Protein 3Q8U (pdb70)

Organism: Staphylococcus aureus (strain COL) (NCBI:txid93062)

CATH classification: 3.30.70.141

Solvent-accessible surface area: 31643 Å² total; per-residue (Å²): 139,52,78,0,0,0,0,0,12,0,0,0,3,7,25,42,24,4,0,61,0,3,32,16,5,13,68,0,2,1,28,9,0,0,3,40,7,32,80,3,78,120,139,28,1,70,64,7,14,26,126,36,120,83,87,134,98,22,117,86,23,14,73,7,1,33,60,2,0,0,1,0,0,0,0,16,2,92,59,0,3,83,1,0,110,44,12,4,14,49,83,52,0,34,127,0,32,8,7,0,2,26,0,10,0,0,4,14,84,42,27,3,0,0,23,14,0,73,43,115,143,14,2,113,98,7,17,100,65,9,7,98,151,134,58,26,15,89,30,84,12,22,12,31,73,32,3,38,126,136,52,59,0,0,0,0,0,16,0,1,0,3,7,25,39,25,3,0,61,0,2,32,13,4,10,66,0,1,1,25,8,0,0,3,36,6,36,77,4,81,121,132,26,0,72,70,6,14,24,111,39,126,77,93,141,102,18,119,80,25,14,74,10,1,36,60,2,0,0,0,0,1,0,0,31,0,87,51,0,5,83,1,1,125,43,10,3,14,57,78,50,0,36,131,0,33,8,6,0,1,28,0,8,1,0,6,22,87,42,26,2,0,0,23,14,1,88,50,109,136,6,0,75,111,7,1,96,70,9,6,103,100,131,62,28,17,106,28,90,10,26,11,32,73,36,3,45,110,145,52,50,0,0,0,0,0,15,0,1,0,4,6,25,38,25,5,0,61,0,3,30,12,4,8,70,0,2,1,29,7,0,0,2,35,7,34,75,4,79,123,144,25,1,74,66,3,14,22,120,34,135,79,97,136,103,25,111,85,27,12,73,10,2,39,58,2,0,0,1,0,1,0,0,28,0,91,55,0,6,81,1,0,114,40,10,4,14,51,83,49,0,36,124,0,33,8,6,0,1,25,0,10,0,0,6,16,88,40,29,4,0,0,22,14,0,79,45,113,106,16,0,86,103,6,1,92,72,9,4,99,98,132,60,16,14,106,33,86,11,28,12,34,71,37,3,40,104,136,49,68,0,0,0,0,0,14,0,0,0,2,6,26,40,23,3,0,65,0,2,32,15,3,9,70,0,1,1,26,7,0,0,2,40,7,34,84,4,81,98,137,25,0,76,66,3,16,30,115,37,124,78,93,136,106,22,115,49,21,16,69,4,1,23,58,4,0,0,1,0,0,0,0,19,0,86,55,0,4,84,1,1,116,38,11,4,14,54,80,46,0,32,128,0,32,11,6,0,1,26,0,10,0,0,5,16,83,32,23,3,0,0,24,14,1,69,46,110,143,13,0,102,103,5,8,108,58,9,7,102,80,134,56,27,16,95,32,85,12,25,14,32,77,38,5,34,129,136,52,65,0,0,0,0,0,15,0,1,0,3,6,26,40,26,4,0,60,0,0,34,18,2,8,65,1,4,1,21,6,1,0,3,35,7,35,75,4,75,104,140,21,1,70,74,4,15,18,116,37,126,85,91,137,94,16,110,73,24,10,68,8,1,27,59,2,0,0,0,0,0,0,0,23,2,91,58,0,4,85,3,1,121,49,10,4,16,50,85,48,0,32,122,0,31,11,7,0,1,26,0,9,1,0,5,14,82,22,26,4,0,0,21,15,1,69,43,115,141,6,0,91,106,6,5,107,70,10,8,100,110,127,57,29,17,89,37,84,11,30,11,39,74,38,0,36,109,141,50,64,0,0,0,0,0,11,0,1,0,5,6,26,38,26,3,0,60,0,1,35,13,4,8,71,0,1,1,27,7,0,0,3,37,7,33,71,5,75,112,134,24,1,76,52,6,15,18,129,39,138,76,92,130,99,21,110,74,24,12,70,6,1,30,61,2,0,0,0,0,0,0,0,16,2,83,54,0,4,83,2,0,119,43,11,3,12,53,82,46,0,33,127,0,31,11,5,0,0,28,0,8,0,0,6,19,80,45,16,4,0,0,22,15,0,70,42,113,153,16,0,106,115,10,8,113,66,10,4,107,96,136,56,21,16,84,33,81,9,31,13,34,75,40,4,38,108

Radius of gyration: 26.59 Å; Cα contacts (8 Å, |Δi|>4): 2038; chains: 6; bounding box: 65×67×81 Å

Structure (mmCIF, N/CA/C/O backbone):
data_3Q8U
#
_entry.id   3Q8U
#
_cell.length_a   68.270
_cell.length_b   103.065
_cell.length_c   127.000
_cell.angle_alpha   90.00
_cell.angle_beta   90.00
_cell.angle_gamma   90.00
#
_symmetry.space_group_name_H-M   'P 21 21 21'
#
loop_
_entity.id
_entity.type
_entity.pdbx_description
1 polymer 'Nucleoside diphosphate kinase'
2 non-polymer "ADENOSINE-5'-DIPHOSPHATE"
3 non-polymer 'MAGNESIUM ION'
4 water water
#
loop_
_atom_site.group_PDB
_atom_site.id
_atom_site.type_symbol
_atom_site.label_atom_id
_atom_site.label_alt_id
_atom_site.label_comp_id
_atom_site.label_asym_id
_atom_site.label_entity_id
_atom_site.label_seq_id
_atom_site.pdbx_PDB_ins_code
_atom_site.Cartn_x
_atom_site.Cartn_y
_atom_site.Cartn_z
_atom_site.occupancy
_atom_site.B_iso_or_equiv
_atom_site.auth_seq_id
_atom_site.auth_comp_id
_atom_site.auth_asym_id
_atom_site.auth_atom_id
_atom_site.pdbx_PDB_model_num
ATOM 1 N N . MET A 1 1 ? 6.716 20.466 -31.384 1.00 21.12 1 MET A N 1
ATOM 2 C CA . MET A 1 1 ? 6.536 20.797 -29.955 1.00 20.99 1 MET A CA 1
ATOM 3 C C . MET A 1 1 ? 5.048 20.677 -29.560 1.00 19.74 1 MET A C 1
ATOM 4 O O . MET A 1 1 ? 4.150 20.887 -30.389 1.00 17.66 1 MET A O 1
ATOM 9 N N . GLU A 1 2 ? 4.788 20.289 -28.309 1.00 18.15 2 GLU A N 1
ATOM 10 C CA . GLU A 1 2 ? 3.414 20.127 -27.822 1.00 16.92 2 GLU A CA 1
ATOM 11 C C . GLU A 1 2 ? 2.556 21.385 -28.005 1.00 16.59 2 GLU A C 1
ATOM 12 O O . GLU A 1 2 ? 3.036 22.510 -27.828 1.00 15.81 2 GLU A O 1
ATOM 18 N N . ARG A 1 3 ? 1.289 21.190 -28.366 1.00 15.67 3 ARG A N 1
ATOM 19 C CA . ARG A 1 3 ? 0.373 22.318 -28.542 1.00 16.56 3 ARG A CA 1
ATOM 20 C C . ARG A 1 3 ? -0.938 22.216 -27.759 1.00 15.30 3 ARG A C 1
ATOM 21 O O . ARG A 1 3 ? -1.428 21.100 -27.488 1.00 15.56 3 ARG A O 1
ATOM 29 N N . THR A 1 4 ? -1.516 23.356 -27.386 1.00 13.31 4 THR A N 1
ATOM 30 C CA . THR A 1 4 ? -2.818 23.342 -26.733 1.00 11.69 4 THR A CA 1
ATOM 31 C C . THR A 1 4 ? -3.742 24.368 -27.396 1.00 11.71 4 THR A C 1
ATOM 32 O O . THR A 1 4 ? -3.277 25.217 -28.133 1.00 11.56 4 THR A O 1
ATOM 36 N N . PHE A 1 5 ? -5.042 24.293 -27.137 1.00 11.48 5 PHE A N 1
ATOM 37 C CA . PHE A 1 5 ? -5.961 25.294 -27.643 1.00 10.30 5 PHE A CA 1
ATOM 38 C C . PHE A 1 5 ? -6.301 26.295 -26.530 1.00 10.01 5 PHE A C 1
ATOM 39 O O . PHE A 1 5 ? -6.775 25.918 -25.475 1.00 10.52 5 PHE A O 1
ATOM 47 N N . LEU A 1 6 ? -6.087 27.564 -26.778 1.00 9.46 6 LEU A N 1
ATOM 48 C CA . LEU A 1 6 ? -6.484 28.616 -25.814 1.00 10.15 6 LEU A CA 1
ATOM 49 C C . LEU A 1 6 ? -7.462 29.526 -26.555 1.00 10.66 6 LEU A C 1
ATOM 50 O O . LEU A 1 6 ? -7.435 29.608 -27.803 1.00 11.81 6 LEU A O 1
ATOM 55 N N . MET A 1 7 ? -8.348 30.155 -25.798 1.00 11.25 7 MET A N 1
ATOM 56 C CA . MET A 1 7 ? -9.375 31.007 -26.354 1.00 12.35 7 MET A CA 1
ATOM 57 C C . MET A 1 7 ? -9.720 32.111 -25.355 1.00 11.43 7 MET A C 1
ATOM 58 O O . MET A 1 7 ? -10.201 31.841 -24.274 1.00 10.82 7 MET A O 1
ATOM 63 N N . ILE A 1 8 ? -9.471 33.340 -25.753 1.00 10.18 8 ILE A N 1
ATOM 64 C CA . ILE A 1 8 ? -9.910 34.484 -25.030 1.00 10.54 8 ILE A CA 1
ATOM 65 C C . ILE A 1 8 ? -11.427 34.670 -25.239 1.00 10.30 8 ILE A C 1
ATOM 66 O O . ILE A 1 8 ? -11.856 34.908 -26.336 1.00 11.39 8 ILE A O 1
ATOM 71 N N . LYS A 1 9 ? -12.211 34.565 -24.170 1.00 9.79 9 LYS A N 1
ATOM 72 C CA . LYS A 1 9 ? -13.656 34.585 -24.240 1.00 9.77 9 LYS A CA 1
ATOM 73 C C . LYS A 1 9 ? -14.280 35.988 -24.421 1.00 9.44 9 LYS A C 1
ATOM 74 O O . LYS A 1 9 ? -13.614 36.999 -24.339 1.00 9.21 9 LYS A O 1
ATOM 80 N N . PRO A 1 10 ? -15.594 36.053 -24.653 1.00 9.52 10 PRO A N 1
ATOM 81 C CA . PRO A 1 10 ? -16.164 37.341 -25.000 1.00 9.53 10 PRO A CA 1
ATOM 82 C C . PRO A 1 10 ? -16.172 38.342 -23.841 1.00 9.98 10 PRO A C 1
ATOM 83 O O . PRO A 1 10 ? -16.177 39.552 -24.086 1.00 8.91 10 PRO A O 1
ATOM 87 N N . ASP A 1 11 ? -16.154 37.865 -22.594 1.00 9.47 11 ASP A N 1
ATOM 88 C CA . ASP A 1 11 ? -16.012 38.806 -21.494 1.00 9.94 11 ASP A CA 1
ATOM 89 C C . ASP A 1 11 ? -14.680 39.532 -21.577 1.00 9.45 11 ASP A C 1
ATOM 90 O O . ASP A 1 11 ? -14.639 40.765 -21.494 1.00 9.34 11 ASP A O 1
ATOM 95 N N . ALA A 1 12 ? -13.601 38.815 -21.831 1.00 8.27 12 ALA A N 1
ATOM 96 C CA . ALA A 1 12 ? -12.302 39.537 -21.904 1.00 8.90 12 ALA A CA 1
ATOM 97 C C . ALA A 1 12 ? -12.248 40.436 -23.149 1.00 8.98 12 ALA A C 1
ATOM 98 O O . ALA A 1 12 ? -11.807 41.609 -23.122 1.00 9.38 12 ALA A O 1
ATOM 100 N N . VAL A 1 13 ? -12.771 39.913 -24.248 1.00 10.38 13 VAL A N 1
ATOM 101 C CA . VAL A 1 13 ? -12.916 40.739 -25.484 1.00 9.97 13 VAL A CA 1
ATOM 102 C C . VAL A 1 13 ? -13.687 42.043 -25.215 1.00 9.66 13 VAL A C 1
ATOM 103 O O . VAL A 1 13 ? -13.216 43.144 -25.553 1.00 10.58 13 VAL A O 1
ATOM 107 N N . GLN A 1 14 ? -14.843 41.931 -24.582 1.00 9.82 14 GLN A N 1
ATOM 108 C CA . GLN A 1 14 ? -15.709 43.087 -24.325 1.00 10.22 14 GLN A CA 1
ATOM 109 C C . GLN A 1 14 ? -15.205 43.962 -23.177 1.00 10.72 14 GLN A C 1
ATOM 110 O O . GLN A 1 14 ? -15.725 45.083 -22.897 1.00 12.57 14 GLN A O 1
ATOM 116 N N . ARG A 1 15 ? -14.195 43.457 -22.492 1.00 10.32 15 ARG A N 1
ATOM 117 C CA . ARG A 1 15 ? -13.536 44.227 -21.451 1.00 10.17 15 ARG A CA 1
ATOM 118 C C . ARG A 1 15 ? -12.217 44.870 -21.903 1.00 9.51 15 ARG A C 1
ATOM 119 O O . ARG A 1 15 ? -11.525 45.483 -21.100 1.00 10.72 15 ARG A O 1
ATOM 127 N N . ASN A 1 16 ? -11.894 44.737 -23.180 1.00 8.66 16 ASN A N 1
ATOM 128 C CA . ASN A 1 16 ? -10.666 45.236 -23.768 1.00 9.89 16 ASN A CA 1
ATOM 129 C C . ASN A 1 16 ? -9.376 44.761 -23.031 1.00 10.56 16 ASN A C 1
ATOM 130 O O . ASN A 1 16 ? -8.507 45.542 -22.667 1.00 11.13 16 ASN A O 1
ATOM 135 N N . LEU A 1 17 ? -9.322 43.451 -22.806 1.00 11.66 17 LEU A N 1
ATOM 136 C CA . LEU A 1 17 ? -8.250 42.770 -22.104 1.00 11.85 17 LEU A CA 1
ATOM 137 C C . LEU A 1 17 ? -7.496 41.816 -23.005 1.00 10.54 17 LEU A C 1
ATOM 138 O O . LEU A 1 17 ? -6.804 40.957 -22.482 1.00 10.55 17 LEU A O 1
ATOM 143 N N . ILE A 1 18 ? -7.616 41.946 -24.321 1.00 8.94 18 ILE A N 1
ATOM 144 C CA . ILE A 1 18 ? -7.027 40.947 -25.217 1.00 8.95 18 ILE A CA 1
ATOM 145 C C . ILE A 1 18 ? -5.544 40.997 -25.131 1.00 8.35 18 ILE A C 1
ATOM 146 O O . ILE A 1 18 ? -4.906 39.975 -24.918 1.00 8.59 18 ILE A O 1
ATOM 151 N N . GLY A 1 19 ? -4.983 42.201 -25.242 1.00 8.81 19 GLY A N 1
ATOM 152 C CA . GLY A 1 19 ? -3.514 42.389 -25.174 1.00 9.05 19 GLY A CA 1
ATOM 153 C C . GLY A 1 19 ? -2.921 41.917 -23.838 1.00 9.86 19 GLY A C 1
ATOM 154 O O . GLY A 1 19 ? -1.863 41.298 -23.824 1.00 10.84 19 GLY A O 1
ATOM 155 N N . GLU A 1 20 ? -3.640 42.164 -22.744 1.00 10.44 20 GLU A N 1
ATOM 156 C CA . GLU A 1 20 ? -3.211 41.810 -21.424 1.00 11.56 20 GLU A CA 1
ATOM 157 C C . GLU A 1 20 ? -3.199 40.293 -21.262 1.00 11.02 20 GLU A C 1
ATOM 158 O O . GLU A 1 20 ? -2.274 39.754 -20.706 1.00 11.69 20 GLU A O 1
ATOM 164 N N . VAL A 1 21 ? -4.198 39.594 -21.795 1.00 10.43 21 VAL A N 1
ATOM 165 C CA . VAL A 1 21 ? -4.209 38.128 -21.664 1.00 9.75 21 VAL A CA 1
ATOM 166 C C . VAL A 1 21 ? -3.048 37.504 -22.506 1.00 10.35 21 VAL A C 1
ATOM 167 O O . VAL A 1 21 ? -2.241 36.716 -21.996 1.00 10.82 21 VAL A O 1
ATOM 171 N N . ILE A 1 22 ? -2.926 37.943 -23.761 1.00 9.67 22 ILE A N 1
ATOM 172 C CA . ILE A 1 22 ? -1.832 37.563 -24.621 1.00 9.35 22 ILE A CA 1
ATOM 173 C C . ILE A 1 22 ? -0.431 37.754 -23.983 1.00 9.55 22 ILE A C 1
ATOM 174 O O . ILE A 1 22 ? 0.416 36.838 -24.022 1.00 9.80 22 ILE A O 1
ATOM 179 N N . SER A 1 23 ? -0.219 38.910 -23.357 1.00 10.08 23 SER A N 1
ATOM 180 C CA . SER A 1 23 ? 1.037 39.226 -22.668 1.00 10.49 23 SER A CA 1
ATOM 181 C C . SER A 1 23 ? 1.373 38.217 -21.602 1.00 10.41 23 SER A C 1
ATOM 182 O O . SER A 1 23 ? 2.522 37.747 -21.503 1.00 8.96 23 SER A O 1
ATOM 185 N N . ARG A 1 24 ? 0.367 37.884 -20.791 1.00 10.10 24 ARG A N 1
ATOM 186 C CA . ARG A 1 24 ? 0.556 36.829 -19.809 1.00 10.44 24 ARG A CA 1
ATOM 187 C C . ARG A 1 24 ? 0.941 35.494 -20.450 1.00 10.47 24 ARG A C 1
ATOM 188 O O . ARG A 1 24 ? 1.801 34.795 -19.951 1.00 10.54 24 ARG A O 1
ATOM 196 N N . ILE A 1 25 ? 0.308 35.114 -21.550 1.00 10.82 25 ILE A N 1
ATOM 197 C CA . ILE A 1 25 ? 0.715 33.868 -22.205 1.00 9.97 25 ILE A CA 1
ATOM 198 C C . ILE A 1 25 ? 2.162 33.978 -22.741 1.00 9.83 25 ILE A C 1
ATOM 199 O O . ILE A 1 25 ? 3.010 33.077 -22.530 1.00 8.82 25 ILE A O 1
ATOM 204 N N . GLU A 1 26 ? 2.461 35.095 -23.412 1.00 9.98 26 GLU A N 1
ATOM 205 C CA . GLU A 1 26 ? 3.781 35.278 -24.046 1.00 9.84 26 GLU A CA 1
ATOM 206 C C . GLU A 1 26 ? 4.912 35.283 -23.026 1.00 9.96 26 GLU A C 1
ATOM 207 O O . GLU A 1 26 ? 5.945 34.578 -23.205 1.00 8.35 26 GLU A O 1
ATOM 213 N N . ARG A 1 27 ? 4.710 36.039 -21.948 1.00 10.07 27 ARG A N 1
ATOM 214 C CA . ARG A 1 27 ? 5.782 36.224 -20.958 1.00 12.11 27 ARG A CA 1
ATOM 215 C C . ARG A 1 27 ? 6.059 34.925 -20.228 1.00 10.91 27 ARG A C 1
ATOM 216 O O . ARG A 1 27 ? 7.110 34.733 -19.690 1.00 11.39 27 ARG A O 1
ATOM 224 N N . LYS A 1 28 ? 5.103 34.018 -20.224 1.00 11.04 28 LYS A N 1
ATOM 225 C CA . LYS A 1 28 ? 5.349 32.656 -19.704 1.00 10.89 28 LYS A CA 1
ATOM 226 C C . LYS A 1 28 ? 6.310 31.822 -20.585 1.00 10.11 28 LYS A C 1
ATOM 227 O O . LYS A 1 28 ? 6.772 30.791 -20.151 1.00 10.70 28 LYS A O 1
ATOM 233 N N . GLY A 1 29 ? 6.571 32.248 -21.816 1.00 9.87 29 GLY A N 1
ATOM 234 C CA . GLY A 1 29 ? 7.400 31.466 -22.717 1.00 10.19 29 GLY A CA 1
ATOM 235 C C . GLY A 1 29 ? 6.634 30.680 -23.776 1.00 10.85 29 GLY A C 1
ATOM 236 O O . GLY A 1 29 ? 7.247 30.108 -24.660 1.00 10.71 29 GLY A O 1
ATOM 237 N N . LEU A 1 30 ? 5.307 30.609 -23.659 1.00 10.76 30 LEU A N 1
ATOM 238 C CA . LEU A 1 30 ? 4.454 29.956 -24.649 1.00 10.29 30 LEU A CA 1
ATOM 239 C C . LEU A 1 30 ? 4.490 30.732 -25.993 1.00 9.74 30 LEU A C 1
ATOM 240 O O . LEU A 1 30 ? 4.538 31.950 -25.991 1.00 9.21 30 LEU A O 1
ATOM 245 N N . LYS A 1 31 ? 4.483 30.002 -27.110 1.00 9.08 31 LYS A N 1
ATOM 246 C CA . LYS A 1 31 ? 4.571 30.538 -28.461 1.00 9.29 31 LYS A CA 1
ATOM 247 C C . LYS A 1 31 ? 3.224 30.485 -29.195 1.00 9.53 31 LYS A C 1
ATOM 248 O O . LYS A 1 31 ? 2.618 29.422 -29.375 1.00 10.40 31 LYS A O 1
ATOM 254 N N . LEU A 1 32 ? 2.739 31.640 -29.613 1.00 10.49 32 LEU A N 1
ATOM 255 C CA . LEU A 1 32 ? 1.499 31.697 -30.374 1.00 11.81 32 LEU A CA 1
ATOM 256 C C . LEU A 1 32 ? 1.783 31.227 -31.784 1.00 11.61 32 LEU A C 1
ATOM 257 O O . LEU A 1 32 ? 2.614 31.750 -32.450 1.00 12.43 32 LEU A O 1
ATOM 262 N N . VAL A 1 33 ? 1.050 30.243 -32.242 1.00 12.48 33 VAL A N 1
ATOM 263 C CA . VAL A 1 33 ? 1.389 29.606 -33.499 1.00 12.50 33 VAL A CA 1
ATOM 264 C C . VAL A 1 33 ? 0.135 29.666 -34.403 1.00 12.60 33 VAL A C 1
ATOM 265 O O . VAL A 1 33 ? 0.245 29.734 -35.632 1.00 12.67 33 VAL A O 1
ATOM 269 N N . GLY A 1 34 ? -1.037 29.817 -33.774 1.00 11.64 34 GLY A N 1
ATOM 270 C CA . GLY A 1 34 ? -2.288 30.038 -34.483 1.00 10.06 34 GLY A CA 1
ATOM 271 C C . GLY A 1 34 ? -2.975 31.072 -33.689 1.00 11.18 34 GLY A C 1
ATOM 272 O O . GLY A 1 34 ? -2.830 31.078 -32.469 1.00 11.38 34 GLY A O 1
ATOM 273 N N . GLY A 1 35 ? -3.693 31.984 -34.360 1.00 11.87 35 GLY A N 1
ATOM 274 C CA . GLY A 1 35 ? -4.401 33.078 -33.696 1.00 10.90 35 GLY A CA 1
ATOM 275 C C . GLY A 1 35 ? -5.435 33.789 -34.563 1.00 11.37 35 GLY A C 1
ATOM 276 O O . GLY A 1 35 ? -5.091 34.342 -35.584 1.00 11.62 35 GLY A O 1
ATOM 277 N N . LYS A 1 36 ? -6.703 33.784 -34.171 1.00 11.59 36 LYS A N 1
ATOM 278 C CA . LYS A 1 36 ? -7.741 34.504 -34.954 1.00 12.71 36 LYS A CA 1
ATOM 279 C C . LYS A 1 36 ? -8.889 35.005 -34.123 1.00 11.54 36 LYS A C 1
ATOM 280 O O . LYS A 1 36 ? -9.337 34.322 -33.237 1.00 12.31 36 LYS A O 1
ATOM 286 N N . LEU A 1 37 ? -9.303 36.241 -34.386 1.00 11.56 37 LEU A N 1
ATOM 287 C CA . LEU A 1 37 ? -10.502 36.810 -33.782 1.00 12.04 37 LEU A CA 1
ATOM 288 C C . LEU A 1 37 ? -11.659 36.305 -34.663 1.00 12.63 37 LEU A C 1
ATOM 289 O O . LEU A 1 37 ? -11.588 36.387 -35.890 1.00 10.09 37 LEU A O 1
ATOM 294 N N . MET A 1 38 ? -12.682 35.752 -34.016 1.00 12.94 38 MET A N 1
ATOM 295 C CA . MET A 1 38 ? -13.805 35.159 -34.723 1.00 14.76 38 MET A CA 1
ATOM 296 C C . MET A 1 38 ? -15.051 35.114 -33.850 1.00 16.49 38 MET A C 1
ATOM 297 O O . MET A 1 38 ? -15.021 35.046 -32.599 1.00 16.45 38 MET A O 1
ATOM 302 N N . GLN A 1 39 ? -16.164 35.131 -34.542 1.00 17.62 39 GLN A N 1
ATOM 303 C CA . GLN A 1 39 ? -17.424 34.921 -33.931 1.00 19.44 39 GLN A CA 1
ATOM 304 C C . GLN A 1 39 ? -17.631 33.411 -33.884 1.00 19.73 39 GLN A C 1
ATOM 305 O O . GLN A 1 39 ? -17.321 32.711 -34.838 1.00 20.57 39 GLN A O 1
ATOM 311 N N . VAL A 1 40 ? -18.138 32.896 -32.777 1.00 20.57 40 VAL A N 1
ATOM 312 C CA . VAL A 1 40 ? -18.354 31.452 -32.663 1.00 21.41 40 VAL A CA 1
ATOM 313 C C . VAL A 1 40 ? -19.773 31.068 -33.068 1.00 22.96 40 VAL A C 1
ATOM 314 O O . VAL A 1 40 ? -20.718 31.462 -32.393 1.00 22.36 40 VAL A O 1
ATOM 318 N N . PRO A 1 41 ? -19.916 30.319 -34.179 1.00 24.16 41 PRO A N 1
ATOM 319 C CA . PRO A 1 41 ? -21.234 29.807 -34.569 1.00 25.53 41 PRO A CA 1
ATOM 320 C C . PRO A 1 41 ? -21.788 28.836 -33.527 1.00 26.05 41 PRO A C 1
ATOM 321 O O . PRO A 1 41 ? -21.034 28.190 -32.788 1.00 26.34 41 PRO A O 1
ATOM 325 N N . MET A 1 42 ? -23.098 28.715 -33.512 1.00 26.83 42 MET A N 1
ATOM 326 C CA . MET A 1 42 ? -23.772 27.859 -32.589 1.00 28.46 42 MET A CA 1
ATOM 327 C C . MET A 1 42 ? -23.236 26.430 -32.658 1.00 27.91 42 MET A C 1
ATOM 328 O O . MET A 1 42 ? -22.888 25.847 -31.643 1.00 28.30 42 MET A O 1
ATOM 333 N N . GLU A 1 43 ? -23.143 25.860 -33.844 1.00 27.89 43 GLU A N 1
ATOM 334 C CA . GLU A 1 43 ? -22.676 24.467 -33.963 1.00 27.75 43 GLU A CA 1
ATOM 335 C C . GLU A 1 43 ? -21.294 24.254 -33.316 1.00 26.54 43 GLU A C 1
ATOM 336 O O . GLU A 1 43 ? -21.081 23.266 -32.602 1.00 26.22 43 GLU A O 1
ATOM 342 N N . LEU A 1 44 ? -20.377 25.199 -33.527 1.00 25.72 44 LEU A N 1
ATOM 343 C CA . LEU A 1 44 ? -19.023 25.089 -32.985 1.00 24.26 44 LEU A CA 1
ATOM 344 C C . LEU A 1 44 ? -19.049 25.205 -31.458 1.00 23.42 44 LEU A C 1
ATOM 345 O O . LEU A 1 44 ? -18.384 24.452 -30.755 1.00 22.20 44 LEU A O 1
ATOM 350 N N . ALA A 1 45 ? -19.872 26.116 -30.953 1.00 22.71 45 ALA A N 1
ATOM 351 C CA . ALA A 1 45 ? -20.001 26.290 -29.521 1.00 21.93 45 ALA A CA 1
ATOM 352 C C . ALA A 1 45 ? -20.393 24.954 -28.872 1.00 22.48 45 ALA A C 1
ATOM 353 O O . ALA A 1 45 ? -19.708 24.454 -27.947 1.00 21.41 45 ALA A O 1
ATOM 355 N N . GLU A 1 46 ? -21.463 24.367 -29.396 1.00 22.18 46 GLU A N 1
ATOM 356 C CA . GLU A 1 46 ? -22.007 23.121 -28.871 1.00 24.05 46 GLU A CA 1
ATOM 357 C C . GLU A 1 46 ? -21.088 21.879 -28.945 1.00 24.03 46 GLU A C 1
ATOM 358 O O . GLU A 1 46 ? -21.027 21.063 -27.984 1.00 23.56 46 GLU A O 1
ATOM 364 N N . THR A 1 47 ? -20.363 21.727 -30.051 1.00 23.24 47 THR A N 1
ATOM 365 C CA . THR A 1 47 ? -19.454 20.604 -30.106 1.00 23.63 47 THR A CA 1
ATOM 366 C C . THR A 1 47 ? -18.238 20.856 -29.207 1.00 22.39 47 THR A C 1
ATOM 367 O O . THR A 1 47 ? -17.760 19.924 -28.535 1.00 21.97 47 THR A O 1
ATOM 371 N N . HIS A 1 48 ? -17.791 22.110 -29.147 1.00 20.64 48 HIS A N 1
ATOM 372 C CA . HIS A 1 48 ? -16.723 22.479 -28.214 1.00 20.28 48 HIS A CA 1
ATOM 373 C C . HIS A 1 48 ? -17.100 22.127 -26.764 1.00 20.02 48 HIS A C 1
ATOM 374 O O . HIS A 1 48 ? -16.289 21.575 -26.004 1.00 19.77 48 HIS A O 1
ATOM 381 N N . TYR A 1 49 ? -18.321 22.461 -26.380 1.00 19.97 49 TYR A N 1
ATOM 382 C CA . TYR A 1 49 ? -18.746 22.337 -24.985 1.00 21.32 49 TYR A CA 1
ATOM 383 C C . TYR A 1 49 ? -19.684 21.128 -24.726 1.00 22.66 49 TYR A C 1
ATOM 384 O O . TYR A 1 49 ? -20.392 21.054 -23.685 1.00 23.28 49 TYR A O 1
ATOM 393 N N . GLY A 1 50 ? -19.635 20.174 -25.661 1.00 23.75 50 GLY A N 1
ATOM 394 C CA . GLY A 1 50 ? -20.425 18.921 -25.632 1.00 25.67 50 GLY A CA 1
ATOM 395 C C . GLY A 1 50 ? -20.463 18.177 -24.309 1.00 26.57 50 GLY A C 1
ATOM 396 O O . GLY A 1 50 ? -21.541 17.735 -23.867 1.00 26.69 50 GLY A O 1
ATOM 397 N N . GLU A 1 51 ? -19.306 18.078 -23.649 1.00 26.65 51 GLU A N 1
ATOM 398 C CA . GLU A 1 51 ? -19.211 17.296 -22.420 1.00 27.50 51 GLU A CA 1
ATOM 399 C C . GLU A 1 51 ? -20.103 17.870 -21.315 1.00 27.36 51 GLU A C 1
ATOM 400 O O . GLU A 1 51 ? -20.413 17.164 -20.354 1.00 26.74 51 GLU A O 1
ATOM 406 N N . HIS A 1 52 ? -20.501 19.143 -21.461 1.00 27.14 52 HIS A N 1
ATOM 407 C CA . HIS A 1 52 ? -21.311 19.809 -20.431 1.00 27.85 52 HIS A CA 1
ATOM 408 C C . HIS A 1 52 ? -22.818 19.833 -20.691 1.00 28.82 52 HIS A C 1
ATOM 409 O O . HIS A 1 52 ? -23.544 20.393 -19.889 1.00 29.48 52 HIS A O 1
ATOM 416 N N . GLN A 1 53 ? -23.284 19.237 -21.794 1.00 30.26 53 GLN A N 1
ATOM 417 C CA . GLN A 1 53 ? -24.730 19.190 -22.118 1.00 32.07 53 GLN A CA 1
ATOM 418 C C . GLN A 1 53 ? -25.688 18.787 -20.982 1.00 32.23 53 GLN A C 1
ATOM 419 O O . GLN A 1 53 ? -26.801 19.331 -20.853 1.00 33.02 53 GLN A O 1
ATOM 425 N N . GLY A 1 54 ? -25.286 17.853 -20.135 1.00 32.91 54 GLY A N 1
ATOM 426 C CA . GLY A 1 54 ? -26.133 17.597 -18.938 1.00 33.19 54 GLY A CA 1
ATOM 427 C C . GLY A 1 54 ? -26.503 18.825 -18.068 1.00 32.92 54 GLY A C 1
ATOM 428 O O . GLY A 1 54 ? -27.650 18.979 -17.608 1.00 33.56 54 GLY A O 1
ATOM 429 N N . LYS A 1 55 ? -25.536 19.722 -17.865 1.00 32.16 55 LYS A N 1
ATOM 430 C CA . LYS A 1 55 ? -25.482 20.544 -16.656 1.00 30.60 55 LYS A CA 1
ATOM 431 C C . LYS A 1 55 ? -26.364 21.833 -16.644 1.00 30.06 55 LYS A C 1
ATOM 432 O O . LYS A 1 55 ? -26.732 22.371 -17.699 1.00 29.45 55 LYS A O 1
ATOM 438 N N . PRO A 1 56 ? -26.660 22.368 -15.435 1.00 29.34 56 PRO A N 1
ATOM 439 C CA . PRO A 1 56 ? -27.523 23.579 -15.329 1.00 28.44 56 PRO A CA 1
ATOM 440 C C . PRO A 1 56 ? -26.943 24.836 -15.982 1.00 28.33 56 PRO A C 1
ATOM 441 O O . PRO A 1 56 ? -27.727 25.730 -16.328 1.00 28.35 56 PRO A O 1
ATOM 445 N N . PHE A 1 57 ? -25.606 24.941 -16.109 1.00 26.77 57 PHE A N 1
ATOM 446 C CA . PHE A 1 57 ? -24.995 26.146 -16.720 1.00 25.72 57 PHE A CA 1
ATOM 447 C C . PHE A 1 57 ? -24.960 26.072 -18.242 1.00 24.87 57 PHE A C 1
ATOM 448 O O . PHE A 1 57 ? -24.756 27.093 -18.892 1.00 24.87 57 PHE A O 1
ATOM 456 N N . TYR A 1 58 ? -25.206 24.881 -18.799 1.00 24.47 58 TYR A N 1
ATOM 457 C CA . TYR A 1 58 ? -25.026 24.655 -20.237 1.00 24.20 58 TYR A CA 1
ATOM 458 C C . TYR A 1 58 ? -25.658 25.728 -21.103 1.00 24.64 58 TYR A C 1
ATOM 459 O O . TYR A 1 58 ? -24.966 26.286 -21.972 1.00 24.85 58 TYR A O 1
ATOM 468 N N . ASN A 1 59 ? -26.932 26.036 -20.894 1.00 24.80 59 ASN A N 1
ATOM 469 C CA . ASN A 1 59 ? -27.573 27.025 -21.774 1.00 26.14 59 ASN A CA 1
ATOM 470 C C . ASN A 1 59 ? -26.937 28.394 -21.721 1.00 25.65 59 ASN A C 1
ATOM 471 O O . ASN A 1 59 ? -26.746 29.016 -22.753 1.00 25.60 59 ASN A O 1
ATOM 476 N N . ASP A 1 60 ? -26.580 28.817 -20.510 1.00 25.65 60 ASP A N 1
ATOM 477 C CA . ASP A 1 60 ? -25.942 30.091 -20.271 1.00 26.05 60 ASP A CA 1
ATOM 478 C C . ASP A 1 60 ? -24.515 30.106 -20.890 1.00 24.89 60 ASP A C 1
ATOM 479 O O . ASP A 1 60 ? -24.113 31.109 -21.474 1.00 24.56 60 ASP A O 1
ATOM 484 N N . LEU A 1 61 ? -23.771 28.995 -20.804 1.00 24.48 61 LEU A N 1
ATOM 485 C CA . LEU A 1 61 ? -22.456 28.877 -21.464 1.00 23.15 61 LEU A CA 1
ATOM 486 C C . LEU A 1 61 ? -22.567 29.058 -22.970 1.00 23.43 61 LEU A C 1
ATOM 487 O O . LEU A 1 61 ? -21.855 29.909 -23.573 1.00 22.81 61 LEU A O 1
ATOM 492 N N . ILE A 1 62 ? -23.447 28.276 -23.599 1.00 22.89 62 ILE A N 1
ATOM 493 C CA . ILE A 1 62 ? -23.562 28.365 -25.061 1.00 22.77 62 ILE A CA 1
ATOM 494 C C . ILE A 1 62 ? -23.929 29.801 -25.507 1.00 22.57 62 ILE A C 1
ATOM 495 O O . ILE A 1 62 ? -23.323 30.335 -26.470 1.00 22.20 62 ILE A O 1
ATOM 500 N N . SER A 1 63 ? -24.896 30.427 -24.805 1.00 22.00 63 SER A N 1
ATOM 501 C CA . SER A 1 63 ? -25.281 31.817 -25.088 1.00 21.56 63 SER A CA 1
ATOM 502 C C . SER A 1 63 ? -24.097 32.716 -25.002 1.00 20.02 63 SER A C 1
ATOM 503 O O . SER A 1 63 ? -23.859 33.486 -25.917 1.00 20.09 63 SER A O 1
ATOM 506 N N . PHE A 1 64 ? -23.370 32.622 -23.881 1.00 19.26 64 PHE A N 1
ATOM 507 C CA . PHE A 1 64 ? -22.234 33.495 -23.592 1.00 17.13 64 PHE A CA 1
ATOM 508 C C . PHE A 1 64 ? -21.170 33.389 -24.665 1.00 16.83 64 PHE A C 1
ATOM 509 O O . PHE A 1 64 ? -20.740 34.406 -25.229 1.00 15.37 64 PHE A O 1
ATOM 517 N N . ILE A 1 65 ? -20.783 32.168 -24.993 1.00 16.21 65 ILE A N 1
ATOM 518 C CA . ILE A 1 65 ? -19.611 31.973 -25.847 1.00 17.78 65 ILE A CA 1
ATOM 519 C C . ILE A 1 65 ? -19.889 32.410 -27.298 1.00 18.33 65 ILE A C 1
ATOM 520 O O . ILE A 1 65 ? -18.953 32.723 -28.063 1.00 18.42 65 ILE A O 1
ATOM 525 N N . THR A 1 66 ? -21.175 32.462 -27.640 1.00 18.02 66 THR A N 1
ATOM 526 C CA . THR A 1 66 ? -21.648 32.857 -28.972 1.00 18.80 66 THR A CA 1
ATOM 527 C C . THR A 1 66 ? -22.156 34.337 -29.030 1.00 19.28 66 THR A C 1
ATOM 528 O O . THR A 1 66 ? -22.698 34.747 -30.059 1.00 19.77 66 THR A O 1
ATOM 532 N N . SER A 1 67 ? -21.961 35.120 -27.955 1.00 17.44 67 SER A N 1
ATOM 533 C CA . SER A 1 67 ? -22.483 36.486 -27.866 1.00 17.08 67 SER A CA 1
ATOM 534 C C . SER A 1 67 ? -21.553 37.606 -28.361 1.00 17.24 67 SER A C 1
ATOM 535 O O . SER A 1 67 ? -21.964 38.763 -28.422 1.00 17.76 67 SER A O 1
ATOM 538 N N . ALA A 1 68 ? -20.301 37.285 -28.692 1.00 15.99 68 ALA A N 1
ATOM 539 C CA . ALA A 1 68 ? -19.378 38.301 -29.202 1.00 14.76 68 ALA A CA 1
ATOM 540 C C . ALA A 1 68 ? -18.091 37.557 -29.574 1.00 13.75 68 ALA A C 1
ATOM 541 O O . ALA A 1 68 ? -17.955 36.382 -29.263 1.00 12.45 68 ALA A O 1
ATOM 543 N N . PRO A 1 69 ? -17.177 38.216 -30.302 1.00 12.38 69 PRO A N 1
ATOM 544 C CA . PRO A 1 69 ? -16.058 37.417 -30.759 1.00 12.36 69 PRO A CA 1
ATOM 545 C C . PRO A 1 69 ? -15.152 36.934 -29.616 1.00 12.15 69 PRO A C 1
ATOM 546 O O . PRO A 1 69 ? -15.095 37.554 -28.561 1.00 12.34 69 PRO A O 1
ATOM 550 N N . VAL A 1 70 ? -14.501 35.813 -29.865 1.00 10.64 70 VAL A N 1
ATOM 551 C CA . VAL A 1 70 ? -13.465 35.267 -29.025 1.00 10.02 70 VAL A CA 1
ATOM 552 C C . VAL A 1 70 ? -12.155 35.384 -29.820 1.00 10.28 70 VAL A C 1
ATOM 553 O O . VAL A 1 70 ? -12.168 35.601 -31.066 1.00 10.30 70 VAL A O 1
ATOM 557 N N . PHE A 1 71 ? -11.032 35.285 -29.124 1.00 8.74 71 PHE A N 1
ATOM 558 C CA . PHE A 1 71 ? -9.781 35.187 -29.848 1.00 9.84 71 PHE A CA 1
ATOM 559 C C . PHE A 1 71 ? -9.244 33.750 -29.668 1.00 10.13 71 PHE A C 1
ATOM 560 O O . PHE A 1 71 ? -8.860 33.367 -28.557 1.00 9.55 71 PHE A O 1
ATOM 568 N N . ALA A 1 72 ? -9.268 32.945 -30.745 1.00 10.03 72 ALA A N 1
ATOM 569 C CA . ALA A 1 72 ? -8.866 31.534 -30.634 1.00 9.63 72 ALA A CA 1
ATOM 570 C C . ALA A 1 72 ? -7.381 31.411 -30.971 1.00 9.87 72 ALA A C 1
ATOM 571 O O . ALA A 1 72 ? -6.889 32.087 -31.888 1.00 8.23 72 ALA A O 1
ATOM 573 N N . MET A 1 73 ? -6.693 30.542 -30.232 1.00 9.60 73 MET A N 1
ATOM 574 C CA . MET A 1 73 ? -5.235 30.419 -30.344 1.00 10.44 73 MET A CA 1
ATOM 575 C C . MET A 1 73 ? -4.798 28.990 -30.366 1.00 9.20 73 MET A C 1
ATOM 576 O O . MET A 1 73 ? -5.407 28.128 -29.772 1.00 8.18 73 MET A O 1
ATOM 581 N N . VAL A 1 74 ? -3.720 28.730 -31.051 1.00 10.83 74 VAL A N 1
ATOM 582 C CA . VAL A 1 74 ? -3.009 27.479 -30.770 1.00 11.25 74 VAL A CA 1
ATOM 583 C C . VAL A 1 74 ? -1.680 27.948 -30.211 1.00 10.77 74 VAL A C 1
ATOM 584 O O . VAL A 1 74 ? -1.059 28.853 -30.769 1.00 11.50 74 VAL A O 1
ATOM 588 N N . VAL A 1 75 ? -1.210 27.298 -29.163 1.00 10.78 75 VAL A N 1
ATOM 589 C CA . VAL A 1 75 ? -0.094 27.808 -28.409 1.00 11.99 75 VAL A CA 1
ATOM 590 C C . VAL A 1 75 ? 0.872 26.646 -28.197 1.00 12.52 75 VAL A C 1
ATOM 591 O O . VAL A 1 75 ? 0.477 25.569 -27.874 1.00 12.14 75 VAL A O 1
ATOM 595 N N . GLU A 1 76 ? 2.148 26.898 -28.378 1.00 14.30 76 GLU A N 1
ATOM 596 C CA . GLU A 1 76 ? 3.150 25.846 -28.415 1.00 15.58 76 GLU A CA 1
ATOM 597 C C . GLU A 1 76 ? 4.165 26.050 -27.296 1.00 14.97 76 GLU A C 1
ATOM 598 O O . GLU A 1 76 ? 4.463 27.186 -26.941 1.00 15.03 76 GLU A O 1
ATOM 604 N N . GLY A 1 77 ? 4.680 24.959 -26.763 1.00 13.36 77 GLY A N 1
ATOM 605 C CA . GLY A 1 77 ? 5.749 24.977 -25.800 1.00 14.11 77 GLY A CA 1
ATOM 606 C C . GLY A 1 77 ? 5.887 23.630 -25.095 1.00 14.47 77 GLY A C 1
ATOM 607 O O . GLY A 1 77 ? 4.951 22.839 -25.063 1.00 13.34 77 GLY A O 1
ATOM 608 N N . GLU A 1 78 ? 7.048 23.353 -24.525 1.00 15.09 78 GLU A N 1
ATOM 609 C CA . GLU A 1 78 ? 7.165 22.160 -23.709 1.00 16.49 78 GLU A CA 1
ATOM 610 C C . GLU A 1 78 ? 6.029 22.065 -22.637 1.00 15.19 78 GLU A C 1
ATOM 611 O O . GLU A 1 78 ? 5.782 23.016 -21.897 1.00 14.52 78 GLU A O 1
ATOM 617 N N . ASP A 1 79 ? 5.354 20.919 -22.564 1.00 14.36 79 ASP A N 1
ATOM 618 C CA . ASP A 1 79 ? 4.262 20.714 -21.566 1.00 13.99 79 ASP A CA 1
ATOM 619 C C . ASP A 1 79 ? 3.191 21.823 -21.671 1.00 13.68 79 ASP A C 1
ATOM 620 O O . ASP A 1 79 ? 2.538 22.176 -20.655 1.00 12.40 79 ASP A O 1
ATOM 625 N N . ALA A 1 80 ? 3.013 22.365 -22.887 1.00 11.75 80 ALA A N 1
ATOM 626 C CA . ALA A 1 80 ? 2.113 23.503 -23.089 1.00 12.38 80 ALA A CA 1
ATOM 627 C C . ALA A 1 80 ? 0.716 23.334 -22.473 1.00 12.26 80 ALA A C 1
ATOM 628 O O . ALA A 1 80 ? 0.183 24.310 -21.948 1.00 11.73 80 ALA A O 1
ATOM 630 N N . VAL A 1 81 ? 0.138 22.123 -22.500 1.00 11.91 81 VAL A N 1
ATOM 631 C CA . VAL A 1 81 ? -1.263 21.979 -22.007 1.00 12.13 81 VAL A CA 1
ATOM 632 C C . VAL A 1 81 ? -1.359 22.263 -20.507 1.00 12.64 81 VAL A C 1
ATOM 633 O O . VAL A 1 81 ? -2.124 23.113 -20.095 1.00 13.74 81 VAL A O 1
ATOM 637 N N . ASN A 1 82 ? -0.579 21.561 -19.706 1.00 12.33 82 ASN A N 1
ATOM 638 C CA . ASN A 1 82 ? -0.530 21.782 -18.245 1.00 13.32 82 ASN A CA 1
ATOM 639 C C . ASN A 1 82 ? 0.063 23.138 -17.832 1.00 11.01 82 ASN A C 1
ATOM 640 O O . ASN A 1 82 ? -0.411 23.763 -16.912 1.00 11.85 82 ASN A O 1
ATOM 645 N N . VAL A 1 83 ? 1.106 23.585 -18.501 1.00 10.55 83 VAL A N 1
ATOM 646 C CA . VAL A 1 83 ? 1.600 24.927 -18.301 1.00 10.73 83 VAL A CA 1
ATOM 647 C C . VAL A 1 83 ? 0.470 26.002 -18.435 1.00 11.68 83 VAL A C 1
ATOM 648 O O . VAL A 1 83 ? 0.318 26.888 -17.569 1.00 11.53 83 VAL A O 1
ATOM 652 N N . SER A 1 84 ? -0.292 25.935 -19.522 1.00 11.46 84 SER A N 1
ATOM 653 C CA . SER A 1 84 ? -1.310 26.944 -19.759 1.00 12.12 84 SER A CA 1
ATOM 654 C C . SER A 1 84 ? -2.364 26.824 -18.659 1.00 12.41 84 SER A C 1
ATOM 655 O O . SER A 1 84 ? -2.850 27.847 -18.139 1.00 11.79 84 SER A O 1
ATOM 658 N N . ARG A 1 85 ? -2.760 25.588 -18.321 1.00 11.40 85 ARG A N 1
ATOM 659 C CA . ARG A 1 85 ? -3.787 25.460 -17.287 1.00 12.23 85 ARG A CA 1
ATOM 660 C C . ARG A 1 85 ? -3.310 26.102 -16.000 1.00 12.11 85 ARG A C 1
ATOM 661 O O . ARG A 1 85 ? -4.103 26.672 -15.252 1.00 11.96 85 ARG A O 1
ATOM 669 N N . HIS A 1 86 ? -1.995 26.003 -15.749 1.00 11.53 86 HIS A N 1
ATOM 670 C CA . HIS A 1 86 ? -1.398 26.486 -14.523 1.00 11.45 86 HIS A CA 1
ATOM 671 C C . HIS A 1 86 ? -1.512 28.020 -14.476 1.00 11.39 86 HIS A C 1
ATOM 672 O O . HIS A 1 86 ? -1.878 28.579 -13.441 1.00 11.24 86 HIS A O 1
ATOM 679 N N . ILE A 1 87 ? -1.281 28.700 -15.595 1.00 10.33 87 ILE A N 1
ATOM 680 C CA . ILE A 1 87 ? -1.265 30.173 -15.538 1.00 9.67 87 ILE A CA 1
ATOM 681 C C . ILE A 1 87 ? -2.664 30.713 -15.650 1.00 9.24 87 ILE A C 1
ATOM 682 O O . ILE A 1 87 ? -2.960 31.832 -15.202 1.00 8.59 87 ILE A O 1
ATOM 687 N N . ILE A 1 88 ? -3.541 29.913 -16.236 1.00 8.75 88 ILE A N 1
ATOM 688 C CA . ILE A 1 88 ? -4.946 30.304 -16.363 1.00 7.77 88 ILE A CA 1
ATOM 689 C C . ILE A 1 88 ? -5.608 30.254 -14.991 1.00 8.16 88 ILE A C 1
ATOM 690 O O . ILE A 1 88 ? -6.269 31.214 -14.589 1.00 7.07 88 ILE A O 1
ATOM 695 N N . GLY A 1 89 ? -5.440 29.125 -14.283 1.00 8.49 89 GLY A N 1
ATOM 696 C CA . GLY A 1 89 ? -5.968 28.963 -12.919 1.00 9.58 89 GLY A CA 1
ATOM 697 C C . GLY A 1 89 ? -7.340 28.302 -12.892 1.00 10.98 89 GLY A C 1
ATOM 698 O O . GLY A 1 89 ? -7.965 28.112 -13.931 1.00 10.71 89 GLY A O 1
ATOM 699 N N . SER A 1 90 ? -7.823 27.997 -11.685 1.00 12.17 90 SER A N 1
ATOM 700 C CA . SER A 1 90 ? -9.096 27.274 -11.471 1.00 12.41 90 SER A CA 1
ATOM 701 C C . SER A 1 90 ? -10.294 27.847 -12.218 1.00 13.13 90 SER A C 1
ATOM 702 O O . SER A 1 90 ? -10.426 29.062 -12.409 1.00 12.54 90 SER A O 1
ATOM 705 N N . THR A 1 91 ? -11.190 26.958 -12.610 1.00 13.16 91 THR A N 1
ATOM 706 C CA . THR A 1 91 ? -12.412 27.359 -13.273 1.00 13.13 91 THR A CA 1
ATOM 707 C C . THR A 1 91 ? -13.106 28.493 -12.555 1.00 13.39 91 THR A C 1
ATOM 708 O O . THR A 1 91 ? -13.552 29.424 -13.194 1.00 13.21 91 THR A O 1
ATOM 712 N N . ASN A 1 92 ? -13.210 28.388 -11.234 1.00 13.38 92 ASN A N 1
ATOM 713 C CA . ASN A 1 92 ? -13.819 29.422 -10.422 1.00 14.28 92 ASN A CA 1
ATOM 714 C C . ASN A 1 92 ? -12.722 30.465 -10.122 1.00 13.39 92 ASN A C 1
ATOM 715 O O . ASN A 1 92 ? -11.725 30.136 -9.472 1.00 12.83 92 ASN A O 1
ATOM 720 N N . PRO A 1 93 ? -12.888 31.708 -10.604 1.00 12.67 93 PRO A N 1
ATOM 721 C CA . PRO A 1 93 ? -11.907 32.778 -10.287 1.00 13.24 93 PRO A CA 1
ATOM 722 C C . PRO A 1 93 ? -11.692 33.081 -8.769 1.00 13.70 93 PRO A C 1
ATOM 723 O O . PRO A 1 93 ? -10.682 33.714 -8.418 1.00 13.44 93 PRO A O 1
ATOM 727 N N . SER A 1 94 ? -12.621 32.675 -7.899 1.00 14.14 94 SER A N 1
ATOM 728 C CA . SER A 1 94 ? -12.429 32.906 -6.469 1.00 17.12 94 SER A CA 1
ATOM 729 C C . SER A 1 94 ? -11.621 31.788 -5.852 1.00 16.05 94 SER A C 1
ATOM 730 O O . SER A 1 94 ? -11.127 31.940 -4.757 1.00 17.04 94 SER A O 1
ATOM 733 N N . GLU A 1 95 ? -11.506 30.665 -6.540 1.00 15.21 95 GLU A N 1
ATOM 734 C CA . GLU A 1 95 ? -10.530 29.667 -6.155 1.00 15.85 95 GLU A CA 1
ATOM 735 C C . GLU A 1 95 ? -9.175 29.807 -6.838 1.00 14.26 95 GLU A C 1
ATOM 736 O O . GLU A 1 95 ? -8.179 29.325 -6.310 1.00 14.93 95 GLU A O 1
ATOM 742 N N . ALA A 1 96 ? -9.143 30.370 -8.043 1.00 12.97 96 ALA A N 1
ATOM 743 C CA . ALA A 1 96 ? -7.875 30.502 -8.804 1.00 11.74 96 ALA A CA 1
ATOM 744 C C . ALA A 1 96 ? -6.830 31.326 -8.047 1.00 11.10 96 ALA A C 1
ATOM 745 O O . ALA A 1 96 ? -7.166 32.349 -7.424 1.00 9.09 96 ALA A O 1
ATOM 747 N N . SER A 1 97 ? -5.565 30.895 -8.103 1.00 10.63 97 SER A N 1
ATOM 748 C CA . SER A 1 97 ? -4.506 31.610 -7.434 1.00 9.64 97 SER A CA 1
ATOM 749 C C . SER A 1 97 ? -4.447 33.105 -7.897 1.00 9.17 97 SER A C 1
ATOM 750 O O . SER A 1 97 ? -4.517 33.413 -9.065 1.00 8.70 97 SER A O 1
ATOM 753 N N . PRO A 1 98 ? -4.344 34.038 -6.950 1.00 9.25 98 PRO A N 1
ATOM 754 C CA . PRO A 1 98 ? -3.901 35.379 -7.351 1.00 8.87 98 PRO A CA 1
ATOM 755 C C . PRO A 1 98 ? -2.681 35.236 -8.250 1.00 8.90 98 PRO A C 1
ATOM 756 O O . PRO A 1 98 ? -1.891 34.326 -8.060 1.00 9.15 98 PRO A O 1
ATOM 760 N N . GLY A 1 99 ? -2.542 36.108 -9.234 1.00 8.68 99 GLY A N 1
ATOM 761 C CA . GLY A 1 99 ? -1.435 35.996 -10.150 1.00 8.96 99 GLY A CA 1
ATOM 762 C C . GLY A 1 99 ? -1.823 35.231 -11.409 1.00 9.57 99 GLY A C 1
ATOM 763 O O . GLY A 1 99 ? -1.152 35.415 -12.476 1.00 9.58 99 GLY A O 1
ATOM 764 N N . SER A 1 100 ? -2.838 34.353 -11.296 1.00 7.15 100 SER A N 1
ATOM 765 C CA . SER A 1 100 ? -3.294 33.644 -12.478 1.00 7.76 100 SER A CA 1
ATOM 766 C C . SER A 1 100 ? -4.243 34.522 -13.262 1.00 7.69 100 SER A C 1
ATOM 767 O O . SER A 1 100 ? -4.776 35.522 -12.752 1.00 6.57 100 SER A O 1
ATOM 770 N N . ILE A 1 101 ? -4.386 34.182 -14.534 1.00 7.77 101 ILE A N 1
ATOM 771 C CA . ILE A 1 101 ? -5.248 34.928 -15.417 1.00 7.95 101 ILE A CA 1
ATOM 772 C C . ILE A 1 101 ? -6.658 35.081 -14.847 1.00 7.85 101 ILE A C 1
ATOM 773 O O . ILE A 1 101 ? -7.177 36.204 -14.759 1.00 6.30 101 ILE A O 1
ATOM 778 N N . ARG A 1 102 ? -7.290 33.955 -14.527 1.00 9.26 102 ARG A N 1
ATOM 779 C CA . ARG A 1 102 ? -8.656 33.975 -13.934 1.00 9.90 102 ARG A CA 1
ATOM 780 C C . ARG A 1 102 ? -8.646 34.610 -12.563 1.00 9.90 102 ARG A C 1
ATOM 781 O O . ARG A 1 102 ? -9.526 35.416 -12.236 1.00 8.48 102 ARG A O 1
ATOM 789 N N . GLY A 1 103 ? -7.620 34.282 -11.782 1.00 10.56 103 GLY A N 1
ATOM 790 C CA . GLY A 1 103 ? -7.494 34.800 -10.421 1.00 10.54 103 GLY A CA 1
ATOM 791 C C . GLY A 1 103 ? -7.430 36.300 -10.383 1.00 9.89 103 GLY A C 1
ATOM 792 O O . GLY A 1 103 ? -8.038 36.950 -9.497 1.00 9.71 103 GLY A O 1
ATOM 793 N N . ASP A 1 104 ? -6.682 36.878 -11.327 1.00 10.85 104 ASP A N 1
ATOM 794 C CA . ASP A 1 104 ? -6.541 38.335 -11.365 1.00 10.46 104 ASP A CA 1
ATOM 795 C C . ASP A 1 104 ? -7.678 39.080 -12.093 1.00 9.85 104 ASP A C 1
ATOM 796 O O . ASP A 1 104 ? -7.958 40.250 -11.792 1.00 8.84 104 ASP A O 1
ATOM 801 N N . LEU A 1 105 ? -8.299 38.454 -13.073 1.00 8.91 105 LEU A N 1
ATOM 802 C CA . LEU A 1 105 ? -9.160 39.218 -13.938 1.00 10.03 105 LEU A CA 1
ATOM 803 C C . LEU A 1 105 ? -10.625 38.719 -13.973 1.00 10.59 105 LEU A C 1
ATOM 804 O O . LEU A 1 105 ? -11.507 39.417 -14.427 1.00 11.25 105 LEU A O 1
ATOM 809 N N . GLY A 1 106 ? -10.866 37.497 -13.573 1.00 10.83 106 GLY A N 1
ATOM 810 C CA . GLY A 1 106 ? -12.222 36.957 -13.644 1.00 11.99 106 GLY A CA 1
ATOM 811 C C . GLY A 1 106 ? -12.927 37.239 -12.333 1.00 11.83 106 GLY A C 1
ATOM 812 O O . GLY A 1 106 ? -12.281 37.205 -11.276 1.00 10.63 106 GLY A O 1
ATOM 813 N N . LEU A 1 107 ? -14.222 37.560 -12.398 1.00 12.67 107 LEU A N 1
ATOM 814 C CA . LEU A 1 107 ? -15.021 37.697 -11.169 1.00 13.94 107 LEU A CA 1
ATOM 815 C C . LEU A 1 107 ? -15.848 36.466 -10.844 1.00 14.22 107 LEU A C 1
ATOM 816 O O . LEU A 1 107 ? -15.954 36.102 -9.680 1.00 16.08 107 LEU A O 1
ATOM 821 N N . THR A 1 108 ? -16.479 35.847 -11.839 1.00 13.98 108 THR A N 1
ATOM 822 C CA . THR A 1 108 ? -17.380 34.740 -11.539 1.00 14.65 108 THR A CA 1
ATOM 823 C C . THR A 1 108 ? -17.054 33.498 -12.340 1.00 15.34 108 THR A C 1
ATOM 824 O O . THR A 1 108 ? -16.368 33.613 -13.372 1.00 15.49 108 THR A O 1
ATOM 828 N N . VAL A 1 109 ? -17.554 32.326 -11.903 1.00 14.27 109 VAL A N 1
ATOM 829 C CA . VAL A 1 109 ? -17.222 31.078 -12.564 1.00 14.61 109 VAL A CA 1
ATOM 830 C C . VAL A 1 109 ? -17.711 31.050 -14.013 1.00 15.64 109 VAL A C 1
ATOM 831 O O . VAL A 1 109 ? -17.016 30.537 -14.914 1.00 16.87 109 VAL A O 1
ATOM 835 N N . GLY A 1 110 ? -18.865 31.661 -14.276 1.00 15.00 110 GLY A N 1
ATOM 836 C CA . GLY A 1 110 ? -19.412 31.628 -15.629 1.00 14.54 110 GLY A CA 1
ATOM 837 C C . GLY A 1 110 ? -18.754 32.608 -16.579 1.00 14.57 110 GLY A C 1
ATOM 838 O O . GLY A 1 110 ? -18.971 32.487 -17.782 1.00 14.74 110 GLY A O 1
ATOM 839 N N . ARG A 1 111 ? -18.040 33.628 -16.053 1.00 12.94 111 ARG A N 1
ATOM 840 C CA . ARG A 1 111 ? -17.390 34.631 -16.904 1.00 12.14 111 ARG A CA 1
ATOM 841 C C . ARG A 1 111 ? -15.928 34.715 -16.515 1.00 11.21 111 ARG A C 1
ATOM 842 O O . ARG A 1 111 ? -15.517 35.619 -15.761 1.00 10.13 111 ARG A O 1
ATOM 850 N N . ASN A 1 112 ? -15.142 33.784 -17.024 1.00 10.09 112 ASN A N 1
ATOM 851 C CA . ASN A 1 112 ? -13.845 33.559 -16.454 1.00 10.78 112 ASN A CA 1
ATOM 852 C C . ASN A 1 112 ? -12.696 33.684 -17.503 1.00 10.38 112 ASN A C 1
ATOM 853 O O . ASN A 1 112 ? -11.689 32.909 -17.465 1.00 9.80 112 ASN A O 1
ATOM 858 N N . ILE A 1 113 ? -12.875 34.642 -18.410 1.00 7.99 113 ILE A N 1
ATOM 859 C CA . ILE A 1 113 ? -11.783 35.207 -19.227 1.00 8.63 113 ILE A CA 1
ATOM 860 C C . ILE A 1 113 ? -11.273 34.371 -20.360 1.00 8.76 113 ILE A C 1
ATOM 861 O O . ILE A 1 113 ? -11.182 34.854 -21.506 1.00 10.49 113 ILE A O 1
ATOM 866 N N . ILE A 1 114 ? -10.915 33.132 -20.080 1.00 9.22 114 ILE A N 1
ATOM 867 C CA . ILE A 1 114 ? -10.141 32.360 -21.048 1.00 9.54 114 ILE A CA 1
ATOM 868 C C . ILE A 1 114 ? -10.451 30.854 -20.939 1.00 10.41 114 ILE A C 1
ATOM 869 O O . ILE A 1 114 ? -10.872 30.335 -19.876 1.00 11.18 114 ILE A O 1
ATOM 874 N N . HIS A 1 115 ? -10.328 30.151 -22.038 1.00 9.46 115 HIS A N 1
ATOM 875 C CA . HIS A 1 115 ? -10.405 28.711 -21.982 1.00 10.35 115 HIS A CA 1
ATOM 876 C C . HIS A 1 115 ? -9.061 28.142 -22.372 1.00 10.35 115 HIS A C 1
ATOM 877 O O . HIS A 1 115 ? -8.356 28.710 -23.210 1.00 10.90 115 HIS A O 1
ATOM 884 N N . GLY A 1 116 ? -8.706 27.025 -21.758 1.00 10.92 116 GLY A N 1
ATOM 885 C CA . GLY A 1 116 ? -7.592 26.208 -22.160 1.00 11.76 116 GLY A CA 1
ATOM 886 C C . GLY A 1 116 ? -7.953 24.735 -22.127 1.00 13.37 116 GLY A C 1
ATOM 887 O O . GLY A 1 116 ? -8.592 24.286 -21.173 1.00 12.99 116 GLY A O 1
ATOM 888 N N . SER A 1 117 ? -7.557 23.988 -23.175 1.00 13.95 117 SER A N 1
ATOM 889 C CA . SER A 1 117 ? -7.690 22.516 -23.246 1.00 14.91 117 SER A CA 1
ATOM 890 C C . SER A 1 117 ? -7.337 21.811 -21.931 1.00 15.28 117 SER A C 1
ATOM 891 O O . SER A 1 117 ? -6.345 22.178 -21.296 1.00 14.70 117 SER A O 1
ATOM 894 N N . ASP A 1 118 ? -8.096 20.795 -21.522 1.00 15.57 118 ASP A N 1
ATOM 895 C CA . ASP A 1 118 ? -7.836 20.244 -20.175 1.00 17.89 118 ASP A CA 1
ATOM 896 C C . ASP A 1 118 ? -6.877 19.077 -20.207 1.00 17.78 118 ASP A C 1
ATOM 897 O O . ASP A 1 118 ? -6.373 18.685 -19.165 1.00 18.91 118 ASP A O 1
ATOM 902 N N . SER A 1 119 ? -6.559 18.569 -21.395 1.00 17.29 119 SER A N 1
ATOM 903 C CA . SER A 1 119 ? -5.611 17.461 -21.514 1.00 17.01 119 SER A CA 1
ATOM 904 C C . SER A 1 119 ? -5.002 17.368 -22.933 1.00 17.95 119 SER A C 1
ATOM 905 O O . SER A 1 119 ? -5.411 18.092 -23.849 1.00 18.13 119 SER A O 1
ATOM 908 N N . LEU A 1 120 ? -4.006 16.515 -23.121 1.00 18.85 120 LEU A N 1
ATOM 909 C CA . LEU A 1 120 ? -3.455 16.341 -24.463 1.00 20.78 120 LEU A CA 1
ATOM 910 C C . LEU A 1 120 ? -4.577 15.947 -25.413 1.00 20.93 120 LEU A C 1
ATOM 911 O O . LEU A 1 120 ? -4.727 16.539 -26.481 1.00 20.32 120 LEU A O 1
ATOM 916 N N . GLU A 1 121 ? -5.411 15.010 -24.957 1.00 22.26 121 GLU A N 1
ATOM 917 C CA . GLU A 1 121 ? -6.476 14.448 -25.771 1.00 23.54 121 GLU A CA 1
ATOM 918 C C . GLU A 1 121 ? -7.446 15.558 -26.176 1.00 21.84 121 GLU A C 1
ATOM 919 O O . GLU A 1 121 ? -7.812 15.701 -27.375 1.00 19.63 121 GLU A O 1
ATOM 925 N N . SER A 1 122 ? -7.837 16.373 -25.200 1.00 19.14 122 SER A N 1
ATOM 926 C CA . SER A 1 122 ? -8.766 17.417 -25.581 1.00 19.23 122 SER A CA 1
ATOM 927 C C . SER A 1 122 ? -8.080 18.604 -26.319 1.00 17.72 122 SER A C 1
ATOM 928 O O . SER A 1 122 ? -8.744 19.320 -27.057 1.00 17.61 122 SER A O 1
ATOM 931 N N . ALA A 1 123 ? -6.762 18.755 -26.183 1.00 16.31 123 ALA A N 1
ATOM 932 C CA . ALA A 1 123 ? -5.968 19.700 -27.013 1.00 16.94 123 ALA A CA 1
ATOM 933 C C . ALA A 1 123 ? -6.018 19.335 -28.484 1.00 16.96 123 ALA A C 1
ATOM 934 O O . ALA A 1 123 ? -6.241 20.176 -29.325 1.00 16.54 123 ALA A O 1
ATOM 936 N N . GLU A 1 124 ? -5.793 18.071 -28.796 1.00 17.78 124 GLU A N 1
ATOM 937 C CA . GLU A 1 124 ? -5.753 17.703 -30.185 1.00 19.39 124 GLU A CA 1
ATOM 938 C C . GLU A 1 124 ? -7.157 17.753 -30.824 1.00 17.91 124 GLU A C 1
ATOM 939 O O . GLU A 1 124 ? -7.311 18.200 -31.967 1.00 16.61 124 GLU A O 1
ATOM 945 N N . ARG A 1 125 ? -8.169 17.355 -30.060 1.00 17.20 125 ARG A N 1
ATOM 946 C CA . ARG A 1 125 ? -9.546 17.511 -30.509 1.00 17.91 125 ARG A CA 1
ATOM 947 C C . ARG A 1 125 ? -9.933 18.986 -30.761 1.00 17.16 125 ARG A C 1
ATOM 948 O O . ARG A 1 125 ? -10.320 19.341 -31.874 1.00 17.99 125 ARG A O 1
ATOM 956 N N . GLU A 1 126 ? -9.774 19.842 -29.758 1.00 15.97 126 GLU A N 1
ATOM 957 C CA . GLU A 1 126 ? -10.086 21.273 -29.904 1.00 15.58 126 GLU A CA 1
ATOM 958 C C . GLU A 1 126 ? -9.247 21.981 -30.976 1.00 16.23 126 GLU A C 1
ATOM 959 O O . GLU A 1 126 ? -9.786 22.778 -31.747 1.00 14.73 126 GLU A O 1
ATOM 965 N N . ILE A 1 127 ? -7.935 21.682 -31.053 1.00 16.03 127 ILE A N 1
ATOM 966 C CA . ILE A 1 127 ? -7.139 22.350 -32.092 1.00 16.84 127 ILE A CA 1
ATOM 967 C C . ILE A 1 127 ? -7.725 22.023 -33.489 1.00 17.10 127 ILE A C 1
ATOM 968 O O . ILE A 1 127 ? -7.809 22.914 -34.352 1.00 17.11 127 ILE A O 1
ATOM 973 N N . ASN A 1 128 ? -8.124 20.766 -33.691 1.00 17.81 128 ASN A N 1
ATOM 974 C CA . ASN A 1 128 ? -8.671 20.321 -34.993 1.00 19.43 128 ASN A CA 1
ATOM 975 C C . ASN A 1 128 ? -10.076 20.880 -35.254 1.00 19.39 128 ASN A C 1
ATOM 976 O O . ASN A 1 128 ? -10.458 21.175 -36.397 1.00 19.62 128 ASN A O 1
ATOM 981 N N . LEU A 1 129 ? -10.846 21.011 -34.186 1.00 18.33 129 LEU A N 1
ATOM 982 C CA . LEU A 1 129 ? -12.147 21.596 -34.297 1.00 18.59 129 LEU A CA 1
ATOM 983 C C . LEU A 1 129 ? -12.092 23.116 -34.709 1.00 18.13 129 LEU A C 1
ATOM 984 O O . LEU A 1 129 ? -12.884 23.565 -35.571 1.00 18.06 129 LEU A O 1
ATOM 989 N N . TRP A 1 130 ? -11.187 23.891 -34.109 1.00 16.84 130 TRP A N 1
ATOM 990 C CA . TRP A 1 130 ? -11.152 25.353 -34.318 1.00 16.39 130 TRP A CA 1
ATOM 991 C C . TRP A 1 130 ? -10.248 25.805 -35.454 1.00 16.59 130 TRP A C 1
ATOM 992 O O . TRP A 1 130 ? -10.451 26.873 -36.041 1.00 16.40 130 TRP A O 1
ATOM 1003 N N . PHE A 1 131 ? -9.242 25.004 -35.754 1.00 17.59 131 PHE A N 1
ATOM 1004 C CA . PHE A 1 131 ? -8.229 25.392 -36.734 1.00 19.37 131 PHE A CA 1
ATOM 1005 C C . PHE A 1 131 ? -8.082 24.335 -37.820 1.00 20.50 131 PHE A C 1
ATOM 1006 O O . PHE A 1 131 ? -8.160 23.132 -37.573 1.00 21.02 131 PHE A O 1
ATOM 1014 N N . ASN A 1 132 ? -7.810 24.802 -39.026 1.00 22.82 132 ASN A N 1
ATOM 1015 C CA . ASN A 1 132 ? -7.208 23.977 -40.060 1.00 24.03 132 ASN A CA 1
ATOM 1016 C C . ASN A 1 132 ? -5.711 24.169 -40.005 1.00 24.29 132 ASN A C 1
ATOM 1017 O O . ASN A 1 132 ? -5.276 25.222 -39.564 1.00 23.10 132 ASN A O 1
ATOM 1022 N N . GLU A 1 133 ? -4.987 23.148 -40.431 1.00 20.00 133 GLU A N 1
ATOM 1023 C CA . GLU A 1 133 ? -3.558 23.137 -40.355 1.00 20.00 133 GLU A CA 1
ATOM 1024 C C . GLU A 1 133 ? -2.882 24.236 -41.158 1.00 20.00 133 GLU A C 1
ATOM 1025 O O . GLU A 1 133 ? -1.866 24.672 -40.808 1.00 23.22 133 GLU A O 1
ATOM 1031 N N . ASN A 1 134 ? -3.521 24.710 -42.201 1.00 24.96 134 ASN A N 1
ATOM 1032 C CA . ASN A 1 134 ? -3.019 25.855 -42.970 1.00 26.07 134 ASN A CA 1
ATOM 1033 C C . ASN A 1 134 ? -3.115 27.191 -42.199 1.00 25.34 134 ASN A C 1
ATOM 1034 O O . ASN A 1 134 ? -2.479 28.174 -42.582 1.00 24.65 134 ASN A O 1
ATOM 1039 N N . GLU A 1 135 ? -3.908 27.202 -41.116 1.00 24.41 135 GLU A N 1
ATOM 1040 C CA . GLU A 1 135 ? -4.029 28.377 -40.235 1.00 24.06 135 GLU A CA 1
ATOM 1041 C C . GLU A 1 135 ? -2.972 28.340 -39.120 1.00 23.22 135 GLU A C 1
ATOM 1042 O O . GLU A 1 135 ? -2.885 29.248 -38.296 1.00 22.95 135 GLU A O 1
ATOM 1048 N N . ILE A 1 136 ? -2.168 27.285 -39.089 1.00 22.64 136 ILE A N 1
ATOM 1049 C CA . ILE A 1 136 ? -1.202 27.129 -38.005 1.00 22.51 136 ILE A CA 1
ATOM 1050 C C . ILE A 1 136 ? 0.222 27.214 -38.537 1.00 22.55 136 ILE A C 1
ATOM 1051 O O . ILE A 1 136 ? 0.644 26.413 -39.390 1.00 21.96 136 ILE A O 1
ATOM 1056 N N . THR A 1 137 ? 0.963 28.168 -37.996 1.00 22.04 137 THR A N 1
ATOM 1057 C CA . THR A 1 137 ? 2.297 28.443 -38.509 1.00 23.43 137 THR A CA 1
ATOM 1058 C C . THR A 1 137 ? 3.258 27.631 -37.661 1.00 23.71 137 THR A C 1
ATOM 1059 O O . THR A 1 137 ? 2.891 27.105 -36.629 1.00 25.52 137 THR A O 1
ATOM 1063 N N . SER A 1 138 ? 4.475 27.500 -38.109 1.00 23.49 138 SER A N 1
ATOM 1064 C CA . SER A 1 138 ? 5.496 26.870 -37.345 1.00 22.89 138 SER A CA 1
ATOM 1065 C C . SER A 1 138 ? 6.694 27.781 -37.611 1.00 21.22 138 SER A C 1
ATOM 1066 O O . SER A 1 138 ? 6.885 28.219 -38.760 1.00 20.82 138 SER A O 1
ATOM 1069 N N . TYR A 1 139 ? 7.449 28.116 -36.562 1.00 18.18 139 TYR A N 1
ATOM 1070 C CA . TYR A 1 139 ? 8.556 29.058 -36.706 1.00 17.03 139 TYR A CA 1
ATOM 1071 C C . TYR A 1 139 ? 9.418 28.992 -35.471 1.00 16.34 139 TYR A C 1
ATOM 1072 O O . TYR A 1 139 ? 8.902 28.860 -34.360 1.00 15.96 139 TYR A O 1
ATOM 1081 N N . ALA A 1 140 ? 10.722 29.040 -35.692 1.00 15.78 140 ALA A N 1
ATOM 1082 C CA . ALA A 1 140 ? 11.704 29.158 -34.631 1.00 17.54 140 ALA A CA 1
ATOM 1083 C C . ALA A 1 140 ? 11.770 30.626 -34.138 1.00 17.18 140 ALA A C 1
ATOM 1084 O O . ALA A 1 140 ? 11.578 31.544 -34.921 1.00 17.61 140 ALA A O 1
ATOM 1086 N N . SER A 1 141 ? 11.973 30.818 -32.847 1.00 16.82 141 SER A N 1
ATOM 1087 C CA . SER A 1 141 ? 12.111 32.143 -32.254 1.00 17.42 141 SER A CA 1
ATOM 1088 C C . SER A 1 141 ? 13.427 32.277 -31.525 1.00 17.20 141 SER A C 1
ATOM 1089 O O . SER A 1 141 ? 13.972 31.287 -31.034 1.00 17.24 141 SER A O 1
ATOM 1092 N N . PRO A 1 142 ? 13.942 33.502 -31.448 1.00 17.27 142 PRO A N 1
ATOM 1093 C CA . PRO A 1 142 ? 15.171 33.840 -30.719 1.00 17.93 142 PRO A CA 1
ATOM 1094 C C . PRO A 1 142 ? 15.242 33.227 -29.324 1.00 17.49 142 PRO A C 1
ATOM 1095 O O . PRO A 1 142 ? 16.291 32.672 -28.943 1.00 17.31 142 PRO A O 1
ATOM 1099 N N . ARG A 1 143 ? 14.171 33.352 -28.559 1.00 15.87 143 ARG A N 1
ATOM 1100 C CA . ARG A 1 143 ? 14.242 32.954 -27.161 1.00 16.99 143 ARG A CA 1
ATOM 1101 C C . ARG A 1 143 ? 14.168 31.434 -26.983 1.00 17.20 143 ARG A C 1
ATOM 1102 O O . ARG A 1 143 ? 14.311 30.941 -25.868 1.00 15.46 143 ARG A O 1
ATOM 1110 N N . ASP A 1 144 ? 13.909 30.708 -28.072 1.00 17.73 144 ASP A N 1
ATOM 1111 C CA . ASP A 1 144 ? 13.741 29.261 -27.962 1.00 19.74 144 ASP A CA 1
ATOM 1112 C C . ASP A 1 144 ? 14.962 28.587 -27.311 1.00 20.37 144 ASP A C 1
ATOM 1113 O O . ASP A 1 144 ? 14.785 27.732 -26.410 1.00 19.02 144 ASP A O 1
ATOM 1118 N N . ALA A 1 145 ? 16.171 29.010 -27.748 1.00 19.48 145 ALA A N 1
ATOM 1119 C CA . ALA A 1 145 ? 17.427 28.498 -27.197 1.00 21.16 145 ALA A CA 1
ATOM 1120 C C . ALA A 1 145 ? 17.582 28.765 -25.683 1.00 21.23 145 ALA A C 1
ATOM 1121 O O . ALA A 1 145 ? 18.342 28.089 -25.026 1.00 21.20 145 ALA A O 1
ATOM 1123 N N . TRP A 1 146 ? 16.831 29.731 -25.155 1.00 21.24 146 TRP A N 1
ATOM 1124 C CA . TRP A 1 146 ? 16.894 30.133 -23.742 1.00 21.35 146 TRP A CA 1
ATOM 1125 C C . TRP A 1 146 ? 15.821 29.554 -22.823 1.00 22.54 146 TRP A C 1
ATOM 1126 O O . TRP A 1 146 ? 16.013 29.518 -21.613 1.00 22.89 146 TRP A O 1
ATOM 1137 N N . LEU A 1 147 ? 14.704 29.109 -23.396 1.00 22.94 147 LEU A N 1
ATOM 1138 C CA . LEU A 1 147 ? 13.618 28.479 -22.662 1.00 24.03 147 LEU A CA 1
ATOM 1139 C C . LEU A 1 147 ? 13.856 26.976 -22.359 1.00 25.41 147 LEU A C 1
ATOM 1140 O O . LEU A 1 147 ? 13.309 26.465 -21.397 1.00 24.55 147 LEU A O 1
ATOM 1145 N N . TYR A 1 148 ? 14.671 26.302 -23.194 1.00 27.22 148 TYR A N 1
ATOM 1146 C CA . TYR A 1 148 ? 14.838 24.833 -23.225 1.00 29.22 148 TYR A CA 1
ATOM 1147 C C . TYR A 1 148 ? 16.277 24.374 -23.166 1.00 29.93 148 TYR A C 1
ATOM 1148 O O . TYR A 1 148 ? 17.137 24.954 -23.823 1.00 31.13 148 TYR A O 1
ATOM 1157 N N . GLU A 1 149 ? 16.550 23.318 -22.428 1.00 20.00 149 GLU A N 1
ATOM 1158 C CA . GLU A 1 149 ? 17.793 22.572 -22.584 1.00 20.00 149 GLU A CA 1
ATOM 1159 C C . GLU A 1 149 ? 18.004 22.058 -23.973 1.00 20.00 149 GLU A C 1
ATOM 1160 O O . GLU A 1 149 ? 17.067 21.785 -24.670 1.00 30.15 149 GLU A O 1
ATOM 1166 N N . MET B 1 1 ? -26.614 44.795 -4.320 1.00 26.07 1 MET B N 1
ATOM 1167 C CA . MET B 1 1 ? -25.491 43.916 -4.753 1.00 25.79 1 MET B CA 1
ATOM 1168 C C . MET B 1 1 ? -24.454 43.964 -3.652 1.00 24.59 1 MET B C 1
ATOM 1169 O O . MET B 1 1 ? -24.210 45.063 -3.090 1.00 25.14 1 MET B O 1
ATOM 1174 N N . GLU B 1 2 ? -23.840 42.820 -3.316 1.00 22.28 2 GLU B N 1
ATOM 1175 C CA . GLU B 1 2 ? -22.929 42.770 -2.136 1.00 19.78 2 GLU B CA 1
ATOM 1176 C C . GLU B 1 2 ? -21.824 43.840 -2.196 1.00 18.98 2 GLU B C 1
ATOM 1177 O O . GLU B 1 2 ? -21.275 44.105 -3.267 1.00 18.54 2 GLU B O 1
ATOM 1183 N N . ARG B 1 3 ? -21.501 44.448 -1.057 1.00 17.64 3 ARG B N 1
ATOM 1184 C CA . ARG B 1 3 ? -20.424 45.421 -1.032 1.00 18.09 3 ARG B CA 1
ATOM 1185 C C . ARG B 1 3 ? -19.523 45.237 0.180 1.00 16.50 3 ARG B C 1
ATOM 1186 O O . ARG B 1 3 ? -19.901 44.593 1.169 1.00 17.18 3 ARG B O 1
ATOM 1194 N N . THR B 1 4 ? -18.325 45.775 0.088 1.00 14.75 4 THR B N 1
ATOM 1195 C CA . THR B 1 4 ? -17.354 45.669 1.175 1.00 13.60 4 THR B CA 1
ATOM 1196 C C . THR B 1 4 ? -16.526 46.931 1.342 1.00 12.69 4 THR B C 1
ATOM 1197 O O . THR B 1 4 ? -16.503 47.796 0.449 1.00 11.79 4 THR B O 1
ATOM 1201 N N . PHE B 1 5 ? -15.849 47.030 2.488 1.00 11.92 5 PHE B N 1
ATOM 1202 C CA . PHE B 1 5 ? -15.030 48.220 2.807 1.00 11.26 5 PHE B CA 1
ATOM 1203 C C . PHE B 1 5 ? -13.541 47.847 2.680 1.00 11.56 5 PHE B C 1
ATOM 1204 O O . PHE B 1 5 ? -13.067 46.898 3.303 1.00 11.02 5 PHE B O 1
ATOM 1212 N N . LEU B 1 6 ? -12.845 48.546 1.792 1.00 11.42 6 LEU B N 1
ATOM 1213 C CA . LEU B 1 6 ? -11.432 48.337 1.551 1.00 10.96 6 LEU B CA 1
ATOM 1214 C C . LEU B 1 6 ? -10.796 49.657 1.835 1.00 11.89 6 LEU B C 1
ATOM 1215 O O . LEU B 1 6 ? -11.384 50.691 1.538 1.00 13.07 6 LEU B O 1
ATOM 1220 N N . MET B 1 7 ? -9.564 49.613 2.334 1.00 12.69 7 MET B N 1
ATOM 1221 C CA . MET B 1 7 ? -8.874 50.776 2.803 1.00 12.15 7 MET B CA 1
ATOM 1222 C C . MET B 1 7 ? -7.409 50.610 2.492 1.00 11.38 7 MET B C 1
ATOM 1223 O O . MET B 1 7 ? -6.765 49.690 3.003 1.00 10.00 7 MET B O 1
ATOM 1228 N N . ILE B 1 8 ? -6.871 51.477 1.639 1.00 11.08 8 ILE B N 1
ATOM 1229 C CA . ILE B 1 8 ? -5.459 51.446 1.324 1.00 10.60 8 ILE B CA 1
ATOM 1230 C C . ILE B 1 8 ? -4.770 52.148 2.469 1.00 10.40 8 ILE B C 1
ATOM 1231 O O . ILE B 1 8 ? -5.122 53.283 2.783 1.00 9.71 8 ILE B O 1
ATOM 1236 N N . LYS B 1 9 ? -3.779 51.478 3.062 1.00 10.83 9 LYS B N 1
ATOM 1237 C CA . LYS B 1 9 ? -3.192 51.851 4.350 1.00 11.40 9 LYS B CA 1
ATOM 1238 C C . LYS B 1 9 ? -2.053 52.899 4.245 1.00 11.26 9 LYS B C 1
ATOM 1239 O O . LYS B 1 9 ? -1.522 53.118 3.165 1.00 11.41 9 LYS B O 1
ATOM 1245 N N . PRO B 1 10 ? -1.662 53.540 5.376 1.00 11.05 10 PRO B N 1
ATOM 1246 C CA . PRO B 1 10 ? -0.650 54.615 5.146 1.00 11.15 10 PRO B CA 1
ATOM 1247 C C . PRO B 1 10 ? 0.670 54.100 4.536 1.00 11.49 10 PRO B C 1
ATOM 1248 O O . PRO B 1 10 ? 1.441 54.896 3.948 1.00 11.36 10 PRO B O 1
ATOM 1252 N N . ASP B 1 11 ? 0.957 52.813 4.670 1.00 9.35 11 ASP B N 1
ATOM 1253 C CA . ASP B 1 11 ? 2.217 52.352 4.086 1.00 10.25 11 ASP B CA 1
ATOM 1254 C C . ASP B 1 11 ? 2.144 52.424 2.552 1.00 9.45 11 ASP B C 1
ATOM 1255 O O . ASP B 1 11 ? 3.067 52.854 1.983 1.00 11.17 11 ASP B O 1
ATOM 1260 N N . ALA B 1 12 ? 1.066 52.001 1.900 1.00 9.81 12 ALA B N 1
ATOM 1261 C CA . ALA B 1 12 ? 0.940 52.116 0.421 1.00 10.69 12 ALA B CA 1
ATOM 1262 C C . ALA B 1 12 ? 0.847 53.575 -0.058 1.00 11.25 12 ALA B C 1
ATOM 1263 O O . ALA B 1 12 ? 1.460 53.937 -1.064 1.00 11.69 12 ALA B O 1
ATOM 1265 N N . VAL B 1 13 ? 0.120 54.413 0.685 1.00 11.71 13 VAL B N 1
ATOM 1266 C CA . VAL B 1 13 ? 0.137 55.878 0.492 1.00 11.24 13 VAL B CA 1
ATOM 1267 C C . VAL B 1 13 ? 1.576 56.450 0.524 1.00 11.81 13 VAL B C 1
ATOM 1268 O O . VAL B 1 13 ? 1.964 57.191 -0.360 1.00 12.19 13 VAL B O 1
ATOM 1272 N N . GLN B 1 14 ? 2.354 56.120 1.553 1.00 12.09 14 GLN B N 1
ATOM 1273 C CA . GLN B 1 14 ? 3.701 56.619 1.710 1.00 11.91 14 GLN B CA 1
ATOM 1274 C C . GLN B 1 14 ? 4.784 55.965 0.812 1.00 13.13 14 GLN B C 1
ATOM 1275 O O . GLN B 1 14 ? 5.968 56.395 0.802 1.00 12.96 14 GLN B O 1
ATOM 1281 N N . ARG B 1 15 ? 4.409 54.891 0.118 1.00 12.24 15 ARG B N 1
ATOM 1282 C CA . ARG B 1 15 ? 5.278 54.286 -0.919 1.00 12.06 15 ARG B CA 1
ATOM 1283 C C . ARG B 1 15 ? 4.734 54.515 -2.315 1.00 11.56 15 ARG B C 1
ATOM 1284 O O . ARG B 1 15 ? 5.287 54.004 -3.288 1.00 12.13 15 ARG B O 1
ATOM 1292 N N . ASN B 1 16 ? 3.639 55.258 -2.396 1.00 11.36 16 ASN B N 1
ATOM 1293 C CA . ASN B 1 16 ? 3.138 55.792 -3.648 1.00 11.68 16 ASN B CA 1
ATOM 1294 C C . ASN B 1 16 ? 2.621 54.640 -4.527 1.00 11.83 16 ASN B C 1
ATOM 1295 O O . ASN B 1 16 ? 2.965 54.525 -5.711 1.00 12.99 16 ASN B O 1
ATOM 1300 N N . LEU B 1 17 ? 1.776 53.798 -3.926 1.00 12.25 17 LEU B N 1
ATOM 1301 C CA . LEU B 1 17 ? 1.344 52.553 -4.508 1.00 11.90 17 LEU B CA 1
ATOM 1302 C C . LEU B 1 17 ? -0.144 52.623 -4.634 1.00 12.25 17 LEU B C 1
ATOM 1303 O O . LEU B 1 17 ? -0.824 51.601 -4.869 1.00 12.76 17 LEU B O 1
ATOM 1308 N N . ILE B 1 18 ? -0.684 53.840 -4.539 1.00 12.02 18 ILE B N 1
ATOM 1309 C CA . ILE B 1 18 ? -2.151 53.975 -4.525 1.00 10.56 18 ILE B CA 1
ATOM 1310 C C . ILE B 1 18 ? -2.821 53.500 -5.812 1.00 11.06 18 ILE B C 1
ATOM 1311 O O . ILE B 1 18 ? -3.777 52.688 -5.766 1.00 11.75 18 ILE B O 1
ATOM 1316 N N . GLY B 1 19 ? -2.378 54.043 -6.936 1.00 9.66 19 GLY B N 1
ATOM 1317 C CA . GLY B 1 19 ? -2.919 53.665 -8.229 1.00 9.95 19 GLY B CA 1
ATOM 1318 C C . GLY B 1 19 ? -2.733 52.180 -8.507 1.00 10.17 19 GLY B C 1
ATOM 1319 O O . GLY B 1 19 ? -3.655 51.542 -8.989 1.00 10.64 19 GLY B O 1
ATOM 1320 N N . GLU B 1 20 ? -1.548 51.641 -8.209 1.00 10.45 20 GLU B N 1
ATOM 1321 C CA . GLU B 1 20 ? -1.255 50.233 -8.387 1.00 10.72 20 GLU B CA 1
ATOM 1322 C C . GLU B 1 20 ? -2.221 49.389 -7.543 1.00 10.02 20 GLU B C 1
ATOM 1323 O O . GLU B 1 20 ? -2.787 48.436 -8.043 1.00 9.41 20 GLU B O 1
ATOM 1329 N N . VAL B 1 21 ? -2.421 49.720 -6.267 1.00 9.46 21 VAL B N 1
ATOM 1330 C CA . VAL B 1 21 ? -3.449 48.961 -5.507 1.00 9.35 21 VAL B CA 1
ATOM 1331 C C . VAL B 1 21 ? -4.885 49.093 -6.110 1.00 9.99 21 VAL B C 1
ATOM 1332 O O . VAL B 1 21 ? -5.584 48.078 -6.299 1.00 8.92 21 VAL B O 1
ATOM 1336 N N . ILE B 1 22 ? -5.309 50.320 -6.417 1.00 9.12 22 ILE B N 1
ATOM 1337 C CA . ILE B 1 22 ? -6.627 50.539 -7.043 1.00 9.61 22 ILE B CA 1
ATOM 1338 C C . ILE B 1 22 ? -6.797 49.757 -8.343 1.00 10.10 22 ILE B C 1
ATOM 1339 O O . ILE B 1 22 ? -7.886 49.181 -8.597 1.00 10.40 22 ILE B O 1
ATOM 1344 N N . SER B 1 23 ? -5.723 49.679 -9.135 1.00 8.92 23 SER B N 1
ATOM 1345 C CA . SER B 1 23 ? -5.764 48.888 -10.402 1.00 9.64 23 SER B CA 1
ATOM 1346 C C . SER B 1 23 ? -6.013 47.402 -10.236 1.00 8.64 23 SER B C 1
ATOM 1347 O O . SER B 1 23 ? -6.647 46.808 -11.069 1.00 9.43 23 SER B O 1
ATOM 1350 N N . ARG B 1 24 ? -5.466 46.793 -9.203 1.00 8.06 24 ARG B N 1
ATOM 1351 C CA . ARG B 1 24 ? -5.729 45.371 -8.930 1.00 9.46 24 ARG B CA 1
ATOM 1352 C C . ARG B 1 24 ? -7.156 45.136 -8.480 1.00 9.70 24 ARG B C 1
ATOM 1353 O O . ARG B 1 24 ? -7.768 44.120 -8.812 1.00 9.05 24 ARG B O 1
ATOM 1361 N N . ILE B 1 25 ? -7.691 46.077 -7.710 1.00 10.11 25 ILE B N 1
ATOM 1362 C CA . ILE B 1 25 ? -9.104 46.031 -7.384 1.00 10.39 25 ILE B CA 1
ATOM 1363 C C . ILE B 1 25 ? -9.963 46.167 -8.656 1.00 10.74 25 ILE B C 1
ATOM 1364 O O . ILE B 1 25 ? -10.791 45.293 -8.931 1.00 11.39 25 ILE B O 1
ATOM 1369 N N . GLU B 1 26 ? -9.773 47.226 -9.435 1.00 11.05 26 GLU B N 1
ATOM 1370 C CA . GLU B 1 26 ? -10.600 47.422 -10.611 1.00 11.97 26 GLU B CA 1
ATOM 1371 C C . GLU B 1 26 ? -10.555 46.242 -11.590 1.00 12.65 26 GLU B C 1
ATOM 1372 O O . GLU B 1 26 ? -11.578 45.846 -12.161 1.00 12.48 26 GLU B O 1
ATOM 1378 N N . ARG B 1 27 ? -9.366 45.687 -11.820 1.00 12.82 27 ARG B N 1
ATOM 1379 C CA . ARG B 1 27 ? -9.222 44.723 -12.932 1.00 12.60 27 ARG B CA 1
ATOM 1380 C C . ARG B 1 27 ? -9.806 43.330 -12.561 1.00 12.21 27 ARG B C 1
ATOM 1381 O O . ARG B 1 27 ? -10.055 42.475 -13.414 1.00 11.45 27 ARG B O 1
ATOM 1389 N N . LYS B 1 28 ? -10.023 43.106 -11.267 1.00 11.10 28 LYS B N 1
ATOM 1390 C CA . LYS B 1 28 ? -10.707 41.911 -10.801 1.00 10.74 28 LYS B CA 1
ATOM 1391 C C . LYS B 1 28 ? -12.205 41.928 -11.229 1.00 10.42 28 LYS B C 1
ATOM 1392 O O . LYS B 1 28 ? -12.872 40.896 -11.203 1.00 10.88 28 LYS B O 1
ATOM 1398 N N . GLY B 1 29 ? -12.709 43.082 -11.634 1.00 9.70 29 GLY B N 1
ATOM 1399 C CA . GLY B 1 29 ? -14.159 43.222 -11.817 1.00 11.31 29 GLY B CA 1
ATOM 1400 C C . GLY B 1 29 ? -14.912 44.019 -10.732 1.00 10.67 29 GLY B C 1
ATOM 1401 O O . GLY B 1 29 ? -16.092 44.390 -10.939 1.00 9.86 29 GLY B O 1
ATOM 1402 N N . LEU B 1 30 ? -14.248 44.290 -9.603 1.00 10.22 30 LEU B N 1
ATOM 1403 C CA . LEU B 1 30 ? -14.898 45.007 -8.487 1.00 11.25 30 LEU B CA 1
ATOM 1404 C C . LEU B 1 30 ? -15.158 46.464 -8.894 1.00 10.66 30 LEU B C 1
ATOM 1405 O O . LEU B 1 30 ? -14.370 47.072 -9.553 1.00 9.19 30 LEU B O 1
ATOM 1410 N N . LYS B 1 31 ? -16.305 46.995 -8.499 1.00 12.65 31 LYS B N 1
ATOM 1411 C CA . LYS B 1 31 ? -16.735 48.366 -8.849 1.00 13.36 31 LYS B CA 1
ATOM 1412 C C . LYS B 1 31 ? -16.598 49.285 -7.630 1.00 13.61 31 LYS B C 1
ATOM 1413 O O . LYS B 1 31 ? -17.231 49.057 -6.586 1.00 14.05 31 LYS B O 1
ATOM 1419 N N . LEU B 1 32 ? -15.771 50.298 -7.760 1.00 13.42 32 LEU B N 1
ATOM 1420 C CA . LEU B 1 32 ? -15.616 51.329 -6.746 1.00 14.53 32 LEU B CA 1
ATOM 1421 C C . LEU B 1 32 ? -16.820 52.233 -6.798 1.00 15.15 32 LEU B C 1
ATOM 1422 O O . LEU B 1 32 ? -17.124 52.837 -7.845 1.00 15.13 32 LEU B O 1
ATOM 1427 N N . VAL B 1 33 ? -17.502 52.312 -5.664 1.00 14.70 33 VAL B N 1
ATOM 1428 C CA . VAL B 1 33 ? -18.776 52.966 -5.553 1.00 14.94 33 VAL B CA 1
ATOM 1429 C C . VAL B 1 33 ? -18.700 54.054 -4.467 1.00 15.57 33 VAL B C 1
ATOM 1430 O O . VAL B 1 33 ? -19.544 54.957 -4.392 1.00 16.17 33 VAL B O 1
ATOM 1434 N N . GLY B 1 34 ? -17.624 54.005 -3.665 1.00 14.90 34 GLY B N 1
ATOM 1435 C CA . GLY B 1 34 ? -17.320 55.054 -2.686 1.00 14.01 34 GLY B CA 1
ATOM 1436 C C . GLY B 1 34 ? -15.814 55.096 -2.544 1.00 13.45 34 GLY B C 1
ATOM 1437 O O . GLY B 1 34 ? -15.174 54.067 -2.663 1.00 13.25 34 GLY B O 1
ATOM 1438 N N . GLY B 1 35 ? -15.243 56.260 -2.271 1.00 13.18 35 GLY B N 1
ATOM 1439 C CA . GLY B 1 35 ? -13.782 56.356 -2.110 1.00 13.47 35 GLY B CA 1
ATOM 1440 C C . GLY B 1 35 ? -13.289 57.719 -1.683 1.00 14.02 35 GLY B C 1
ATOM 1441 O O . GLY B 1 35 ? -13.734 58.735 -2.209 1.00 14.95 35 GLY B O 1
ATOM 1442 N N . LYS B 1 36 ? -12.377 57.776 -0.723 1.00 13.82 36 LYS B N 1
ATOM 1443 C CA . LYS B 1 36 ? -11.961 59.075 -0.233 1.00 14.18 36 LYS B CA 1
ATOM 1444 C C . LYS B 1 36 ? -10.619 59.067 0.465 1.00 13.90 36 LYS B C 1
ATOM 1445 O O . LYS B 1 36 ? -10.358 58.200 1.304 1.00 15.15 36 LYS B O 1
ATOM 1451 N N . LEU B 1 37 ? -9.744 60.006 0.128 1.00 13.76 37 LEU B N 1
ATOM 1452 C CA . LEU B 1 37 ? -8.470 60.101 0.857 1.00 13.61 37 LEU B CA 1
ATOM 1453 C C . LEU B 1 37 ? -8.766 60.922 2.097 1.00 14.20 37 LEU B C 1
ATOM 1454 O O . LEU B 1 37 ? -9.483 61.921 2.008 1.00 14.01 37 LEU B O 1
ATOM 1459 N N . MET B 1 38 ? -8.283 60.468 3.254 1.00 15.09 38 MET B N 1
ATOM 1460 C CA . MET B 1 38 ? -8.645 61.067 4.547 1.00 16.44 38 MET B CA 1
ATOM 1461 C C . MET B 1 38 ? -7.654 60.627 5.604 1.00 17.70 38 MET B C 1
ATOM 1462 O O . MET B 1 38 ? -7.166 59.499 5.581 1.00 17.36 38 MET B O 1
ATOM 1467 N N . GLN B 1 39 ? -7.365 61.530 6.530 1.00 18.54 39 GLN B N 1
ATOM 1468 C CA . GLN B 1 39 ? -6.607 61.220 7.710 1.00 19.61 39 GLN B CA 1
ATOM 1469 C C . GLN B 1 39 ? -7.558 60.454 8.659 1.00 20.33 39 GLN B C 1
ATOM 1470 O O . GLN B 1 39 ? -8.776 60.647 8.635 1.00 20.29 39 GLN B O 1
ATOM 1476 N N . VAL B 1 40 ? -7.035 59.545 9.458 1.00 20.20 40 VAL B N 1
ATOM 1477 C CA . VAL B 1 40 ? -7.952 58.772 10.306 1.00 20.61 40 VAL B CA 1
ATOM 1478 C C . VAL B 1 40 ? -7.909 59.369 11.718 1.00 21.47 40 VAL B C 1
ATOM 1479 O O . VAL B 1 40 ? -6.865 59.293 12.376 1.00 20.71 40 VAL B O 1
ATOM 1483 N N . PRO B 1 41 ? -9.018 59.990 12.179 1.00 22.95 41 PRO B N 1
ATOM 1484 C CA . PRO B 1 41 ? -9.012 60.295 13.624 1.00 23.90 41 PRO B CA 1
ATOM 1485 C C . PRO B 1 41 ? -8.794 59.037 14.519 1.00 24.37 41 PRO B C 1
ATOM 1486 O O . PRO B 1 41 ? -9.105 57.881 14.142 1.00 22.29 41 PRO B O 1
ATOM 1490 N N . MET B 1 42 ? -8.206 59.312 15.677 1.00 25.53 42 MET B N 1
ATOM 1491 C CA . MET B 1 42 ? -7.852 58.315 16.646 1.00 26.79 42 MET B CA 1
ATOM 1492 C C . MET B 1 42 ? -9.054 57.475 17.033 1.00 26.19 42 MET B C 1
ATOM 1493 O O . MET B 1 42 ? -8.961 56.238 17.100 1.00 25.05 42 MET B O 1
ATOM 1498 N N . GLU B 1 43 ? -10.171 58.154 17.282 1.00 25.89 43 GLU B N 1
ATOM 1499 C CA . GLU B 1 43 ? -11.409 57.493 17.677 1.00 26.53 43 GLU B CA 1
ATOM 1500 C C . GLU B 1 43 ? -11.947 56.568 16.572 1.00 24.96 43 GLU B C 1
ATOM 1501 O O . GLU B 1 43 ? -12.396 55.450 16.851 1.00 24.31 43 GLU B O 1
ATOM 1507 N N . LEU B 1 44 ? -11.867 57.027 15.318 1.00 23.92 44 LEU B N 1
ATOM 1508 C CA . LEU B 1 44 ? -12.205 56.187 14.142 1.00 22.52 44 LEU B CA 1
ATOM 1509 C C . LEU B 1 44 ? -11.336 54.948 14.059 1.00 20.92 44 LEU B C 1
ATOM 1510 O O . LEU B 1 44 ? -11.846 53.848 13.891 1.00 20.59 44 LEU B O 1
ATOM 1515 N N . ALA B 1 45 ? -10.030 55.136 14.190 1.00 19.48 45 ALA B N 1
ATOM 1516 C CA . ALA B 1 45 ? -9.106 54.007 14.226 1.00 19.54 45 ALA B CA 1
ATOM 1517 C C . ALA B 1 45 ? -9.480 53.017 15.322 1.00 19.93 45 ALA B C 1
ATOM 1518 O O . ALA B 1 45 ? -9.554 51.811 15.060 1.00 19.22 45 ALA B O 1
ATOM 1520 N N . GLU B 1 46 ? -9.711 53.527 16.544 1.00 20.80 46 GLU B N 1
ATOM 1521 C CA . GLU B 1 46 ? -10.030 52.674 17.704 1.00 21.97 46 GLU B CA 1
ATOM 1522 C C . GLU B 1 46 ? -11.322 51.919 17.520 1.00 21.44 46 GLU B C 1
ATOM 1523 O O . GLU B 1 46 ? -11.387 50.780 17.879 1.00 20.76 46 GLU B O 1
ATOM 1529 N N . THR B 1 47 ? -12.345 52.532 16.939 1.00 22.13 47 THR B N 1
ATOM 1530 C CA . THR B 1 47 ? -13.587 51.780 16.787 1.00 22.88 47 THR B CA 1
ATOM 1531 C C . THR B 1 47 ? -13.489 50.807 15.595 1.00 21.79 47 THR B C 1
ATOM 1532 O O . THR B 1 47 ? -13.887 49.678 15.708 1.00 22.32 47 THR B O 1
ATOM 1536 N N . HIS B 1 48 ? -12.878 51.224 14.493 1.00 21.06 48 HIS B N 1
ATOM 1537 C CA . HIS B 1 48 ? -12.590 50.307 13.356 1.00 18.82 48 HIS B CA 1
ATOM 1538 C C . HIS B 1 48 ? -11.807 49.057 13.810 1.00 18.19 48 HIS B C 1
ATOM 1539 O O . HIS B 1 48 ? -12.123 47.924 13.440 1.00 16.12 48 HIS B O 1
ATOM 1546 N N . TYR B 1 49 ? -10.768 49.274 14.601 1.00 17.77 49 TYR B N 1
ATOM 1547 C CA . TYR B 1 49 ? -9.969 48.144 15.079 1.00 19.08 49 TYR B CA 1
ATOM 1548 C C . TYR B 1 49 ? -10.258 47.689 16.527 1.00 19.44 49 TYR B C 1
ATOM 1549 O O . TYR B 1 49 ? -9.416 47.037 17.132 1.00 19.60 49 TYR B O 1
ATOM 1558 N N . GLY B 1 50 ? -11.454 47.965 17.048 1.00 20.94 50 GLY B N 1
ATOM 1559 C CA . GLY B 1 50 ? -11.768 47.661 18.459 1.00 23.27 50 GLY B CA 1
ATOM 1560 C C . GLY B 1 50 ? -11.520 46.216 18.941 1.00 24.60 50 GLY B C 1
ATOM 1561 O O . GLY B 1 50 ? -11.081 46.016 20.075 1.00 24.35 50 GLY B O 1
ATOM 1562 N N . GLU B 1 51 ? -11.810 45.218 18.088 1.00 25.41 51 GLU B N 1
ATOM 1563 C CA . GLU B 1 51 ? -11.608 43.777 18.411 1.00 26.21 51 GLU B CA 1
ATOM 1564 C C . GLU B 1 51 ? -10.228 43.461 18.932 1.00 25.59 51 GLU B C 1
ATOM 1565 O O . GLU B 1 51 ? -10.055 42.451 19.627 1.00 24.69 51 GLU B O 1
ATOM 1571 N N . HIS B 1 52 ? -9.232 44.212 18.453 1.00 25.00 52 HIS B N 1
ATOM 1572 C CA . HIS B 1 52 ? -7.831 43.847 18.676 1.00 25.62 52 HIS B CA 1
ATOM 1573 C C . HIS B 1 52 ? -7.265 44.534 19.916 1.00 26.59 52 HIS B C 1
ATOM 1574 O O . HIS B 1 52 ? -6.108 44.328 20.283 1.00 26.53 52 HIS B O 1
ATOM 1581 N N . GLN B 1 53 ? -8.103 45.355 20.540 1.00 28.14 53 GLN B N 1
ATOM 1582 C CA . GLN B 1 53 ? -7.787 46.094 21.755 1.00 30.47 53 GLN B CA 1
ATOM 1583 C C . GLN B 1 53 ? -6.935 45.433 22.789 1.00 30.84 53 GLN B C 1
ATOM 1584 O O . GLN B 1 53 ? -6.097 46.073 23.407 1.00 32.54 53 GLN B O 1
ATOM 1590 N N . GLY B 1 54 ? -7.126 44.152 23.020 1.00 31.47 54 GLY B N 1
ATOM 1591 C CA . GLY B 1 54 ? -6.212 43.497 23.964 1.00 31.99 54 GLY B CA 1
ATOM 1592 C C . GLY B 1 54 ? -4.767 43.273 23.489 1.00 31.75 54 GLY B C 1
ATOM 1593 O O . GLY B 1 54 ? -3.816 43.285 24.300 1.00 32.09 54 GLY B O 1
ATOM 1594 N N . LYS B 1 55 ? -4.602 43.076 22.181 1.00 30.27 55 LYS B N 1
ATOM 1595 C CA . LYS B 1 55 ? -3.456 42.312 21.656 1.00 29.11 55 LYS B CA 1
ATOM 1596 C C . LYS B 1 55 ? -2.116 43.022 21.782 1.00 27.83 55 LYS B C 1
ATOM 1597 O O . LYS B 1 55 ? -2.096 44.216 21.994 1.00 27.94 55 LYS B O 1
ATOM 1603 N N . PRO B 1 56 ? -0.993 42.290 21.722 1.00 27.31 56 PRO B N 1
ATOM 1604 C CA . PRO B 1 56 ? 0.260 43.041 21.875 1.00 27.05 56 PRO B CA 1
ATOM 1605 C C . PRO B 1 56 ? 0.543 44.048 20.750 1.00 26.42 56 PRO B C 1
ATOM 1606 O O . PRO B 1 56 ? 1.353 44.961 20.943 1.00 25.65 56 PRO B O 1
ATOM 1610 N N . PHE B 1 57 ? -0.097 43.874 19.591 1.00 24.65 57 PHE B N 1
ATOM 1611 C CA . PHE B 1 57 ? 0.235 44.719 18.434 1.00 23.74 57 PHE B CA 1
ATOM 1612 C C . PHE B 1 57 ? -0.733 45.906 18.304 1.00 23.21 57 PHE B C 1
ATOM 1613 O O . PHE B 1 57 ? -0.605 46.732 17.413 1.00 21.37 57 PHE B O 1
ATOM 1621 N N . TYR B 1 58 ? -1.706 45.979 19.214 1.00 23.58 58 TYR B N 1
ATOM 1622 C CA . TYR B 1 58 ? -2.763 46.974 19.076 1.00 23.91 58 TYR B CA 1
ATOM 1623 C C . TYR B 1 58 ? -2.301 48.411 19.075 1.00 24.11 58 TYR B C 1
ATOM 1624 O O . TYR B 1 58 ? -2.810 49.191 18.281 1.00 24.75 58 TYR B O 1
ATOM 1633 N N . ASN B 1 59 ? -1.389 48.778 19.985 1.00 24.77 59 ASN B N 1
ATOM 1634 C CA . ASN B 1 59 ? -0.885 50.163 20.057 1.00 25.18 59 ASN B CA 1
ATOM 1635 C C . ASN B 1 59 ? -0.166 50.538 18.761 1.00 24.59 59 ASN B C 1
ATOM 1636 O O . ASN B 1 59 ? -0.333 51.631 18.277 1.00 23.59 59 ASN B O 1
ATOM 1641 N N . ASP B 1 60 ? 0.637 49.614 18.231 1.00 23.72 60 ASP B N 1
ATOM 1642 C CA . ASP B 1 60 ? 1.323 49.833 16.967 1.00 24.87 60 ASP B CA 1
ATOM 1643 C C . ASP B 1 60 ? 0.313 50.021 15.830 1.00 23.26 60 ASP B C 1
ATOM 1644 O O . ASP B 1 60 ? 0.448 50.928 15.017 1.00 22.71 60 ASP B O 1
ATOM 1649 N N . LEU B 1 61 ? -0.727 49.202 15.829 1.00 22.45 61 LEU B N 1
ATOM 1650 C CA . LEU B 1 61 ? -1.809 49.268 14.847 1.00 21.80 61 LEU B CA 1
ATOM 1651 C C . LEU B 1 61 ? -2.460 50.636 14.795 1.00 21.35 61 LEU B C 1
ATOM 1652 O O . LEU B 1 61 ? -2.618 51.225 13.710 1.00 20.68 61 LEU B O 1
ATOM 1657 N N . ILE B 1 62 ? -2.862 51.123 15.975 1.00 20.53 62 ILE B N 1
ATOM 1658 C CA . ILE B 1 62 ? -3.470 52.439 16.099 1.00 19.90 62 ILE B CA 1
ATOM 1659 C C . ILE B 1 62 ? -2.495 53.521 15.652 1.00 19.78 62 ILE B C 1
ATOM 1660 O O . ILE B 1 62 ? -2.892 54.348 14.852 1.00 19.77 62 ILE B O 1
ATOM 1665 N N . SER B 1 63 ? -1.238 53.518 16.106 1.00 19.48 63 SER B N 1
ATOM 1666 C CA . SER B 1 63 ? -0.276 54.561 15.667 1.00 19.84 63 SER B CA 1
ATOM 1667 C C . SER B 1 63 ? -0.051 54.496 14.164 1.00 19.65 63 SER B C 1
ATOM 1668 O O . SER B 1 63 ? 0.130 55.518 13.511 1.00 20.93 63 SER B O 1
ATOM 1671 N N . PHE B 1 64 ? -0.005 53.297 13.618 1.00 18.70 64 PHE B N 1
ATOM 1672 C CA . PHE B 1 64 ? 0.281 53.156 12.202 1.00 18.43 64 PHE B CA 1
ATOM 1673 C C . PHE B 1 64 ? -0.901 53.694 11.361 1.00 17.53 64 PHE B C 1
ATOM 1674 O O . PHE B 1 64 ? -0.692 54.506 10.469 1.00 18.09 64 PHE B O 1
ATOM 1682 N N . ILE B 1 65 ? -2.106 53.248 11.663 1.00 16.14 65 ILE B N 1
ATOM 1683 C CA . ILE B 1 65 ? -3.274 53.645 10.915 1.00 16.98 65 ILE B CA 1
ATOM 1684 C C . ILE B 1 65 ? -3.599 55.167 10.968 1.00 17.05 65 ILE B C 1
ATOM 1685 O O . ILE B 1 65 ? -4.338 55.675 10.106 1.00 16.49 65 ILE B O 1
ATOM 1690 N N . THR B 1 66 ? -2.992 55.882 11.924 1.00 16.65 66 THR B N 1
ATOM 1691 C CA . THR B 1 66 ? -3.194 57.337 12.081 1.00 16.81 66 THR B CA 1
ATOM 1692 C C . THR B 1 66 ? -1.981 58.178 11.702 1.00 17.02 66 THR B C 1
ATOM 1693 O O . THR B 1 66 ? -1.999 59.380 11.889 1.00 16.91 66 THR B O 1
ATOM 1697 N N . SER B 1 67 ? -0.930 57.555 11.150 1.00 17.21 67 SER B N 1
ATOM 1698 C CA . SER B 1 67 ? 0.339 58.260 10.868 1.00 17.44 67 SER B CA 1
ATOM 1699 C C . SER B 1 67 ? 0.373 59.067 9.538 1.00 16.69 67 SER B C 1
ATOM 1700 O O . SER B 1 67 ? 1.255 59.906 9.327 1.00 15.18 67 SER B O 1
ATOM 1703 N N . ALA B 1 68 ? -0.544 58.739 8.629 1.00 15.55 68 ALA B N 1
ATOM 1704 C CA . ALA B 1 68 ? -0.641 59.430 7.325 1.00 14.54 68 ALA B CA 1
ATOM 1705 C C . ALA B 1 68 ? -1.954 59.018 6.728 1.00 13.49 68 ALA B C 1
ATOM 1706 O O . ALA B 1 68 ? -2.627 58.123 7.234 1.00 13.05 68 ALA B O 1
ATOM 1708 N N . PRO B 1 69 ? -2.349 59.696 5.660 1.00 13.36 69 PRO B N 1
ATOM 1709 C CA . PRO B 1 69 ? -3.699 59.408 5.192 1.00 12.02 69 PRO B CA 1
ATOM 1710 C C . PRO B 1 69 ? -3.851 58.019 4.597 1.00 12.24 69 PRO B C 1
ATOM 1711 O O . PRO B 1 69 ? -2.865 57.352 4.218 1.00 12.62 69 PRO B O 1
ATOM 1715 N N . VAL B 1 70 ? -5.100 57.611 4.488 1.00 11.08 70 VAL B N 1
ATOM 1716 C CA . VAL B 1 70 ? -5.453 56.352 3.962 1.00 11.20 70 VAL B CA 1
ATOM 1717 C C . VAL B 1 70 ? -6.387 56.648 2.847 1.00 10.91 70 VAL B C 1
ATOM 1718 O O . VAL B 1 70 ? -6.922 57.749 2.790 1.00 10.94 70 VAL B O 1
ATOM 1722 N N . PHE B 1 71 ? -6.648 55.637 2.006 1.00 11.35 71 PHE B N 1
ATOM 1723 C CA . PHE B 1 71 ? -7.684 55.757 0.972 1.00 10.91 71 PHE B CA 1
ATOM 1724 C C . PHE B 1 71 ? -8.814 54.804 1.258 1.00 11.27 71 PHE B C 1
ATOM 1725 O O . PHE B 1 71 ? -8.662 53.585 1.101 1.00 10.89 71 PHE B O 1
ATOM 1733 N N . ALA B 1 72 ? -9.959 55.368 1.641 1.00 11.56 72 ALA B N 1
ATOM 1734 C CA . ALA B 1 72 ? -11.130 54.586 2.112 1.00 12.21 72 ALA B CA 1
ATOM 1735 C C . ALA B 1 72 ? -12.074 54.300 0.978 1.00 12.28 72 ALA B C 1
ATOM 1736 O O . ALA B 1 72 ? -12.420 55.193 0.226 1.00 13.65 72 ALA B O 1
ATOM 1738 N N . MET B 1 73 ? -12.553 53.077 0.875 1.00 11.86 73 MET B N 1
ATOM 1739 C CA . MET B 1 73 ? -13.302 52.723 -0.320 1.00 12.16 73 MET B CA 1
ATOM 1740 C C . MET B 1 73 ? -14.487 51.851 0.008 1.00 11.76 73 MET B C 1
ATOM 1741 O O . MET B 1 73 ? -14.442 51.094 0.955 1.00 10.92 73 MET B O 1
ATOM 1746 N N . VAL B 1 74 ? -15.492 51.916 -0.853 1.00 11.97 74 VAL B N 1
ATOM 1747 C CA . VAL B 1 74 ? -16.562 50.972 -0.821 1.00 11.63 74 VAL B CA 1
ATOM 1748 C C . VAL B 1 74 ? -16.599 50.342 -2.217 1.00 12.23 74 VAL B C 1
ATOM 1749 O O . VAL B 1 74 ? -16.653 51.027 -3.248 1.00 10.54 74 VAL B O 1
ATOM 1753 N N . VAL B 1 75 ? -16.559 49.014 -2.230 1.00 12.55 75 VAL B N 1
ATOM 1754 C CA . VAL B 1 75 ? -16.454 48.305 -3.468 1.00 12.48 75 VAL B CA 1
ATOM 1755 C C . VAL B 1 75 ? -17.562 47.287 -3.481 1.00 12.88 75 VAL B C 1
ATOM 1756 O O . VAL B 1 75 ? -17.900 46.655 -2.465 1.00 13.05 75 VAL B O 1
ATOM 1760 N N . GLU B 1 76 ? -18.089 47.111 -4.671 1.00 13.15 76 GLU B N 1
ATOM 1761 C CA . GLU B 1 76 ? -19.291 46.410 -4.919 1.00 15.03 76 GLU B CA 1
ATOM 1762 C C . GLU B 1 76 ? -19.079 45.285 -5.950 1.00 14.89 76 GLU B C 1
ATOM 1763 O O . GLU B 1 76 ? -18.321 45.460 -6.942 1.00 15.41 76 GLU B O 1
ATOM 1769 N N . GLY B 1 77 ? -19.771 44.156 -5.763 1.00 14.63 77 GLY B N 1
ATOM 1770 C CA . GLY B 1 77 ? -19.745 43.076 -6.739 1.00 14.81 77 GLY B CA 1
ATOM 1771 C C . GLY B 1 77 ? -20.122 41.775 -6.078 1.00 15.55 77 GLY B C 1
ATOM 1772 O O . GLY B 1 77 ? -20.050 41.682 -4.856 1.00 16.39 77 GLY B O 1
ATOM 1773 N N . GLU B 1 78 ? -20.502 40.776 -6.876 1.00 15.46 78 GLU B N 1
ATOM 1774 C CA . GLU B 1 78 ? -20.924 39.453 -6.379 1.00 16.61 78 GLU B CA 1
ATOM 1775 C C . GLU B 1 78 ? -19.854 38.875 -5.447 1.00 15.30 78 GLU B C 1
ATOM 1776 O O . GLU B 1 78 ? -18.690 38.822 -5.822 1.00 14.44 78 GLU B O 1
ATOM 1782 N N . ASP B 1 79 ? -20.240 38.489 -4.220 1.00 14.80 79 ASP B N 1
ATOM 1783 C CA . ASP B 1 79 ? -19.297 37.838 -3.280 1.00 14.28 79 ASP B CA 1
ATOM 1784 C C . ASP B 1 79 ? -18.113 38.789 -2.894 1.00 13.20 79 ASP B C 1
ATOM 1785 O O . ASP B 1 79 ? -17.037 38.319 -2.512 1.00 11.87 79 ASP B O 1
ATOM 1790 N N . ALA B 1 80 ? -18.358 40.103 -2.955 1.00 12.29 80 ALA B N 1
ATOM 1791 C CA . ALA B 1 80 ? -17.307 41.116 -2.869 1.00 12.96 80 ALA B CA 1
ATOM 1792 C C . ALA B 1 80 ? -16.394 40.987 -1.629 1.00 13.30 80 ALA B C 1
ATOM 1793 O O . ALA B 1 80 ? -15.167 41.214 -1.736 1.00 12.33 80 ALA B O 1
ATOM 1795 N N . VAL B 1 81 ? -16.975 40.642 -0.474 1.00 12.52 81 VAL B N 1
ATOM 1796 C CA . VAL B 1 81 ? -16.173 40.453 0.744 1.00 13.29 81 VAL B CA 1
ATOM 1797 C C . VAL B 1 81 ? -15.102 39.369 0.569 1.00 13.01 81 VAL B C 1
ATOM 1798 O O . VAL B 1 81 ? -13.936 39.678 0.719 1.00 13.04 81 VAL B O 1
ATOM 1802 N N . ASN B 1 82 ? -15.487 38.138 0.211 1.00 13.36 82 ASN B N 1
ATOM 1803 C CA . ASN B 1 82 ? -14.537 37.039 0.007 1.00 13.91 82 ASN B CA 1
ATOM 1804 C C . ASN B 1 82 ? -13.592 37.245 -1.179 1.00 13.38 82 ASN B C 1
ATOM 1805 O O . ASN B 1 82 ? -12.413 36.855 -1.135 1.00 12.65 82 ASN B O 1
ATOM 1810 N N . VAL B 1 83 ? -14.142 37.800 -2.252 1.00 12.64 83 VAL B N 1
ATOM 1811 C CA . VAL B 1 83 ? -13.394 38.060 -3.492 1.00 12.46 83 VAL B CA 1
ATOM 1812 C C . VAL B 1 83 ? -12.328 39.076 -3.166 1.00 12.90 83 VAL B C 1
ATOM 1813 O O . VAL B 1 83 ? -11.133 38.879 -3.509 1.00 13.88 83 VAL B O 1
ATOM 1817 N N . SER B 1 84 ? -12.709 40.114 -2.435 1.00 11.68 84 SER B N 1
ATOM 1818 C CA . SER B 1 84 ? -11.704 41.068 -1.989 1.00 12.31 84 SER B CA 1
ATOM 1819 C C . SER B 1 84 ? -10.598 40.469 -1.144 1.00 11.82 84 SER B C 1
ATOM 1820 O O . SER B 1 84 ? -9.433 40.770 -1.393 1.00 11.28 84 SER B O 1
ATOM 1823 N N . ARG B 1 85 ? -10.957 39.625 -0.155 1.00 11.36 85 ARG B N 1
ATOM 1824 C CA . ARG B 1 85 ? -9.927 39.000 0.704 1.00 12.23 85 ARG B CA 1
ATOM 1825 C C . ARG B 1 85 ? -9.002 38.089 -0.091 1.00 10.89 85 ARG B C 1
ATOM 1826 O O . ARG B 1 85 ? -7.838 37.884 0.264 1.00 9.30 85 ARG B O 1
ATOM 1834 N N . HIS B 1 86 ? -9.553 37.502 -1.145 1.00 11.59 86 HIS B N 1
ATOM 1835 C CA . HIS B 1 86 ? -8.810 36.542 -1.977 1.00 10.87 86 HIS B CA 1
ATOM 1836 C C . HIS B 1 86 ? -7.683 37.296 -2.694 1.00 10.65 86 HIS B C 1
ATOM 1837 O O . HIS B 1 86 ? -6.551 36.836 -2.719 1.00 10.64 86 HIS B O 1
ATOM 1844 N N . ILE B 1 87 ? -7.953 38.485 -3.215 1.00 10.35 87 ILE B N 1
ATOM 1845 C CA . ILE B 1 87 ? -6.927 39.116 -4.046 1.00 10.68 87 ILE B CA 1
ATOM 1846 C C . ILE B 1 87 ? -5.964 39.846 -3.149 1.00 11.08 87 ILE B C 1
ATOM 1847 O O . ILE B 1 87 ? -4.879 40.252 -3.585 1.00 11.55 87 ILE B O 1
ATOM 1852 N N . ILE B 1 88 ? -6.418 40.077 -1.918 1.00 9.78 88 ILE B N 1
ATOM 1853 C CA . ILE B 1 88 ? -5.682 40.855 -0.970 1.00 8.53 88 ILE B CA 1
ATOM 1854 C C . ILE B 1 88 ? -4.602 39.918 -0.400 1.00 8.60 88 ILE B C 1
ATOM 1855 O O . ILE B 1 88 ? -3.457 40.316 -0.259 1.00 5.24 88 ILE B O 1
ATOM 1860 N N . GLY B 1 89 ? -5.005 38.693 -0.068 1.00 8.66 89 GLY B N 1
ATOM 1861 C CA . GLY B 1 89 ? -4.066 37.739 0.514 1.00 10.86 89 GLY B CA 1
ATOM 1862 C C . GLY B 1 89 ? -4.050 37.774 2.033 1.00 12.01 89 GLY B C 1
ATOM 1863 O O . GLY B 1 89 ? -4.597 38.698 2.664 1.00 13.86 89 GLY B O 1
ATOM 1864 N N . SER B 1 90 ? -3.392 36.778 2.609 1.00 12.71 90 SER B N 1
ATOM 1865 C CA . SER B 1 90 ? -3.254 36.579 4.059 1.00 11.96 90 SER B CA 1
ATOM 1866 C C . SER B 1 90 ? -2.652 37.770 4.695 1.00 12.45 90 SER B C 1
ATOM 1867 O O . SER B 1 90 ? -1.826 38.470 4.071 1.00 12.81 90 SER B O 1
ATOM 1870 N N . THR B 1 91 ? -2.998 37.935 5.967 1.00 12.28 91 THR B N 1
ATOM 1871 C CA . THR B 1 91 ? -2.565 39.051 6.777 1.00 13.07 91 THR B CA 1
ATOM 1872 C C . THR B 1 91 ? -1.053 39.204 6.722 1.00 13.27 91 THR B C 1
ATOM 1873 O O . THR B 1 91 ? -0.536 40.319 6.716 1.00 12.91 91 THR B O 1
ATOM 1877 N N . ASN B 1 92 ? -0.339 38.094 6.719 1.00 12.45 92 ASN B N 1
ATOM 1878 C CA . ASN B 1 92 ? 1.105 38.177 6.701 1.00 13.97 92 ASN B CA 1
ATOM 1879 C C . ASN B 1 92 ? 1.563 38.122 5.231 1.00 13.80 92 ASN B C 1
ATOM 1880 O O . ASN B 1 92 ? 1.417 37.088 4.599 1.00 12.97 92 ASN B O 1
ATOM 1885 N N . PRO B 1 93 ? 2.147 39.230 4.709 1.00 14.50 93 PRO B N 1
ATOM 1886 C CA . PRO B 1 93 ? 2.583 39.204 3.306 1.00 14.58 93 PRO B CA 1
ATOM 1887 C C . PRO B 1 93 ? 3.494 38.009 2.973 1.00 15.92 93 PRO B C 1
ATOM 1888 O O . PRO B 1 93 ? 3.564 37.647 1.793 1.00 15.67 93 PRO B O 1
ATOM 1892 N N . SER B 1 94 ? 4.145 37.389 3.973 1.00 14.99 94 SER B N 1
ATOM 1893 C CA . SER B 1 94 ? 5.039 36.240 3.729 1.00 16.67 94 SER B CA 1
ATOM 1894 C C . SER B 1 94 ? 4.319 34.926 3.551 1.00 16.66 94 SER B C 1
ATOM 1895 O O . SER B 1 94 ? 4.891 33.965 3.052 1.00 17.58 94 SER B O 1
ATOM 1898 N N . GLU B 1 95 ? 3.069 34.864 3.994 1.00 17.02 95 GLU B N 1
ATOM 1899 C CA . GLU B 1 95 ? 2.223 33.707 3.694 1.00 16.70 95 GLU B CA 1
ATOM 1900 C C . GLU B 1 95 ? 1.179 34.015 2.606 1.00 15.47 95 GLU B C 1
ATOM 1901 O O . GLU B 1 95 ? 0.543 33.101 2.103 1.00 15.42 95 GLU B O 1
ATOM 1907 N N . ALA B 1 96 ? 0.977 35.293 2.283 1.00 13.18 96 ALA B N 1
ATOM 1908 C CA . ALA B 1 96 ? 0.045 35.639 1.201 1.00 12.70 96 ALA B CA 1
ATOM 1909 C C . ALA B 1 96 ? 0.598 35.107 -0.146 1.00 11.96 96 ALA B C 1
ATOM 1910 O O . ALA B 1 96 ? 1.837 35.177 -0.404 1.00 11.03 96 ALA B O 1
ATOM 1912 N N . SER B 1 97 ? -0.304 34.563 -0.976 1.00 11.63 97 SER B N 1
ATOM 1913 C CA . SER B 1 97 ? 0.085 33.981 -2.289 1.00 10.74 97 SER B CA 1
ATOM 1914 C C . SER B 1 97 ? 0.819 35.031 -3.117 1.00 10.31 97 SER B C 1
ATOM 1915 O O . SER B 1 97 ? 0.418 36.186 -3.123 1.00 10.23 97 SER B O 1
ATOM 1918 N N . PRO B 1 98 ? 1.924 34.644 -3.792 1.00 10.42 98 PRO B N 1
ATOM 1919 C CA . PRO B 1 98 ? 2.460 35.572 -4.804 1.00 9.66 98 PRO B CA 1
ATOM 1920 C C . PRO B 1 98 ? 1.290 35.910 -5.703 1.00 9.10 98 PRO B C 1
ATOM 1921 O O . PRO B 1 98 ? 0.398 35.054 -5.903 1.00 7.43 98 PRO B O 1
ATOM 1925 N N . GLY B 1 99 ? 1.287 37.131 -6.254 1.00 8.98 99 GLY B N 1
ATOM 1926 C CA . GLY B 1 99 ? 0.190 37.578 -7.102 1.00 6.79 99 GLY B CA 1
ATOM 1927 C C . GLY B 1 99 ? -0.900 38.332 -6.314 1.00 7.61 99 GLY B C 1
ATOM 1928 O O . GLY B 1 99 ? -1.708 39.059 -6.925 1.00 6.39 99 GLY B O 1
ATOM 1929 N N . SER B 1 100 ? -0.973 38.157 -4.983 1.00 6.73 100 SER B N 1
ATOM 1930 C CA . SER B 1 100 ? -1.990 38.907 -4.212 1.00 7.33 100 SER B CA 1
ATOM 1931 C C . SER B 1 100 ? -1.408 40.268 -3.889 1.00 7.76 100 SER B C 1
ATOM 1932 O O . SER B 1 100 ? -0.186 40.483 -4.004 1.00 7.85 100 SER B O 1
ATOM 1935 N N . ILE B 1 101 ? -2.256 41.195 -3.478 1.00 8.32 101 ILE B N 1
ATOM 1936 C CA . ILE B 1 101 ? -1.799 42.540 -3.168 1.00 8.34 101 ILE B CA 1
ATOM 1937 C C . ILE B 1 101 ? -0.744 42.495 -2.064 1.00 9.77 101 ILE B C 1
ATOM 1938 O O . ILE B 1 101 ? 0.313 43.142 -2.168 1.00 7.65 101 ILE B O 1
ATOM 1943 N N . ARG B 1 102 ? -1.012 41.696 -1.018 1.00 10.49 102 ARG B N 1
ATOM 1944 C CA . ARG B 1 102 ? -0.082 41.667 0.129 1.00 11.15 102 ARG B CA 1
ATOM 1945 C C . ARG B 1 102 ? 1.153 40.849 -0.197 1.00 10.79 102 ARG B C 1
ATOM 1946 O O . ARG B 1 102 ? 2.224 41.175 0.233 1.00 11.15 102 ARG B O 1
ATOM 1954 N N . GLY B 1 103 ? 0.998 39.776 -0.966 1.00 11.42 103 GLY B N 1
ATOM 1955 C CA . GLY B 1 103 ? 2.144 38.975 -1.345 1.00 11.88 103 GLY B CA 1
ATOM 1956 C C . GLY B 1 103 ? 3.161 39.679 -2.230 1.00 11.83 103 GLY B C 1
ATOM 1957 O O . GLY B 1 103 ? 4.362 39.415 -2.126 1.00 12.95 103 GLY B O 1
ATOM 1958 N N . ASP B 1 104 ? 2.709 40.585 -3.089 1.00 11.52 104 ASP B N 1
ATOM 1959 C CA . ASP B 1 104 ? 3.608 41.204 -4.065 1.00 11.02 104 ASP B CA 1
ATOM 1960 C C . ASP B 1 104 ? 4.180 42.476 -3.468 1.00 11.77 104 ASP B C 1
ATOM 1961 O O . ASP B 1 104 ? 5.326 42.823 -3.728 1.00 11.86 104 ASP B O 1
ATOM 1966 N N . LEU B 1 105 ? 3.372 43.167 -2.665 1.00 10.70 105 LEU B N 1
ATOM 1967 C CA . LEU B 1 105 ? 3.692 44.513 -2.273 1.00 10.83 105 LEU B CA 1
ATOM 1968 C C . LEU B 1 105 ? 3.963 44.669 -0.767 1.00 11.44 105 LEU B C 1
ATOM 1969 O O . LEU B 1 105 ? 4.551 45.659 -0.376 1.00 10.62 105 LEU B O 1
ATOM 1974 N N . GLY B 1 106 ? 3.527 43.732 0.080 1.00 10.83 106 GLY B N 1
ATOM 1975 C CA . GLY B 1 106 ? 3.728 43.967 1.520 1.00 13.81 106 GLY B CA 1
ATOM 1976 C C . GLY B 1 106 ? 5.037 43.379 2.021 1.00 14.00 106 GLY B C 1
ATOM 1977 O O . GLY B 1 106 ? 5.513 42.400 1.456 1.00 14.89 106 GLY B O 1
ATOM 1978 N N . LEU B 1 107 ? 5.643 43.933 3.062 1.00 16.02 107 LEU B N 1
ATOM 1979 C CA . LEU B 1 107 ? 6.783 43.168 3.700 1.00 17.02 107 LEU B CA 1
ATOM 1980 C C . LEU B 1 107 ? 6.512 42.521 5.040 1.00 17.19 107 LEU B C 1
ATOM 1981 O O . LEU B 1 107 ? 7.073 41.448 5.273 1.00 17.62 107 LEU B O 1
ATOM 1986 N N . THR B 1 108 ? 5.714 43.149 5.925 1.00 15.94 108 THR B N 1
ATOM 1987 C CA . THR B 1 108 ? 5.494 42.572 7.257 1.00 15.68 108 THR B CA 1
ATOM 1988 C C . THR B 1 108 ? 4.017 42.593 7.624 1.00 15.84 108 THR B C 1
ATOM 1989 O O . THR B 1 108 ? 3.220 43.340 6.996 1.00 16.49 108 THR B O 1
ATOM 1993 N N . VAL B 1 109 ? 3.654 41.804 8.631 1.00 13.28 109 VAL B N 1
ATOM 1994 C CA . VAL B 1 109 ? 2.261 41.604 9.003 1.00 14.42 109 VAL B CA 1
ATOM 1995 C C . VAL B 1 109 ? 1.600 42.920 9.427 1.00 14.29 109 VAL B C 1
ATOM 1996 O O . VAL B 1 109 ? 0.405 43.107 9.234 1.00 14.37 109 VAL B O 1
ATOM 2000 N N . GLY B 1 110 ? 2.401 43.840 9.973 1.00 14.22 110 GLY B N 1
ATOM 2001 C CA . GLY B 1 110 ? 1.913 45.139 10.462 1.00 13.87 110 GLY B CA 1
ATOM 2002 C C . GLY B 1 110 ? 1.972 46.248 9.401 1.00 14.39 110 GLY B C 1
ATOM 2003 O O . GLY B 1 110 ? 1.419 47.347 9.609 1.00 15.18 110 GLY B O 1
ATOM 2004 N N . ARG B 1 111 ? 2.653 45.986 8.276 1.00 13.02 111 ARG B N 1
ATOM 2005 C CA . ARG B 1 111 ? 2.740 46.966 7.209 1.00 12.60 111 ARG B CA 1
ATOM 2006 C C . ARG B 1 111 ? 2.334 46.266 5.915 1.00 12.09 111 ARG B C 1
ATOM 2007 O O . ARG B 1 111 ? 3.174 45.949 5.026 1.00 10.65 111 ARG B O 1
ATOM 2015 N N . ASN B 1 112 ? 1.033 45.974 5.834 1.00 11.15 112 ASN B N 1
ATOM 2016 C CA . ASN B 1 112 ? 0.567 45.011 4.855 1.00 10.13 112 ASN B CA 1
ATOM 2017 C C . ASN B 1 112 ? -0.446 45.668 3.893 1.00 9.42 112 ASN B C 1
ATOM 2018 O O . ASN B 1 112 ? -1.332 44.991 3.354 1.00 8.54 112 ASN B O 1
ATOM 2023 N N . ILE B 1 113 ? -0.321 46.978 3.688 1.00 9.03 113 ILE B N 1
ATOM 2024 C CA . ILE B 1 113 ? -0.832 47.628 2.445 1.00 8.47 113 ILE B CA 1
ATOM 2025 C C . ILE B 1 113 ? -2.316 47.987 2.400 1.00 9.06 113 ILE B C 1
ATOM 2026 O O . ILE B 1 113 ? -2.681 49.130 2.090 1.00 9.50 113 ILE B O 1
ATOM 2031 N N . ILE B 1 114 ? -3.178 47.017 2.658 1.00 8.95 114 ILE B N 1
ATOM 2032 C CA . ILE B 1 114 ? -4.604 47.226 2.471 1.00 9.15 114 ILE B CA 1
ATOM 2033 C C . ILE B 1 114 ? -5.384 46.485 3.520 1.00 9.49 114 ILE B C 1
ATOM 2034 O O . ILE B 1 114 ? -4.926 45.451 3.970 1.00 8.13 114 ILE B O 1
ATOM 2039 N N . HIS B 1 115 ? -6.554 47.040 3.896 1.00 10.34 115 HIS B N 1
ATOM 2040 C CA . HIS B 1 115 ? -7.595 46.372 4.706 1.00 10.86 115 HIS B CA 1
ATOM 2041 C C . HIS B 1 115 ? -8.820 46.018 3.847 1.00 11.73 115 HIS B C 1
ATOM 2042 O O . HIS B 1 115 ? -9.242 46.828 2.985 1.00 11.37 115 HIS B O 1
ATOM 2049 N N . GLY B 1 116 ? -9.416 44.841 4.090 1.00 11.55 116 GLY B N 1
ATOM 2050 C CA . GLY B 1 116 ? -10.771 44.534 3.600 1.00 11.67 116 GLY B CA 1
ATOM 2051 C C . GLY B 1 116 ? -11.621 44.020 4.750 1.00 12.13 116 GLY B C 1
ATOM 2052 O O . GLY B 1 116 ? -11.082 43.393 5.664 1.00 12.22 116 GLY B O 1
ATOM 2053 N N . SER B 1 117 ? -12.930 44.264 4.723 1.00 12.40 117 SER B N 1
ATOM 2054 C CA . SER B 1 117 ? -13.806 43.716 5.765 1.00 13.11 117 SER B CA 1
ATOM 2055 C C . SER B 1 117 ? -13.678 42.186 5.715 1.00 13.68 117 SER B C 1
ATOM 2056 O O . SER B 1 117 ? -13.363 41.628 4.654 1.00 12.64 117 SER B O 1
ATOM 2059 N N . ASP B 1 118 ? -13.909 41.524 6.844 1.00 13.24 118 ASP B N 1
ATOM 2060 C CA . ASP B 1 118 ? -13.717 40.089 6.911 1.00 15.78 118 ASP B CA 1
ATOM 2061 C C . ASP B 1 118 ? -15.015 39.234 6.870 1.00 16.10 118 ASP B C 1
ATOM 2062 O O . ASP B 1 118 ? -14.918 38.030 6.828 1.00 18.38 118 ASP B O 1
ATOM 2067 N N . SER B 1 119 ? -16.196 39.848 6.817 1.00 16.45 119 SER B N 1
ATOM 2068 C CA . SER B 1 119 ? -17.506 39.125 6.633 1.00 17.12 119 SER B CA 1
ATOM 2069 C C . SER B 1 119 ? -18.583 40.129 6.188 1.00 16.97 119 SER B C 1
ATOM 2070 O O . SER B 1 119 ? -18.318 41.322 6.134 1.00 17.78 119 SER B O 1
ATOM 2073 N N . LEU B 1 120 ? -19.783 39.666 5.876 1.00 16.75 120 LEU B N 1
ATOM 2074 C CA . LEU B 1 120 ? -20.879 40.574 5.564 1.00 17.69 120 LEU B CA 1
ATOM 2075 C C . LEU B 1 120 ? -21.214 41.458 6.740 1.00 17.19 120 LEU B C 1
ATOM 2076 O O . LEU B 1 120 ? -21.469 42.632 6.542 1.00 17.50 120 LEU B O 1
ATOM 2081 N N . GLU B 1 121 ? -21.176 40.921 7.953 1.00 15.14 121 GLU B N 1
ATOM 2082 C CA . GLU B 1 121 ? -21.437 41.734 9.116 1.00 16.45 121 GLU B CA 1
ATOM 2083 C C . GLU B 1 121 ? -20.469 42.914 9.292 1.00 16.42 121 GLU B C 1
ATOM 2084 O O . GLU B 1 121 ? -20.878 44.076 9.491 1.00 16.48 121 GLU B O 1
ATOM 2090 N N . SER B 1 122 ? -19.189 42.616 9.212 1.00 16.12 122 SER B N 1
ATOM 2091 C CA . SER B 1 122 ? -18.188 43.625 9.426 1.00 16.98 122 SER B CA 1
ATOM 2092 C C . SER B 1 122 ? -18.135 44.567 8.217 1.00 16.43 122 SER B C 1
ATOM 2093 O O . SER B 1 122 ? -17.773 45.732 8.365 1.00 16.15 122 SER B O 1
ATOM 2096 N N . ALA B 1 123 ? -18.506 44.077 7.029 1.00 16.41 123 ALA B N 1
ATOM 2097 C CA . ALA B 1 123 ? -18.608 44.978 5.859 1.00 17.09 123 ALA B CA 1
ATOM 2098 C C . ALA B 1 123 ? -19.616 46.122 6.097 1.00 17.49 123 ALA B C 1
ATOM 2099 O O . ALA B 1 123 ? -19.283 47.303 5.953 1.00 17.43 123 ALA B O 1
ATOM 2101 N N . GLU B 1 124 ? -20.832 45.759 6.478 1.00 18.02 124 GLU B N 1
ATOM 2102 C CA . GLU B 1 124 ? -21.866 46.760 6.771 1.00 19.24 124 GLU B CA 1
ATOM 2103 C C . GLU B 1 124 ? -21.448 47.638 7.911 1.00 17.74 124 GLU B C 1
ATOM 2104 O O . GLU B 1 124 ? -21.623 48.850 7.842 1.00 18.82 124 GLU B O 1
ATOM 2110 N N . ARG B 1 125 ? -20.838 47.058 8.936 1.00 16.86 125 ARG B N 1
ATOM 2111 C CA . ARG B 1 125 ? -20.391 47.866 10.077 1.00 17.06 125 ARG B CA 1
ATOM 2112 C C . ARG B 1 125 ? -19.363 48.930 9.604 1.00 17.11 125 ARG B C 1
ATOM 2113 O O . ARG B 1 125 ? -19.560 50.159 9.845 1.00 16.50 125 ARG B O 1
ATOM 2121 N N . GLU B 1 126 ? -18.330 48.483 8.861 1.00 15.60 126 GLU B N 1
ATOM 2122 C CA . GLU B 1 126 ? -17.241 49.368 8.428 1.00 14.64 126 GLU B CA 1
ATOM 2123 C C . GLU B 1 126 ? -17.676 50.425 7.406 1.00 15.25 126 GLU B C 1
ATOM 2124 O O . GLU B 1 126 ? -17.247 51.594 7.487 1.00 14.65 126 GLU B O 1
ATOM 2130 N N . ILE B 1 127 ? -18.543 50.023 6.473 1.00 15.60 127 ILE B N 1
ATOM 2131 C CA . ILE B 1 127 ? -19.103 50.960 5.493 1.00 16.86 127 ILE B CA 1
ATOM 2132 C C . ILE B 1 127 ? -19.891 52.088 6.220 1.00 17.83 127 ILE B C 1
ATOM 2133 O O . ILE B 1 127 ? -19.671 53.288 5.943 1.00 16.60 127 ILE B O 1
ATOM 2138 N N . ASN B 1 128 ? -20.764 51.691 7.164 1.00 18.14 128 ASN B N 1
ATOM 2139 C CA . ASN B 1 128 ? -21.523 52.662 8.000 1.00 19.25 128 ASN B CA 1
ATOM 2140 C C . ASN B 1 128 ? -20.653 53.571 8.846 1.00 18.61 128 ASN B C 1
ATOM 2141 O O . ASN B 1 128 ? -20.902 54.770 8.963 1.00 18.95 128 ASN B O 1
ATOM 2146 N N . LEU B 1 129 ? -19.581 53.006 9.375 1.00 17.92 129 LEU B N 1
ATOM 2147 C CA . LEU B 1 129 ? -18.678 53.734 10.196 1.00 17.43 129 LEU B CA 1
ATOM 2148 C C . LEU B 1 129 ? -17.895 54.738 9.389 1.00 18.14 129 LEU B C 1
ATOM 2149 O O . LEU B 1 129 ? -17.677 55.872 9.859 1.00 18.09 129 LEU B O 1
ATOM 2154 N N . TRP B 1 130 ? -17.467 54.356 8.174 1.00 16.85 130 TRP B N 1
ATOM 2155 C CA . TRP B 1 130 ? -16.535 55.212 7.451 1.00 16.71 130 TRP B CA 1
ATOM 2156 C C . TRP B 1 130 ? -17.191 56.205 6.497 1.00 17.11 130 TRP B C 1
ATOM 2157 O O . TRP B 1 130 ? -16.560 57.186 6.141 1.00 17.44 130 TRP B O 1
ATOM 2168 N N . PHE B 1 131 ? -18.424 55.931 6.089 1.00 17.12 131 PHE B N 1
ATOM 2169 C CA . PHE B 1 131 ? -19.064 56.634 4.992 1.00 19.06 131 PHE B CA 1
ATOM 2170 C C . PHE B 1 131 ? -20.501 56.974 5.376 1.00 19.93 131 PHE B C 1
ATOM 2171 O O . PHE B 1 131 ? -21.141 56.229 6.079 1.00 19.30 131 PHE B O 1
ATOM 2179 N N . ASN B 1 132 ? -21.017 58.091 4.882 1.00 21.50 132 ASN B N 1
ATOM 2180 C CA . ASN B 1 132 ? -22.482 58.247 4.909 1.00 24.28 132 ASN B CA 1
ATOM 2181 C C . ASN B 1 132 ? -23.036 57.768 3.561 1.00 24.51 132 ASN B C 1
ATOM 2182 O O . ASN B 1 132 ? -22.286 57.741 2.595 1.00 23.02 132 ASN B O 1
ATOM 2187 N N . GLU B 1 133 ? -24.288 57.434 3.540 1.00 20.00 133 GLU B N 1
ATOM 2188 C CA . GLU B 1 133 ? -24.962 56.899 2.403 1.00 20.00 133 GLU B CA 1
ATOM 2189 C C . GLU B 1 133 ? -24.890 57.818 1.165 1.00 20.00 133 GLU B C 1
ATOM 2190 O O . GLU B 1 133 ? -24.903 57.393 0.064 1.00 26.47 133 GLU B O 1
ATOM 2193 N N . ASN B 1 134 ? -24.797 59.091 1.415 1.00 27.00 134 ASN B N 1
ATOM 2194 C CA . ASN B 1 134 ? -24.769 60.086 0.366 1.00 28.17 134 ASN B CA 1
ATOM 2195 C C . ASN B 1 134 ? -23.385 60.236 -0.286 1.00 27.36 134 ASN B C 1
ATOM 2196 O O . ASN B 1 134 ? -23.264 60.926 -1.284 1.00 27.53 134 ASN B O 1
ATOM 2201 N N . GLU B 1 135 ? -22.347 59.619 0.292 1.00 26.33 135 GLU B N 1
ATOM 2202 C CA . GLU B 1 135 ? -21.018 59.605 -0.324 1.00 25.08 135 GLU B CA 1
ATOM 2203 C C . GLU B 1 135 ? -20.846 58.335 -1.141 1.00 24.70 135 GLU B C 1
ATOM 2204 O O . GLU B 1 135 ? -19.796 58.106 -1.710 1.00 23.83 135 GLU B O 1
ATOM 2210 N N . ILE B 1 136 ? -21.865 57.477 -1.161 1.00 24.28 136 ILE B N 1
ATOM 2211 C CA . ILE B 1 136 ? -21.745 56.219 -1.890 1.00 23.99 136 ILE B CA 1
ATOM 2212 C C . ILE B 1 136 ? -22.636 56.274 -3.103 1.00 24.43 136 ILE B C 1
ATOM 2213 O O . ILE B 1 136 ? -23.877 56.363 -2.987 1.00 24.96 136 ILE B O 1
ATOM 2218 N N . THR B 1 137 ? -21.999 56.203 -4.267 1.00 23.82 137 THR B N 1
ATOM 2219 C CA . THR B 1 137 ? -22.689 56.435 -5.526 1.00 25.11 137 THR B CA 1
ATOM 2220 C C . THR B 1 137 ? -23.275 55.119 -5.986 1.00 25.06 137 THR B C 1
ATOM 2221 O O . THR B 1 137 ? -22.871 54.088 -5.530 1.00 26.57 137 THR B O 1
ATOM 2225 N N . SER B 1 138 ? -24.275 55.114 -6.841 1.00 25.66 138 SER B N 1
ATOM 2226 C CA . SER B 1 138 ? -24.777 53.819 -7.312 1.00 25.45 138 SER B CA 1
ATOM 2227 C C . SER B 1 138 ? -24.763 53.968 -8.794 1.00 24.40 138 SER B C 1
ATOM 2228 O O . SER B 1 138 ? -25.155 55.052 -9.273 1.00 25.07 138 SER B O 1
ATOM 2231 N N . TYR B 1 139 ? -24.244 52.975 -9.532 1.00 22.41 139 TYR B N 1
ATOM 2232 C CA . TYR B 1 139 ? -24.165 53.150 -10.979 1.00 20.84 139 TYR B CA 1
ATOM 2233 C C . TYR B 1 139 ? -23.918 51.899 -11.824 1.00 21.02 139 TYR B C 1
ATOM 2234 O O . TYR B 1 139 ? -23.059 51.065 -11.503 1.00 22.03 139 TYR B O 1
ATOM 2243 N N . ALA B 1 140 ? -24.664 51.818 -12.919 1.00 19.78 140 ALA B N 1
ATOM 2244 C CA . ALA B 1 140 ? -24.429 50.852 -13.983 1.00 20.17 140 ALA B CA 1
ATOM 2245 C C . ALA B 1 140 ? -23.105 51.168 -14.718 1.00 19.49 140 ALA B C 1
ATOM 2246 O O . ALA B 1 140 ? -22.848 52.334 -15.075 1.00 18.41 140 ALA B O 1
ATOM 2248 N N . SER B 1 141 ? -22.274 50.131 -14.899 1.00 18.76 141 SER B N 1
ATOM 2249 C CA . SER B 1 141 ? -21.092 50.198 -15.760 1.00 19.64 141 SER B CA 1
ATOM 2250 C C . SER B 1 141 ? -21.243 49.285 -16.980 1.00 19.44 141 SER B C 1
ATOM 2251 O O . SER B 1 141 ? -21.908 48.257 -16.930 1.00 18.78 141 SER B O 1
ATOM 2254 N N . PRO B 1 142 ? -20.602 49.656 -18.083 1.00 19.48 142 PRO B N 1
ATOM 2255 C CA . PRO B 1 142 ? -20.594 48.902 -19.318 1.00 19.39 142 PRO B CA 1
ATOM 2256 C C . PRO B 1 142 ? -20.207 47.431 -19.120 1.00 19.27 142 PRO B C 1
ATOM 2257 O O . PRO B 1 142 ? -20.822 46.536 -19.729 1.00 18.65 142 PRO B O 1
ATOM 2261 N N . ARG B 1 143 ? -19.177 47.187 -18.302 1.00 19.17 143 ARG B N 1
ATOM 2262 C CA . ARG B 1 143 ? -18.639 45.834 -18.176 1.00 19.70 143 ARG B CA 1
ATOM 2263 C C . ARG B 1 143 ? -19.629 44.911 -17.461 1.00 20.34 143 ARG B C 1
ATOM 2264 O O . ARG B 1 143 ? -19.543 43.684 -17.619 1.00 20.04 143 ARG B O 1
ATOM 2272 N N . ASP B 1 144 ? -20.546 45.493 -16.677 1.00 20.21 144 ASP B N 1
ATOM 2273 C CA . ASP B 1 144 ? -21.421 44.692 -15.793 1.00 21.65 144 ASP B CA 1
ATOM 2274 C C . ASP B 1 144 ? -22.112 43.496 -16.462 1.00 21.64 144 ASP B C 1
ATOM 2275 O O . ASP B 1 144 ? -22.141 42.399 -15.912 1.00 20.53 144 ASP B O 1
ATOM 2280 N N . ALA B 1 145 ? -22.677 43.731 -17.645 1.00 21.97 145 ALA B N 1
ATOM 2281 C CA . ALA B 1 145 ? -23.286 42.678 -18.420 1.00 23.16 145 ALA B CA 1
ATOM 2282 C C . ALA B 1 145 ? -22.265 41.584 -18.838 1.00 23.83 145 ALA B C 1
ATOM 2283 O O . ALA B 1 145 ? -22.670 40.576 -19.400 1.00 24.95 145 ALA B O 1
ATOM 2285 N N . TRP B 1 146 ? -20.971 41.781 -18.601 1.00 22.78 146 TRP B N 1
ATOM 2286 C CA . TRP B 1 146 ? -19.966 40.806 -19.068 1.00 23.92 146 TRP B CA 1
ATOM 2287 C C . TRP B 1 146 ? -19.292 40.091 -17.924 1.00 24.16 146 TRP B C 1
ATOM 2288 O O . TRP B 1 146 ? -18.669 39.078 -18.151 1.00 24.48 146 TRP B O 1
ATOM 2299 N N . LEU B 1 147 ? -19.467 40.621 -16.709 1.00 24.77 147 LEU B N 1
ATOM 2300 C CA . LEU B 1 147 ? -18.956 40.030 -15.470 1.00 25.91 147 LEU B CA 1
ATOM 2301 C C . LEU B 1 147 ? -19.920 38.997 -14.892 1.00 27.67 147 LEU B C 1
ATOM 2302 O O . LEU B 1 147 ? -19.478 38.053 -14.234 1.00 28.04 147 LEU B O 1
ATOM 2307 N N . TYR B 1 148 ? -21.223 39.170 -15.138 1.00 29.20 148 TYR B N 1
ATOM 2308 C CA . TYR B 1 148 ? -22.259 38.372 -14.463 1.00 31.18 148 TYR B CA 1
ATOM 2309 C C . TYR B 1 148 ? -23.219 37.761 -15.450 1.00 32.34 148 TYR B C 1
ATOM 2310 O O . TYR B 1 148 ? -23.591 38.414 -16.421 1.00 32.64 148 TYR B O 1
ATOM 2319 N N . GLU B 1 149 ? -23.621 36.519 -15.285 1.00 20.00 149 GLU B N 1
ATOM 2320 C CA . GLU B 1 149 ? -24.921 36.122 -15.813 1.00 20.00 149 GLU B CA 1
ATOM 2321 C C . GLU B 1 149 ? -26.065 36.638 -14.997 1.00 20.00 149 GLU B C 1
ATOM 2322 O O . GLU B 1 149 ? -26.907 37.291 -15.531 1.00 35.08 149 GLU B O 1
ATOM 2324 N N . MET C 1 1 ? -18.455 52.370 -39.631 1.00 28.70 1 MET C N 1
ATOM 2325 C CA . MET C 1 1 ? -17.414 53.233 -38.953 1.00 27.01 1 MET C CA 1
ATOM 2326 C C . MET C 1 1 ? -16.014 53.113 -39.598 1.00 25.71 1 MET C C 1
ATOM 2327 O O . MET C 1 1 ? -15.699 52.081 -40.186 1.00 25.77 1 MET C O 1
ATOM 2332 N N . GLU C 1 2 ? -15.189 54.164 -39.497 1.00 23.92 2 GLU C N 1
ATOM 2333 C CA . GLU C 1 2 ? -13.828 54.158 -40.088 1.00 21.02 2 GLU C CA 1
ATOM 2334 C C . GLU C 1 2 ? -12.965 53.015 -39.543 1.00 19.42 2 GLU C C 1
ATOM 2335 O O . GLU C 1 2 ? -12.977 52.738 -38.353 1.00 19.65 2 GLU C O 1
ATOM 2341 N N . ARG C 1 3 ? -12.168 52.430 -40.419 1.00 18.16 3 ARG C N 1
ATOM 2342 C CA . ARG C 1 3 ? -11.381 51.239 -40.190 1.00 17.65 3 ARG C CA 1
ATOM 2343 C C . ARG C 1 3 ? -9.998 51.470 -40.712 1.00 16.69 3 ARG C C 1
ATOM 2344 O O . ARG C 1 3 ? -9.803 52.212 -41.660 1.00 15.09 3 ARG C O 1
ATOM 2352 N N . THR C 1 4 ? -9.025 50.743 -40.179 1.00 15.64 4 THR C N 1
ATOM 2353 C CA . THR C 1 4 ? -7.691 50.779 -40.768 1.00 13.42 4 THR C CA 1
ATOM 2354 C C . THR C 1 4 ? -7.049 49.378 -40.676 1.00 12.83 4 THR C C 1
ATOM 2355 O O . THR C 1 4 ? -7.528 48.493 -39.912 1.00 11.97 4 THR C O 1
ATOM 2359 N N . PHE C 1 5 ? -5.981 49.192 -41.442 1.00 11.57 5 PHE C N 1
ATOM 2360 C CA . PHE C 1 5 ? -5.198 47.962 -41.399 1.00 11.41 5 PHE C CA 1
ATOM 2361 C C . PHE C 1 5 ? -3.960 48.161 -40.526 1.00 10.96 5 PHE C C 1
ATOM 2362 O O . PHE C 1 5 ? -3.105 49.031 -40.796 1.00 9.47 5 PHE C O 1
ATOM 2370 N N . LEU C 1 6 ? -3.858 47.341 -39.479 1.00 10.98 6 LEU C N 1
ATOM 2371 C CA . LEU C 1 6 ? -2.636 47.334 -38.651 1.00 10.85 6 LEU C CA 1
ATOM 2372 C C . LEU C 1 6 ? -1.991 45.985 -38.745 1.00 12.06 6 LEU C C 1
ATOM 2373 O O . LEU C 1 6 ? -2.670 44.962 -38.946 1.00 12.63 6 LEU C O 1
ATOM 2378 N N . MET C 1 7 ? -0.681 45.971 -38.577 1.00 12.00 7 MET C N 1
ATOM 2379 C CA . MET C 1 7 ? 0.074 44.739 -38.734 1.00 12.61 7 MET C CA 1
ATOM 2380 C C . MET C 1 7 ? 1.255 44.786 -37.779 1.00 10.70 7 MET C C 1
ATOM 2381 O O . MET C 1 7 ? 2.149 45.602 -37.914 1.00 9.90 7 MET C O 1
ATOM 2386 N N . ILE C 1 8 ? 1.236 43.893 -36.818 1.00 10.23 8 ILE C N 1
ATOM 2387 C CA . ILE C 1 8 ? 2.391 43.643 -35.993 1.00 9.94 8 ILE C CA 1
ATOM 2388 C C . ILE C 1 8 ? 3.414 42.834 -36.802 1.00 10.23 8 ILE C C 1
ATOM 2389 O O . ILE C 1 8 ? 3.146 41.711 -37.242 1.00 9.31 8 ILE C O 1
ATOM 2394 N N . LYS C 1 9 ? 4.593 43.432 -36.957 1.00 10.06 9 LYS C N 1
ATOM 2395 C CA . LYS C 1 9 ? 5.605 42.919 -37.852 1.00 11.41 9 LYS C CA 1
ATOM 2396 C C . LYS C 1 9 ? 6.396 41.781 -37.167 1.00 11.42 9 LYS C C 1
ATOM 2397 O O . LYS C 1 9 ? 6.302 41.634 -35.957 1.00 12.38 9 LYS C O 1
ATOM 2403 N N . PRO C 1 10 ? 7.164 40.984 -37.959 1.00 11.86 10 PRO C N 1
ATOM 2404 C CA . PRO C 1 10 ? 7.944 39.806 -37.509 1.00 11.44 10 PRO C CA 1
ATOM 2405 C C . PRO C 1 10 ? 8.966 40.162 -36.420 1.00 11.21 10 PRO C C 1
ATOM 2406 O O . PRO C 1 10 ? 9.227 39.311 -35.612 1.00 11.68 10 PRO C O 1
ATOM 2410 N N . ASP C 1 11 ? 9.530 41.375 -36.416 1.00 9.70 11 ASP C N 1
ATOM 2411 C CA . ASP C 1 11 ? 10.414 41.794 -35.350 1.00 10.77 11 ASP C CA 1
ATOM 2412 C C . ASP C 1 11 ? 9.651 41.815 -33.994 1.00 10.50 11 ASP C C 1
ATOM 2413 O O . ASP C 1 11 ? 10.207 41.371 -33.006 1.00 9.86 11 ASP C O 1
ATOM 2418 N N . ALA C 1 12 ? 8.392 42.297 -33.957 1.00 9.41 12 ALA C N 1
ATOM 2419 C CA . ALA C 1 12 ? 7.677 42.352 -32.674 1.00 8.56 12 ALA C CA 1
ATOM 2420 C C . ALA C 1 12 ? 7.283 40.904 -32.259 1.00 9.54 12 ALA C C 1
ATOM 2421 O O . ALA C 1 12 ? 7.390 40.515 -31.079 1.00 10.06 12 ALA C O 1
ATOM 2423 N N . VAL C 1 13 ? 6.956 40.095 -33.262 1.00 8.98 13 VAL C N 1
ATOM 2424 C CA . VAL C 1 13 ? 6.618 38.719 -33.058 1.00 8.62 13 VAL C CA 1
ATOM 2425 C C . VAL C 1 13 ? 7.760 37.994 -32.381 1.00 8.94 13 VAL C C 1
ATOM 2426 O O . VAL C 1 13 ? 7.546 37.294 -31.391 1.00 9.32 13 VAL C O 1
ATOM 2430 N N . GLN C 1 14 ? 8.967 38.194 -32.897 1.00 9.39 14 GLN C N 1
ATOM 2431 C CA . GLN C 1 14 ? 10.133 37.435 -32.522 1.00 9.80 14 GLN C CA 1
ATOM 2432 C C . GLN C 1 14 ? 10.773 37.970 -31.242 1.00 9.69 14 GLN C C 1
ATOM 2433 O O . GLN C 1 14 ? 11.719 37.390 -30.690 1.00 10.10 14 GLN C O 1
ATOM 2439 N N . ARG C 1 15 ? 10.318 39.140 -30.837 1.00 9.55 15 ARG C N 1
ATOM 2440 C CA . ARG C 1 15 ? 10.753 39.728 -29.598 1.00 8.99 15 ARG C CA 1
ATOM 2441 C C . ARG C 1 15 ? 9.681 39.528 -28.507 1.00 8.64 15 ARG C C 1
ATOM 2442 O O . ARG C 1 15 ? 9.848 40.010 -27.397 1.00 7.98 15 ARG C O 1
ATOM 2450 N N . ASN C 1 16 ? 8.597 38.839 -28.857 1.00 7.63 16 ASN C N 1
ATOM 2451 C CA . ASN C 1 16 ? 7.545 38.501 -27.934 1.00 9.51 16 ASN C CA 1
ATOM 2452 C C . ASN C 1 16 ? 6.846 39.756 -27.409 1.00 10.67 16 ASN C C 1
ATOM 2453 O O . ASN C 1 16 ? 6.637 39.886 -26.225 1.00 10.52 16 ASN C O 1
ATOM 2458 N N . LEU C 1 17 ? 6.432 40.641 -28.330 1.00 10.86 17 LEU C N 1
ATOM 2459 C CA . LEU C 1 17 ? 5.810 41.883 -27.947 1.00 10.38 17 LEU C CA 1
ATOM 2460 C C . LEU C 1 17 ? 4.389 41.930 -28.463 1.00 10.08 17 LEU C C 1
ATOM 2461 O O . LEU C 1 17 ? 3.799 43.011 -28.579 1.00 11.29 17 LEU C O 1
ATOM 2466 N N . ILE C 1 18 ? 3.831 40.795 -28.838 1.00 9.27 18 ILE C N 1
ATOM 2467 C CA . ILE C 1 18 ? 2.541 40.833 -29.466 1.00 8.83 18 ILE C CA 1
ATOM 2468 C C . ILE C 1 18 ? 1.503 41.447 -28.558 1.00 9.11 18 ILE C C 1
ATOM 2469 O O . ILE C 1 18 ? 0.723 42.293 -28.992 1.00 8.60 18 ILE C O 1
ATOM 2474 N N . GLY C 1 19 ? 1.473 41.033 -27.290 1.00 8.56 19 GLY C N 1
ATOM 2475 C CA . GLY C 1 19 ? 0.446 41.543 -26.360 1.00 8.80 19 GLY C CA 1
ATOM 2476 C C . GLY C 1 19 ? 0.606 43.015 -25.992 1.00 8.74 19 GLY C C 1
ATOM 2477 O O . GLY C 1 19 ? -0.383 43.759 -25.945 1.00 8.36 19 GLY C O 1
ATOM 2478 N N . GLU C 1 20 ? 1.842 43.414 -25.729 1.00 9.70 20 GLU C N 1
ATOM 2479 C CA . GLU C 1 20 ? 2.240 44.798 -25.421 1.00 11.97 20 GLU C CA 1
ATOM 2480 C C . GLU C 1 20 ? 1.698 45.739 -26.541 1.00 11.77 20 GLU C C 1
ATOM 2481 O O . GLU C 1 20 ? 1.011 46.748 -26.250 1.00 11.73 20 GLU C O 1
ATOM 2487 N N . VAL C 1 21 ? 1.933 45.353 -27.799 1.00 10.30 21 VAL C N 1
ATOM 2488 C CA . VAL C 1 21 ? 1.478 46.172 -28.931 1.00 11.17 21 VAL C CA 1
ATOM 2489 C C . VAL C 1 21 ? -0.041 46.194 -29.050 1.00 10.75 21 VAL C C 1
ATOM 2490 O O . VAL C 1 21 ? -0.620 47.266 -29.203 1.00 11.03 21 VAL C O 1
ATOM 2494 N N . ILE C 1 22 ? -0.690 45.028 -28.923 1.00 10.26 22 ILE C N 1
ATOM 2495 C CA . ILE C 1 22 ? -2.172 44.975 -28.895 1.00 9.91 22 ILE C CA 1
ATOM 2496 C C . ILE C 1 22 ? -2.812 45.805 -27.769 1.00 10.31 22 ILE C C 1
ATOM 2497 O O . ILE C 1 22 ? -3.817 46.503 -28.001 1.00 11.56 22 ILE C O 1
ATOM 2502 N N . SER C 1 23 ? -2.237 45.722 -26.578 1.00 9.75 23 SER C N 1
ATOM 2503 C CA . SER C 1 23 ? -2.674 46.481 -25.408 1.00 11.47 23 SER C CA 1
ATOM 2504 C C . SER C 1 23 ? -2.633 47.989 -25.642 1.00 11.41 23 SER C C 1
ATOM 2505 O O . SER C 1 23 ? -3.512 48.707 -25.162 1.00 13.26 23 SER C O 1
ATOM 2508 N N . ARG C 1 24 ? -1.603 48.488 -26.328 1.00 11.00 24 ARG C N 1
ATOM 2509 C CA . ARG C 1 24 ? -1.512 49.943 -26.623 1.00 11.36 24 ARG C CA 1
ATOM 2510 C C . ARG C 1 24 ? -2.592 50.335 -27.616 1.00 11.06 24 ARG C C 1
ATOM 2511 O O . ARG C 1 24 ? -3.169 51.406 -27.496 1.00 10.67 24 ARG C O 1
ATOM 2519 N N . ILE C 1 25 ? -2.847 49.477 -28.611 1.00 10.78 25 ILE C N 1
ATOM 2520 C CA . ILE C 1 25 ? -3.951 49.695 -29.548 1.00 9.66 25 ILE C CA 1
ATOM 2521 C C . ILE C 1 25 ? -5.277 49.723 -28.757 1.00 10.80 25 ILE C C 1
ATOM 2522 O O . ILE C 1 25 ? -6.065 50.636 -28.933 1.00 12.18 25 ILE C O 1
ATOM 2527 N N . GLU C 1 26 ? -5.522 48.731 -27.893 1.00 11.20 26 GLU C N 1
ATOM 2528 C CA . GLU C 1 26 ? -6.796 48.622 -27.199 1.00 11.16 26 GLU C CA 1
ATOM 2529 C C . GLU C 1 26 ? -7.026 49.760 -26.239 1.00 10.68 26 GLU C C 1
ATOM 2530 O O . GLU C 1 26 ? -8.117 50.262 -26.145 1.00 9.33 26 GLU C O 1
ATOM 2536 N N . ARG C 1 27 ? -6.016 50.140 -25.492 1.00 10.67 27 ARG C N 1
ATOM 2537 C CA . ARG C 1 27 ? -6.256 51.111 -24.437 1.00 11.76 27 ARG C CA 1
ATOM 2538 C C . ARG C 1 27 ? -6.444 52.513 -25.006 1.00 11.43 27 ARG C C 1
ATOM 2539 O O . ARG C 1 27 ? -6.913 53.403 -24.286 1.00 11.97 27 ARG C O 1
ATOM 2547 N N . LYS C 1 28 ? -6.067 52.726 -26.273 1.00 10.92 28 LYS C N 1
ATOM 2548 C CA . LYS C 1 28 ? -6.411 53.961 -26.996 1.00 11.11 28 LYS C CA 1
ATOM 2549 C C . LYS C 1 28 ? -7.931 54.103 -27.346 1.00 11.46 28 LYS C C 1
ATOM 2550 O O . LYS C 1 28 ? -8.410 55.192 -27.708 1.00 12.35 28 LYS C O 1
ATOM 2556 N N . GLY C 1 29 ? -8.690 53.014 -27.277 1.00 11.30 29 GLY C N 1
ATOM 2557 C CA . GLY C 1 29 ? -10.136 53.082 -27.561 1.00 11.61 29 GLY C CA 1
ATOM 2558 C C . GLY C 1 29 ? -10.474 52.453 -28.917 1.00 11.53 29 GLY C C 1
ATOM 2559 O O . GLY C 1 29 ? -11.652 52.220 -29.246 1.00 11.81 29 GLY C O 1
ATOM 2560 N N . LEU C 1 30 ? -9.445 52.195 -29.712 1.00 11.12 30 LEU C N 1
ATOM 2561 C CA . LEU C 1 30 ? -9.602 51.503 -30.994 1.00 11.75 30 LEU C CA 1
ATOM 2562 C C . LEU C 1 30 ? -10.156 50.058 -30.822 1.00 11.41 30 LEU C C 1
ATOM 2563 O O . LEU C 1 30 ? -9.747 49.339 -29.908 1.00 10.00 30 LEU C O 1
ATOM 2568 N N . LYS C 1 31 ? -11.042 49.643 -31.728 1.00 10.96 31 LYS C N 1
ATOM 2569 C CA . LYS C 1 31 ? -11.711 48.325 -31.624 1.00 12.79 31 LYS C CA 1
ATOM 2570 C C . LYS C 1 31 ? -11.193 47.332 -32.618 1.00 13.38 31 LYS C C 1
ATOM 2571 O O . LYS C 1 31 ? -11.356 47.521 -33.816 1.00 16.20 31 LYS C O 1
ATOM 2577 N N . LEU C 1 32 ? -10.610 46.252 -32.123 1.00 13.78 32 LEU C N 1
ATOM 2578 C CA . LEU C 1 32 ? -10.165 45.139 -32.932 1.00 13.79 32 LEU C CA 1
ATOM 2579 C C . LEU C 1 32 ? -11.340 44.362 -33.578 1.00 13.71 32 LEU C C 1
ATOM 2580 O O . LEU C 1 32 ? -12.132 43.706 -32.918 1.00 13.62 32 LEU C O 1
ATOM 2585 N N . VAL C 1 33 ? -11.400 44.363 -34.890 1.00 13.42 33 VAL C N 1
ATOM 2586 C CA . VAL C 1 33 ? -12.577 43.806 -35.544 1.00 13.68 33 VAL C CA 1
ATOM 2587 C C . VAL C 1 33 ? -12.120 42.625 -36.436 1.00 14.00 33 VAL C C 1
ATOM 2588 O O . VAL C 1 33 ? -12.907 41.716 -36.750 1.00 14.28 33 VAL C O 1
ATOM 2592 N N . GLY C 1 34 ? -10.810 42.579 -36.712 1.00 12.61 34 GLY C N 1
ATOM 2593 C CA . GLY C 1 34 ? -10.223 41.498 -37.492 1.00 12.35 34 GLY C CA 1
ATOM 2594 C C . GLY C 1 34 ? -8.827 41.289 -36.989 1.00 13.11 34 GLY C C 1
ATOM 2595 O O . GLY C 1 34 ? -8.099 42.278 -36.698 1.00 14.26 34 GLY C O 1
ATOM 2596 N N . GLY C 1 35 ? -8.433 40.019 -36.855 1.00 12.33 35 GLY C N 1
ATOM 2597 C CA . GLY C 1 35 ? -7.093 39.709 -36.382 1.00 11.48 35 GLY C CA 1
ATOM 2598 C C . GLY C 1 35 ? -6.692 38.288 -36.683 1.00 12.01 35 GLY C C 1
ATOM 2599 O O . GLY C 1 35 ? -7.449 37.349 -36.456 1.00 12.43 35 GLY C O 1
ATOM 2600 N N . LYS C 1 36 ? -5.484 38.118 -37.174 1.00 11.67 36 LYS C N 1
ATOM 2601 C CA . LYS C 1 36 ? -5.007 36.794 -37.428 1.00 12.98 36 LYS C CA 1
ATOM 2602 C C . LYS C 1 36 ? -3.507 36.745 -37.534 1.00 12.95 36 LYS C C 1
ATOM 2603 O O . LYS C 1 36 ? -2.892 37.613 -38.121 1.00 11.84 36 LYS C O 1
ATOM 2609 N N . LEU C 1 37 ? -2.946 35.686 -36.968 1.00 12.92 37 LEU C N 1
ATOM 2610 C CA . LEU C 1 37 ? -1.545 35.426 -37.067 1.00 13.76 37 LEU C CA 1
ATOM 2611 C C . LEU C 1 37 ? -1.315 34.622 -38.362 1.00 14.58 37 LEU C C 1
ATOM 2612 O O . LEU C 1 37 ? -2.010 33.632 -38.607 1.00 13.77 37 LEU C O 1
ATOM 2617 N N . MET C 1 38 ? -0.322 35.019 -39.153 1.00 13.84 38 MET C N 1
ATOM 2618 C CA . MET C 1 38 ? -0.136 34.397 -40.421 1.00 15.75 38 MET C CA 1
ATOM 2619 C C . MET C 1 38 ? 1.270 34.662 -40.960 1.00 16.99 38 MET C C 1
ATOM 2620 O O . MET C 1 38 ? 1.908 35.693 -40.721 1.00 15.22 38 MET C O 1
ATOM 2625 N N . GLN C 1 39 ? 1.689 33.705 -41.760 1.00 17.74 39 GLN C N 1
ATOM 2626 C CA . GLN C 1 39 ? 2.878 33.788 -42.513 1.00 19.20 39 GLN C CA 1
ATOM 2627 C C . GLN C 1 39 ? 2.506 34.612 -43.735 1.00 19.20 39 GLN C C 1
ATOM 2628 O O . GLN C 1 39 ? 1.439 34.426 -44.291 1.00 18.26 39 GLN C O 1
ATOM 2634 N N . VAL C 1 40 ? 3.383 35.515 -44.148 1.00 19.91 40 VAL C N 1
ATOM 2635 C CA . VAL C 1 40 ? 3.083 36.363 -45.305 1.00 20.56 40 VAL C CA 1
ATOM 2636 C C . VAL C 1 40 ? 3.690 35.842 -46.600 1.00 21.38 40 VAL C C 1
ATOM 2637 O O . VAL C 1 40 ? 4.907 35.883 -46.754 1.00 20.69 40 VAL C O 1
ATOM 2641 N N . PRO C 1 41 ? 2.842 35.378 -47.552 1.00 22.78 41 PRO C N 1
ATOM 2642 C CA . PRO C 1 41 ? 3.473 34.875 -48.803 1.00 23.70 41 PRO C CA 1
ATOM 2643 C C . PRO C 1 41 ? 4.148 36.005 -49.551 1.00 24.96 41 PRO C C 1
ATOM 2644 O O . PRO C 1 41 ? 3.685 37.159 -49.487 1.00 23.71 41 PRO C O 1
ATOM 2648 N N . MET C 1 42 ? 5.254 35.689 -50.220 1.00 26.46 42 MET C N 1
ATOM 2649 C CA . MET C 1 42 ? 5.922 36.687 -51.041 1.00 28.57 42 MET C CA 1
ATOM 2650 C C . MET C 1 42 ? 4.962 37.500 -51.978 1.00 28.09 42 MET C C 1
ATOM 2651 O O . MET C 1 42 ? 5.134 38.698 -52.095 1.00 27.65 42 MET C O 1
ATOM 2656 N N . GLU C 1 43 ? 3.943 36.867 -52.567 1.00 28.15 43 GLU C N 1
ATOM 2657 C CA . GLU C 1 43 ? 2.983 37.536 -53.476 1.00 28.64 43 GLU C CA 1
ATOM 2658 C C . GLU C 1 43 ? 2.220 38.664 -52.723 1.00 27.56 43 GLU C C 1
ATOM 2659 O O . GLU C 1 43 ? 2.106 39.781 -53.226 1.00 27.24 43 GLU C O 1
ATOM 2665 N N . LEU C 1 44 ? 1.724 38.361 -51.518 1.00 25.90 44 LEU C N 1
ATOM 2666 C CA . LEU C 1 44 ? 1.074 39.337 -50.663 1.00 23.55 44 LEU C CA 1
ATOM 2667 C C . LEU C 1 44 ? 1.992 40.510 -50.275 1.00 22.64 44 LEU C C 1
ATOM 2668 O O . LEU C 1 44 ? 1.601 41.669 -50.433 1.00 22.04 44 LEU C O 1
ATOM 2673 N N . ALA C 1 45 ? 3.200 40.222 -49.789 1.00 20.47 45 ALA C N 1
ATOM 2674 C CA . ALA C 1 45 ? 4.113 41.255 -49.368 1.00 20.99 45 ALA C CA 1
ATOM 2675 C C . ALA C 1 45 ? 4.424 42.277 -50.486 1.00 22.20 45 ALA C C 1
ATOM 2676 O O . ALA C 1 45 ? 4.565 43.474 -50.219 1.00 21.70 45 ALA C O 1
ATOM 2678 N N . GLU C 1 46 ? 4.547 41.797 -51.728 1.00 23.02 46 GLU C N 1
ATOM 2679 C CA . GLU C 1 46 ? 4.916 42.674 -52.838 1.00 24.86 46 GLU C CA 1
ATOM 2680 C C . GLU C 1 46 ? 3.728 43.481 -53.285 1.00 24.02 46 GLU C C 1
ATOM 2681 O O . GLU C 1 46 ? 3.900 44.637 -53.654 1.00 24.69 46 GLU C O 1
ATOM 2687 N N . THR C 1 47 ? 2.525 42.912 -53.250 1.00 23.71 47 THR C N 1
ATOM 2688 C CA . THR C 1 47 ? 1.360 43.760 -53.579 1.00 24.74 47 THR C CA 1
ATOM 2689 C C . THR C 1 47 ? 1.137 44.802 -52.430 1.00 23.88 47 THR C C 1
ATOM 2690 O O . THR C 1 47 ? 1.147 46.000 -52.674 1.00 23.85 47 THR C O 1
ATOM 2694 N N . HIS C 1 48 ? 1.071 44.328 -51.178 1.00 23.26 48 HIS C N 1
ATOM 2695 C CA . HIS C 1 48 ? 1.080 45.209 -49.983 1.00 21.38 48 HIS C CA 1
ATOM 2696 C C . HIS C 1 48 ? 2.095 46.350 -50.048 1.00 20.73 48 HIS C C 1
ATOM 2697 O O . HIS C 1 48 ? 1.758 47.488 -49.757 1.00 19.85 48 HIS C O 1
ATOM 2704 N N . TYR C 1 49 ? 3.340 46.031 -50.372 1.00 19.81 49 TYR C N 1
ATOM 2705 C CA . TYR C 1 49 ? 4.370 47.024 -50.343 1.00 20.39 49 TYR C CA 1
ATOM 2706 C C . TYR C 1 49 ? 4.788 47.548 -51.755 1.00 21.42 49 TYR C C 1
ATOM 2707 O O . TYR C 1 49 ? 5.880 48.167 -51.922 1.00 20.37 49 TYR C O 1
ATOM 2716 N N . GLY C 1 50 ? 3.900 47.332 -52.737 1.00 22.78 50 GLY C N 1
ATOM 2717 C CA . GLY C 1 50 ? 4.117 47.724 -54.148 1.00 24.71 50 GLY C CA 1
ATOM 2718 C C . GLY C 1 50 ? 4.673 49.115 -54.376 1.00 25.46 50 GLY C C 1
ATOM 2719 O O . GLY C 1 50 ? 5.632 49.273 -55.143 1.00 25.95 50 GLY C O 1
ATOM 2720 N N . GLU C 1 51 ? 4.092 50.111 -53.695 1.00 25.87 51 GLU C N 1
ATOM 2721 C CA . GLU C 1 51 ? 4.526 51.509 -53.780 1.00 26.50 51 GLU C CA 1
ATOM 2722 C C . GLU C 1 51 ? 6.024 51.731 -53.614 1.00 26.75 51 GLU C C 1
ATOM 2723 O O . GLU C 1 51 ? 6.560 52.738 -54.118 1.00 27.75 51 GLU C O 1
ATOM 2729 N N . HIS C 1 52 ? 6.717 50.799 -52.947 1.00 26.75 52 HIS C N 1
ATOM 2730 C CA . HIS C 1 52 ? 8.165 50.937 -52.688 1.00 26.91 52 HIS C CA 1
ATOM 2731 C C . HIS C 1 52 ? 9.141 50.137 -53.605 1.00 27.45 52 HIS C C 1
ATOM 2732 O O . HIS C 1 52 ? 10.352 50.146 -53.373 1.00 26.19 52 HIS C O 1
ATOM 2739 N N . GLN C 1 53 ? 8.616 49.437 -54.611 1.00 29.60 53 GLN C N 1
ATOM 2740 C CA . GLN C 1 53 ? 9.433 48.786 -55.687 1.00 31.52 53 GLN C CA 1
ATOM 2741 C C . GLN C 1 53 ? 10.831 49.329 -56.053 1.00 31.42 53 GLN C C 1
ATOM 2742 O O . GLN C 1 53 ? 11.798 48.579 -56.134 1.00 31.88 53 GLN C O 1
ATOM 2748 N N . GLY C 1 54 ? 10.943 50.613 -56.337 1.00 31.55 54 GLY C N 1
ATOM 2749 C CA . GLY C 1 54 ? 12.219 51.084 -56.874 1.00 31.35 54 GLY C CA 1
ATOM 2750 C C . GLY C 1 54 ? 13.220 51.461 -55.815 1.00 31.45 54 GLY C C 1
ATOM 2751 O O . GLY C 1 54 ? 14.339 51.864 -56.139 1.00 32.05 54 GLY C O 1
ATOM 2752 N N . LYS C 1 55 ? 12.840 51.339 -54.546 1.00 30.71 55 LYS C N 1
ATOM 2753 C CA . LYS C 1 55 ? 13.648 51.952 -53.491 1.00 30.42 55 LYS C CA 1
ATOM 2754 C C . LYS C 1 55 ? 14.791 51.051 -53.023 1.00 29.64 55 LYS C C 1
ATOM 2755 O O . LYS C 1 55 ? 14.697 49.828 -53.169 1.00 30.27 55 LYS C O 1
ATOM 2761 N N . PRO C 1 56 ? 15.898 51.643 -52.514 1.00 29.45 56 PRO C N 1
ATOM 2762 C CA . PRO C 1 56 ? 17.092 50.814 -52.148 1.00 28.86 56 PRO C CA 1
ATOM 2763 C C . PRO C 1 56 ? 16.887 49.816 -50.998 1.00 28.75 56 PRO C C 1
ATOM 2764 O O . PRO C 1 56 ? 17.588 48.789 -50.978 1.00 28.59 56 PRO C O 1
ATOM 2768 N N . PHE C 1 57 ? 15.953 50.110 -50.058 1.00 27.77 57 PHE C N 1
ATOM 2769 C CA . PHE C 1 57 ? 15.616 49.186 -48.950 1.00 25.88 57 PHE C CA 1
ATOM 2770 C C . PHE C 1 57 ? 14.554 48.156 -49.338 1.00 25.40 57 PHE C C 1
ATOM 2771 O O . PHE C 1 57 ? 14.175 47.305 -48.539 1.00 24.45 57 PHE C O 1
ATOM 2779 N N . TYR C 1 58 ? 14.075 48.224 -50.570 1.00 24.79 58 TYR C N 1
ATOM 2780 C CA . TYR C 1 58 ? 12.947 47.378 -50.949 1.00 24.90 58 TYR C CA 1
ATOM 2781 C C . TYR C 1 58 ? 13.130 45.871 -50.727 1.00 25.40 58 TYR C C 1
ATOM 2782 O O . TYR C 1 58 ? 12.175 45.208 -50.264 1.00 25.03 58 TYR C O 1
ATOM 2791 N N . ASN C 1 59 ? 14.296 45.322 -51.099 1.00 25.46 59 ASN C N 1
ATOM 2792 C CA . ASN C 1 59 ? 14.454 43.854 -51.050 1.00 26.81 59 ASN C CA 1
ATOM 2793 C C . ASN C 1 59 ? 14.505 43.353 -49.610 1.00 25.68 59 ASN C C 1
ATOM 2794 O O . ASN C 1 59 ? 13.931 42.328 -49.279 1.00 25.58 59 ASN C O 1
ATOM 2799 N N . ASP C 1 60 ? 15.182 44.118 -48.770 1.00 26.04 60 ASP C N 1
ATOM 2800 C CA . ASP C 1 60 ? 15.315 43.824 -47.361 1.00 26.41 60 ASP C CA 1
ATOM 2801 C C . ASP C 1 60 ? 13.932 43.844 -46.747 1.00 25.37 60 ASP C C 1
ATOM 2802 O O . ASP C 1 60 ? 13.584 42.923 -45.990 1.00 25.50 60 ASP C O 1
ATOM 2807 N N . LEU C 1 61 ? 13.108 44.804 -47.188 1.00 24.62 61 LEU C N 1
ATOM 2808 C CA . LEU C 1 61 ? 11.715 44.949 -46.733 1.00 23.44 61 LEU C CA 1
ATOM 2809 C C . LEU C 1 61 ? 10.934 43.678 -46.950 1.00 22.80 61 LEU C C 1
ATOM 2810 O O . LEU C 1 61 ? 10.384 43.130 -45.993 1.00 22.55 61 LEU C O 1
ATOM 2815 N N . ILE C 1 62 ? 10.867 43.234 -48.207 1.00 21.42 62 ILE C N 1
ATOM 2816 C CA . ILE C 1 62 ? 10.185 41.964 -48.574 1.00 21.31 62 ILE C CA 1
ATOM 2817 C C . ILE C 1 62 ? 10.760 40.739 -47.797 1.00 21.05 62 ILE C C 1
ATOM 2818 O O . ILE C 1 62 ? 10.017 39.832 -47.364 1.00 20.89 62 ILE C O 1
ATOM 2823 N N . SER C 1 63 ? 12.088 40.712 -47.656 1.00 21.28 63 SER C N 1
ATOM 2824 C CA . SER C 1 63 ? 12.747 39.616 -46.964 1.00 21.96 63 SER C CA 1
ATOM 2825 C C . SER C 1 63 ? 12.304 39.605 -45.498 1.00 20.78 63 SER C C 1
ATOM 2826 O O . SER C 1 63 ? 11.955 38.558 -44.969 1.00 20.77 63 SER C O 1
ATOM 2829 N N . PHE C 1 64 ? 12.316 40.778 -44.865 1.00 19.90 64 PHE C N 1
ATOM 2830 C CA . PHE C 1 64 ? 11.950 40.900 -43.455 1.00 18.71 64 PHE C CA 1
ATOM 2831 C C . PHE C 1 64 ? 10.493 40.499 -43.167 1.00 18.49 64 PHE C C 1
ATOM 2832 O O . PHE C 1 64 ? 10.212 39.696 -42.291 1.00 18.28 64 PHE C O 1
ATOM 2840 N N . ILE C 1 65 ? 9.564 41.025 -43.961 1.00 18.30 65 ILE C N 1
ATOM 2841 C CA . ILE C 1 65 ? 8.156 40.834 -43.697 1.00 18.22 65 ILE C CA 1
ATOM 2842 C C . ILE C 1 65 ? 7.692 39.422 -44.016 1.00 18.55 65 ILE C C 1
ATOM 2843 O O . ILE C 1 65 ? 6.642 38.979 -43.516 1.00 17.44 65 ILE C O 1
ATOM 2848 N N . THR C 1 66 ? 8.515 38.695 -44.786 1.00 17.56 66 THR C N 1
ATOM 2849 C CA . THR C 1 66 ? 8.220 37.300 -45.082 1.00 18.52 66 THR C CA 1
ATOM 2850 C C . THR C 1 66 ? 9.067 36.372 -44.203 1.00 18.44 66 THR C C 1
ATOM 2851 O O . THR C 1 66 ? 9.063 35.173 -44.417 1.00 18.32 66 THR C O 1
ATOM 2855 N N . SER C 1 67 ? 9.790 36.916 -43.225 1.00 18.21 67 SER C N 1
ATOM 2856 C CA . SER C 1 67 ? 10.740 36.085 -42.478 1.00 17.70 67 SER C CA 1
ATOM 2857 C C . SER C 1 67 ? 10.134 35.367 -41.283 1.00 17.37 67 SER C C 1
ATOM 2858 O O . SER C 1 67 ? 10.720 34.401 -40.801 1.00 18.41 67 SER C O 1
ATOM 2861 N N . ALA C 1 68 ? 8.966 35.794 -40.819 1.00 15.69 68 ALA C N 1
ATOM 2862 C CA . ALA C 1 68 ? 8.336 35.120 -39.685 1.00 15.20 68 ALA C CA 1
ATOM 2863 C C . ALA C 1 68 ? 6.876 35.574 -39.607 1.00 14.52 68 ALA C C 1
ATOM 2864 O O . ALA C 1 68 ? 6.492 36.508 -40.291 1.00 13.37 68 ALA C O 1
ATOM 2866 N N . PRO C 1 69 ? 6.037 34.883 -38.836 1.00 14.03 69 PRO C N 1
ATOM 2867 C CA . PRO C 1 69 ? 4.621 35.318 -38.926 1.00 13.26 69 PRO C CA 1
ATOM 2868 C C . PRO C 1 69 ? 4.382 36.775 -38.475 1.00 13.17 69 PRO C C 1
ATOM 2869 O O . PRO C 1 69 ? 5.210 37.371 -37.758 1.00 12.46 69 PRO C O 1
ATOM 2873 N N . VAL C 1 70 ? 3.275 37.346 -38.924 1.00 11.97 70 VAL C N 1
ATOM 2874 C CA . VAL C 1 70 ? 2.876 38.704 -38.540 1.00 11.12 70 VAL C CA 1
ATOM 2875 C C . VAL C 1 70 ? 1.517 38.571 -37.904 1.00 10.82 70 VAL C C 1
ATOM 2876 O O . VAL C 1 70 ? 0.814 37.543 -38.065 1.00 9.78 70 VAL C O 1
ATOM 2880 N N . PHE C 1 71 ? 1.135 39.603 -37.176 1.00 10.07 71 PHE C N 1
ATOM 2881 C CA . PHE C 1 71 ? -0.260 39.645 -36.710 1.00 10.10 71 PHE C CA 1
ATOM 2882 C C . PHE C 1 71 ? -1.017 40.764 -37.415 1.00 10.89 71 PHE C C 1
ATOM 2883 O O . PHE C 1 71 ? -0.764 41.980 -37.184 1.00 10.35 71 PHE C O 1
ATOM 2891 N N . ALA C 1 72 ? -1.922 40.332 -38.286 1.00 9.58 72 ALA C N 1
ATOM 2892 C CA . ALA C 1 72 ? -2.608 41.197 -39.211 1.00 9.88 72 ALA C CA 1
ATOM 2893 C C . ALA C 1 72 ? -3.959 41.554 -38.599 1.00 10.74 72 ALA C C 1
ATOM 2894 O O . ALA C 1 72 ? -4.724 40.660 -38.170 1.00 9.41 72 ALA C O 1
ATOM 2896 N N . MET C 1 73 ? -4.256 42.855 -38.587 1.00 10.53 73 MET C N 1
ATOM 2897 C CA . MET C 1 73 ? -5.444 43.397 -37.885 1.00 11.53 73 MET C CA 1
ATOM 2898 C C . MET C 1 73 ? -6.284 44.373 -38.697 1.00 11.72 73 MET C C 1
ATOM 2899 O O . MET C 1 73 ? -5.754 45.162 -39.499 1.00 11.76 73 MET C O 1
ATOM 2904 N N . VAL C 1 74 ? -7.583 44.342 -38.447 1.00 11.24 74 VAL C N 1
ATOM 2905 C CA . VAL C 1 74 ? -8.457 45.378 -38.932 1.00 11.09 74 VAL C CA 1
ATOM 2906 C C . VAL C 1 74 ? -8.953 46.047 -37.657 1.00 12.56 74 VAL C C 1
ATOM 2907 O O . VAL C 1 74 ? -9.451 45.395 -36.756 1.00 12.23 74 VAL C O 1
ATOM 2911 N N . VAL C 1 75 ? -8.857 47.359 -37.589 1.00 13.32 75 VAL C N 1
ATOM 2912 C CA . VAL C 1 75 ? -9.195 48.044 -36.379 1.00 14.14 75 VAL C CA 1
ATOM 2913 C C . VAL C 1 75 ? -10.162 49.208 -36.691 1.00 14.99 75 VAL C C 1
ATOM 2914 O O . VAL C 1 75 ? -9.974 49.902 -37.690 1.00 14.98 75 VAL C O 1
ATOM 2918 N N . GLU C 1 76 ? -11.141 49.442 -35.816 1.00 15.18 76 GLU C N 1
ATOM 2919 C CA . GLU C 1 76 ? -12.235 50.397 -36.053 1.00 16.57 76 GLU C CA 1
ATOM 2920 C C . GLU C 1 76 ? -12.277 51.565 -35.042 1.00 15.84 76 GLU C C 1
ATOM 2921 O O . GLU C 1 76 ? -11.987 51.387 -33.868 1.00 14.53 76 GLU C O 1
ATOM 2927 N N . GLY C 1 77 ? -12.676 52.743 -35.498 1.00 15.57 77 GLY C N 1
ATOM 2928 C CA . GLY C 1 77 ? -12.879 53.855 -34.593 1.00 15.73 77 GLY C CA 1
ATOM 2929 C C . GLY C 1 77 ? -12.955 55.157 -35.317 1.00 16.06 77 GLY C C 1
ATOM 2930 O O . GLY C 1 77 ? -12.605 55.230 -36.483 1.00 16.19 77 GLY C O 1
ATOM 2931 N N . GLU C 1 78 ? -13.441 56.181 -34.628 1.00 17.28 78 GLU C N 1
ATOM 2932 C CA . GLU C 1 78 ? -13.598 57.512 -35.209 1.00 18.06 78 GLU C CA 1
ATOM 2933 C C . GLU C 1 78 ? -12.200 57.965 -35.583 1.00 16.71 78 GLU C C 1
ATOM 2934 O O . GLU C 1 78 ? -11.286 57.876 -34.757 1.00 17.24 78 GLU C O 1
ATOM 2940 N N . ASP C 1 79 ? -12.009 58.426 -36.818 1.00 16.08 79 ASP C N 1
ATOM 2941 C CA . ASP C 1 79 ? -10.660 58.849 -37.290 1.00 15.11 79 ASP C CA 1
ATOM 2942 C C . ASP C 1 79 ? -9.598 57.727 -37.131 1.00 14.92 79 ASP C C 1
ATOM 2943 O O . ASP C 1 79 ? -8.414 58.018 -36.896 1.00 15.05 79 ASP C O 1
ATOM 2948 N N . ALA C 1 80 ? -9.988 56.450 -37.254 1.00 14.01 80 ALA C N 1
ATOM 2949 C CA . ALA C 1 80 ? -9.060 55.338 -36.931 1.00 14.16 80 ALA C CA 1
ATOM 2950 C C . ALA C 1 80 ? -7.726 55.393 -37.649 1.00 13.73 80 ALA C C 1
ATOM 2951 O O . ALA C 1 80 ? -6.684 54.973 -37.086 1.00 13.75 80 ALA C O 1
ATOM 2953 N N . VAL C 1 81 ? -7.719 55.894 -38.878 1.00 13.68 81 VAL C N 1
ATOM 2954 C CA . VAL C 1 81 ? -6.482 55.901 -39.691 1.00 14.77 81 VAL C CA 1
ATOM 2955 C C . VAL C 1 81 ? -5.478 56.866 -39.070 1.00 15.56 81 VAL C C 1
ATOM 2956 O O . VAL C 1 81 ? -4.341 56.483 -38.781 1.00 16.62 81 VAL C O 1
ATOM 2960 N N . ASN C 1 82 ? -5.873 58.109 -38.839 1.00 15.47 82 ASN C N 1
ATOM 2961 C CA . ASN C 1 82 ? -4.967 59.048 -38.204 1.00 15.65 82 ASN C CA 1
ATOM 2962 C C . ASN C 1 82 ? -4.616 58.721 -36.724 1.00 14.39 82 ASN C C 1
ATOM 2963 O O . ASN C 1 82 ? -3.485 58.897 -36.302 1.00 14.36 82 ASN C O 1
ATOM 2968 N N . VAL C 1 83 ? -5.573 58.249 -35.950 1.00 13.78 83 VAL C N 1
ATOM 2969 C CA . VAL C 1 83 ? -5.352 57.925 -34.519 1.00 12.41 83 VAL C CA 1
ATOM 2970 C C . VAL C 1 83 ? -4.310 56.833 -34.385 1.00 12.70 83 VAL C C 1
ATOM 2971 O O . VAL C 1 83 ? -3.390 56.924 -33.563 1.00 11.62 83 VAL C O 1
ATOM 2975 N N . SER C 1 84 ? -4.444 55.807 -35.229 1.00 12.37 84 SER C N 1
ATOM 2976 C CA . SER C 1 84 ? -3.437 54.738 -35.335 1.00 11.46 84 SER C CA 1
ATOM 2977 C C . SER C 1 84 ? -2.033 55.236 -35.675 1.00 12.24 84 SER C C 1
ATOM 2978 O O . SER C 1 84 ? -1.071 54.871 -35.022 1.00 11.27 84 SER C O 1
ATOM 2981 N N . ARG C 1 85 ? -1.902 56.010 -36.746 1.00 12.21 85 ARG C N 1
ATOM 2982 C CA . ARG C 1 85 ? -0.620 56.573 -37.088 1.00 12.77 85 ARG C CA 1
ATOM 2983 C C . ARG C 1 85 ? -0.055 57.359 -35.909 1.00 12.54 85 ARG C C 1
ATOM 2984 O O . ARG C 1 85 ? 1.160 57.280 -35.613 1.00 11.71 85 ARG C O 1
ATOM 2992 N N . HIS C 1 86 ? -0.940 58.100 -35.241 1.00 11.48 86 HIS C N 1
ATOM 2993 C CA . HIS C 1 86 ? -0.535 58.917 -34.126 1.00 12.54 86 HIS C CA 1
ATOM 2994 C C . HIS C 1 86 ? 0.102 58.054 -33.009 1.00 12.19 86 HIS C C 1
ATOM 2995 O O . HIS C 1 86 ? 1.207 58.352 -32.562 1.00 12.60 86 HIS C O 1
ATOM 3002 N N . ILE C 1 87 ? -0.556 56.980 -32.593 1.00 11.56 87 ILE C N 1
ATOM 3003 C CA . ILE C 1 87 ? 0.024 56.159 -31.522 1.00 11.39 87 ILE C CA 1
ATOM 3004 C C . ILE C 1 87 ? 1.178 55.291 -32.066 1.00 11.56 87 ILE C C 1
ATOM 3005 O O . ILE C 1 87 ? 2.073 54.824 -31.302 1.00 11.95 87 ILE C O 1
ATOM 3010 N N . ILE C 1 88 ? 1.174 55.053 -33.364 1.00 10.17 88 ILE C N 1
ATOM 3011 C CA . ILE C 1 88 ? 2.283 54.284 -33.910 1.00 10.19 88 ILE C CA 1
ATOM 3012 C C . ILE C 1 88 ? 3.595 55.081 -33.878 1.00 10.96 88 ILE C C 1
ATOM 3013 O O . ILE C 1 88 ? 4.639 54.552 -33.450 1.00 9.48 88 ILE C O 1
ATOM 3018 N N . GLY C 1 89 ? 3.538 56.351 -34.325 1.00 11.68 89 GLY C N 1
ATOM 3019 C CA . GLY C 1 89 ? 4.729 57.216 -34.323 1.00 12.58 89 GLY C CA 1
ATOM 3020 C C . GLY C 1 89 ? 5.447 57.183 -35.663 1.00 13.81 89 GLY C C 1
ATOM 3021 O O . GLY C 1 89 ? 5.146 56.315 -36.482 1.00 13.63 89 GLY C O 1
ATOM 3022 N N . SER C 1 90 ? 6.407 58.104 -35.857 1.00 14.25 90 SER C N 1
ATOM 3023 C CA . SER C 1 90 ? 7.218 58.227 -37.068 1.00 15.12 90 SER C CA 1
ATOM 3024 C C . SER C 1 90 ? 7.864 56.976 -37.520 1.00 14.83 90 SER C C 1
ATOM 3025 O O . SER C 1 90 ? 8.278 56.158 -36.698 1.00 14.49 90 SER C O 1
ATOM 3028 N N . THR C 1 91 ? 8.083 56.885 -38.831 1.00 15.11 91 THR C N 1
ATOM 3029 C CA . THR C 1 91 ? 8.701 55.703 -39.413 1.00 15.93 91 THR C CA 1
ATOM 3030 C C . THR C 1 91 ? 10.077 55.346 -38.794 1.00 15.92 91 THR C C 1
ATOM 3031 O O . THR C 1 91 ? 10.403 54.157 -38.611 1.00 17.06 91 THR C O 1
ATOM 3035 N N . ASN C 1 92 ? 10.873 56.338 -38.450 1.00 15.28 92 ASN C N 1
ATOM 3036 C CA . ASN C 1 92 ? 12.199 56.045 -37.861 1.00 16.17 92 ASN C CA 1
ATOM 3037 C C . ASN C 1 92 ? 12.020 56.104 -36.365 1.00 16.60 92 ASN C C 1
ATOM 3038 O O . ASN C 1 92 ? 11.655 57.180 -35.823 1.00 17.41 92 ASN C O 1
ATOM 3043 N N . PRO C 1 93 ? 12.185 54.954 -35.683 1.00 17.45 93 PRO C N 1
ATOM 3044 C CA . PRO C 1 93 ? 11.896 54.941 -34.236 1.00 18.06 93 PRO C CA 1
ATOM 3045 C C . PRO C 1 93 ? 12.678 56.039 -33.504 1.00 18.59 93 PRO C C 1
ATOM 3046 O O . PRO C 1 93 ? 12.283 56.486 -32.397 1.00 17.58 93 PRO C O 1
ATOM 3050 N N . SER C 1 94 ? 13.769 56.508 -34.116 1.00 18.49 94 SER C N 1
ATOM 3051 C CA . SER C 1 94 ? 14.571 57.464 -33.362 1.00 18.76 94 SER C CA 1
ATOM 3052 C C . SER C 1 94 ? 14.028 58.904 -33.497 1.00 17.75 94 SER C C 1
ATOM 3053 O O . SER C 1 94 ? 14.424 59.810 -32.754 1.00 18.58 94 SER C O 1
ATOM 3056 N N . GLU C 1 95 ? 13.043 59.100 -34.358 1.00 17.16 95 GLU C N 1
ATOM 3057 C CA . GLU C 1 95 ? 12.322 60.366 -34.388 1.00 16.73 95 GLU C CA 1
ATOM 3058 C C . GLU C 1 95 ? 10.934 60.263 -33.792 1.00 15.78 95 GLU C C 1
ATOM 3059 O O . GLU C 1 95 ? 10.348 61.295 -33.416 1.00 15.77 95 GLU C O 1
ATOM 3065 N N . ALA C 1 96 ? 10.366 59.054 -33.785 1.00 13.90 96 ALA C N 1
ATOM 3066 C CA . ALA C 1 96 ? 9.015 58.820 -33.184 1.00 12.87 96 ALA C CA 1
ATOM 3067 C C . ALA C 1 96 ? 8.943 59.273 -31.731 1.00 12.11 96 ALA C C 1
ATOM 3068 O O . ALA C 1 96 ? 9.829 59.003 -30.962 1.00 13.36 96 ALA C O 1
ATOM 3070 N N . SER C 1 97 ? 7.885 59.972 -31.347 1.00 13.04 97 SER C N 1
ATOM 3071 C CA . SER C 1 97 ? 7.758 60.485 -29.971 1.00 11.51 97 SER C CA 1
ATOM 3072 C C . SER C 1 97 ? 7.942 59.354 -28.981 1.00 11.51 97 SER C C 1
ATOM 3073 O O . SER C 1 97 ? 7.375 58.245 -29.188 1.00 11.52 97 SER C O 1
ATOM 3076 N N . PRO C 1 98 ? 8.670 59.633 -27.874 1.00 10.24 98 PRO C N 1
ATOM 3077 C CA . PRO C 1 98 ? 8.586 58.703 -26.748 1.00 9.98 98 PRO C CA 1
ATOM 3078 C C . PRO C 1 98 ? 7.111 58.483 -26.425 1.00 10.17 98 PRO C C 1
ATOM 3079 O O . PRO C 1 98 ? 6.295 59.359 -26.703 1.00 10.40 98 PRO C O 1
ATOM 3083 N N . GLY C 1 99 ? 6.751 57.296 -25.949 1.00 10.27 99 GLY C N 1
ATOM 3084 C CA . GLY C 1 99 ? 5.338 57.026 -25.617 1.00 8.91 99 GLY C CA 1
ATOM 3085 C C . GLY C 1 99 ? 4.565 56.374 -26.767 1.00 8.97 99 GLY C C 1
ATOM 3086 O O . GLY C 1 99 ? 3.486 55.783 -26.539 1.00 7.63 99 GLY C O 1
ATOM 3087 N N . SER C 1 100 ? 5.079 56.502 -28.011 1.00 8.85 100 SER C N 1
ATOM 3088 C CA . SER C 1 100 ? 4.451 55.880 -29.193 1.00 7.65 100 SER C CA 1
ATOM 3089 C C . SER C 1 100 ? 5.031 54.462 -29.278 1.00 8.66 100 SER C C 1
ATOM 3090 O O . SER C 1 100 ? 6.106 54.188 -28.688 1.00 8.76 100 SER C O 1
ATOM 3093 N N . ILE C 1 101 ? 4.385 53.575 -30.038 1.00 7.66 101 ILE C N 1
ATOM 3094 C CA . ILE C 1 101 ? 4.857 52.233 -30.244 1.00 7.89 101 ILE C CA 1
ATOM 3095 C C . ILE C 1 101 ? 6.284 52.183 -30.778 1.00 7.69 101 ILE C C 1
ATOM 3096 O O . ILE C 1 101 ? 7.112 51.503 -30.219 1.00 6.25 101 ILE C O 1
ATOM 3101 N N . ARG C 1 102 ? 6.549 52.869 -31.883 1.00 8.84 102 ARG C N 1
ATOM 3102 C CA . ARG C 1 102 ? 7.901 52.865 -32.453 1.00 10.22 102 ARG C CA 1
ATOM 3103 C C . ARG C 1 102 ? 8.860 53.620 -31.555 1.00 10.69 102 ARG C C 1
ATOM 3104 O O . ARG C 1 102 ? 10.011 53.214 -31.411 1.00 10.30 102 ARG C O 1
ATOM 3112 N N . GLY C 1 103 ? 8.412 54.718 -30.940 1.00 11.34 103 GLY C N 1
ATOM 3113 C CA . GLY C 1 103 ? 9.366 55.489 -30.129 1.00 10.40 103 GLY C CA 1
ATOM 3114 C C . GLY C 1 103 ? 9.822 54.644 -28.959 1.00 10.74 103 GLY C C 1
ATOM 3115 O O . GLY C 1 103 ? 11.015 54.653 -28.631 1.00 11.91 103 GLY C O 1
ATOM 3116 N N . ASP C 1 104 ? 8.913 53.870 -28.361 1.00 10.25 104 ASP C N 1
ATOM 3117 C CA . ASP C 1 104 ? 9.247 53.064 -27.146 1.00 11.55 104 ASP C CA 1
ATOM 3118 C C . ASP C 1 104 ? 9.901 51.714 -27.491 1.00 11.57 104 ASP C C 1
ATOM 3119 O O . ASP C 1 104 ? 10.776 51.229 -26.779 1.00 10.59 104 ASP C O 1
ATOM 3124 N N . LEU C 1 105 ? 9.456 51.104 -28.583 1.00 11.84 105 LEU C N 1
ATOM 3125 C CA . LEU C 1 105 ? 9.808 49.685 -28.837 1.00 11.35 105 LEU C CA 1
ATOM 3126 C C . LEU C 1 105 ? 10.724 49.436 -30.035 1.00 11.27 105 LEU C C 1
ATOM 3127 O O . LEU C 1 105 ? 11.373 48.395 -30.066 1.00 11.09 105 LEU C O 1
ATOM 3132 N N . GLY C 1 106 ? 10.822 50.380 -30.978 1.00 11.14 106 GLY C N 1
ATOM 3133 C CA . GLY C 1 106 ? 11.599 50.136 -32.192 1.00 11.75 106 GLY C CA 1
ATOM 3134 C C . GLY C 1 106 ? 13.006 50.703 -32.087 1.00 13.21 106 GLY C C 1
ATOM 3135 O O . GLY C 1 106 ? 13.199 51.748 -31.506 1.00 13.64 106 GLY C O 1
ATOM 3136 N N . LEU C 1 107 ? 14.008 50.043 -32.654 1.00 14.01 107 LEU C N 1
ATOM 3137 C CA . LEU C 1 107 ? 15.367 50.627 -32.670 1.00 15.61 107 LEU C CA 1
ATOM 3138 C C . LEU C 1 107 ? 15.742 51.259 -34.042 1.00 16.60 107 LEU C C 1
ATOM 3139 O O . LEU C 1 107 ? 16.365 52.329 -34.080 1.00 18.93 107 LEU C O 1
ATOM 3144 N N . THR C 1 108 ? 15.381 50.624 -35.158 1.00 16.66 108 THR C N 1
ATOM 3145 C CA . THR C 1 108 ? 15.788 51.127 -36.472 1.00 16.86 108 THR C CA 1
ATOM 3146 C C . THR C 1 108 ? 14.619 51.276 -37.407 1.00 16.70 108 THR C C 1
ATOM 3147 O O . THR C 1 108 ? 13.575 50.655 -37.218 1.00 17.31 108 THR C O 1
ATOM 3151 N N . VAL C 1 109 ? 14.817 52.074 -38.456 1.00 16.87 109 VAL C N 1
ATOM 3152 C CA . VAL C 1 109 ? 13.800 52.290 -39.451 1.00 16.68 109 VAL C CA 1
ATOM 3153 C C . VAL C 1 109 ? 13.313 50.984 -40.128 1.00 16.79 109 VAL C C 1
ATOM 3154 O O . VAL C 1 109 ? 12.108 50.838 -40.384 1.00 16.73 109 VAL C O 1
ATOM 3158 N N . GLY C 1 110 ? 14.206 50.018 -40.382 1.00 16.69 110 GLY C N 1
ATOM 3159 C CA . GLY C 1 110 ? 13.776 48.741 -41.032 1.00 15.47 110 GLY C CA 1
ATOM 3160 C C . GLY C 1 110 ? 13.067 47.757 -40.100 1.00 15.92 110 GLY C C 1
ATOM 3161 O O . GLY C 1 110 ? 12.432 46.794 -40.529 1.00 16.58 110 GLY C O 1
ATOM 3162 N N . ARG C 1 111 ? 13.183 47.961 -38.793 1.00 15.43 111 ARG C N 1
ATOM 3163 C CA . ARG C 1 111 ? 12.583 46.985 -37.866 1.00 13.52 111 ARG C CA 1
ATOM 3164 C C . ARG C 1 111 ? 11.826 47.826 -36.887 1.00 12.53 111 ARG C C 1
ATOM 3165 O O . ARG C 1 111 ? 12.299 48.108 -35.821 1.00 11.60 111 ARG C O 1
ATOM 3173 N N . ASN C 1 112 ? 10.641 48.254 -37.290 1.00 11.82 112 ASN C N 1
ATOM 3174 C CA . ASN C 1 112 ? 9.944 49.300 -36.568 1.00 10.57 112 ASN C CA 1
ATOM 3175 C C . ASN C 1 112 ? 8.585 48.842 -36.081 1.00 10.13 112 ASN C C 1
ATOM 3176 O O . ASN C 1 112 ? 7.675 49.659 -35.949 1.00 8.86 112 ASN C O 1
ATOM 3181 N N . ILE C 1 113 ? 8.466 47.524 -35.815 1.00 9.98 113 ILE C N 1
ATOM 3182 C CA . ILE C 1 113 ? 7.400 46.938 -34.963 1.00 8.45 113 ILE C CA 1
ATOM 3183 C C . ILE C 1 113 ? 6.030 46.755 -35.592 1.00 9.78 113 ILE C C 1
ATOM 3184 O O . ILE C 1 113 ? 5.431 45.692 -35.461 1.00 10.39 113 ILE C O 1
ATOM 3189 N N . ILE C 1 114 ? 5.490 47.792 -36.211 1.00 8.55 114 ILE C N 1
ATOM 3190 C CA . ILE C 1 114 ? 4.112 47.764 -36.578 1.00 8.64 114 ILE C CA 1
ATOM 3191 C C . ILE C 1 114 ? 3.909 48.569 -37.886 1.00 9.85 114 ILE C C 1
ATOM 3192 O O . ILE C 1 114 ? 4.622 49.564 -38.132 1.00 10.03 114 ILE C O 1
ATOM 3197 N N . HIS C 1 115 ? 2.973 48.121 -38.714 1.00 9.41 115 HIS C N 1
ATOM 3198 C CA . HIS C 1 115 ? 2.526 48.863 -39.881 1.00 10.96 115 HIS C CA 1
ATOM 3199 C C . HIS C 1 115 ? 1.117 49.388 -39.642 1.00 12.31 115 HIS C C 1
ATOM 3200 O O . HIS C 1 115 ? 0.247 48.690 -39.050 1.00 11.49 115 HIS C O 1
ATOM 3207 N N . GLY C 1 116 ? 0.886 50.628 -40.089 1.00 12.42 116 GLY C N 1
ATOM 3208 C CA . GLY C 1 116 ? -0.473 51.169 -40.146 1.00 12.75 116 GLY C CA 1
ATOM 3209 C C . GLY C 1 116 ? -0.725 51.808 -41.505 1.00 12.60 116 GLY C C 1
ATOM 3210 O O . GLY C 1 116 ? 0.182 52.446 -42.044 1.00 12.00 116 GLY C O 1
ATOM 3211 N N . SER C 1 117 ? -1.950 51.670 -42.018 1.00 12.28 117 SER C N 1
ATOM 3212 C CA . SER C 1 117 ? -2.345 52.298 -43.260 1.00 13.43 117 SER C CA 1
ATOM 3213 C C . SER C 1 117 ? -2.122 53.798 -43.196 1.00 14.34 117 SER C C 1
ATOM 3214 O O . SER C 1 117 ? -2.467 54.411 -42.205 1.00 13.86 117 SER C O 1
ATOM 3217 N N . ASP C 1 118 ? -1.594 54.387 -44.272 1.00 14.78 118 ASP C N 1
ATOM 3218 C CA . ASP C 1 118 ? -1.288 55.804 -44.258 1.00 15.99 118 ASP C CA 1
ATOM 3219 C C . ASP C 1 118 ? -2.420 56.723 -44.750 1.00 15.52 118 ASP C C 1
ATOM 3220 O O . ASP C 1 118 ? -2.301 57.921 -44.667 1.00 15.42 118 ASP C O 1
ATOM 3225 N N . SER C 1 119 ? -3.547 56.177 -45.200 1.00 16.36 119 SER C N 1
ATOM 3226 C CA . SER C 1 119 ? -4.661 57.043 -45.632 1.00 15.49 119 SER C CA 1
ATOM 3227 C C . SER C 1 119 ? -5.919 56.201 -45.719 1.00 15.85 119 SER C C 1
ATOM 3228 O O . SER C 1 119 ? -5.852 55.001 -45.543 1.00 15.52 119 SER C O 1
ATOM 3231 N N . LEU C 1 120 ? -7.074 56.822 -45.970 1.00 16.53 120 LEU C N 1
ATOM 3232 C CA . LEU C 1 120 ? -8.320 56.063 -46.037 1.00 18.16 120 LEU C CA 1
ATOM 3233 C C . LEU C 1 120 ? -8.246 55.094 -47.198 1.00 18.20 120 LEU C C 1
ATOM 3234 O O . LEU C 1 120 ? -8.770 53.963 -47.144 1.00 18.00 120 LEU C O 1
ATOM 3239 N N . GLU C 1 121 ? -7.648 55.584 -48.263 1.00 20.00 121 GLU C N 1
ATOM 3240 C CA . GLU C 1 121 ? -7.547 54.923 -49.522 1.00 20.00 121 GLU C CA 1
ATOM 3241 C C . GLU C 1 121 ? -6.715 53.690 -49.341 1.00 20.00 121 GLU C C 1
ATOM 3242 O O . GLU C 1 121 ? -7.113 52.642 -49.679 1.00 17.23 121 GLU C O 1
ATOM 3245 N N . SER C 1 122 ? -5.556 53.847 -48.763 1.00 17.49 122 SER C N 1
ATOM 3246 C CA . SER C 1 122 ? -4.678 52.712 -48.576 1.00 17.21 122 SER C CA 1
ATOM 3247 C C . SER C 1 122 ? -5.202 51.761 -47.451 1.00 16.84 122 SER C C 1
ATOM 3248 O O . SER C 1 122 ? -4.982 50.544 -47.505 1.00 16.30 122 SER C O 1
ATOM 3251 N N . ALA C 1 123 ? -5.988 52.290 -46.513 1.00 16.65 123 ALA C N 1
ATOM 3252 C CA . ALA C 1 123 ? -6.713 51.442 -45.543 1.00 17.11 123 ALA C CA 1
ATOM 3253 C C . ALA C 1 123 ? -7.641 50.443 -46.230 1.00 17.98 123 ALA C C 1
ATOM 3254 O O . ALA C 1 123 ? -7.485 49.218 -46.060 1.00 16.81 123 ALA C O 1
ATOM 3256 N N . GLU C 1 124 ? -8.591 50.959 -47.022 1.00 18.69 124 GLU C N 1
ATOM 3257 C CA . GLU C 1 124 ? -9.484 50.101 -47.808 1.00 19.72 124 GLU C CA 1
ATOM 3258 C C . GLU C 1 124 ? -8.735 49.151 -48.761 1.00 18.94 124 GLU C C 1
ATOM 3259 O O . GLU C 1 124 ? -9.097 47.992 -48.875 1.00 18.36 124 GLU C O 1
ATOM 3265 N N . ARG C 1 125 ? -7.654 49.613 -49.380 1.00 18.30 125 ARG C N 1
ATOM 3266 C CA . ARG C 1 125 ? -6.888 48.718 -50.235 1.00 18.32 125 ARG C CA 1
ATOM 3267 C C . ARG C 1 125 ? -6.296 47.565 -49.396 1.00 18.89 125 ARG C C 1
ATOM 3268 O O . ARG C 1 125 ? -6.547 46.401 -49.684 1.00 17.74 125 ARG C O 1
ATOM 3276 N N . GLU C 1 126 ? -5.599 47.900 -48.306 1.00 17.95 126 GLU C N 1
ATOM 3277 C CA . GLU C 1 126 ? -4.904 46.883 -47.504 1.00 17.55 126 GLU C CA 1
ATOM 3278 C C . GLU C 1 126 ? -5.863 45.874 -46.829 1.00 17.64 126 GLU C C 1
ATOM 3279 O O . GLU C 1 126 ? -5.612 44.632 -46.839 1.00 17.72 126 GLU C O 1
ATOM 3285 N N . ILE C 1 127 ? -6.944 46.382 -46.246 1.00 16.78 127 ILE C N 1
ATOM 3286 C CA . ILE C 1 127 ? -7.875 45.518 -45.567 1.00 17.52 127 ILE C CA 1
ATOM 3287 C C . ILE C 1 127 ? -8.351 44.431 -46.552 1.00 19.33 127 ILE C C 1
ATOM 3288 O O . ILE C 1 127 ? -8.321 43.223 -46.210 1.00 19.79 127 ILE C O 1
ATOM 3293 N N . ASN C 1 128 ? -8.729 44.856 -47.767 1.00 20.28 128 ASN C N 1
ATOM 3294 C CA . ASN C 1 128 ? -9.229 43.972 -48.827 1.00 21.40 128 ASN C CA 1
ATOM 3295 C C . ASN C 1 128 ? -8.228 42.979 -49.344 1.00 21.21 128 ASN C C 1
ATOM 3296 O O . ASN C 1 128 ? -8.583 41.869 -49.658 1.00 22.70 128 ASN C O 1
ATOM 3301 N N . LEU C 1 129 ? -6.986 43.404 -49.465 1.00 20.86 129 LEU C N 1
ATOM 3302 C CA . LEU C 1 129 ? -5.875 42.545 -49.766 1.00 20.98 129 LEU C CA 1
ATOM 3303 C C . LEU C 1 129 ? -5.665 41.397 -48.726 1.00 21.14 129 LEU C C 1
ATOM 3304 O O . LEU C 1 129 ? -5.523 40.227 -49.118 1.00 22.31 129 LEU C O 1
ATOM 3309 N N . TRP C 1 130 ? -5.647 41.740 -47.429 1.00 19.84 130 TRP C N 1
ATOM 3310 C CA . TRP C 1 130 ? -5.288 40.834 -46.327 1.00 18.39 130 TRP C CA 1
ATOM 3311 C C . TRP C 1 130 ? -6.411 40.016 -45.765 1.00 19.00 130 TRP C C 1
ATOM 3312 O O . TRP C 1 130 ? -6.162 38.909 -45.294 1.00 18.82 130 TRP C O 1
ATOM 3323 N N . PHE C 1 131 ? -7.631 40.570 -45.785 1.00 19.41 131 PHE C N 1
ATOM 3324 C CA . PHE C 1 131 ? -8.807 39.949 -45.171 1.00 20.34 131 PHE C CA 1
ATOM 3325 C C . PHE C 1 131 ? -9.962 39.836 -46.174 1.00 22.42 131 PHE C C 1
ATOM 3326 O O . PHE C 1 131 ? -10.067 40.667 -47.064 1.00 23.17 131 PHE C O 1
ATOM 3334 N N . ASN C 1 132 ? -10.830 38.835 -45.997 1.00 24.14 132 ASN C N 1
ATOM 3335 C CA . ASN C 1 132 ? -12.147 38.780 -46.654 1.00 26.30 132 ASN C CA 1
ATOM 3336 C C . ASN C 1 132 ? -13.083 39.220 -45.586 1.00 26.53 132 ASN C C 1
ATOM 3337 O O . ASN C 1 132 ? -12.713 39.128 -44.440 1.00 25.91 132 ASN C O 1
ATOM 3342 N N . GLU C 1 133 ? -14.274 39.624 -45.957 1.00 20.00 133 GLU C N 1
ATOM 3343 C CA . GLU C 1 133 ? -15.214 40.207 -45.042 1.00 20.00 133 GLU C CA 1
ATOM 3344 C C . GLU C 1 133 ? -15.818 39.207 -44.072 1.00 20.00 133 GLU C C 1
ATOM 3345 O O . GLU C 1 133 ? -16.298 39.575 -43.063 1.00 26.71 133 GLU C O 1
ATOM 3351 N N . ASN C 1 134 ? -15.803 37.930 -44.409 1.00 27.19 134 ASN C N 1
ATOM 3352 C CA . ASN C 1 134 ? -16.230 36.930 -43.462 1.00 27.88 134 ASN C CA 1
ATOM 3353 C C . ASN C 1 134 ? -15.252 36.790 -42.292 1.00 27.40 134 ASN C C 1
ATOM 3354 O O . ASN C 1 134 ? -15.662 36.316 -41.219 1.00 28.18 134 ASN C O 1
ATOM 3359 N N . GLU C 1 135 ? -13.992 37.199 -42.488 1.00 25.34 135 GLU C N 1
ATOM 3360 C CA . GLU C 1 135 ? -12.998 37.260 -41.380 1.00 25.38 135 GLU C CA 1
ATOM 3361 C C . GLU C 1 135 ? -13.125 38.542 -40.504 1.00 24.16 135 GLU C C 1
ATOM 3362 O O . GLU C 1 135 ? -12.397 38.723 -39.519 1.00 24.20 135 GLU C O 1
ATOM 3368 N N . ILE C 1 136 ? -14.016 39.443 -40.888 1.00 23.12 136 ILE C N 1
ATOM 3369 C CA . ILE C 1 136 ? -14.123 40.713 -40.206 1.00 22.79 136 ILE C CA 1
ATOM 3370 C C . ILE C 1 136 ? -15.411 40.740 -39.447 1.00 24.11 136 ILE C C 1
ATOM 3371 O O . ILE C 1 136 ? -16.510 40.647 -40.034 1.00 24.94 136 ILE C O 1
ATOM 3376 N N . THR C 1 137 ? -15.267 40.783 -38.123 1.00 23.47 137 THR C N 1
ATOM 3377 C CA . THR C 1 137 ? -16.408 40.718 -37.260 1.00 24.17 137 THR C CA 1
ATOM 3378 C C . THR C 1 137 ? -17.069 42.100 -37.177 1.00 24.65 137 THR C C 1
ATOM 3379 O O . THR C 1 137 ? -16.484 43.134 -37.546 1.00 25.72 137 THR C O 1
ATOM 3383 N N . SER C 1 138 ? -18.292 42.116 -36.684 1.00 24.12 138 SER C N 1
ATOM 3384 C CA . SER C 1 138 ? -18.963 43.355 -36.407 1.00 24.52 138 SER C CA 1
ATOM 3385 C C . SER C 1 138 ? -19.617 43.206 -35.032 1.00 23.43 138 SER C C 1
ATOM 3386 O O . SER C 1 138 ? -20.344 42.255 -34.794 1.00 23.65 138 SER C O 1
ATOM 3389 N N . TYR C 1 139 ? -19.305 44.091 -34.095 1.00 21.76 139 TYR C N 1
ATOM 3390 C CA . TYR C 1 139 ? -19.920 43.971 -32.786 1.00 20.48 139 TYR C CA 1
ATOM 3391 C C . TYR C 1 139 ? -19.905 45.318 -32.095 1.00 20.36 139 TYR C C 1
ATOM 3392 O O . TYR C 1 139 ? -18.959 46.127 -32.289 1.00 21.08 139 TYR C O 1
ATOM 3401 N N . ALA C 1 140 ? -20.956 45.560 -31.312 1.00 20.54 140 ALA C N 1
ATOM 3402 C CA . ALA C 1 140 ? -21.015 46.690 -30.380 1.00 20.35 140 ALA C CA 1
ATOM 3403 C C . ALA C 1 140 ? -20.271 46.290 -29.116 1.00 20.68 140 ALA C C 1
ATOM 3404 O O . ALA C 1 140 ? -20.324 45.109 -28.678 1.00 19.32 140 ALA C O 1
ATOM 3406 N N . SER C 1 141 ? -19.589 47.290 -28.542 1.00 20.64 141 SER C N 1
ATOM 3407 C CA . SER C 1 141 ? -18.851 47.150 -27.275 1.00 20.78 141 SER C CA 1
ATOM 3408 C C . SER C 1 141 ? -19.365 48.095 -26.208 1.00 20.39 141 SER C C 1
ATOM 3409 O O . SER C 1 141 ? -19.838 49.189 -26.513 1.00 20.59 141 SER C O 1
ATOM 3412 N N . PRO C 1 142 ? -19.292 47.648 -24.952 1.00 20.45 142 PRO C N 1
ATOM 3413 C CA . PRO C 1 142 ? -19.770 48.384 -23.811 1.00 20.31 142 PRO C CA 1
ATOM 3414 C C . PRO C 1 142 ? -19.181 49.796 -23.720 1.00 19.90 142 PRO C C 1
ATOM 3415 O O . PRO C 1 142 ? -19.896 50.751 -23.358 1.00 19.25 142 PRO C O 1
ATOM 3419 N N . ARG C 1 143 ? -17.890 49.933 -24.007 1.00 20.43 143 ARG C N 1
ATOM 3420 C CA . ARG C 1 143 ? -17.209 51.242 -23.846 1.00 20.81 143 ARG C CA 1
ATOM 3421 C C . ARG C 1 143 ? -17.488 52.222 -24.988 1.00 21.35 143 ARG C C 1
ATOM 3422 O O . ARG C 1 143 ? -17.143 53.417 -24.881 1.00 21.47 143 ARG C O 1
ATOM 3430 N N . ASP C 1 144 ? -18.069 51.724 -26.086 1.00 21.69 144 ASP C N 1
ATOM 3431 C CA . ASP C 1 144 ? -18.457 52.584 -27.238 1.00 23.30 144 ASP C CA 1
ATOM 3432 C C . ASP C 1 144 ? -19.228 53.867 -26.818 1.00 23.39 144 ASP C C 1
ATOM 3433 O O . ASP C 1 144 ? -18.895 54.950 -27.284 1.00 23.70 144 ASP C O 1
ATOM 3438 N N . ALA C 1 145 ? -20.203 53.745 -25.914 1.00 23.18 145 ALA C N 1
ATOM 3439 C CA . ALA C 1 145 ? -21.010 54.896 -25.475 1.00 24.57 145 ALA C CA 1
ATOM 3440 C C . ALA C 1 145 ? -20.167 55.913 -24.699 1.00 24.64 145 ALA C C 1
ATOM 3441 O O . ALA C 1 145 ? -20.548 57.078 -24.570 1.00 25.53 145 ALA C O 1
ATOM 3443 N N . TRP C 1 146 ? -19.010 55.461 -24.217 1.00 24.30 146 TRP C N 1
ATOM 3444 C CA . TRP C 1 146 ? -18.110 56.300 -23.432 1.00 24.10 146 TRP C CA 1
ATOM 3445 C C . TRP C 1 146 ? -16.922 56.804 -24.224 1.00 24.67 146 TRP C C 1
ATOM 3446 O O . TRP C 1 146 ? -16.238 57.721 -23.752 1.00 25.48 146 TRP C O 1
ATOM 3457 N N . LEU C 1 147 ? -16.683 56.243 -25.415 1.00 24.46 147 LEU C N 1
ATOM 3458 C CA . LEU C 1 147 ? -15.644 56.795 -26.310 1.00 25.32 147 LEU C CA 1
ATOM 3459 C C . LEU C 1 147 ? -16.087 57.996 -27.167 1.00 25.81 147 LEU C C 1
ATOM 3460 O O . LEU C 1 147 ? -15.275 58.859 -27.491 1.00 25.65 147 LEU C O 1
ATOM 3465 N N . TYR C 1 148 ? -17.370 58.033 -27.506 1.00 27.85 148 TYR C N 1
ATOM 3466 C CA . TYR C 1 148 ? -17.953 58.992 -28.448 1.00 30.97 148 TYR C CA 1
ATOM 3467 C C . TYR C 1 148 ? -19.169 59.731 -27.901 1.00 32.32 148 TYR C C 1
ATOM 3468 O O . TYR C 1 148 ? -20.016 59.113 -27.253 1.00 34.14 148 TYR C O 1
ATOM 3477 N N . GLU C 1 149 ? -19.203 61.032 -28.104 1.00 20.00 149 GLU C N 1
ATOM 3478 C CA . GLU C 1 149 ? -20.398 61.872 -27.995 1.00 20.00 149 GLU C CA 1
ATOM 3479 C C . GLU C 1 149 ? -21.816 61.299 -28.232 1.00 20.00 149 GLU C C 1
ATOM 3480 O O . GLU C 1 149 ? -22.021 60.269 -28.857 1.00 35.20 149 GLU C O 1
ATOM 3482 N N . MET D 1 1 ? 3.065 74.434 -0.605 1.00 27.94 1 MET D N 1
ATOM 3483 C CA . MET D 1 1 ? 3.419 74.053 -1.986 1.00 26.21 1 MET D CA 1
ATOM 3484 C C . MET D 1 1 ? 2.228 74.132 -2.949 1.00 25.03 1 MET D C 1
ATOM 3485 O O . MET D 1 1 ? 1.082 73.976 -2.548 1.00 23.50 1 MET D O 1
ATOM 3490 N N . GLU D 1 2 ? 2.526 74.398 -4.228 1.00 23.04 2 GLU D N 1
ATOM 3491 C CA . GLU D 1 2 ? 1.505 74.560 -5.237 1.00 20.58 2 GLU D CA 1
ATOM 3492 C C . GLU D 1 2 ? 0.579 73.355 -5.346 1.00 19.95 2 GLU D C 1
ATOM 3493 O O . GLU D 1 2 ? 1.036 72.188 -5.300 1.00 20.18 2 GLU D O 1
ATOM 3499 N N . ARG D 1 3 ? -0.706 73.676 -5.508 1.00 18.57 3 ARG D N 1
ATOM 3500 C CA . ARG D 1 3 ? -1.796 72.733 -5.607 1.00 19.37 3 ARG D CA 1
ATOM 3501 C C . ARG D 1 3 ? -2.598 72.925 -6.903 1.00 17.69 3 ARG D C 1
ATOM 3502 O O . ARG D 1 3 ? -2.664 74.026 -7.432 1.00 17.25 3 ARG D O 1
ATOM 3510 N N . THR D 1 4 ? -3.158 71.837 -7.427 1.00 16.10 4 THR D N 1
ATOM 3511 C CA . THR D 1 4 ? -4.007 71.911 -8.614 1.00 13.90 4 THR D CA 1
ATOM 3512 C C . THR D 1 4 ? -5.142 70.930 -8.469 1.00 13.25 4 THR D C 1
ATOM 3513 O O . THR D 1 4 ? -5.009 69.961 -7.725 1.00 13.82 4 THR D O 1
ATOM 3517 N N . PHE D 1 5 ? -6.257 71.214 -9.138 1.00 12.34 5 PHE D N 1
ATOM 3518 C CA . PHE D 1 5 ? -7.415 70.350 -9.206 1.00 11.08 5 PHE D CA 1
ATOM 3519 C C . PHE D 1 5 ? -7.333 69.456 -10.445 1.00 12.37 5 PHE D C 1
ATOM 3520 O O . PHE D 1 5 ? -7.096 69.952 -11.550 1.00 12.23 5 PHE D O 1
ATOM 3528 N N . LEU D 1 6 ? -7.585 68.153 -10.257 1.00 11.90 6 LEU D N 1
ATOM 3529 C CA . LEU D 1 6 ? -7.621 67.165 -11.340 1.00 11.98 6 LEU D CA 1
ATOM 3530 C C . LEU D 1 6 ? -8.848 66.312 -11.108 1.00 12.41 6 LEU D C 1
ATOM 3531 O O . LEU D 1 6 ? -9.261 66.089 -9.959 1.00 13.10 6 LEU D O 1
ATOM 3536 N N . MET D 1 7 ? -9.434 65.843 -12.193 1.00 13.50 7 MET D N 1
ATOM 3537 C CA . MET D 1 7 ? -10.673 65.107 -12.129 1.00 13.68 7 MET D CA 1
ATOM 3538 C C . MET D 1 7 ? -10.585 64.029 -13.187 1.00 13.21 7 MET D C 1
ATOM 3539 O O . MET D 1 7 ? -10.505 64.335 -14.357 1.00 13.69 7 MET D O 1
ATOM 3544 N N . ILE D 1 8 ? -10.616 62.767 -12.780 1.00 13.82 8 ILE D N 1
ATOM 3545 C CA . ILE D 1 8 ? -10.817 61.659 -13.716 1.00 12.68 8 ILE D CA 1
ATOM 3546 C C . ILE D 1 8 ? -12.298 61.691 -14.160 1.00 12.87 8 ILE D C 1
ATOM 3547 O O . ILE D 1 8 ? -13.179 61.631 -13.326 1.00 12.92 8 ILE D O 1
ATOM 3552 N N . LYS D 1 9 ? -12.552 61.792 -15.463 1.00 12.45 9 LYS D N 1
ATOM 3553 C CA . LYS D 1 9 ? -13.891 62.119 -16.006 1.00 11.65 9 LYS D CA 1
ATOM 3554 C C . LYS D 1 9 ? -14.660 60.832 -16.093 1.00 11.96 9 LYS D C 1
ATOM 3555 O O . LYS D 1 9 ? -14.066 59.771 -15.885 1.00 12.14 9 LYS D O 1
ATOM 3561 N N . PRO D 1 10 ? -15.984 60.905 -16.363 1.00 11.93 10 PRO D N 1
ATOM 3562 C CA . PRO D 1 10 ? -16.744 59.652 -16.283 1.00 11.74 10 PRO D CA 1
ATOM 3563 C C . PRO D 1 10 ? -16.399 58.578 -17.330 1.00 12.47 10 PRO D C 1
ATOM 3564 O O . PRO D 1 10 ? -16.782 57.415 -17.122 1.00 13.58 10 PRO D O 1
ATOM 3568 N N . ASP D 1 11 ? -15.719 58.934 -18.425 1.00 11.03 11 ASP D N 1
ATOM 3569 C CA . ASP D 1 11 ? -15.352 57.939 -19.404 1.00 10.25 11 ASP D CA 1
ATOM 3570 C C . ASP D 1 11 ? -14.290 57.038 -18.815 1.00 9.74 11 ASP D C 1
ATOM 3571 O O . ASP D 1 11 ? -14.302 55.836 -19.071 1.00 9.45 11 ASP D O 1
ATOM 3576 N N . ALA D 1 12 ? -13.359 57.625 -18.080 1.00 8.83 12 ALA D N 1
ATOM 3577 C CA . ALA D 1 12 ? -12.285 56.849 -17.508 1.00 9.77 12 ALA D CA 1
ATOM 3578 C C . ALA D 1 12 ? -12.868 55.980 -16.385 1.00 10.41 12 ALA D C 1
ATOM 3579 O O . ALA D 1 12 ? -12.520 54.821 -16.275 1.00 12.43 12 ALA D O 1
ATOM 3581 N N . VAL D 1 13 ? -13.812 56.496 -15.616 1.00 10.37 13 VAL D N 1
ATOM 3582 C CA . VAL D 1 13 ? -14.485 55.660 -14.622 1.00 10.16 13 VAL D CA 1
ATOM 3583 C C . VAL D 1 13 ? -15.152 54.449 -15.232 1.00 10.55 13 VAL D C 1
ATOM 3584 O O . VAL D 1 13 ? -15.042 53.340 -14.708 1.00 11.14 13 VAL D O 1
ATOM 3588 N N . GLN D 1 14 ? -15.818 54.628 -16.363 1.00 11.51 14 GLN D N 1
ATOM 3589 C CA . GLN D 1 14 ? -16.644 53.561 -16.909 1.00 12.94 14 GLN D CA 1
ATOM 3590 C C . GLN D 1 14 ? -15.866 52.601 -17.794 1.00 12.98 14 GLN D C 1
ATOM 3591 O O . GLN D 1 14 ? -16.413 51.572 -18.299 1.00 14.03 14 GLN D O 1
ATOM 3597 N N . ARG D 1 15 ? -14.617 52.982 -18.047 1.00 12.61 15 ARG D N 1
ATOM 3598 C CA . ARG D 1 15 ? -13.681 52.145 -18.759 1.00 12.01 15 ARG D CA 1
ATOM 3599 C C . ARG D 1 15 ? -12.699 51.504 -17.756 1.00 12.11 15 ARG D C 1
ATOM 3600 O O . ARG D 1 15 ? -11.779 50.816 -18.161 1.00 10.59 15 ARG D O 1
ATOM 3608 N N . ASN D 1 16 ? -12.900 51.785 -16.456 1.00 12.39 16 ASN D N 1
ATOM 3609 C CA . ASN D 1 16 ? -12.139 51.149 -15.367 1.00 12.80 16 ASN D CA 1
ATOM 3610 C C . ASN D 1 16 ? -10.655 51.432 -15.524 1.00 13.07 16 ASN D C 1
ATOM 3611 O O . ASN D 1 16 ? -9.832 50.487 -15.446 1.00 13.77 16 ASN D O 1
ATOM 3616 N N . LEU D 1 17 ? -10.346 52.728 -15.737 1.00 12.82 17 LEU D N 1
ATOM 3617 C CA . LEU D 1 17 ? -8.997 53.285 -15.860 1.00 12.53 17 LEU D CA 1
ATOM 3618 C C . LEU D 1 17 ? -8.582 54.129 -14.656 1.00 12.38 17 LEU D C 1
ATOM 3619 O O . LEU D 1 17 ? -7.551 54.854 -14.688 1.00 12.11 17 LEU D O 1
ATOM 3624 N N . ILE D 1 18 ? -9.356 54.049 -13.587 1.00 11.18 18 ILE D N 1
ATOM 3625 C CA . ILE D 1 18 ? -9.102 54.937 -12.460 1.00 10.82 18 ILE D CA 1
ATOM 3626 C C . ILE D 1 18 ? -7.710 54.689 -11.913 1.00 10.76 18 ILE D C 1
ATOM 3627 O O . ILE D 1 18 ? -6.959 55.633 -11.774 1.00 12.22 18 ILE D O 1
ATOM 3632 N N . GLY D 1 19 ? -7.357 53.428 -11.637 1.00 10.89 19 GLY D N 1
ATOM 3633 C CA . GLY D 1 19 ? -6.032 53.076 -11.079 1.00 11.82 19 GLY D CA 1
ATOM 3634 C C . GLY D 1 19 ? -4.854 53.445 -11.998 1.00 11.24 19 GLY D C 1
ATOM 3635 O O . GLY D 1 19 ? -3.890 54.064 -11.576 1.00 12.60 19 GLY D O 1
ATOM 3636 N N . GLU D 1 20 ? -4.979 53.081 -13.256 1.00 11.61 20 GLU D N 1
ATOM 3637 C CA . GLU D 1 20 ? -4.095 53.508 -14.356 1.00 13.37 20 GLU D CA 1
ATOM 3638 C C . GLU D 1 20 ? -3.849 55.031 -14.397 1.00 11.73 20 GLU D C 1
ATOM 3639 O O . GLU D 1 20 ? -2.728 55.469 -14.358 1.00 12.80 20 GLU D O 1
ATOM 3645 N N . VAL D 1 21 ? -4.893 55.844 -14.369 1.00 11.88 21 VAL D N 1
ATOM 3646 C CA . VAL D 1 21 ? -4.704 57.307 -14.377 1.00 10.77 21 VAL D CA 1
ATOM 3647 C C . VAL D 1 21 ? -4.038 57.781 -13.120 1.00 10.64 21 VAL D C 1
ATOM 3648 O O . VAL D 1 21 ? -3.026 58.441 -13.191 1.00 9.50 21 VAL D O 1
ATOM 3652 N N . ILE D 1 22 ? -4.537 57.344 -11.958 1.00 11.19 22 ILE D N 1
ATOM 3653 C CA . ILE D 1 22 ? -3.850 57.636 -10.682 1.00 10.38 22 ILE D CA 1
ATOM 3654 C C . ILE D 1 22 ? -2.380 57.229 -10.652 1.00 11.11 22 ILE D C 1
ATOM 3655 O O . ILE D 1 22 ? -1.534 58.006 -10.177 1.00 12.65 22 ILE D O 1
ATOM 3660 N N . SER D 1 23 ? -2.031 56.061 -11.176 1.00 11.28 23 SER D N 1
ATOM 3661 C CA . SER D 1 23 ? -0.624 55.644 -11.170 1.00 11.65 23 SER D CA 1
ATOM 3662 C C . SER D 1 23 ? 0.257 56.604 -11.979 1.00 11.32 23 SER D C 1
ATOM 3663 O O . SER D 1 23 ? 1.439 56.813 -11.681 1.00 10.19 23 SER D O 1
ATOM 3666 N N . ARG D 1 24 ? -0.316 57.177 -13.040 1.00 11.39 24 ARG D N 1
ATOM 3667 C CA . ARG D 1 24 ? 0.471 58.091 -13.896 1.00 11.03 24 ARG D CA 1
ATOM 3668 C C . ARG D 1 24 ? 0.756 59.401 -13.172 1.00 10.49 24 ARG D C 1
ATOM 3669 O O . ARG D 1 24 ? 1.893 59.924 -13.186 1.00 10.79 24 ARG D O 1
ATOM 3677 N N . ILE D 1 25 ? -0.251 59.893 -12.461 1.00 11.12 25 ILE D N 1
ATOM 3678 C CA . ILE D 1 25 ? -0.122 61.090 -11.603 1.00 10.84 25 ILE D CA 1
ATOM 3679 C C . ILE D 1 25 ? 0.894 60.862 -10.508 1.00 11.68 25 ILE D C 1
ATOM 3680 O O . ILE D 1 25 ? 1.864 61.638 -10.337 1.00 11.87 25 ILE D O 1
ATOM 3685 N N . GLU D 1 26 ? 0.728 59.753 -9.799 1.00 13.24 26 GLU D N 1
ATOM 3686 C CA . GLU D 1 26 ? 1.675 59.338 -8.735 1.00 13.63 26 GLU D CA 1
ATOM 3687 C C . GLU D 1 26 ? 3.131 59.186 -9.127 1.00 13.48 26 GLU D C 1
ATOM 3688 O O . GLU D 1 26 ? 4.001 59.678 -8.404 1.00 14.20 26 GLU D O 1
ATOM 3694 N N . ARG D 1 27 ? 3.413 58.484 -10.233 1.00 12.60 27 ARG D N 1
ATOM 3695 C CA . ARG D 1 27 ? 4.794 58.147 -10.594 1.00 12.66 27 ARG D CA 1
ATOM 3696 C C . ARG D 1 27 ? 5.525 59.384 -11.086 1.00 12.71 27 ARG D C 1
ATOM 3697 O O . ARG D 1 27 ? 6.756 59.449 -11.103 1.00 12.73 27 ARG D O 1
ATOM 3705 N N . LYS D 1 28 ? 4.762 60.386 -11.473 1.00 12.75 28 LYS D N 1
ATOM 3706 C CA . LYS D 1 28 ? 5.330 61.657 -11.913 1.00 12.26 28 LYS D CA 1
ATOM 3707 C C . LYS D 1 28 ? 5.924 62.417 -10.720 1.00 12.83 28 LYS D C 1
ATOM 3708 O O . LYS D 1 28 ? 6.727 63.357 -10.904 1.00 13.82 28 LYS D O 1
ATOM 3714 N N . GLY D 1 29 ? 5.514 62.045 -9.509 1.00 12.67 29 GLY D N 1
ATOM 3715 C CA . GLY D 1 29 ? 6.052 62.705 -8.306 1.00 13.22 29 GLY D CA 1
ATOM 3716 C C . GLY D 1 29 ? 5.073 63.662 -7.652 1.00 13.28 29 GLY D C 1
ATOM 3717 O O . GLY D 1 29 ? 5.399 64.374 -6.707 1.00 14.23 29 GLY D O 1
ATOM 3718 N N . LEU D 1 30 ? 3.872 63.699 -8.180 1.00 12.89 30 LEU D N 1
ATOM 3719 C CA . LEU D 1 30 ? 2.835 64.524 -7.643 1.00 13.37 30 LEU D CA 1
ATOM 3720 C C . LEU D 1 30 ? 2.137 63.834 -6.434 1.00 14.05 30 LEU D C 1
ATOM 3721 O O . LEU D 1 30 ? 1.877 62.593 -6.418 1.00 13.66 30 LEU D O 1
ATOM 3726 N N . LYS D 1 31 ? 1.825 64.637 -5.431 1.00 14.31 31 LYS D N 1
ATOM 3727 C CA . LYS D 1 31 ? 1.248 64.127 -4.189 1.00 13.78 31 LYS D CA 1
ATOM 3728 C C . LYS D 1 31 ? -0.257 64.325 -4.159 1.00 13.74 31 LYS D C 1
ATOM 3729 O O . LYS D 1 31 ? -0.776 65.468 -4.186 1.00 14.52 31 LYS D O 1
ATOM 3735 N N . LEU D 1 32 ? -0.947 63.199 -4.083 1.00 13.70 32 LEU D N 1
ATOM 3736 C CA . LEU D 1 32 ? -2.382 63.174 -3.867 1.00 14.91 32 LEU D CA 1
ATOM 3737 C C . LEU D 1 32 ? -2.701 63.653 -2.441 1.00 14.52 32 LEU D C 1
ATOM 3738 O O . LEU D 1 32 ? -2.348 63.022 -1.461 1.00 14.29 32 LEU D O 1
ATOM 3743 N N . VAL D 1 33 ? -3.397 64.757 -2.351 1.00 14.28 33 VAL D N 1
ATOM 3744 C CA . VAL D 1 33 ? -3.626 65.429 -1.092 1.00 14.29 33 VAL D CA 1
ATOM 3745 C C . VAL D 1 33 ? -5.157 65.534 -0.842 1.00 14.63 33 VAL D C 1
ATOM 3746 O O . VAL D 1 33 ? -5.616 65.610 0.297 1.00 15.73 33 VAL D O 1
ATOM 3750 N N . GLY D 1 34 ? -5.961 65.432 -1.891 1.00 13.80 34 GLY D N 1
ATOM 3751 C CA . GLY D 1 34 ? -7.406 65.359 -1.718 1.00 13.40 3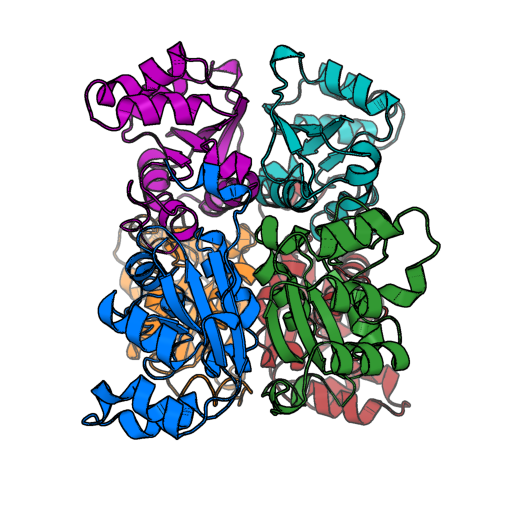4 GLY D CA 1
ATOM 3752 C C . GLY D 1 34 ? -7.942 64.395 -2.745 1.00 13.75 34 GLY D C 1
ATOM 3753 O O . GLY D 1 34 ? -7.395 64.308 -3.833 1.00 13.73 34 GLY D O 1
ATOM 3754 N N . GLY D 1 35 ? -9.015 63.668 -2.437 1.00 13.34 35 GLY D N 1
ATOM 3755 C CA . GLY D 1 35 ? -9.511 62.683 -3.390 1.00 13.82 35 GLY D CA 1
ATOM 3756 C C . GLY D 1 35 ? -10.870 62.137 -2.981 1.00 15.00 35 GLY D C 1
ATOM 3757 O O . GLY D 1 35 ? -11.050 61.641 -1.847 1.00 15.27 35 GLY D O 1
ATOM 3758 N N . LYS D 1 36 ? -11.834 62.217 -3.891 1.00 14.02 36 LYS D N 1
ATOM 3759 C CA . LYS D 1 36 ? -13.113 61.614 -3.643 1.00 14.83 36 LYS D CA 1
ATOM 3760 C C . LYS D 1 36 ? -13.799 61.231 -4.937 1.00 14.73 36 LYS D C 1
ATOM 3761 O O . LYS D 1 36 ? -13.654 61.921 -5.945 1.00 15.11 36 LYS D O 1
ATOM 3767 N N . LEU D 1 37 ? -14.534 60.123 -4.882 1.00 14.71 37 LEU D N 1
ATOM 3768 C CA . LEU D 1 37 ? -15.376 59.674 -5.970 1.00 14.63 37 LEU D CA 1
ATOM 3769 C C . LEU D 1 37 ? -16.768 60.251 -5.701 1.00 15.78 37 LEU D C 1
ATOM 3770 O O . LEU D 1 37 ? -17.291 60.148 -4.571 1.00 14.41 37 LEU D O 1
ATOM 3775 N N . MET D 1 38 ? -17.379 60.856 -6.725 1.00 16.20 38 MET D N 1
ATOM 3776 C CA . MET D 1 38 ? -18.589 61.602 -6.499 1.00 16.82 38 MET D CA 1
ATOM 3777 C C . MET D 1 38 ? -19.372 61.770 -7.789 1.00 18.35 38 MET D C 1
ATOM 3778 O O . MET D 1 38 ? -18.781 61.967 -8.879 1.00 19.19 38 MET D O 1
ATOM 3783 N N . GLN D 1 39 ? -20.695 61.620 -7.686 1.00 18.91 39 GLN D N 1
ATOM 3784 C CA . GLN D 1 39 ? -21.647 62.085 -8.711 1.00 20.54 39 GLN D CA 1
ATOM 3785 C C . GLN D 1 39 ? -21.545 63.612 -8.707 1.00 20.63 39 GLN D C 1
ATOM 3786 O O . GLN D 1 39 ? -21.341 64.194 -7.641 1.00 21.52 39 GLN D O 1
ATOM 3792 N N . VAL D 1 40 ? -21.530 64.251 -9.869 1.00 20.86 40 VAL D N 1
ATOM 3793 C CA . VAL D 1 40 ? -21.389 65.734 -9.933 1.00 22.88 40 VAL D CA 1
ATOM 3794 C C . VAL D 1 40 ? -22.786 66.370 -10.091 1.00 24.79 40 VAL D C 1
ATOM 3795 O O . VAL D 1 40 ? -23.483 66.093 -11.099 1.00 25.14 40 VAL D O 1
ATOM 3799 N N . PRO D 1 41 ? -23.220 67.191 -9.098 1.00 26.24 41 PRO D N 1
ATOM 3800 C CA . PRO D 1 41 ? -24.499 67.907 -9.286 1.00 27.15 41 PRO D CA 1
ATOM 3801 C C . PRO D 1 41 ? -24.458 68.865 -10.492 1.00 28.21 41 PRO D C 1
ATOM 3802 O O . PRO D 1 41 ? -23.388 69.364 -10.891 1.00 28.50 41 PRO D O 1
ATOM 3806 N N . MET D 1 42 ? -25.630 69.069 -11.072 1.00 29.22 42 MET D N 1
ATOM 3807 C CA . MET D 1 42 ? -25.874 69.960 -12.212 1.00 30.47 42 MET D CA 1
ATOM 3808 C C . MET D 1 42 ? -25.287 71.350 -11.973 1.00 29.53 42 MET D C 1
ATOM 3809 O O . MET D 1 42 ? -24.482 71.866 -12.758 1.00 28.27 42 MET D O 1
ATOM 3814 N N . GLU D 1 43 ? -25.663 71.921 -10.841 1.00 29.47 43 GLU D N 1
ATOM 3815 C CA . GLU D 1 43 ? -25.178 73.231 -10.453 1.00 29.74 43 GLU D CA 1
ATOM 3816 C C . GLU D 1 43 ? -23.638 73.289 -10.493 1.00 28.19 43 GLU D C 1
ATOM 3817 O O . GLU D 1 43 ? -23.059 74.236 -11.054 1.00 28.34 43 GLU D O 1
ATOM 3823 N N . LEU D 1 44 ? -22.985 72.254 -9.935 1.00 27.08 44 LEU D N 1
ATOM 3824 C CA . LEU D 1 44 ? -21.510 72.169 -9.905 1.00 25.63 44 LEU D CA 1
ATOM 3825 C C . LEU D 1 44 ? -20.878 72.072 -11.311 1.00 24.47 44 LEU D C 1
ATOM 3826 O O . LEU D 1 44 ? -19.881 72.726 -11.631 1.00 23.95 44 LEU D O 1
ATOM 3831 N N . ALA D 1 45 ? -21.443 71.220 -12.140 1.00 24.26 45 ALA D N 1
ATOM 3832 C CA . ALA D 1 45 ? -20.971 71.117 -13.515 1.00 24.88 45 ALA D CA 1
ATOM 3833 C C . ALA D 1 45 ? -21.006 72.496 -14.242 1.00 24.93 45 ALA D C 1
ATOM 3834 O O . ALA D 1 45 ? -20.080 72.900 -14.945 1.00 25.23 45 ALA D O 1
ATOM 3836 N N . GLU D 1 46 ? -22.066 73.248 -14.042 1.00 26.45 46 GLU D N 1
ATOM 3837 C CA . GLU D 1 46 ? -22.201 74.523 -14.778 1.00 27.17 46 GLU D CA 1
ATOM 3838 C C . GLU D 1 46 ? -21.181 75.531 -14.255 1.00 27.13 46 GLU D C 1
ATOM 3839 O O . GLU D 1 46 ? -20.529 76.241 -15.042 1.00 27.60 46 GLU D O 1
ATOM 3845 N N . THR D 1 47 ? -20.975 75.576 -12.939 1.00 26.79 47 THR D N 1
ATOM 3846 C CA . THR D 1 47 ? -20.034 76.595 -12.492 1.00 26.42 47 THR D CA 1
ATOM 3847 C C . THR D 1 47 ? -18.599 76.198 -12.770 1.00 26.18 47 THR D C 1
ATOM 3848 O O . THR D 1 47 ? -17.711 77.090 -12.943 1.00 26.33 47 THR D O 1
ATOM 3852 N N . HIS D 1 48 ? -18.365 74.875 -12.823 1.00 24.79 48 HIS D N 1
ATOM 3853 C CA . HIS D 1 48 ? -17.033 74.351 -13.167 1.00 23.05 48 HIS D CA 1
ATOM 3854 C C . HIS D 1 48 ? -16.730 74.708 -14.615 1.00 23.11 48 HIS D C 1
ATOM 3855 O O . HIS D 1 48 ? -15.664 75.227 -14.942 1.00 23.11 48 HIS D O 1
ATOM 3862 N N . TYR D 1 49 ? -17.665 74.410 -15.493 1.00 22.88 49 TYR D N 1
ATOM 3863 C CA . TYR D 1 49 ? -17.378 74.626 -16.910 1.00 24.45 49 TYR D CA 1
ATOM 3864 C C . TYR D 1 49 ? -17.974 75.976 -17.445 1.00 24.95 49 TYR D C 1
ATOM 3865 O O . TYR D 1 49 ? -18.209 76.121 -18.656 1.00 25.13 49 TYR D O 1
ATOM 3874 N N . GLY D 1 50 ? -18.150 76.955 -16.549 1.00 26.01 50 GLY D N 1
ATOM 3875 C CA . GLY D 1 50 ? -18.842 78.239 -16.873 1.00 27.53 50 GLY D CA 1
ATOM 3876 C C . GLY D 1 50 ? -18.320 78.984 -18.111 1.00 27.99 50 GLY D C 1
ATOM 3877 O O . GLY D 1 50 ? -19.110 79.512 -18.916 1.00 28.67 50 GLY D O 1
ATOM 3878 N N . GLU D 1 51 ? -16.992 78.998 -18.259 1.00 27.75 51 GLU D N 1
ATOM 3879 C CA . GLU D 1 51 ? -16.296 79.640 -19.351 1.00 28.10 51 GLU D CA 1
ATOM 3880 C C . GLU D 1 51 ? -16.692 79.119 -20.752 1.00 28.30 51 GLU D C 1
ATOM 3881 O O . GLU D 1 51 ? -16.428 79.797 -21.774 1.00 28.75 51 GLU D O 1
ATOM 3887 N N . HIS D 1 52 ? -17.308 77.941 -20.800 1.00 27.87 52 HIS D N 1
ATOM 3888 C CA . HIS D 1 52 ? -17.755 77.312 -22.067 1.00 28.56 52 HIS D CA 1
ATOM 3889 C C . HIS D 1 52 ? -19.250 77.428 -22.387 1.00 29.16 52 HIS D C 1
ATOM 3890 O O . HIS D 1 52 ? -19.730 76.818 -23.335 1.00 29.05 52 HIS D O 1
ATOM 3897 N N . GLN D 1 53 ? -19.978 78.195 -21.584 1.00 30.82 53 GLN D N 1
ATOM 3898 C CA . GLN D 1 53 ? -21.419 78.305 -21.734 1.00 32.99 53 GLN D CA 1
ATOM 3899 C C . GLN D 1 53 ? -21.850 78.862 -23.107 1.00 33.48 53 GLN D C 1
ATOM 3900 O O . GLN D 1 53 ? -23.016 78.684 -23.524 1.00 35.25 53 GLN D O 1
ATOM 3906 N N . GLY D 1 54 ? -20.954 79.539 -23.819 1.00 32.93 54 GLY D N 1
ATOM 3907 C CA . GLY D 1 54 ? -21.321 79.947 -25.176 1.00 33.38 54 GLY D CA 1
ATOM 3908 C C . GLY D 1 54 ? -21.582 78.686 -25.997 1.00 33.30 54 GLY D C 1
ATOM 3909 O O . GLY D 1 54 ? -22.718 78.387 -26.414 1.00 33.45 54 GLY D O 1
ATOM 3910 N N . LYS D 1 55 ? -20.506 77.903 -26.066 1.00 32.41 55 LYS D N 1
ATOM 3911 C CA . LYS D 1 55 ? -20.127 77.014 -27.143 1.00 31.13 55 LYS D CA 1
ATOM 3912 C C . LYS D 1 55 ? -21.105 75.915 -27.575 1.00 30.37 55 LYS D C 1
ATOM 3913 O O . LYS D 1 55 ? -22.021 75.573 -26.824 1.00 30.36 55 LYS D O 1
ATOM 3919 N N . PRO D 1 56 ? -20.905 75.388 -28.807 1.00 29.46 56 PRO D N 1
ATOM 3920 C CA . PRO D 1 56 ? -21.711 74.319 -29.422 1.00 29.02 56 PRO D CA 1
ATOM 3921 C C . PRO D 1 56 ? -21.595 72.955 -28.717 1.00 28.45 56 PRO D C 1
ATOM 3922 O O . PRO D 1 56 ? -22.545 72.158 -28.750 1.00 28.36 56 PRO D O 1
ATOM 3926 N N . PHE D 1 57 ? -20.432 72.672 -28.117 1.00 27.32 57 PHE D N 1
ATOM 3927 C CA . PHE D 1 57 ? -20.265 71.432 -27.326 1.00 26.25 57 PHE D CA 1
ATOM 3928 C C . PHE D 1 57 ? -20.753 71.553 -25.859 1.00 26.09 57 PHE D C 1
ATOM 3929 O O . PHE D 1 57 ? -20.824 70.539 -25.145 1.00 25.97 57 PHE D O 1
ATOM 3937 N N . TYR D 1 58 ? -21.108 72.766 -25.410 1.00 25.43 58 TYR D N 1
ATOM 3938 C CA . TYR D 1 58 ? -21.441 72.971 -23.980 1.00 25.60 58 TYR D CA 1
ATOM 3939 C C . TYR D 1 58 ? -22.462 71.980 -23.443 1.00 26.53 58 TYR D C 1
ATOM 3940 O O . TYR D 1 58 ? -22.235 71.377 -22.396 1.00 26.67 58 TYR D O 1
ATOM 3949 N N . ASN D 1 59 ? -23.576 71.790 -24.150 1.00 27.63 59 ASN D N 1
ATOM 3950 C CA . ASN D 1 59 ? -24.631 70.886 -23.669 1.00 28.27 59 ASN D CA 1
ATOM 3951 C C . ASN D 1 59 ? -24.242 69.399 -23.531 1.00 28.20 59 ASN D C 1
ATOM 3952 O O . ASN D 1 59 ? -24.744 68.730 -22.609 1.00 27.96 59 ASN D O 1
ATOM 3957 N N . ASP D 1 60 ? -23.430 68.891 -24.479 1.00 27.25 60 ASP D N 1
ATOM 3958 C CA . ASP D 1 60 ? -22.851 67.532 -24.424 1.00 27.85 60 ASP D CA 1
ATOM 3959 C C . ASP D 1 60 ? -21.871 67.360 -23.222 1.00 26.61 60 ASP D C 1
ATOM 3960 O O . ASP D 1 60 ? -21.916 66.369 -22.507 1.00 27.00 60 ASP D O 1
ATOM 3965 N N . LEU D 1 61 ? -20.965 68.306 -23.092 1.00 25.29 61 LEU D N 1
ATOM 3966 C CA . LEU D 1 61 ? -20.062 68.442 -21.964 1.00 25.65 61 LEU D CA 1
ATOM 3967 C C . LEU D 1 61 ? -20.748 68.332 -20.605 1.00 25.40 61 LEU D C 1
ATOM 3968 O O . LEU D 1 61 ? -20.311 67.519 -19.758 1.00 26.30 61 LEU D O 1
ATOM 3973 N N . ILE D 1 62 ? -21.774 69.151 -20.390 1.00 24.81 62 ILE D N 1
ATOM 3974 C CA . ILE D 1 62 ? -22.549 69.141 -19.131 1.00 23.89 62 ILE D CA 1
ATOM 3975 C C . ILE D 1 62 ? -23.253 67.815 -18.935 1.00 23.91 62 ILE D C 1
ATOM 3976 O O . ILE D 1 62 ? -23.287 67.328 -17.792 1.00 24.89 62 ILE D O 1
ATOM 3981 N N . SER D 1 63 ? -23.847 67.236 -19.996 1.00 23.09 63 SER D N 1
ATOM 3982 C CA . SER D 1 63 ? -24.516 65.918 -19.867 1.00 22.99 63 SER D CA 1
ATOM 3983 C C . SER D 1 63 ? -23.500 64.848 -19.476 1.00 22.81 63 SER D C 1
ATOM 3984 O O . SER D 1 63 ? -23.775 63.965 -18.620 1.00 22.69 63 SER D O 1
ATOM 3987 N N . PHE D 1 64 ? -22.352 64.910 -20.171 1.00 21.00 64 PHE D N 1
ATOM 3988 C CA . PHE D 1 64 ? -21.290 63.952 -20.004 1.00 20.16 64 PHE D CA 1
ATOM 3989 C C . PHE D 1 64 ? -20.706 63.986 -18.617 1.00 19.98 64 PHE D C 1
ATOM 3990 O O . PHE D 1 64 ? -20.459 62.933 -18.047 1.00 19.96 64 PHE D O 1
ATOM 3998 N N . ILE D 1 65 ? -20.422 65.185 -18.092 1.00 20.05 65 ILE D N 1
ATOM 3999 C CA . ILE D 1 65 ? -19.712 65.254 -16.806 1.00 19.76 65 ILE D CA 1
ATOM 4000 C C . ILE D 1 65 ? -20.666 64.870 -15.687 1.00 19.61 65 ILE D C 1
ATOM 4001 O O . ILE D 1 65 ? -20.222 64.455 -14.619 1.00 19.70 65 ILE D O 1
ATOM 4006 N N . THR D 1 66 ? -21.970 64.884 -15.974 1.00 19.63 66 THR D N 1
ATOM 4007 C CA . THR D 1 66 ? -22.961 64.544 -14.964 1.00 19.77 66 THR D CA 1
ATOM 4008 C C . THR D 1 66 ? -23.549 63.163 -15.150 1.00 20.06 66 THR D C 1
ATOM 4009 O O . THR D 1 66 ? -24.553 62.816 -14.488 1.00 20.34 66 THR D O 1
ATOM 4013 N N . SER D 1 67 ? -22.943 62.340 -16.018 1.00 19.31 67 SER D N 1
ATOM 4014 C CA . SER D 1 67 ? -23.619 61.081 -16.419 1.00 18.31 67 SER D CA 1
ATOM 4015 C C . SER D 1 67 ? -23.122 59.844 -15.628 1.00 17.81 67 SER D C 1
ATOM 4016 O O . SER D 1 67 ? -23.719 58.783 -15.679 1.00 17.98 67 SER D O 1
ATOM 4019 N N . ALA D 1 68 ? -22.013 59.984 -14.914 1.00 17.59 68 ALA D N 1
ATOM 4020 C CA . ALA D 1 68 ? -21.569 58.934 -13.972 1.00 15.79 68 ALA D CA 1
ATOM 4021 C C . ALA D 1 68 ? -20.462 59.508 -13.115 1.00 15.12 68 ALA D C 1
ATOM 4022 O O . ALA D 1 68 ? -19.934 60.574 -13.392 1.00 14.38 68 ALA D O 1
ATOM 4024 N N . PRO D 1 69 ? -20.096 58.805 -12.038 1.00 15.01 69 PRO D N 1
ATOM 4025 C CA . PRO D 1 69 ? -19.167 59.437 -11.119 1.00 14.06 69 PRO D CA 1
ATOM 4026 C C . PRO D 1 69 ? -17.853 59.883 -11.739 1.00 13.61 69 PRO D C 1
ATOM 4027 O O . PRO D 1 69 ? -17.425 59.360 -12.762 1.00 13.57 69 PRO D O 1
ATOM 4031 N N . VAL D 1 70 ? -17.207 60.817 -11.063 1.00 12.31 70 VAL D N 1
ATOM 4032 C CA . VAL D 1 70 ? -15.886 61.255 -11.386 1.00 12.13 70 VAL D CA 1
ATOM 4033 C C . VAL D 1 70 ? -15.055 60.997 -10.186 1.00 12.91 70 VAL D C 1
ATOM 4034 O O . VAL D 1 70 ? -15.609 60.751 -9.077 1.00 14.02 70 VAL D O 1
ATOM 4038 N N . PHE D 1 71 ? -13.745 61.075 -10.368 1.00 11.21 71 PHE D N 1
ATOM 4039 C CA . PHE D 1 71 ? -12.891 61.054 -9.214 1.00 11.31 71 PHE D CA 1
ATOM 4040 C C . PHE D 1 71 ? -12.203 62.380 -9.156 1.00 11.32 71 PHE D C 1
ATOM 4041 O O . PHE D 1 71 ? -11.320 62.665 -9.971 1.00 11.44 71 PHE D O 1
ATOM 4049 N N . ALA D 1 72 ? -12.628 63.208 -8.192 1.00 11.98 72 ALA D N 1
ATOM 4050 C CA . ALA D 1 72 ? -12.093 64.566 -7.987 1.00 11.87 72 ALA D CA 1
ATOM 4051 C C . ALA D 1 72 ? -10.852 64.561 -7.117 1.00 12.70 72 ALA D C 1
ATOM 4052 O O . ALA D 1 72 ? -10.791 63.834 -6.088 1.00 14.80 72 ALA D O 1
ATOM 4054 N N . MET D 1 73 ? -9.840 65.353 -7.465 1.00 12.59 73 MET D N 1
ATOM 4055 C CA . MET D 1 73 ? -8.587 65.284 -6.708 1.00 12.14 73 MET D CA 1
ATOM 4056 C C . MET D 1 73 ? -7.963 66.629 -6.523 1.00 12.72 73 MET D C 1
ATOM 4057 O O . MET D 1 73 ? -8.141 67.544 -7.324 1.00 11.98 73 MET D O 1
ATOM 4062 N N . VAL D 1 74 ? -7.165 66.710 -5.468 1.00 13.10 74 VAL D N 1
ATOM 4063 C CA . VAL D 1 74 ? -6.275 67.815 -5.275 1.00 12.80 74 VAL D CA 1
ATOM 4064 C C . VAL D 1 74 ? -4.943 67.162 -5.211 1.00 13.12 74 VAL D C 1
ATOM 4065 O O . VAL D 1 74 ? -4.780 66.160 -4.543 1.00 13.24 74 VAL D O 1
ATOM 4069 N N . VAL D 1 75 ? -3.989 67.758 -5.887 1.00 13.29 75 VAL D N 1
ATOM 4070 C CA . VAL D 1 75 ? -2.703 67.183 -6.044 1.00 13.72 75 VAL D CA 1
ATOM 4071 C C . VAL D 1 75 ? -1.638 68.308 -5.814 1.00 14.28 75 VAL D C 1
ATOM 4072 O O . VAL D 1 75 ? -1.846 69.476 -6.112 1.00 14.87 75 VAL D O 1
ATOM 4076 N N . GLU D 1 76 ? -0.501 67.937 -5.284 1.00 14.12 76 GLU D N 1
ATOM 4077 C CA . GLU D 1 76 ? 0.429 68.883 -4.764 1.00 14.92 76 GLU D CA 1
ATOM 4078 C C . GLU D 1 76 ? 1.787 68.608 -5.345 1.00 14.33 76 GLU D C 1
ATOM 4079 O O . GLU D 1 76 ? 2.196 67.441 -5.513 1.00 13.50 76 GLU D O 1
ATOM 4085 N N . GLY D 1 77 ? 2.517 69.681 -5.629 1.00 15.30 77 GLY D N 1
ATOM 4086 C CA . GLY D 1 77 ? 3.905 69.542 -6.123 1.00 14.88 77 GLY D CA 1
ATOM 4087 C C . GLY D 1 77 ? 4.407 70.879 -6.630 1.00 16.09 77 GLY D C 1
ATOM 4088 O O . GLY D 1 77 ? 3.597 71.824 -6.840 1.00 17.05 77 GLY D O 1
ATOM 4089 N N . GLU D 1 78 ? 5.721 70.975 -6.797 1.00 15.95 78 GLU D N 1
ATOM 4090 C CA . GLU D 1 78 ? 6.347 72.144 -7.357 1.00 17.61 78 GLU D CA 1
ATOM 4091 C C . GLU D 1 78 ? 5.848 72.296 -8.791 1.00 17.62 78 GLU D C 1
ATOM 4092 O O . GLU D 1 78 ? 5.955 71.342 -9.589 1.00 17.60 78 GLU D O 1
ATOM 4098 N N . ASP D 1 79 ? 5.311 73.472 -9.114 1.00 16.58 79 ASP D N 1
ATOM 4099 C CA . ASP D 1 79 ? 4.869 73.748 -10.489 1.00 17.46 79 ASP D CA 1
ATOM 4100 C C . ASP D 1 79 ? 3.856 72.694 -10.857 1.00 16.81 79 ASP D C 1
ATOM 4101 O O . ASP D 1 79 ? 3.748 72.308 -12.006 1.00 16.57 79 ASP D O 1
ATOM 4106 N N . ALA D 1 80 ? 3.098 72.253 -9.854 1.00 16.39 80 ALA D N 1
ATOM 4107 C CA . ALA D 1 80 ? 1.917 71.336 -10.016 1.00 15.83 80 ALA D CA 1
ATOM 4108 C C . ALA D 1 80 ? 0.912 71.583 -11.152 1.00 15.13 80 ALA D C 1
ATOM 4109 O O . ALA D 1 80 ? 0.485 70.625 -11.800 1.00 15.36 80 ALA D O 1
ATOM 4111 N N . VAL D 1 81 ? 0.486 72.826 -11.357 1.00 13.99 81 VAL D N 1
ATOM 4112 C CA . VAL D 1 81 ? -0.451 73.152 -12.427 1.00 14.14 81 VAL D CA 1
ATOM 4113 C C . VAL D 1 81 ? 0.075 72.858 -13.878 1.00 15.05 81 VAL D C 1
ATOM 4114 O O . VAL D 1 81 ? -0.620 72.229 -14.676 1.00 15.05 81 VAL D O 1
ATOM 4118 N N . ASN D 1 82 ? 1.277 73.341 -14.207 1.00 15.02 82 ASN D N 1
ATOM 4119 C CA . ASN D 1 82 ? 1.876 73.061 -15.508 1.00 15.92 82 ASN D CA 1
ATOM 4120 C C . ASN D 1 82 ? 2.372 71.619 -15.566 1.00 14.89 82 ASN D C 1
ATOM 4121 O O . ASN D 1 82 ? 2.347 71.041 -16.623 1.00 15.50 82 ASN D O 1
ATOM 4126 N N . VAL D 1 83 ? 2.878 71.058 -14.463 1.00 13.72 83 VAL D N 1
ATOM 4127 C CA . VAL D 1 83 ? 3.369 69.675 -14.485 1.00 12.20 83 VAL D CA 1
ATOM 4128 C C . VAL D 1 83 ? 2.222 68.732 -14.912 1.00 12.59 83 VAL D C 1
ATOM 4129 O O . VAL D 1 83 ? 2.393 67.841 -15.803 1.00 12.49 83 VAL D O 1
ATOM 4133 N N . SER D 1 84 ? 1.061 68.937 -14.298 1.00 11.70 84 SER D N 1
ATOM 4134 C CA . SER D 1 84 ? -0.089 68.100 -14.572 1.00 12.83 84 SER D CA 1
ATOM 4135 C C . SER D 1 84 ? -0.592 68.248 -15.999 1.00 13.69 84 SER D C 1
ATOM 4136 O O . SER D 1 84 ? -0.907 67.242 -16.630 1.00 13.58 84 SER D O 1
ATOM 4139 N N . ARG D 1 85 ? -0.734 69.500 -16.461 1.00 14.10 85 ARG D N 1
ATOM 4140 C CA . ARG D 1 85 ? -1.087 69.793 -17.853 1.00 14.88 85 ARG D CA 1
ATOM 4141 C C . ARG D 1 85 ? -0.161 69.030 -18.791 1.00 13.69 85 ARG D C 1
ATOM 4142 O O . ARG D 1 85 ? -0.598 68.422 -19.770 1.00 13.23 85 ARG D O 1
ATOM 4150 N N . HIS D 1 86 ? 1.104 69.013 -18.439 1.00 12.81 86 HIS D N 1
ATOM 4151 C CA . HIS D 1 86 ? 2.096 68.360 -19.258 1.00 12.91 86 HIS D CA 1
ATOM 4152 C C . HIS D 1 86 ? 1.805 66.848 -19.385 1.00 12.54 86 HIS D C 1
ATOM 4153 O O . HIS D 1 86 ? 1.738 66.332 -20.497 1.00 13.18 86 HIS D O 1
ATOM 4160 N N . ILE D 1 87 ? 1.555 66.144 -18.271 1.00 11.80 87 ILE D N 1
ATOM 4161 C CA . ILE D 1 87 ? 1.386 64.668 -18.345 1.00 10.41 87 ILE D CA 1
ATOM 4162 C C . ILE D 1 87 ? 0.026 64.334 -18.896 1.00 11.08 87 ILE D C 1
ATOM 4163 O O . ILE D 1 87 ? -0.216 63.206 -19.375 1.00 11.63 87 ILE D O 1
ATOM 4168 N N . ILE D 1 88 ? -0.878 65.306 -18.803 1.00 9.58 88 ILE D N 1
ATOM 4169 C CA . ILE D 1 88 ? -2.238 65.106 -19.279 1.00 10.04 88 ILE D CA 1
ATOM 4170 C C . ILE D 1 88 ? -2.273 65.225 -20.810 1.00 10.39 88 ILE D C 1
ATOM 4171 O O . ILE D 1 88 ? -2.876 64.411 -21.459 1.00 10.89 88 ILE D O 1
ATOM 4176 N N . GLY D 1 89 ? -1.638 66.262 -21.366 1.00 11.05 89 GLY D N 1
ATOM 4177 C CA . GLY D 1 89 ? -1.627 66.483 -22.805 1.00 12.58 89 GLY D CA 1
ATOM 4178 C C . GLY D 1 89 ? -2.794 67.261 -23.381 1.00 13.96 89 GLY D C 1
ATOM 4179 O O . GLY D 1 89 ? -3.835 67.495 -22.727 1.00 14.81 89 GLY D O 1
ATOM 4180 N N . SER D 1 90 ? -2.627 67.598 -24.643 1.00 14.40 90 SER D N 1
ATOM 4181 C CA . SER D 1 90 ? -3.534 68.464 -25.395 1.00 14.73 90 SER D CA 1
ATOM 4182 C C . SER D 1 90 ? -4.925 67.967 -25.295 1.00 15.59 90 SER D C 1
ATOM 4183 O O . SER D 1 90 ? -5.142 66.751 -25.274 1.00 16.84 90 SER D O 1
ATOM 4186 N N . THR D 1 91 ? -5.866 68.913 -25.231 1.00 15.28 91 THR D N 1
ATOM 4187 C CA . THR D 1 91 ? -7.294 68.635 -25.174 1.00 14.90 91 THR D CA 1
ATOM 4188 C C . THR D 1 91 ? -7.748 67.608 -26.183 1.00 14.68 91 THR D C 1
ATOM 4189 O O . THR D 1 91 ? -8.522 66.735 -25.865 1.00 13.89 91 THR D O 1
ATOM 4193 N N . ASN D 1 92 ? -7.308 67.751 -27.433 1.00 15.83 92 ASN D N 1
ATOM 4194 C CA . ASN D 1 92 ? -7.629 66.746 -28.440 1.00 15.64 92 ASN D CA 1
ATOM 4195 C C . ASN D 1 92 ? -6.634 65.573 -28.317 1.00 15.30 92 ASN D C 1
ATOM 4196 O O . ASN D 1 92 ? -5.419 65.737 -28.547 1.00 15.26 92 ASN D O 1
ATOM 4201 N N . PRO D 1 93 ? -7.143 64.387 -27.925 1.00 14.78 93 PRO D N 1
ATOM 4202 C CA . PRO D 1 93 ? -6.246 63.247 -27.805 1.00 15.57 93 PRO D CA 1
ATOM 4203 C C . PRO D 1 93 ? -5.542 62.795 -29.098 1.00 16.59 93 PRO D C 1
ATOM 4204 O O . PRO D 1 93 ? -4.598 62.056 -28.974 1.00 15.85 93 PRO D O 1
ATOM 4208 N N . SER D 1 94 ? -5.958 63.213 -30.310 1.00 16.64 94 SER D N 1
ATOM 4209 C CA . SER D 1 94 ? -5.078 62.949 -31.460 1.00 16.93 94 SER D CA 1
ATOM 4210 C C . SER D 1 94 ? -3.985 63.954 -31.698 1.00 16.87 94 SER D C 1
ATOM 4211 O O . SER D 1 94 ? -3.102 63.716 -32.543 1.00 16.97 94 SER D O 1
ATOM 4214 N N . GLU D 1 95 ? -3.974 65.021 -30.903 1.00 15.71 95 GLU D N 1
ATOM 4215 C CA . GLU D 1 95 ? -2.839 65.953 -30.884 1.00 15.72 95 GLU D CA 1
ATOM 4216 C C . GLU D 1 95 ? -2.000 65.796 -29.595 1.00 15.18 95 GLU D C 1
ATOM 4217 O O . GLU D 1 95 ? -0.901 66.328 -29.492 1.00 14.98 95 GLU D O 1
ATOM 4223 N N . ALA D 1 96 ? -2.546 65.112 -28.596 1.00 13.92 96 ALA D N 1
ATOM 4224 C CA . ALA D 1 96 ? -1.885 64.977 -27.317 1.00 13.80 96 ALA D CA 1
ATOM 4225 C C . ALA D 1 96 ? -0.649 64.141 -27.544 1.00 13.44 96 ALA D C 1
ATOM 4226 O O . ALA D 1 96 ? -0.698 63.112 -28.232 1.00 14.42 96 ALA D O 1
ATOM 4228 N N . SER D 1 97 ? 0.486 64.560 -27.029 1.00 12.32 97 SER D N 1
ATOM 4229 C CA . SER D 1 97 ? 1.670 63.703 -27.213 1.00 11.58 97 SER D CA 1
ATOM 4230 C C . SER D 1 97 ? 1.425 62.231 -26.824 1.00 11.40 97 SER D C 1
ATOM 4231 O O . SER D 1 97 ? 0.777 61.949 -25.795 1.00 11.55 97 SER D O 1
ATOM 4234 N N . PRO D 1 98 ? 1.936 61.271 -27.625 1.00 9.66 98 PRO D N 1
ATOM 4235 C CA . PRO D 1 98 ? 1.955 59.933 -27.120 1.00 8.45 98 PRO D CA 1
ATOM 4236 C C . PRO D 1 98 ? 2.747 59.877 -25.810 1.00 8.62 98 PRO D C 1
ATOM 4237 O O . PRO D 1 98 ? 3.696 60.690 -25.591 1.00 8.94 98 PRO D O 1
ATOM 4241 N N . GLY D 1 99 ? 2.368 58.954 -24.946 1.00 6.79 99 GLY D N 1
ATOM 4242 C CA . GLY D 1 99 ? 2.886 58.978 -23.595 1.00 7.95 99 GLY D CA 1
ATOM 4243 C C . GLY D 1 99 ? 2.114 59.807 -22.569 1.00 8.72 99 GLY D C 1
ATOM 4244 O O . GLY D 1 99 ? 2.291 59.599 -21.367 1.00 9.92 99 GLY D O 1
ATOM 4245 N N . SER D 1 100 ? 1.285 60.755 -23.021 1.00 8.38 100 SER D N 1
ATOM 4246 C CA . SER D 1 100 ? 0.456 61.582 -22.103 1.00 8.72 100 SER D CA 1
ATOM 4247 C C . SER D 1 100 ? -0.800 60.797 -21.732 1.00 8.66 100 SER D C 1
ATOM 4248 O O . SER D 1 100 ? -1.164 59.836 -22.412 1.00 8.32 100 SER D O 1
ATOM 4251 N N . ILE D 1 101 ? -1.504 61.240 -20.704 1.00 8.89 101 ILE D N 1
ATOM 4252 C CA . ILE D 1 101 ? -2.718 60.530 -20.309 1.00 9.66 101 ILE D CA 1
ATOM 4253 C C . ILE D 1 101 ? -3.691 60.513 -21.483 1.00 10.59 101 ILE D C 1
ATOM 4254 O O . ILE D 1 101 ? -4.125 59.457 -21.904 1.00 9.95 101 ILE D O 1
ATOM 4259 N N . ARG D 1 102 ? -4.038 61.676 -22.021 1.00 10.56 102 ARG D N 1
ATOM 4260 C CA . ARG D 1 102 ? -5.002 61.682 -23.144 1.00 11.01 102 ARG D CA 1
ATOM 4261 C C . ARG D 1 102 ? -4.482 61.024 -24.457 1.00 10.23 102 ARG D C 1
ATOM 4262 O O . ARG D 1 102 ? -5.250 60.435 -25.206 1.00 9.18 102 ARG D O 1
ATOM 4270 N N . GLY D 1 103 ? -3.195 61.221 -24.754 1.00 10.34 103 GLY D N 1
ATOM 4271 C CA . GLY D 1 103 ? -2.554 60.644 -25.941 1.00 11.62 103 GLY D CA 1
ATOM 4272 C C . GLY D 1 103 ? -2.573 59.125 -25.965 1.00 10.41 103 GLY D C 1
ATOM 4273 O O . GLY D 1 103 ? -2.692 58.523 -27.037 1.00 11.94 103 GLY D O 1
ATOM 4274 N N . ASP D 1 104 ? -2.485 58.511 -24.798 1.00 10.26 104 ASP D N 1
ATOM 4275 C CA . ASP D 1 104 ? -2.459 57.043 -24.740 1.00 11.59 104 ASP D CA 1
ATOM 4276 C C . ASP D 1 104 ? -3.868 56.497 -24.542 1.00 11.07 104 ASP D C 1
ATOM 4277 O O . ASP D 1 104 ? -4.191 55.417 -25.043 1.00 12.00 104 ASP D O 1
ATOM 4282 N N . LEU D 1 105 ? -4.710 57.234 -23.837 1.00 10.55 105 LEU D N 1
ATOM 4283 C CA . LEU D 1 105 ? -5.989 56.657 -23.411 1.00 10.89 105 LEU D CA 1
ATOM 4284 C C . LEU D 1 105 ? -7.245 57.305 -23.987 1.00 10.54 105 LEU D C 1
ATOM 4285 O O . LEU D 1 105 ? -8.308 56.681 -23.965 1.00 10.25 105 LEU D O 1
ATOM 4290 N N . GLY D 1 106 ? -7.152 58.538 -24.463 1.00 10.20 106 GLY D N 1
ATOM 4291 C CA . GLY D 1 106 ? -8.344 59.230 -24.978 1.00 12.14 106 GLY D CA 1
ATOM 4292 C C . GLY D 1 106 ? -8.513 58.967 -26.448 1.00 13.36 106 GLY D C 1
ATOM 4293 O O . GLY D 1 106 ? -7.506 58.901 -27.177 1.00 15.03 106 GLY D O 1
ATOM 4294 N N . LEU D 1 107 ? -9.756 58.784 -26.905 1.00 14.83 107 LEU D N 1
ATOM 4295 C CA . LEU D 1 107 ? -10.049 58.646 -28.385 1.00 16.03 107 LEU D CA 1
ATOM 4296 C C . LEU D 1 107 ? -10.483 59.962 -29.039 1.00 16.20 107 LEU D C 1
ATOM 4297 O O . LEU D 1 107 ? -9.882 60.394 -30.047 1.00 16.93 107 LEU D O 1
ATOM 4302 N N . THR D 1 108 ? -11.490 60.618 -28.448 1.00 15.96 108 THR D N 1
ATOM 4303 C CA . THR D 1 108 ? -12.014 61.898 -29.003 1.00 16.43 108 THR D CA 1
ATOM 4304 C C . THR D 1 108 ? -11.886 63.055 -28.034 1.00 16.70 108 THR D C 1
ATOM 4305 O O . THR D 1 108 ? -11.751 62.862 -26.821 1.00 18.39 108 THR D O 1
ATOM 4309 N N . VAL D 1 109 ? -11.918 64.258 -28.577 1.00 16.24 109 VAL D N 1
ATOM 4310 C CA . VAL D 1 109 ? -11.834 65.488 -27.814 1.00 15.60 109 VAL D CA 1
ATOM 4311 C C . VAL D 1 109 ? -12.860 65.646 -26.693 1.00 15.73 109 VAL D C 1
ATOM 4312 O O . VAL D 1 109 ? -12.510 66.107 -25.622 1.00 17.41 109 VAL D O 1
ATOM 4316 N N . GLY D 1 110 ? -14.105 65.261 -26.923 1.00 15.82 110 GLY D N 1
ATOM 4317 C CA . GLY D 1 110 ? -15.126 65.301 -25.878 1.00 15.87 110 GLY D CA 1
ATOM 4318 C C . GLY D 1 110 ? -15.107 64.187 -24.805 1.00 15.46 110 GLY D C 1
ATOM 4319 O O . GLY D 1 110 ? -15.831 64.300 -23.790 1.00 15.43 110 GLY D O 1
ATOM 4320 N N . ARG D 1 111 ? -14.348 63.111 -25.041 1.00 14.10 111 ARG D N 1
ATOM 4321 C CA . ARG D 1 111 ? -14.244 61.970 -24.083 1.00 13.75 111 ARG D CA 1
ATOM 4322 C C . ARG D 1 111 ? -12.737 61.745 -23.833 1.00 13.42 111 ARG D C 1
ATOM 4323 O O . ARG D 1 111 ? -12.108 60.865 -24.422 1.00 12.05 111 ARG D O 1
ATOM 4331 N N . ASN D 1 112 ? -12.158 62.604 -23.013 1.00 13.17 112 ASN D N 1
ATOM 4332 C CA . ASN D 1 112 ? -10.706 62.746 -22.986 1.00 13.08 112 ASN D CA 1
ATOM 4333 C C . ASN D 1 112 ? -10.131 62.517 -21.610 1.00 12.50 112 ASN D C 1
ATOM 4334 O O . ASN D 1 112 ? -9.087 63.059 -21.277 1.00 13.28 112 ASN D O 1
ATOM 4339 N N . ILE D 1 113 ? -10.815 61.699 -20.812 1.00 12.37 113 ILE D N 1
ATOM 4340 C CA . ILE D 1 113 ? -10.194 61.025 -19.662 1.00 11.98 113 ILE D CA 1
ATOM 4341 C C . ILE D 1 113 ? -10.056 61.827 -18.361 1.00 12.64 113 ILE D C 1
ATOM 4342 O O . ILE D 1 113 ? -10.595 61.432 -17.333 1.00 13.77 113 ILE D O 1
ATOM 4347 N N . ILE D 1 114 ? -9.352 62.947 -18.393 1.00 12.90 114 ILE D N 1
ATOM 4348 C CA . ILE D 1 114 ? -9.049 63.713 -17.172 1.00 12.65 114 ILE D CA 1
ATOM 4349 C C . ILE D 1 114 ? -9.122 65.265 -17.444 1.00 14.02 114 ILE D C 1
ATOM 4350 O O . ILE D 1 114 ? -8.841 65.726 -18.550 1.00 13.84 114 ILE D O 1
ATOM 4355 N N . HIS D 1 115 ? -9.548 66.042 -16.442 1.00 13.91 115 HIS D N 1
ATOM 4356 C CA . HIS D 1 115 ? -9.459 67.506 -16.451 1.00 12.89 115 HIS D CA 1
ATOM 4357 C C . HIS D 1 115 ? -8.301 67.879 -15.540 1.00 13.56 115 HIS D C 1
ATOM 4358 O O . HIS D 1 115 ? -8.089 67.224 -14.479 1.00 14.20 115 HIS D O 1
ATOM 4365 N N . GLY D 1 116 ? -7.539 68.913 -15.907 1.00 13.04 116 GLY D N 1
ATOM 4366 C CA . GLY D 1 116 ? -6.588 69.522 -14.992 1.00 12.40 116 GLY D CA 1
ATOM 4367 C C . GLY D 1 116 ? -6.807 71.028 -15.033 1.00 14.91 116 GLY D C 1
ATOM 4368 O O . GLY D 1 116 ? -7.039 71.575 -16.118 1.00 13.37 116 GLY D O 1
ATOM 4369 N N . SER D 1 117 ? -6.726 71.718 -13.865 1.00 15.23 117 SER D N 1
ATOM 4370 C CA . SER D 1 117 ? -6.871 73.179 -13.837 1.00 15.58 117 SER D CA 1
ATOM 4371 C C . SER D 1 117 ? -5.897 73.842 -14.824 1.00 15.27 117 SER D C 1
ATOM 4372 O O . SER D 1 117 ? -4.748 73.410 -14.934 1.00 12.90 117 SER D O 1
ATOM 4375 N N . ASP D 1 118 ? -6.353 74.891 -15.517 1.00 16.12 118 ASP D N 1
ATOM 4376 C CA . ASP D 1 118 ? -5.523 75.502 -16.599 1.00 18.44 118 ASP D CA 1
ATOM 4377 C C . ASP D 1 118 ? -4.492 76.596 -16.172 1.00 18.42 118 ASP D C 1
ATOM 4378 O O . ASP D 1 118 ? -3.615 76.969 -16.973 1.00 18.16 118 ASP D O 1
ATOM 4383 N N . SER D 1 119 ? -4.564 77.055 -14.917 1.00 17.82 119 SER D N 1
ATOM 4384 C CA . SER D 1 119 ? -3.600 78.065 -14.394 1.00 18.36 119 SER D CA 1
ATOM 4385 C C . SER D 1 119 ? -3.697 78.140 -12.866 1.00 18.71 119 SER D C 1
ATOM 4386 O O . SER D 1 119 ? -4.633 77.586 -12.302 1.00 18.34 119 SER D O 1
ATOM 4389 N N . LEU D 1 120 ? -2.757 78.825 -12.204 1.00 19.58 120 LEU D N 1
ATOM 4390 C CA . LEU D 1 120 ? -2.865 79.022 -10.746 1.00 20.98 120 LEU D CA 1
ATOM 4391 C C . LEU D 1 120 ? -4.278 79.467 -10.322 1.00 21.27 120 LEU D C 1
ATOM 4392 O O . LEU D 1 120 ? -4.979 78.851 -9.460 1.00 22.12 120 LEU D O 1
ATOM 4397 N N . GLU D 1 121 ? -4.753 80.490 -10.984 1.00 20.87 121 GLU D N 1
ATOM 4398 C CA . GLU D 1 121 ? -5.969 81.099 -10.527 1.00 21.48 121 GLU D CA 1
ATOM 4399 C C . GLU D 1 121 ? -7.201 80.190 -10.688 1.00 21.12 121 GLU D C 1
ATOM 4400 O O . GLU D 1 121 ? -8.080 80.165 -9.816 1.00 20.66 121 GLU D O 1
ATOM 4406 N N . SER D 1 122 ? -7.276 79.437 -11.788 1.00 20.10 122 SER D N 1
ATOM 4407 C CA . SER D 1 122 ? -8.376 78.502 -11.908 1.00 20.26 122 SER D CA 1
ATOM 4408 C C . SER D 1 122 ? -8.179 77.301 -10.998 1.00 18.71 122 SER D C 1
ATOM 4409 O O . SER D 1 122 ? -9.142 76.752 -10.549 1.00 18.86 122 SER D O 1
ATOM 4412 N N . ALA D 1 123 ? -6.940 76.911 -10.714 1.00 18.63 123 ALA D N 1
ATOM 4413 C CA . ALA D 1 123 ? -6.683 75.891 -9.673 1.00 19.19 123 ALA D CA 1
ATOM 4414 C C . ALA D 1 123 ? -7.356 76.315 -8.353 1.00 19.28 123 ALA D C 1
ATOM 4415 O O . ALA D 1 123 ? -8.096 75.537 -7.744 1.00 18.64 123 ALA D O 1
ATOM 4417 N N . GLU D 1 124 ? -7.108 77.549 -7.920 1.00 20.20 124 GLU D N 1
ATOM 4418 C CA . GLU D 1 124 ? -7.595 77.975 -6.597 1.00 21.05 124 GLU D CA 1
ATOM 4419 C C . GLU D 1 124 ? -9.095 78.056 -6.612 1.00 20.64 124 GLU D C 1
ATOM 4420 O O . GLU D 1 124 ? -9.774 77.561 -5.705 1.00 20.42 124 GLU D O 1
ATOM 4426 N N . ARG D 1 125 ? -9.619 78.566 -7.712 1.00 20.22 125 ARG D N 1
ATOM 4427 C CA . ARG D 1 125 ? -11.036 78.595 -7.918 1.00 20.34 125 ARG D CA 1
ATOM 4428 C C . ARG D 1 125 ? -11.651 77.203 -7.932 1.00 20.79 125 ARG D C 1
ATOM 4429 O O . ARG D 1 125 ? -12.686 76.960 -7.271 1.00 21.76 125 ARG D O 1
ATOM 4437 N N . GLU D 1 126 ? -11.042 76.275 -8.692 1.00 19.87 126 GLU D N 1
ATOM 4438 C CA . GLU D 1 126 ? -11.573 74.889 -8.769 1.00 19.32 126 GLU D CA 1
ATOM 4439 C C . GLU D 1 126 ? -11.400 74.065 -7.474 1.00 18.29 126 GLU D C 1
ATOM 4440 O O . GLU D 1 126 ? -12.298 73.366 -7.039 1.00 18.90 126 GLU D O 1
ATOM 4446 N N . ILE D 1 127 ? -10.257 74.166 -6.842 1.00 17.76 127 ILE D N 1
ATOM 4447 C CA . ILE D 1 127 ? -10.102 73.481 -5.574 1.00 18.18 127 ILE D CA 1
ATOM 4448 C C . ILE D 1 127 ? -11.151 73.926 -4.534 1.00 19.23 127 ILE D C 1
ATOM 4449 O O . ILE D 1 127 ? -11.771 73.085 -3.916 1.00 19.14 127 ILE D O 1
ATOM 4454 N N . ASN D 1 128 ? -11.366 75.231 -4.368 1.00 20.19 128 ASN D N 1
ATOM 4455 C CA . ASN D 1 128 ? -12.409 75.722 -3.430 1.00 21.31 128 ASN D CA 1
ATOM 4456 C C . ASN D 1 128 ? -13.827 75.417 -3.882 1.00 19.96 128 ASN D C 1
ATOM 4457 O O . ASN D 1 128 ? -14.713 75.225 -3.068 1.00 20.68 128 ASN D O 1
ATOM 4462 N N . LEU D 1 129 ? -14.037 75.311 -5.177 1.00 19.55 129 LEU D N 1
ATOM 4463 C CA . LEU D 1 129 ? -15.348 74.885 -5.689 1.00 19.49 129 LEU D CA 1
ATOM 4464 C C . LEU D 1 129 ? -15.683 73.444 -5.308 1.00 19.81 129 LEU D C 1
ATOM 4465 O O . LEU D 1 129 ? -16.845 73.125 -4.967 1.00 19.75 129 LEU D O 1
ATOM 4470 N N . TRP D 1 130 ? -14.666 72.571 -5.385 1.00 19.16 130 TRP D N 1
ATOM 4471 C CA . TRP D 1 130 ? -14.890 71.141 -5.303 1.00 18.54 130 TRP D CA 1
ATOM 4472 C C . TRP D 1 130 ? -14.646 70.533 -3.931 1.00 18.37 130 TRP D C 1
ATOM 4473 O O . TRP D 1 130 ? -15.228 69.530 -3.605 1.00 17.98 130 TRP D O 1
ATOM 4484 N N . PHE D 1 131 ? -13.795 71.158 -3.134 1.00 18.45 131 PHE D N 1
ATOM 4485 C CA . PHE D 1 131 ? -13.445 70.606 -1.846 1.00 19.94 131 PHE D CA 1
ATOM 4486 C C . PHE D 1 131 ? -13.575 71.619 -0.679 1.00 21.43 131 PHE D C 1
ATOM 4487 O O . PHE D 1 131 ? -13.207 72.782 -0.801 1.00 20.78 131 PHE D O 1
ATOM 4495 N N . ASN D 1 132 ? -13.999 71.148 0.481 1.00 23.20 132 ASN D N 1
ATOM 4496 C CA . ASN D 1 132 ? -13.758 71.950 1.696 1.00 25.59 132 ASN D CA 1
ATOM 4497 C C . ASN D 1 132 ? -12.333 71.694 2.172 1.00 26.61 132 ASN D C 1
ATOM 4498 O O . ASN D 1 132 ? -11.742 70.633 1.888 1.00 25.68 132 ASN D O 1
ATOM 4503 N N . GLU D 1 133 ? -11.754 72.648 2.887 1.00 20.00 133 GLU D N 1
ATOM 4504 C CA . GLU D 1 133 ? -10.360 72.458 3.266 1.00 20.00 133 GLU D CA 1
ATOM 4505 C C . GLU D 1 133 ? -10.198 71.256 4.190 1.00 20.00 133 GLU D C 1
ATOM 4506 O O . GLU D 1 133 ? -9.057 70.712 4.196 1.00 27.51 133 GLU D O 1
ATOM 4508 N N . ASN D 1 134 ? -11.203 70.881 4.953 1.00 28.01 134 ASN D N 1
ATOM 4509 C CA . ASN D 1 134 ? -11.066 69.736 5.875 1.00 28.40 134 ASN D CA 1
ATOM 4510 C C . ASN D 1 134 ? -10.960 68.412 5.121 1.00 27.70 134 ASN D C 1
ATOM 4511 O O . ASN D 1 134 ? -10.658 67.357 5.716 1.00 28.54 134 ASN D O 1
ATOM 4516 N N . GLU D 1 135 ? -11.224 68.457 3.816 1.00 26.27 135 GLU D N 1
ATOM 4517 C CA . GLU D 1 135 ? -11.208 67.259 3.002 1.00 25.76 135 GLU D CA 1
ATOM 4518 C C . GLU D 1 135 ? -9.834 67.133 2.359 1.00 25.08 135 GLU D C 1
ATOM 4519 O O . GLU D 1 135 ? -9.568 66.157 1.656 1.00 25.09 135 GLU D O 1
ATOM 4525 N N . ILE D 1 136 ? -8.982 68.135 2.585 1.00 24.00 136 ILE D N 1
ATOM 4526 C CA . ILE D 1 136 ? -7.651 68.200 1.982 1.00 23.74 136 ILE D CA 1
ATOM 4527 C C . ILE D 1 136 ? -6.608 67.965 3.073 1.00 23.68 136 ILE D C 1
ATOM 4528 O O . ILE D 1 136 ? -6.493 68.758 3.993 1.00 23.93 136 ILE D O 1
ATOM 4533 N N . THR D 1 137 ? -5.861 66.875 2.948 1.00 23.82 137 THR D N 1
ATOM 4534 C CA . THR D 1 137 ? -4.886 66.415 3.954 1.00 24.34 137 THR D CA 1
ATOM 4535 C C . THR D 1 137 ? -3.587 67.118 3.665 1.00 24.46 137 THR D C 1
ATOM 4536 O O . THR D 1 137 ? -3.316 67.404 2.534 1.00 26.07 137 THR D O 1
ATOM 4540 N N . SER D 1 138 ? -2.743 67.329 4.655 1.00 24.74 138 SER D N 1
ATOM 4541 C CA . SER D 1 138 ? -1.408 67.896 4.422 1.00 25.17 138 SER D CA 1
ATOM 4542 C C . SER D 1 138 ? -0.469 66.897 5.051 1.00 23.98 138 SER D C 1
ATOM 4543 O O . SER D 1 138 ? -0.709 66.517 6.188 1.00 25.62 138 SER D O 1
ATOM 4546 N N . TYR D 1 139 ? 0.582 66.444 4.368 1.00 21.88 139 TYR D N 1
ATOM 4547 C CA . TYR D 1 139 ? 1.451 65.440 4.980 1.00 20.16 139 TYR D CA 1
ATOM 4548 C C . TYR D 1 139 ? 2.768 65.379 4.282 1.00 19.69 139 TYR D C 1
ATOM 4549 O O . TYR D 1 139 ? 2.808 65.550 3.069 1.00 20.70 139 TYR D O 1
ATOM 4558 N N . ALA D 1 140 ? 3.822 65.108 5.029 1.00 17.87 140 ALA D N 1
ATOM 4559 C CA . ALA D 1 140 ? 5.108 64.807 4.428 1.00 18.83 140 ALA D CA 1
ATOM 4560 C C . ALA D 1 140 ? 5.142 63.329 3.938 1.00 17.89 140 ALA D C 1
ATOM 4561 O O . ALA D 1 140 ? 4.542 62.433 4.550 1.00 16.22 140 ALA D O 1
ATOM 4563 N N . SER D 1 141 ? 5.849 63.099 2.843 1.00 17.30 141 SER D N 1
ATOM 4564 C CA . SER D 1 141 ? 6.124 61.758 2.372 1.00 18.26 141 SER D CA 1
ATOM 4565 C C . SER D 1 141 ? 7.617 61.408 2.315 1.00 18.57 141 SER D C 1
ATOM 4566 O O . SER D 1 141 ? 8.482 62.277 2.169 1.00 17.67 141 SER D O 1
ATOM 4569 N N . PRO D 1 142 ? 7.938 60.127 2.476 1.00 18.71 142 PRO D N 1
ATOM 4570 C CA . PRO D 1 142 ? 9.359 59.740 2.410 1.00 18.95 142 PRO D CA 1
ATOM 4571 C C . PRO D 1 142 ? 10.061 60.213 1.127 1.00 18.88 142 PRO D C 1
ATOM 4572 O O . PRO D 1 142 ? 11.259 60.511 1.165 1.00 17.37 142 PRO D O 1
ATOM 4576 N N . ARG D 1 143 ? 9.333 60.268 0.003 1.00 18.47 143 ARG D N 1
ATOM 4577 C CA . ARG D 1 143 ? 9.997 60.644 -1.259 1.00 19.59 143 ARG D CA 1
ATOM 4578 C C . ARG D 1 143 ? 10.249 62.163 -1.433 1.00 20.29 143 ARG D C 1
ATOM 4579 O O . ARG D 1 143 ? 10.939 62.570 -2.352 1.00 19.91 143 ARG D O 1
ATOM 4587 N N . ASP D 1 144 ? 9.690 63.009 -0.569 1.00 21.39 144 ASP D N 1
ATOM 4588 C CA . ASP D 1 144 ? 9.726 64.428 -0.884 1.00 22.38 144 ASP D CA 1
ATOM 4589 C C . ASP D 1 144 ? 11.171 64.880 -1.008 1.00 23.27 144 ASP D C 1
ATOM 4590 O O . ASP D 1 144 ? 11.501 65.628 -1.934 1.00 23.99 144 ASP D O 1
ATOM 4595 N N . ALA D 1 145 ? 12.034 64.401 -0.115 1.00 23.09 145 ALA D N 1
ATOM 4596 C CA . ALA D 1 145 ? 13.423 64.858 -0.029 1.00 23.62 145 ALA D CA 1
ATOM 4597 C C . ALA D 1 145 ? 14.277 64.394 -1.228 1.00 24.01 145 ALA D C 1
ATOM 4598 O O . ALA D 1 145 ? 15.422 64.844 -1.416 1.00 24.95 145 ALA D O 1
ATOM 4600 N N . TRP D 1 146 ? 13.695 63.515 -2.039 1.00 23.43 146 TRP D N 1
ATOM 4601 C CA . TRP D 1 146 ? 14.312 63.027 -3.254 1.00 23.36 146 TRP D CA 1
ATOM 4602 C C . TRP D 1 146 ? 13.678 63.599 -4.520 1.00 23.53 146 TRP D C 1
ATOM 4603 O O . TRP D 1 146 ? 14.334 63.612 -5.548 1.00 23.28 146 TRP D O 1
ATOM 4614 N N . LEU D 1 147 ? 12.436 64.073 -4.433 1.00 24.05 147 LEU D N 1
ATOM 4615 C CA . LEU D 1 147 ? 11.765 64.740 -5.555 1.00 25.46 147 LEU D CA 1
ATOM 4616 C C . LEU D 1 147 ? 12.278 66.188 -5.784 1.00 26.99 147 LEU D C 1
ATOM 4617 O O . LEU D 1 147 ? 12.209 66.717 -6.913 1.00 26.15 147 LEU D O 1
ATOM 4622 N N . TYR D 1 148 ? 12.776 66.810 -4.702 1.00 28.67 148 TYR D N 1
ATOM 4623 C CA . TYR D 1 148 ? 13.086 68.240 -4.654 1.00 30.92 148 TYR D CA 1
ATOM 4624 C C . TYR D 1 148 ? 14.438 68.525 -4.025 1.00 32.26 148 TYR D C 1
ATOM 4625 O O . TYR D 1 148 ? 14.961 67.675 -3.290 1.00 33.06 148 TYR D O 1
ATOM 4634 N N . GLU D 1 149 ? 15.026 69.669 -4.292 1.00 20.00 149 GLU D N 1
ATOM 4635 C CA . GLU D 1 149 ? 16.162 70.117 -3.503 1.00 20.00 149 GLU D CA 1
ATOM 4636 C C . GLU D 1 149 ? 15.640 70.973 -2.414 1.00 20.00 149 GLU D C 1
ATOM 4637 O O . GLU D 1 149 ? 15.848 70.688 -1.284 1.00 35.20 149 GLU D O 1
ATOM 4643 N N . MET E 1 1 ? 21.333 44.301 9.051 1.00 27.32 1 MET E N 1
ATOM 4644 C CA . MET E 1 1 ? 20.071 43.538 8.705 1.00 26.83 1 MET E CA 1
ATOM 4645 C C . MET E 1 1 ? 20.284 42.371 7.712 1.00 25.77 1 MET E C 1
ATOM 4646 O O . MET E 1 1 ? 21.331 42.325 7.002 1.00 26.17 1 MET E O 1
ATOM 4651 N N . GLU E 1 2 ? 19.308 41.442 7.707 1.00 23.21 2 GLU E N 1
ATOM 4652 C CA . GLU E 1 2 ? 19.389 40.195 6.939 1.00 21.17 2 GLU E CA 1
ATOM 4653 C C . GLU E 1 2 ? 19.541 40.442 5.425 1.00 20.29 2 GLU E C 1
ATOM 4654 O O . GLU E 1 2 ? 18.876 41.297 4.824 1.00 18.92 2 GLU E O 1
ATOM 4660 N N . ARG E 1 3 ? 20.455 39.683 4.837 1.00 19.28 3 ARG E N 1
ATOM 4661 C CA . ARG E 1 3 ? 20.767 39.807 3.426 1.00 18.47 3 ARG E CA 1
ATOM 4662 C C . ARG E 1 3 ? 20.684 38.474 2.732 1.00 17.17 3 ARG E C 1
ATOM 4663 O O . ARG E 1 3 ? 20.877 37.434 3.365 1.00 16.60 3 ARG E O 1
ATOM 4671 N N . THR E 1 4 ? 20.363 38.499 1.440 1.00 15.19 4 THR E N 1
ATOM 4672 C CA . THR E 1 4 ? 20.417 37.271 0.655 1.00 13.51 4 THR E CA 1
ATOM 4673 C C . THR E 1 4 ? 21.119 37.465 -0.691 1.00 12.55 4 THR E C 1
ATOM 4674 O O . THR E 1 4 ? 21.382 38.593 -1.094 1.00 12.61 4 THR E O 1
ATOM 4678 N N . PHE E 1 5 ? 21.473 36.393 -1.381 1.00 11.78 5 PHE E N 1
ATOM 4679 C CA . PHE E 1 5 ? 22.057 36.594 -2.704 1.00 10.33 5 PHE E CA 1
ATOM 4680 C C . PHE E 1 5 ? 21.016 36.174 -3.731 1.00 9.94 5 PHE E C 1
ATOM 4681 O O . PHE E 1 5 ? 20.440 35.096 -3.611 1.00 9.08 5 PHE E O 1
ATOM 4689 N N . LEU E 1 6 ? 20.793 37.024 -4.723 1.00 9.75 6 LEU E N 1
ATOM 4690 C CA . LEU E 1 6 ? 19.867 36.745 -5.829 1.00 11.44 6 LEU E CA 1
ATOM 4691 C C . LEU E 1 6 ? 20.637 36.932 -7.100 1.00 12.07 6 LEU E C 1
ATOM 4692 O O . LEU E 1 6 ? 21.576 37.750 -7.144 1.00 12.84 6 LEU E O 1
ATOM 4697 N N . MET E 1 7 ? 20.286 36.152 -8.120 1.00 12.20 7 MET E N 1
ATOM 4698 C CA . MET E 1 7 ? 20.964 36.252 -9.382 1.00 13.16 7 MET E CA 1
ATOM 4699 C C . MET E 1 7 ? 19.989 36.075 -10.535 1.00 12.06 7 MET E C 1
ATOM 4700 O O . MET E 1 7 ? 19.359 35.065 -10.642 1.00 11.31 7 MET E O 1
ATOM 4705 N N . ILE E 1 8 ? 19.871 37.092 -11.375 1.00 11.23 8 ILE E N 1
ATOM 4706 C CA . ILE E 1 8 ? 19.047 36.998 -12.568 1.00 11.01 8 ILE E CA 1
ATOM 4707 C C . ILE E 1 8 ? 19.848 36.178 -13.550 1.00 11.19 8 ILE E C 1
ATOM 4708 O O . ILE E 1 8 ? 20.971 36.567 -13.915 1.00 11.59 8 ILE E O 1
ATOM 4713 N N . LYS E 1 9 ? 19.297 35.014 -13.917 1.00 10.47 9 LYS E N 1
ATOM 4714 C CA . LYS E 1 9 ? 20.015 34.014 -14.699 1.00 10.03 9 LYS E CA 1
ATOM 4715 C C . LYS E 1 9 ? 20.073 34.410 -16.211 1.00 9.49 9 LYS E C 1
ATOM 4716 O O . LYS E 1 9 ? 19.439 35.346 -16.602 1.00 8.41 9 LYS E O 1
ATOM 4722 N N . PRO E 1 10 ? 20.871 33.723 -17.039 1.00 9.93 10 PRO E N 1
ATOM 4723 C CA . PRO E 1 10 ? 21.077 34.117 -18.467 1.00 9.56 10 PRO E CA 1
ATOM 4724 C C . PRO E 1 10 ? 19.822 34.071 -19.337 1.00 9.83 10 PRO E C 1
ATOM 4725 O O . PRO E 1 10 ? 19.714 34.841 -20.275 1.00 11.39 10 PRO E O 1
ATOM 4729 N N . ASP E 1 11 ? 18.915 33.152 -19.060 1.00 8.61 11 ASP E N 1
ATOM 4730 C CA . ASP E 1 11 ? 17.648 33.084 -19.753 1.00 9.97 11 ASP E CA 1
ATOM 4731 C C . ASP E 1 11 ? 16.880 34.417 -19.653 1.00 10.09 11 ASP E C 1
ATOM 4732 O O . ASP E 1 11 ? 16.516 34.955 -20.689 1.00 10.41 11 ASP E O 1
ATOM 4737 N N . ALA E 1 12 ? 16.726 34.972 -18.448 1.00 8.99 12 ALA E N 1
ATOM 4738 C CA . ALA E 1 12 ? 16.091 36.273 -18.262 1.00 9.49 12 ALA E CA 1
ATOM 4739 C C . ALA E 1 12 ? 16.904 37.409 -18.861 1.00 9.96 12 ALA E C 1
ATOM 4740 O O . ALA E 1 12 ? 16.352 38.323 -19.397 1.00 8.35 12 ALA E O 1
ATOM 4742 N N . VAL E 1 13 ? 18.236 37.334 -18.771 1.00 10.41 13 VAL E N 1
ATOM 4743 C CA . VAL E 1 13 ? 19.071 38.320 -19.468 1.00 9.69 13 VAL E CA 1
ATOM 4744 C C . VAL E 1 13 ? 18.847 38.348 -21.031 1.00 10.37 13 VAL E C 1
ATOM 4745 O O . VAL E 1 13 ? 18.636 39.421 -21.635 1.00 10.61 13 VAL E O 1
ATOM 4749 N N . GLN E 1 14 ? 18.861 37.180 -21.651 1.00 9.45 14 GLN E N 1
ATOM 4750 C CA . GLN E 1 14 ? 18.724 37.045 -23.101 1.00 11.21 14 GLN E CA 1
ATOM 4751 C C . GLN E 1 14 ? 17.263 37.151 -23.597 1.00 12.18 14 GLN E C 1
ATOM 4752 O O . GLN E 1 14 ? 17.007 37.142 -24.801 1.00 11.98 14 GLN E O 1
ATOM 4758 N N . ARG E 1 15 ? 16.326 37.226 -22.657 1.00 10.90 15 ARG E N 1
ATOM 4759 C CA . ARG E 1 15 ? 14.942 37.433 -22.968 1.00 10.83 15 ARG E CA 1
ATOM 4760 C C . ARG E 1 15 ? 14.605 38.873 -22.630 1.00 10.63 15 ARG E C 1
ATOM 4761 O O . ARG E 1 15 ? 13.446 39.270 -22.750 1.00 11.03 15 ARG E O 1
ATOM 4769 N N . ASN E 1 16 ? 15.600 39.628 -22.167 1.00 10.28 16 ASN E N 1
ATOM 4770 C CA . ASN E 1 16 ? 15.433 41.071 -21.868 1.00 10.95 16 ASN E CA 1
ATOM 4771 C C . ASN E 1 16 ? 14.382 41.393 -20.785 1.00 11.78 16 ASN E C 1
ATOM 4772 O O . ASN E 1 16 ? 13.541 42.304 -20.960 1.00 11.62 16 ASN E O 1
ATOM 4777 N N . LEU E 1 17 ? 14.462 40.647 -19.678 1.00 10.12 17 LEU E N 1
ATOM 4778 C CA . LEU E 1 17 ? 13.547 40.765 -18.551 1.00 10.17 17 LEU E CA 1
ATOM 4779 C C . LEU E 1 17 ? 14.251 41.273 -17.287 1.00 9.62 17 LEU E C 1
ATOM 4780 O O . LEU E 1 17 ? 13.762 41.033 -16.195 1.00 8.94 17 LEU E O 1
ATOM 4785 N N . ILE E 1 18 ? 15.423 41.897 -17.424 1.00 9.34 18 ILE E N 1
ATOM 4786 C CA . ILE E 1 18 ? 16.221 42.249 -16.265 1.00 10.12 18 ILE E CA 1
ATOM 4787 C C . ILE E 1 18 ? 15.420 43.234 -15.438 1.00 10.25 18 ILE E C 1
ATOM 4788 O O . ILE E 1 18 ? 15.253 43.031 -14.248 1.00 10.80 18 ILE E O 1
ATOM 4793 N N . GLY E 1 19 ? 14.923 44.297 -16.087 1.00 10.09 19 GLY E N 1
ATOM 4794 C CA . GLY E 1 19 ? 14.175 45.355 -15.441 1.00 9.75 19 GLY E CA 1
ATOM 4795 C C . GLY E 1 19 ? 12.939 44.818 -14.764 1.00 10.60 19 GLY E C 1
ATOM 4796 O O . GLY E 1 19 ? 12.660 45.176 -13.635 1.00 10.16 19 GLY E O 1
ATOM 4797 N N . GLU E 1 20 ? 12.224 43.934 -15.464 1.00 11.23 20 GLU E N 1
ATOM 4798 C CA . GLU E 1 20 ? 11.001 43.308 -14.953 1.00 11.91 20 GLU E CA 1
ATOM 4799 C C . GLU E 1 20 ? 11.225 42.503 -13.661 1.00 10.94 20 GLU E C 1
ATOM 4800 O O . GLU E 1 20 ? 10.418 42.542 -12.754 1.00 10.59 20 GLU E O 1
ATOM 4806 N N . VAL E 1 21 ? 12.325 41.777 -13.586 1.00 10.00 21 VAL E N 1
ATOM 4807 C CA . VAL E 1 21 ? 12.605 40.991 -12.413 1.00 10.30 21 VAL E CA 1
ATOM 4808 C C . VAL E 1 21 ? 13.020 41.922 -11.248 1.00 10.51 21 VAL E C 1
ATOM 4809 O O . VAL E 1 21 ? 12.530 41.779 -10.094 1.00 10.75 21 VAL E O 1
ATOM 4813 N N . ILE E 1 22 ? 13.852 42.909 -11.551 1.00 10.67 22 ILE E N 1
ATOM 4814 C CA . ILE E 1 22 ? 14.261 43.895 -10.529 1.00 9.82 22 ILE E CA 1
ATOM 4815 C C . ILE E 1 22 ? 13.061 44.593 -9.920 1.00 10.68 22 ILE E C 1
ATOM 4816 O O . ILE E 1 22 ? 12.987 44.724 -8.684 1.00 9.92 22 ILE E O 1
ATOM 4821 N N . SER E 1 23 ? 12.098 44.953 -10.772 1.00 9.73 23 SER E N 1
ATOM 4822 C CA . SER E 1 23 ? 10.876 45.617 -10.350 1.00 11.24 23 SER E CA 1
ATOM 4823 C C . SER E 1 23 ? 10.047 44.762 -9.402 1.00 10.80 23 SER E C 1
ATOM 4824 O O . SER E 1 23 ? 9.497 45.283 -8.442 1.00 11.19 23 SER E O 1
ATOM 4827 N N . ARG E 1 24 ? 9.901 43.482 -9.725 1.00 10.56 24 ARG E N 1
ATOM 4828 C CA . ARG E 1 24 ? 9.276 42.542 -8.791 1.00 11.57 24 ARG E CA 1
ATOM 4829 C C . ARG E 1 24 ? 9.954 42.555 -7.411 1.00 11.52 24 ARG E C 1
ATOM 4830 O O . ARG E 1 24 ? 9.280 42.704 -6.391 1.00 11.96 24 ARG E O 1
ATOM 4838 N N . ILE E 1 25 ? 11.266 42.473 -7.385 1.00 10.92 25 ILE E N 1
ATOM 4839 C CA . ILE E 1 25 ? 12.002 42.591 -6.137 1.00 10.92 25 ILE E CA 1
ATOM 4840 C C . ILE E 1 25 ? 11.782 43.937 -5.449 1.00 12.07 25 ILE E C 1
ATOM 4841 O O . ILE E 1 25 ? 11.438 43.968 -4.238 1.00 13.07 25 ILE E O 1
ATOM 4846 N N . GLU E 1 26 ? 11.898 45.039 -6.195 1.00 11.61 26 GLU E N 1
ATOM 4847 C CA . GLU E 1 26 ? 11.786 46.365 -5.592 1.00 11.43 26 GLU E CA 1
ATOM 4848 C C . GLU E 1 26 ? 10.407 46.646 -4.977 1.00 11.90 26 GLU E C 1
ATOM 4849 O O . GLU E 1 26 ? 10.336 47.214 -3.904 1.00 11.87 26 GLU E O 1
ATOM 4855 N N . ARG E 1 27 ? 9.314 46.263 -5.646 1.00 10.60 27 ARG E N 1
ATOM 4856 C CA . ARG E 1 27 ? 8.011 46.562 -5.098 1.00 11.35 27 ARG E CA 1
ATOM 4857 C C . ARG E 1 27 ? 7.668 45.655 -3.888 1.00 11.27 27 ARG E C 1
ATOM 4858 O O . ARG E 1 27 ? 6.761 45.956 -3.134 1.00 11.00 27 ARG E O 1
ATOM 4866 N N . LYS E 1 28 ? 8.379 44.554 -3.720 1.00 11.02 28 LYS E N 1
ATOM 4867 C CA . LYS E 1 28 ? 8.192 43.739 -2.544 1.00 12.29 28 LYS E CA 1
ATOM 4868 C C . LYS E 1 28 ? 8.802 44.449 -1.355 1.00 12.70 28 LYS E C 1
ATOM 4869 O O . LYS E 1 28 ? 8.554 44.129 -0.226 1.00 14.33 28 LYS E O 1
ATOM 4875 N N . GLY E 1 29 ? 9.561 45.478 -1.599 1.00 12.28 29 GLY E N 1
ATOM 4876 C CA . GLY E 1 29 ? 10.067 46.168 -0.491 1.00 12.03 29 GLY E CA 1
ATOM 4877 C C . GLY E 1 29 ? 11.481 45.779 -0.143 1.00 12.44 29 GLY E C 1
ATOM 4878 O O . GLY E 1 29 ? 12.026 46.361 0.791 1.00 12.86 29 GLY E O 1
ATOM 4879 N N . LEU E 1 30 ? 12.087 44.856 -0.900 1.00 11.38 30 LEU E N 1
ATOM 4880 C CA . LEU E 1 30 ? 13.494 44.470 -0.711 1.00 12.71 30 LEU E CA 1
ATOM 4881 C C . LEU E 1 30 ? 14.430 45.585 -1.177 1.00 13.10 30 LEU E C 1
ATOM 4882 O O . LEU E 1 30 ? 14.108 46.287 -2.131 1.00 13.05 30 LEU E O 1
ATOM 4887 N N . LYS E 1 31 ? 15.586 45.739 -0.516 1.00 13.07 31 LYS E N 1
ATOM 4888 C CA . LYS E 1 31 ? 16.522 46.803 -0.847 1.00 12.38 31 LYS E CA 1
ATOM 4889 C C . LYS E 1 31 ? 17.710 46.178 -1.524 1.00 13.47 31 LYS E C 1
ATOM 4890 O O . LYS E 1 31 ? 18.389 45.334 -0.926 1.00 13.66 31 LYS E O 1
ATOM 4896 N N . LEU E 1 32 ? 17.949 46.614 -2.753 1.00 13.15 32 LEU E N 1
ATOM 4897 C CA . LEU E 1 32 ? 19.136 46.307 -3.516 1.00 14.83 32 LEU E CA 1
ATOM 4898 C C . LEU E 1 32 ? 20.377 47.020 -2.925 1.00 14.15 32 LEU E C 1
ATOM 4899 O O . LEU E 1 32 ? 20.439 48.235 -2.866 1.00 13.61 32 LEU E O 1
ATOM 4904 N N . VAL E 1 33 ? 21.381 46.237 -2.537 1.00 14.69 33 VAL E N 1
ATOM 4905 C CA . VAL E 1 33 ? 22.498 46.750 -1.783 1.00 14.04 33 VAL E CA 1
ATOM 4906 C C . VAL E 1 33 ? 23.812 46.452 -2.540 1.00 15.26 33 VAL E C 1
ATOM 4907 O O . VAL E 1 33 ? 24.821 47.184 -2.419 1.00 14.93 33 VAL E O 1
ATOM 4911 N N . GLY E 1 34 ? 23.766 45.430 -3.395 1.00 14.55 34 GLY E N 1
ATOM 4912 C CA . GLY E 1 34 ? 24.858 45.168 -4.329 1.00 14.90 34 GLY E CA 1
ATOM 4913 C C . GLY E 1 34 ? 24.263 44.672 -5.635 1.00 15.53 34 GLY E C 1
ATOM 4914 O O . GLY E 1 34 ? 23.207 44.035 -5.608 1.00 16.51 34 GLY E O 1
ATOM 4915 N N . GLY E 1 35 ? 24.884 44.992 -6.779 1.00 14.57 35 GLY E N 1
ATOM 4916 C CA . GLY E 1 35 ? 24.390 44.478 -8.036 1.00 13.47 35 GLY E CA 1
ATOM 4917 C C . GLY E 1 35 ? 25.423 44.675 -9.136 1.00 13.50 35 GLY E C 1
ATOM 4918 O O . GLY E 1 35 ? 25.966 45.733 -9.265 1.00 12.64 35 GLY E O 1
ATOM 4919 N N . LYS E 1 36 ? 25.707 43.640 -9.902 1.00 12.92 36 LYS E N 1
ATOM 4920 C CA . LYS E 1 36 ? 26.575 43.812 -11.033 1.00 14.35 36 LYS E CA 1
ATOM 4921 C C . LYS E 1 36 ? 26.231 42.825 -12.124 1.00 13.50 36 LYS E C 1
ATOM 4922 O O . LYS E 1 36 ? 25.952 41.664 -11.845 1.00 14.50 36 LYS E O 1
ATOM 4928 N N . LEU E 1 37 ? 26.236 43.302 -13.356 1.00 13.19 37 LEU E N 1
ATOM 4929 C CA . LEU E 1 37 ? 26.193 42.476 -14.530 1.00 14.07 37 LEU E CA 1
ATOM 4930 C C . LEU E 1 37 ? 27.577 41.861 -14.773 1.00 15.33 37 LEU E C 1
ATOM 4931 O O . LEU E 1 37 ? 28.547 42.576 -14.793 1.00 15.11 37 LEU E O 1
ATOM 4936 N N . MET E 1 38 ? 27.641 40.543 -14.971 1.00 15.56 38 MET E N 1
ATOM 4937 C CA . MET E 1 38 ? 28.895 39.824 -15.064 1.00 16.55 38 MET E CA 1
ATOM 4938 C C . MET E 1 38 ? 28.676 38.476 -15.732 1.00 17.61 38 MET E C 1
ATOM 4939 O O . MET E 1 38 ? 27.593 37.864 -15.623 1.00 18.25 38 MET E O 1
ATOM 4944 N N . GLN E 1 39 ? 29.722 38.044 -16.410 1.00 16.74 39 GLN E N 1
ATOM 4945 C CA . GLN E 1 39 ? 29.885 36.724 -16.913 1.00 18.61 39 GLN E CA 1
ATOM 4946 C C . GLN E 1 39 ? 30.353 35.814 -15.758 1.00 18.12 39 GLN E C 1
ATOM 4947 O O . GLN E 1 39 ? 31.143 36.224 -14.955 1.00 19.01 39 GLN E O 1
ATOM 4953 N N . VAL E 1 40 ? 29.833 34.598 -15.649 1.00 18.89 40 VAL E N 1
ATOM 4954 C CA . VAL E 1 40 ? 30.221 33.676 -14.582 1.00 18.95 40 VAL E CA 1
ATOM 4955 C C . VAL E 1 40 ? 31.388 32.771 -15.034 1.00 20.73 40 VAL E C 1
ATOM 4956 O O . VAL E 1 40 ? 31.251 32.009 -15.997 1.00 20.92 40 VAL E O 1
ATOM 4960 N N . PRO E 1 41 ? 32.538 32.872 -14.363 1.00 21.96 41 PRO E N 1
ATOM 4961 C CA . PRO E 1 41 ? 33.665 31.936 -14.560 1.00 23.39 41 PRO E CA 1
ATOM 4962 C C . PRO E 1 41 ? 33.248 30.494 -14.234 1.00 24.40 41 PRO E C 1
ATOM 4963 O O . PRO E 1 41 ? 32.455 30.266 -13.311 1.00 23.99 41 PRO E O 1
ATOM 4967 N N . MET E 1 42 ? 33.775 29.534 -14.995 1.00 25.78 42 MET E N 1
ATOM 4968 C CA . MET E 1 42 ? 33.604 28.100 -14.730 1.00 26.83 42 MET E CA 1
ATOM 4969 C C . MET E 1 42 ? 33.773 27.752 -13.253 1.00 26.30 42 MET E C 1
ATOM 4970 O O . MET E 1 42 ? 32.914 27.088 -12.676 1.00 25.48 42 MET E O 1
ATOM 4975 N N . GLU E 1 43 ? 34.861 28.232 -12.640 1.00 26.39 43 GLU E N 1
ATOM 4976 C CA . GLU E 1 43 ? 35.183 27.937 -11.224 1.00 26.91 43 GLU E CA 1
ATOM 4977 C C . GLU E 1 43 ? 34.102 28.507 -10.301 1.00 25.74 43 GLU E C 1
ATOM 4978 O O . GLU E 1 43 ? 33.673 27.852 -9.366 1.00 25.03 43 GLU E O 1
ATOM 4984 N N . LEU E 1 44 ? 33.624 29.715 -10.566 1.00 23.23 44 LEU E N 1
ATOM 4985 C CA . LEU E 1 44 ? 32.601 30.229 -9.676 1.00 22.00 44 LEU E CA 1
ATOM 4986 C C . LEU E 1 44 ? 31.256 29.450 -9.777 1.00 20.43 44 LEU E C 1
ATOM 4987 O O . LEU E 1 44 ? 30.633 29.131 -8.771 1.00 17.92 44 LEU E O 1
ATOM 4992 N N . ALA E 1 45 ? 30.874 29.105 -10.992 1.00 19.38 45 ALA E N 1
ATOM 4993 C CA . ALA E 1 45 ? 29.667 28.360 -11.248 1.00 19.79 45 ALA E CA 1
ATOM 4994 C C . ALA E 1 45 ? 29.652 27.027 -10.473 1.00 20.35 45 ALA E C 1
ATOM 4995 O O . ALA E 1 45 ? 28.624 26.630 -9.887 1.00 19.29 45 ALA E O 1
ATOM 4997 N N . GLU E 1 46 ? 30.792 26.338 -10.524 1.00 20.98 46 GLU E N 1
ATOM 4998 C CA . GLU E 1 46 ? 30.977 25.008 -9.954 1.00 22.19 46 GLU E CA 1
ATOM 4999 C C . GLU E 1 46 ? 30.961 25.062 -8.458 1.00 21.84 46 GLU E C 1
ATOM 5000 O O . GLU E 1 46 ? 30.328 24.213 -7.829 1.00 21.76 46 GLU E O 1
ATOM 5006 N N . THR E 1 47 ? 31.601 26.071 -7.876 1.00 21.32 47 THR E N 1
ATOM 5007 C CA . THR E 1 47 ? 31.576 26.161 -6.417 1.00 22.32 47 THR E CA 1
ATOM 5008 C C . THR E 1 47 ? 30.161 26.602 -5.949 1.00 21.37 47 THR E C 1
ATOM 5009 O O . THR E 1 47 ? 29.590 25.999 -5.051 1.00 22.51 47 THR E O 1
ATOM 5013 N N . HIS E 1 48 ? 29.573 27.582 -6.622 1.00 20.10 48 HIS E N 1
ATOM 5014 C CA . HIS E 1 48 ? 28.185 28.008 -6.368 1.00 19.13 48 HIS E CA 1
ATOM 5015 C C . HIS E 1 48 ? 27.172 26.865 -6.428 1.00 18.67 48 HIS E C 1
ATOM 5016 O O . HIS E 1 48 ? 26.303 26.730 -5.551 1.00 17.78 48 HIS E O 1
ATOM 5023 N N . TYR E 1 49 ? 27.261 26.052 -7.465 1.00 17.68 49 TYR E N 1
ATOM 5024 C CA . TYR E 1 49 ? 26.301 24.961 -7.595 1.00 18.85 49 TYR E CA 1
ATOM 5025 C C . TYR E 1 49 ? 26.865 23.546 -7.220 1.00 19.57 49 TYR E C 1
ATOM 5026 O O . TYR E 1 49 ? 26.242 22.513 -7.534 1.00 18.40 49 TYR E O 1
ATOM 5035 N N . GLY E 1 50 ? 28.014 23.513 -6.538 1.00 19.55 50 GLY E N 1
ATOM 5036 C CA . GLY E 1 50 ? 28.649 22.240 -6.183 1.00 22.03 50 GLY E CA 1
ATOM 5037 C C . GLY E 1 50 ? 27.816 21.148 -5.527 1.00 22.56 50 GLY E C 1
ATOM 5038 O O . GLY E 1 50 ? 28.071 19.962 -5.736 1.00 22.04 50 GLY E O 1
ATOM 5039 N N . GLU E 1 51 ? 26.828 21.540 -4.721 1.00 23.31 51 GLU E N 1
ATOM 5040 C CA . GLU E 1 51 ? 25.931 20.567 -4.056 1.00 24.70 51 GLU E CA 1
ATOM 5041 C C . GLU E 1 51 ? 25.174 19.670 -5.067 1.00 23.71 51 GLU E C 1
ATOM 5042 O O . GLU E 1 51 ? 24.728 18.583 -4.714 1.00 23.45 51 GLU E O 1
ATOM 5048 N N . HIS E 1 52 ? 25.016 20.127 -6.308 1.00 23.77 52 HIS E N 1
ATOM 5049 C CA . HIS E 1 52 ? 24.324 19.326 -7.344 1.00 24.37 52 HIS E CA 1
ATOM 5050 C C . HIS E 1 52 ? 25.229 18.429 -8.217 1.00 24.88 52 HIS E C 1
ATOM 5051 O O . HIS E 1 52 ? 24.746 17.774 -9.125 1.00 23.34 52 HIS E O 1
ATOM 5058 N N . GLN E 1 53 ? 26.523 18.371 -7.888 1.00 26.81 53 GLN E N 1
ATOM 5059 C CA . GLN E 1 53 ? 27.578 17.724 -8.721 1.00 29.46 53 GLN E CA 1
ATOM 5060 C C . GLN E 1 53 ? 27.234 16.467 -9.587 1.00 29.49 53 GLN E C 1
ATOM 5061 O O . GLN E 1 53 ? 27.388 16.520 -10.810 1.00 32.88 53 GLN E O 1
ATOM 5067 N N . GLY E 1 54 ? 26.763 15.368 -9.024 1.00 28.27 54 GLY E N 1
ATOM 5068 C CA . GLY E 1 54 ? 26.339 14.198 -9.831 1.00 27.02 54 GLY E CA 1
ATOM 5069 C C . GLY E 1 54 ? 24.832 13.976 -10.052 1.00 26.40 54 GLY E C 1
ATOM 5070 O O . GLY E 1 54 ? 24.357 12.849 -10.155 1.00 24.98 54 GLY E O 1
ATOM 5071 N N . LYS E 1 55 ? 24.062 15.052 -10.123 1.00 26.22 55 LYS E N 1
ATOM 5072 C CA . LYS E 1 55 ? 22.660 14.958 -10.561 1.00 25.82 55 LYS E CA 1
ATOM 5073 C C . LYS E 1 55 ? 22.693 14.999 -12.076 1.00 24.69 55 LYS E C 1
ATOM 5074 O O . LYS E 1 55 ? 23.596 15.602 -12.624 1.00 24.09 55 LYS E O 1
ATOM 5080 N N . PRO E 1 56 ? 21.727 14.349 -12.741 1.00 23.77 56 PRO E N 1
ATOM 5081 C CA . PRO E 1 56 ? 21.721 14.277 -14.210 1.00 23.49 56 PRO E CA 1
ATOM 5082 C C . PRO E 1 56 ? 21.810 15.642 -14.925 1.00 23.02 56 PRO E C 1
ATOM 5083 O O . PRO E 1 56 ? 22.459 15.709 -15.954 1.00 22.37 56 PRO E O 1
ATOM 5087 N N . PHE E 1 57 ? 21.197 16.695 -14.355 1.00 21.62 57 PHE E N 1
ATOM 5088 C CA . PHE E 1 57 ? 21.109 18.043 -14.943 1.00 21.07 57 PHE E CA 1
ATOM 5089 C C . PHE E 1 57 ? 22.338 18.940 -14.697 1.00 20.62 57 PHE E C 1
ATOM 5090 O O . PHE E 1 57 ? 22.461 20.039 -15.270 1.00 18.40 57 PHE E O 1
ATOM 5098 N N . TYR E 1 58 ? 23.257 18.462 -13.868 1.00 20.82 58 TYR E N 1
ATOM 5099 C CA . TYR E 1 58 ? 24.396 19.293 -13.447 1.00 21.24 58 TYR E CA 1
ATOM 5100 C C . TYR E 1 58 ? 25.258 19.856 -14.599 1.00 21.06 58 TYR E C 1
ATOM 5101 O O . TYR E 1 58 ? 25.579 21.027 -14.609 1.00 19.65 58 TYR E O 1
ATOM 5110 N N . ASN E 1 59 ? 25.618 19.032 -15.571 1.00 21.74 59 ASN E N 1
ATOM 5111 C CA . ASN E 1 59 ? 26.413 19.563 -16.689 1.00 23.12 59 ASN E CA 1
ATOM 5112 C C . ASN E 1 59 ? 25.699 20.672 -17.452 1.00 22.19 59 ASN E C 1
ATOM 5113 O O . ASN E 1 59 ? 26.306 21.690 -17.777 1.00 21.22 59 ASN E O 1
ATOM 5118 N N . ASP E 1 60 ? 24.420 20.461 -17.691 1.00 21.37 60 ASP E N 1
ATOM 5119 C CA . ASP E 1 60 ? 23.564 21.455 -18.290 1.00 22.76 60 ASP E CA 1
ATOM 5120 C C . ASP E 1 60 ? 23.475 22.733 -17.413 1.00 21.12 60 ASP E C 1
ATOM 5121 O O . ASP E 1 60 ? 23.603 23.853 -17.914 1.00 18.91 60 ASP E O 1
ATOM 5126 N N . LEU E 1 61 ? 23.372 22.530 -16.097 1.00 20.76 61 LEU E N 1
ATOM 5127 C CA . LEU E 1 61 ? 23.287 23.611 -15.147 1.00 19.98 61 LEU E CA 1
ATOM 5128 C C . LEU E 1 61 ? 24.490 24.503 -15.290 1.00 19.46 61 LEU E C 1
ATOM 5129 O O . LEU E 1 61 ? 24.361 25.754 -15.432 1.00 17.66 61 LEU E O 1
ATOM 5134 N N . ILE E 1 62 ? 25.657 23.861 -15.261 1.00 18.73 62 ILE E N 1
ATOM 5135 C CA . ILE E 1 62 ? 26.937 24.586 -15.298 1.00 19.69 62 ILE E CA 1
ATOM 5136 C C . ILE E 1 62 ? 27.148 25.293 -16.667 1.00 19.78 62 ILE E C 1
ATOM 5137 O O . ILE E 1 62 ? 27.560 26.447 -16.689 1.00 19.97 62 ILE E O 1
ATOM 5142 N N . SER E 1 63 ? 26.862 24.611 -17.785 1.00 18.99 63 SER E N 1
ATOM 5143 C CA . SER E 1 63 ? 26.972 25.252 -19.132 1.00 19.39 63 SER E CA 1
ATOM 5144 C C . SER E 1 63 ? 26.019 26.455 -19.294 1.00 18.14 63 SER E C 1
ATOM 5145 O O . SER E 1 63 ? 26.408 27.504 -19.825 1.00 17.46 63 SER E O 1
ATOM 5148 N N . PHE E 1 64 ? 24.780 26.283 -18.829 1.00 17.04 64 PHE E N 1
ATOM 5149 C CA . PHE E 1 64 ? 23.754 27.354 -18.898 1.00 16.18 64 PHE E CA 1
ATOM 5150 C C . PHE E 1 64 ? 24.210 28.574 -18.146 1.00 14.75 64 PHE E C 1
ATOM 5151 O O . PHE E 1 64 ? 24.286 29.659 -18.707 1.00 14.11 64 PHE E O 1
ATOM 5159 N N . ILE E 1 65 ? 24.539 28.391 -16.876 1.00 15.41 65 ILE E N 1
ATOM 5160 C CA . ILE E 1 65 ? 24.818 29.533 -16.008 1.00 15.70 65 ILE E CA 1
ATOM 5161 C C . ILE E 1 65 ? 26.074 30.247 -16.490 1.00 15.58 65 ILE E C 1
ATOM 5162 O O . ILE E 1 65 ? 26.264 31.418 -16.173 1.00 14.84 65 ILE E O 1
ATOM 5167 N N . THR E 1 66 ? 26.909 29.564 -17.265 1.00 14.75 66 THR E N 1
ATOM 5168 C CA . THR E 1 66 ? 28.138 30.211 -17.797 1.00 16.65 66 THR E CA 1
ATOM 5169 C C . THR E 1 66 ? 27.978 30.722 -19.243 1.00 17.05 66 THR E C 1
ATOM 5170 O O . THR E 1 66 ? 28.929 31.246 -19.819 1.00 17.24 66 THR E O 1
ATOM 5174 N N . SER E 1 67 ? 26.782 30.560 -19.819 1.00 15.63 67 SER E N 1
ATOM 5175 C CA . SER E 1 67 ? 26.610 30.737 -21.247 1.00 15.54 67 SER E CA 1
ATOM 5176 C C . SER E 1 67 ? 26.418 32.193 -21.688 1.00 15.27 67 SER E C 1
ATOM 5177 O O . SER E 1 67 ? 26.480 32.495 -22.879 1.00 15.68 67 SER E O 1
ATOM 5180 N N . ALA E 1 68 ? 26.099 33.072 -20.752 1.00 14.45 68 ALA E N 1
ATOM 5181 C CA . ALA E 1 68 ? 25.882 34.462 -21.061 1.00 14.16 68 ALA E CA 1
ATOM 5182 C C . ALA E 1 68 ? 25.876 35.125 -19.712 1.00 13.94 68 ALA E C 1
ATOM 5183 O O . ALA E 1 68 ? 25.881 34.421 -18.710 1.00 14.85 68 ALA E O 1
ATOM 5185 N N . PRO E 1 69 ? 25.888 36.468 -19.660 1.00 13.49 69 PRO E N 1
ATOM 5186 C CA . PRO E 1 69 ? 25.932 37.140 -18.370 1.00 13.34 69 PRO E CA 1
ATOM 5187 C C . PRO E 1 69 ? 24.682 36.993 -17.486 1.00 13.36 69 PRO E C 1
ATOM 5188 O O . PRO E 1 69 ? 23.549 36.770 -18.008 1.00 13.35 69 PRO E O 1
ATOM 5192 N N . VAL E 1 70 ? 24.912 37.116 -16.170 1.00 12.18 70 VAL E N 1
ATOM 5193 C CA . VAL E 1 70 ? 23.889 37.086 -15.137 1.00 10.53 70 VAL E CA 1
ATOM 5194 C C . VAL E 1 70 ? 23.875 38.442 -14.441 1.00 11.03 70 VAL E C 1
ATOM 5195 O O . VAL E 1 70 ? 24.858 39.157 -14.503 1.00 11.13 70 VAL E O 1
ATOM 5199 N N . PHE E 1 71 ? 22.754 38.795 -13.803 1.00 11.42 71 PHE E N 1
ATOM 5200 C CA . PHE E 1 71 ? 22.735 39.958 -12.921 1.00 12.23 71 PHE E CA 1
ATOM 5201 C C . PHE E 1 71 ? 22.799 39.567 -11.430 1.00 11.74 71 PHE E C 1
ATOM 5202 O O . PHE E 1 71 ? 21.804 39.149 -10.851 1.00 13.42 71 PHE E O 1
ATOM 5210 N N . ALA E 1 72 ? 23.993 39.676 -10.825 1.00 11.72 72 ALA E N 1
ATOM 5211 C CA . ALA E 1 72 ? 24.208 39.226 -9.458 1.00 10.53 72 ALA E CA 1
ATOM 5212 C C . ALA E 1 72 ? 23.870 40.364 -8.500 1.00 10.43 72 ALA E C 1
ATOM 5213 O O . ALA E 1 72 ? 24.138 41.536 -8.783 1.00 11.21 72 ALA E O 1
ATOM 5215 N N . MET E 1 73 ? 23.264 40.007 -7.375 1.00 11.07 73 MET E N 1
ATOM 5216 C CA . MET E 1 73 ? 22.625 40.976 -6.465 1.00 11.66 73 MET E CA 1
ATOM 5217 C C . MET E 1 73 ? 22.731 40.568 -4.990 1.00 11.98 73 MET E C 1
ATOM 5218 O O . MET E 1 73 ? 22.603 39.391 -4.634 1.00 10.68 73 MET E O 1
ATOM 5223 N N . VAL E 1 74 ? 22.909 41.570 -4.137 1.00 12.63 74 VAL E N 1
ATOM 5224 C CA . VAL E 1 74 ? 22.709 41.379 -2.715 1.00 12.56 74 VAL E CA 1
ATOM 5225 C C . VAL E 1 74 ? 21.525 42.235 -2.365 1.00 12.40 74 VAL E C 1
ATOM 5226 O O . VAL E 1 74 ? 21.445 43.426 -2.721 1.00 13.37 74 VAL E O 1
ATOM 5230 N N . VAL E 1 75 ? 20.607 41.612 -1.667 1.00 12.40 75 VAL E N 1
ATOM 5231 C CA . VAL E 1 75 ? 19.338 42.229 -1.340 1.00 13.40 75 VAL E CA 1
ATOM 5232 C C . VAL E 1 75 ? 19.132 42.170 0.192 1.00 13.49 75 VAL E C 1
ATOM 5233 O O . VAL E 1 75 ? 19.346 41.158 0.818 1.00 14.98 75 VAL E O 1
ATOM 5237 N N . GLU E 1 76 ? 18.706 43.263 0.778 1.00 14.45 76 GLU E N 1
ATOM 5238 C CA . GLU E 1 76 ? 18.500 43.365 2.202 1.00 15.42 76 GLU E CA 1
ATOM 5239 C C . GLU E 1 76 ? 17.013 43.606 2.603 1.00 15.19 76 GLU E C 1
ATOM 5240 O O . GLU E 1 76 ? 16.226 44.237 1.867 1.00 14.02 76 GLU E O 1
ATOM 5246 N N . GLY E 1 77 ? 16.655 43.095 3.781 1.00 15.78 77 GLY E N 1
ATOM 5247 C CA . GLY E 1 77 ? 15.331 43.278 4.378 1.00 15.62 77 GLY E CA 1
ATOM 5248 C C . GLY E 1 77 ? 15.097 42.238 5.462 1.00 16.42 77 GLY E C 1
ATOM 5249 O O . GLY E 1 77 ? 15.818 41.227 5.537 1.00 16.22 77 GLY E O 1
ATOM 5250 N N . GLU E 1 78 ? 14.100 42.497 6.295 1.00 16.77 78 GLU E N 1
ATOM 5251 C CA . GLU E 1 78 ? 13.690 41.594 7.348 1.00 18.51 78 GLU E CA 1
ATOM 5252 C C . GLU E 1 78 ? 13.316 40.288 6.693 1.00 17.98 78 GLU E C 1
ATOM 5253 O O . GLU E 1 78 ? 12.504 40.246 5.765 1.00 18.67 78 GLU E O 1
A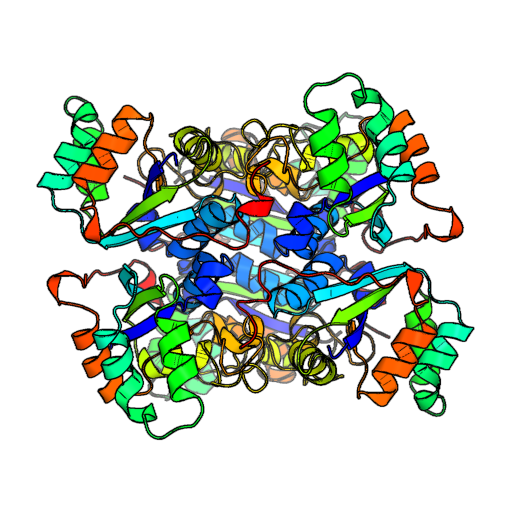TOM 5259 N N . ASP E 1 79 ? 13.926 39.218 7.157 1.00 16.74 79 ASP E N 1
ATOM 5260 C CA . ASP E 1 79 ? 13.586 37.908 6.634 1.00 16.35 79 ASP E CA 1
ATOM 5261 C C . ASP E 1 79 ? 13.875 37.803 5.126 1.00 15.17 79 ASP E C 1
ATOM 5262 O O . ASP E 1 79 ? 13.273 36.978 4.474 1.00 14.82 79 ASP E O 1
ATOM 5267 N N . ALA E 1 80 ? 14.861 38.567 4.618 1.00 14.38 80 ALA E N 1
ATOM 5268 C CA . ALA E 1 80 ? 15.127 38.635 3.173 1.00 14.42 80 ALA E CA 1
ATOM 5269 C C . ALA E 1 80 ? 15.240 37.301 2.463 1.00 14.27 80 ALA E C 1
ATOM 5270 O O . ALA E 1 80 ? 14.789 37.177 1.313 1.00 13.18 80 ALA E O 1
ATOM 5272 N N . VAL E 1 81 ? 15.833 36.308 3.138 1.00 14.16 81 VAL E N 1
ATOM 5273 C CA . VAL E 1 81 ? 16.126 35.032 2.485 1.00 14.09 81 VAL E CA 1
ATOM 5274 C C . VAL E 1 81 ? 14.816 34.351 2.132 1.00 14.27 81 VAL E C 1
ATOM 5275 O O . VAL E 1 81 ? 14.641 33.992 0.983 1.00 14.35 81 VAL E O 1
ATOM 5279 N N . ASN E 1 82 ? 13.911 34.174 3.115 1.00 14.81 82 ASN E N 1
ATOM 5280 C CA . ASN E 1 82 ? 12.593 33.540 2.882 1.00 14.16 82 ASN E CA 1
ATOM 5281 C C . ASN E 1 82 ? 11.641 34.380 2.049 1.00 12.54 82 ASN E C 1
ATOM 5282 O O . ASN E 1 82 ? 10.938 33.850 1.174 1.00 12.18 82 ASN E O 1
ATOM 5287 N N . VAL E 1 83 ? 11.625 35.683 2.316 1.00 11.93 83 VAL E N 1
ATOM 5288 C CA . VAL E 1 83 ? 10.775 36.623 1.569 1.00 11.20 83 VAL E CA 1
ATOM 5289 C C . VAL E 1 83 ? 11.123 36.500 0.085 1.00 11.56 83 VAL E C 1
ATOM 5290 O O . VAL E 1 83 ? 10.220 36.362 -0.735 1.00 11.62 83 VAL E O 1
ATOM 5294 N N . SER E 1 84 ? 12.421 36.532 -0.247 1.00 10.50 84 SER E N 1
ATOM 5295 C CA . SER E 1 84 ? 12.896 36.323 -1.613 1.00 10.95 84 SER E CA 1
ATOM 5296 C C . SER E 1 84 ? 12.494 34.962 -2.160 1.00 11.08 84 SER E C 1
ATOM 5297 O O . SER E 1 84 ? 12.002 34.869 -3.274 1.00 11.05 84 SER E O 1
ATOM 5300 N N . ARG E 1 85 ? 12.730 33.887 -1.403 1.00 10.99 85 ARG E N 1
ATOM 5301 C CA . ARG E 1 85 ? 12.344 32.587 -1.927 1.00 12.11 85 ARG E CA 1
ATOM 5302 C C . ARG E 1 85 ? 10.863 32.581 -2.265 1.00 10.99 85 ARG E C 1
ATOM 5303 O O . ARG E 1 85 ? 10.424 31.892 -3.182 1.00 10.02 85 ARG E O 1
ATOM 5311 N N . HIS E 1 86 ? 10.102 33.338 -1.490 1.00 10.30 86 HIS E N 1
ATOM 5312 C CA . HIS E 1 86 ? 8.661 33.212 -1.535 1.00 10.18 86 HIS E CA 1
ATOM 5313 C C . HIS E 1 86 ? 8.163 33.859 -2.830 1.00 9.85 86 HIS E C 1
ATOM 5314 O O . HIS E 1 86 ? 7.268 33.304 -3.419 1.00 9.59 86 HIS E O 1
ATOM 5321 N N . ILE E 1 87 ? 8.747 34.992 -3.253 1.00 9.03 87 ILE E N 1
ATOM 5322 C CA . ILE E 1 87 ? 8.321 35.724 -4.497 1.00 8.88 87 ILE E CA 1
ATOM 5323 C C . ILE E 1 87 ? 9.008 35.156 -5.728 1.00 8.52 87 ILE E C 1
ATOM 5324 O O . ILE E 1 87 ? 8.506 35.289 -6.830 1.00 8.21 87 ILE E O 1
ATOM 5329 N N . ILE E 1 88 ? 10.133 34.489 -5.533 1.00 8.01 88 ILE E N 1
ATOM 5330 C CA . ILE E 1 88 ? 10.685 33.706 -6.616 1.00 8.44 88 ILE E CA 1
ATOM 5331 C C . ILE E 1 88 ? 9.802 32.490 -6.949 1.00 9.05 88 ILE E C 1
ATOM 5332 O O . ILE E 1 88 ? 9.589 32.188 -8.139 1.00 9.24 88 ILE E O 1
ATOM 5337 N N . GLY E 1 89 ? 9.285 31.804 -5.925 1.00 8.55 89 GLY E N 1
ATOM 5338 C CA . GLY E 1 89 ? 8.535 30.535 -6.100 1.00 8.97 89 GLY E CA 1
ATOM 5339 C C . GLY E 1 89 ? 9.338 29.245 -6.342 1.00 9.65 89 GLY E C 1
ATOM 5340 O O . GLY E 1 89 ? 10.542 29.288 -6.453 1.00 9.08 89 GLY E O 1
ATOM 5341 N N . SER E 1 90 ? 8.644 28.113 -6.476 1.00 9.69 90 SER E N 1
ATOM 5342 C CA . SER E 1 90 ? 9.255 26.788 -6.591 1.00 11.91 90 SER E CA 1
ATOM 5343 C C . SER E 1 90 ? 10.230 26.657 -7.772 1.00 12.75 90 SER E C 1
ATOM 5344 O O . SER E 1 90 ? 10.093 27.296 -8.814 1.00 12.46 90 SER E O 1
ATOM 5347 N N . THR E 1 91 ? 11.199 25.777 -7.575 1.00 13.68 91 THR E N 1
ATOM 5348 C CA . THR E 1 91 ? 12.228 25.498 -8.540 1.00 13.85 91 THR E CA 1
ATOM 5349 C C . THR E 1 91 ? 11.639 25.276 -9.925 1.00 14.33 91 THR E C 1
ATOM 5350 O O . THR E 1 91 ? 12.119 25.872 -10.896 1.00 13.84 91 THR E O 1
ATOM 5354 N N . ASN E 1 92 ? 10.593 24.443 -9.989 1.00 13.58 92 ASN E N 1
ATOM 5355 C CA . ASN E 1 92 ? 9.874 24.115 -11.193 1.00 14.69 92 ASN E CA 1
ATOM 5356 C C . ASN E 1 92 ? 8.771 25.156 -11.484 1.00 14.18 92 ASN E C 1
ATOM 5357 O O . ASN E 1 92 ? 7.758 25.235 -10.784 1.00 13.68 92 ASN E O 1
ATOM 5362 N N . PRO E 1 93 ? 8.951 25.939 -12.542 1.00 14.42 93 PRO E N 1
ATOM 5363 C CA . PRO E 1 93 ? 7.998 27.025 -12.856 1.00 14.02 93 PRO E CA 1
ATOM 5364 C C . PRO E 1 93 ? 6.546 26.572 -13.003 1.00 14.95 93 PRO E C 1
ATOM 5365 O O . PRO E 1 93 ? 5.640 27.384 -12.869 1.00 14.14 93 PRO E O 1
ATOM 5369 N N . SER E 1 94 ? 6.294 25.297 -13.251 1.00 14.63 94 SER E N 1
ATOM 5370 C CA . SER E 1 94 ? 4.922 24.925 -13.338 1.00 15.77 94 SER E CA 1
ATOM 5371 C C . SER E 1 94 ? 4.331 24.386 -12.017 1.00 15.22 94 SER E C 1
ATOM 5372 O O . SER E 1 94 ? 3.115 24.132 -11.913 1.00 14.62 94 SER E O 1
ATOM 5375 N N . GLU E 1 95 ? 5.185 24.323 -10.995 1.00 14.56 95 GLU E N 1
ATOM 5376 C CA . GLU E 1 95 ? 4.748 24.248 -9.597 1.00 14.83 95 GLU E CA 1
ATOM 5377 C C . GLU E 1 95 ? 4.684 25.625 -8.935 1.00 12.65 95 GLU E C 1
ATOM 5378 O O . GLU E 1 95 ? 3.865 25.844 -8.039 1.00 13.14 95 GLU E O 1
ATOM 5384 N N . ALA E 1 96 ? 5.604 26.506 -9.314 1.00 10.16 96 ALA E N 1
ATOM 5385 C CA . ALA E 1 96 ? 5.702 27.838 -8.743 1.00 10.04 96 ALA E CA 1
ATOM 5386 C C . ALA E 1 96 ? 4.353 28.580 -8.891 1.00 10.02 96 ALA E C 1
ATOM 5387 O O . ALA E 1 96 ? 3.714 28.496 -9.950 1.00 9.14 96 ALA E O 1
ATOM 5389 N N . SER E 1 97 ? 3.915 29.237 -7.808 1.00 9.65 97 SER E N 1
ATOM 5390 C CA . SER E 1 97 ? 2.619 29.909 -7.760 1.00 9.13 97 SER E CA 1
ATOM 5391 C C . SER E 1 97 ? 2.515 30.925 -8.874 1.00 8.80 97 SER E C 1
ATOM 5392 O O . SER E 1 97 ? 3.475 31.653 -9.135 1.00 9.42 97 SER E O 1
ATOM 5395 N N . PRO E 1 98 ? 1.357 30.985 -9.534 1.00 7.99 98 PRO E N 1
ATOM 5396 C CA . PRO E 1 98 ? 1.136 32.133 -10.432 1.00 7.63 98 PRO E CA 1
ATOM 5397 C C . PRO E 1 98 ? 1.376 33.399 -9.639 1.00 8.08 98 PRO E C 1
ATOM 5398 O O . PRO E 1 98 ? 1.040 33.423 -8.456 1.00 9.61 98 PRO E O 1
ATOM 5402 N N . GLY E 1 99 ? 1.978 34.422 -10.243 1.00 7.99 99 GLY E N 1
ATOM 5403 C CA . GLY E 1 99 ? 2.292 35.685 -9.540 1.00 5.51 99 GLY E CA 1
ATOM 5404 C C . GLY E 1 99 ? 3.719 35.714 -9.015 1.00 6.19 99 GLY E C 1
ATOM 5405 O O . GLY E 1 99 ? 4.240 36.791 -8.735 1.00 4.20 99 GLY E O 1
ATOM 5406 N N . SER E 1 100 ? 4.344 34.535 -8.892 1.00 5.63 100 SER E N 1
ATOM 5407 C CA . SER E 1 100 ? 5.755 34.460 -8.538 1.00 7.35 100 SER E CA 1
ATOM 5408 C C . SER E 1 100 ? 6.616 34.677 -9.782 1.00 7.53 100 SER E C 1
ATOM 5409 O O . SER E 1 100 ? 6.126 34.623 -10.937 1.00 6.63 100 SER E O 1
ATOM 5412 N N . ILE E 1 101 ? 7.885 34.983 -9.579 1.00 8.76 101 ILE E N 1
ATOM 5413 C CA . ILE E 1 101 ? 8.735 35.321 -10.733 1.00 7.94 101 ILE E CA 1
ATOM 5414 C C . ILE E 1 101 ? 8.781 34.104 -11.653 1.00 8.38 101 ILE E C 1
ATOM 5415 O O . ILE E 1 101 ? 8.590 34.217 -12.863 1.00 7.94 101 ILE E O 1
ATOM 5420 N N . ARG E 1 102 ? 8.998 32.925 -11.071 1.00 8.70 102 ARG E N 1
ATOM 5421 C CA . ARG E 1 102 ? 9.169 31.702 -11.861 1.00 9.40 102 ARG E CA 1
ATOM 5422 C C . ARG E 1 102 ? 7.848 31.231 -12.408 1.00 9.73 102 ARG E C 1
ATOM 5423 O O . ARG E 1 102 ? 7.844 30.694 -13.505 1.00 10.17 102 ARG E O 1
ATOM 5431 N N . GLY E 1 103 ? 6.768 31.357 -11.617 1.00 8.80 103 GLY E N 1
ATOM 5432 C CA . GLY E 1 103 ? 5.419 31.005 -12.057 1.00 10.14 103 GLY E CA 1
ATOM 5433 C C . GLY E 1 103 ? 4.941 31.803 -13.268 1.00 9.45 103 GLY E C 1
ATOM 5434 O O . GLY E 1 103 ? 4.297 31.270 -14.141 1.00 9.27 103 GLY E O 1
ATOM 5435 N N . ASP E 1 104 ? 5.272 33.087 -13.316 1.00 9.47 104 ASP E N 1
ATOM 5436 C CA . ASP E 1 104 ? 4.843 33.943 -14.418 1.00 9.04 104 ASP E CA 1
ATOM 5437 C C . ASP E 1 104 ? 5.800 33.891 -15.641 1.00 8.88 104 ASP E C 1
ATOM 5438 O O . ASP E 1 104 ? 5.362 33.976 -16.754 1.00 8.69 104 ASP E O 1
ATOM 5443 N N . LEU E 1 105 ? 7.101 33.851 -15.403 1.00 8.63 105 LEU E N 1
ATOM 5444 C CA . LEU E 1 105 ? 8.107 34.089 -16.453 1.00 9.98 105 LEU E CA 1
ATOM 5445 C C . LEU E 1 105 ? 8.909 32.878 -16.901 1.00 10.39 105 LEU E C 1
ATOM 5446 O O . LEU E 1 105 ? 9.406 32.883 -18.008 1.00 9.41 105 LEU E O 1
ATOM 5451 N N . GLY E 1 106 ? 9.042 31.852 -16.055 1.00 10.39 106 GLY E N 1
ATOM 5452 C CA . GLY E 1 106 ? 9.786 30.634 -16.450 1.00 10.96 106 GLY E CA 1
ATOM 5453 C C . GLY E 1 106 ? 8.923 29.573 -17.100 1.00 12.25 106 GLY E C 1
ATOM 5454 O O . GLY E 1 106 ? 7.781 29.385 -16.710 1.00 11.82 106 GLY E O 1
ATOM 5455 N N . LEU E 1 107 ? 9.464 28.842 -18.078 1.00 12.87 107 LEU E N 1
ATOM 5456 C CA . LEU E 1 107 ? 8.739 27.750 -18.713 1.00 12.09 107 LEU E CA 1
ATOM 5457 C C . LEU E 1 107 ? 9.140 26.349 -18.191 1.00 12.43 107 LEU E C 1
ATOM 5458 O O . LEU E 1 107 ? 8.292 25.474 -18.032 1.00 12.76 107 LEU E O 1
ATOM 5463 N N . THR E 1 108 ? 10.436 26.122 -17.994 1.00 12.23 108 THR E N 1
ATOM 5464 C CA . THR E 1 108 ? 10.990 24.818 -17.586 1.00 12.54 108 THR E CA 1
ATOM 5465 C C . THR E 1 108 ? 11.891 24.956 -16.339 1.00 13.15 108 THR E C 1
ATOM 5466 O O . THR E 1 108 ? 12.362 26.040 -16.011 1.00 12.53 108 THR E O 1
ATOM 5470 N N . VAL E 1 109 ? 12.096 23.851 -15.622 1.00 13.85 109 VAL E N 1
ATOM 5471 C CA . VAL E 1 109 ? 12.902 23.859 -14.434 1.00 13.12 109 VAL E CA 1
ATOM 5472 C C . VAL E 1 109 ? 14.370 24.240 -14.741 1.00 14.04 109 VAL E C 1
ATOM 5473 O O . VAL E 1 109 ? 15.000 24.935 -13.966 1.00 13.77 109 VAL E O 1
ATOM 5477 N N . GLY E 1 110 ? 14.898 23.811 -15.892 1.00 14.95 110 GLY E N 1
ATOM 5478 C CA . GLY E 1 110 ? 16.256 24.146 -16.291 1.00 14.66 110 GLY E CA 1
ATOM 5479 C C . GLY E 1 110 ? 16.471 25.620 -16.625 1.00 15.03 110 GLY E C 1
ATOM 5480 O O . GLY E 1 110 ? 17.603 26.116 -16.610 1.00 14.97 110 GLY E O 1
ATOM 5481 N N . ARG E 1 111 ? 15.391 26.316 -16.965 1.00 14.10 111 ARG E N 1
ATOM 5482 C CA . ARG E 1 111 ? 15.489 27.719 -17.377 1.00 13.60 111 ARG E CA 1
ATOM 5483 C C . ARG E 1 111 ? 14.505 28.533 -16.563 1.00 12.80 111 ARG E C 1
ATOM 5484 O O . ARG E 1 111 ? 13.415 28.853 -17.062 1.00 11.26 111 ARG E O 1
ATOM 5492 N N . ASN E 1 112 ? 14.868 28.844 -15.305 1.00 11.47 112 ASN E N 1
ATOM 5493 C CA . ASN E 1 112 ? 13.875 29.321 -14.342 1.00 10.61 112 ASN E CA 1
ATOM 5494 C C . ASN E 1 112 ? 14.176 30.699 -13.807 1.00 10.74 112 ASN E C 1
ATOM 5495 O O . ASN E 1 112 ? 13.842 31.022 -12.676 1.00 9.73 112 ASN E O 1
ATOM 5500 N N . ILE E 1 113 ? 14.856 31.491 -14.629 1.00 10.43 113 ILE E N 1
ATOM 5501 C CA . ILE E 1 113 ? 14.855 32.931 -14.496 1.00 9.55 113 ILE E CA 1
ATOM 5502 C C . ILE E 1 113 ? 15.787 33.550 -13.451 1.00 9.84 113 ILE E C 1
ATOM 5503 O O . ILE E 1 113 ? 16.499 34.494 -13.749 1.00 11.12 113 ILE E O 1
ATOM 5508 N N . ILE E 1 114 ? 15.751 33.073 -12.222 1.00 9.90 114 ILE E N 1
ATOM 5509 C CA . ILE E 1 114 ? 16.399 33.788 -11.094 1.00 9.87 114 ILE E CA 1
ATOM 5510 C C . ILE E 1 114 ? 16.772 32.753 -10.055 1.00 10.69 114 ILE E C 1
ATOM 5511 O O . ILE E 1 114 ? 16.081 31.701 -9.898 1.00 10.43 114 ILE E O 1
ATOM 5516 N N . HIS E 1 115 ? 17.887 33.021 -9.375 1.00 10.92 115 HIS E N 1
ATOM 5517 C CA . HIS E 1 115 ? 18.370 32.191 -8.262 1.00 10.20 115 HIS E CA 1
ATOM 5518 C C . HIS E 1 115 ? 18.271 33.027 -6.966 1.00 10.83 115 HIS E C 1
ATOM 5519 O O . HIS E 1 115 ? 18.588 34.227 -6.993 1.00 11.03 115 HIS E O 1
ATOM 5526 N N . GLY E 1 116 ? 17.876 32.380 -5.859 1.00 9.23 116 GLY E N 1
ATOM 5527 C CA . GLY E 1 116 ? 17.976 32.938 -4.528 1.00 10.20 116 GLY E CA 1
ATOM 5528 C C . GLY E 1 116 ? 18.538 31.913 -3.538 1.00 11.41 116 GLY E C 1
ATOM 5529 O O . GLY E 1 116 ? 18.292 30.695 -3.689 1.00 11.31 116 GLY E O 1
ATOM 5530 N N . SER E 1 117 ? 19.328 32.393 -2.576 1.00 11.36 117 SER E N 1
ATOM 5531 C CA . SER E 1 117 ? 19.960 31.542 -1.547 1.00 12.47 117 SER E CA 1
ATOM 5532 C C . SER E 1 117 ? 18.865 30.815 -0.809 1.00 13.18 117 SER E C 1
ATOM 5533 O O . SER E 1 117 ? 17.769 31.375 -0.615 1.00 12.87 117 SER E O 1
ATOM 5536 N N . ASP E 1 118 ? 19.118 29.573 -0.432 1.00 13.28 118 ASP E N 1
ATOM 5537 C CA . ASP E 1 118 ? 18.054 28.805 0.163 1.00 16.03 118 ASP E CA 1
ATOM 5538 C C . ASP E 1 118 ? 18.050 28.797 1.689 1.00 16.21 118 ASP E C 1
ATOM 5539 O O . ASP E 1 118 ? 17.130 28.285 2.260 1.00 18.04 118 ASP E O 1
ATOM 5544 N N . SER E 1 119 ? 19.015 29.449 2.338 1.00 17.13 119 SER E N 1
ATOM 5545 C CA . SER E 1 119 ? 19.088 29.495 3.811 1.00 17.25 119 SER E CA 1
ATOM 5546 C C . SER E 1 119 ? 19.938 30.689 4.213 1.00 17.74 119 SER E C 1
ATOM 5547 O O . SER E 1 119 ? 20.679 31.216 3.384 1.00 18.08 119 SER E O 1
ATOM 5550 N N . LEU E 1 120 ? 19.858 31.078 5.488 1.00 18.22 120 LEU E N 1
ATOM 5551 C CA . LEU E 1 120 ? 20.722 32.126 6.033 1.00 19.14 120 LEU E CA 1
ATOM 5552 C C . LEU E 1 120 ? 22.176 31.797 5.821 1.00 18.94 120 LEU E C 1
ATOM 5553 O O . LEU E 1 120 ? 22.909 32.655 5.408 1.00 19.70 120 LEU E O 1
ATOM 5558 N N . GLU E 1 121 ? 22.599 30.559 6.085 1.00 19.20 121 GLU E N 1
ATOM 5559 C CA . GLU E 1 121 ? 24.007 30.231 5.952 1.00 19.26 121 GLU E CA 1
ATOM 5560 C C . GLU E 1 121 ? 24.372 30.182 4.452 1.00 18.41 121 GLU E C 1
ATOM 5561 O O . GLU E 1 121 ? 25.401 30.690 4.041 1.00 17.87 121 GLU E O 1
ATOM 5567 N N . SER E 1 122 ? 23.524 29.615 3.609 1.00 17.51 122 SER E N 1
ATOM 5568 C CA . SER E 1 122 ? 23.889 29.651 2.196 1.00 16.38 122 SER E CA 1
ATOM 5569 C C . SER E 1 122 ? 23.862 31.122 1.648 1.00 15.86 122 SER E C 1
ATOM 5570 O O . SER E 1 122 ? 24.595 31.450 0.745 1.00 13.26 122 SER E O 1
ATOM 5573 N N . ALA E 1 123 ? 23.079 32.028 2.252 1.00 16.47 123 ALA E N 1
ATOM 5574 C CA . ALA E 1 123 ? 23.141 33.441 1.813 1.00 17.30 123 ALA E CA 1
ATOM 5575 C C . ALA E 1 123 ? 24.529 34.061 2.137 1.00 17.92 123 ALA E C 1
ATOM 5576 O O . ALA E 1 123 ? 25.203 34.614 1.274 1.00 17.12 123 ALA E O 1
ATOM 5578 N N . GLU E 1 124 ? 24.965 33.952 3.376 1.00 19.19 124 GLU E N 1
ATOM 5579 C CA . GLU E 1 124 ? 26.313 34.439 3.682 1.00 20.38 124 GLU E CA 1
ATOM 5580 C C . GLU E 1 124 ? 27.417 33.799 2.842 1.00 19.77 124 GLU E C 1
ATOM 5581 O O . GLU E 1 124 ? 28.303 34.501 2.348 1.00 20.15 124 GLU E O 1
ATOM 5587 N N . ARG E 1 125 ? 27.350 32.501 2.602 1.00 19.61 125 ARG E N 1
ATOM 5588 C CA . ARG E 1 125 ? 28.364 31.871 1.727 1.00 19.09 125 ARG E CA 1
ATOM 5589 C C . ARG E 1 125 ? 28.277 32.411 0.273 1.00 18.40 125 ARG E C 1
ATOM 5590 O O . ARG E 1 125 ? 29.292 32.787 -0.336 1.00 18.15 125 ARG E O 1
ATOM 5598 N N . GLU E 1 126 ? 27.066 32.485 -0.279 1.00 17.27 126 GLU E N 1
ATOM 5599 C CA . GLU E 1 126 ? 26.938 32.955 -1.667 1.00 16.39 126 GLU E CA 1
ATOM 5600 C C . GLU E 1 126 ? 27.254 34.438 -1.804 1.00 16.49 126 GLU E C 1
ATOM 5601 O O . GLU E 1 126 ? 27.963 34.846 -2.743 1.00 16.71 126 GLU E O 1
ATOM 5607 N N . ILE E 1 127 ? 26.788 35.247 -0.863 1.00 15.99 127 ILE E N 1
ATOM 5608 C CA . ILE E 1 127 ? 27.188 36.643 -0.858 1.00 16.56 127 ILE E CA 1
ATOM 5609 C C . ILE E 1 127 ? 28.701 36.792 -0.869 1.00 17.40 127 ILE E C 1
ATOM 5610 O O . ILE E 1 127 ? 29.231 37.587 -1.641 1.00 17.96 127 ILE E O 1
ATOM 5615 N N . ASN E 1 128 ? 29.388 36.058 0.010 1.00 17.83 128 ASN E N 1
ATOM 5616 C CA . ASN E 1 128 ? 30.864 36.110 0.104 1.00 19.17 128 ASN E CA 1
ATOM 5617 C C . ASN E 1 128 ? 31.563 35.565 -1.122 1.00 19.15 128 ASN E C 1
ATOM 5618 O O . ASN E 1 128 ? 32.605 36.056 -1.51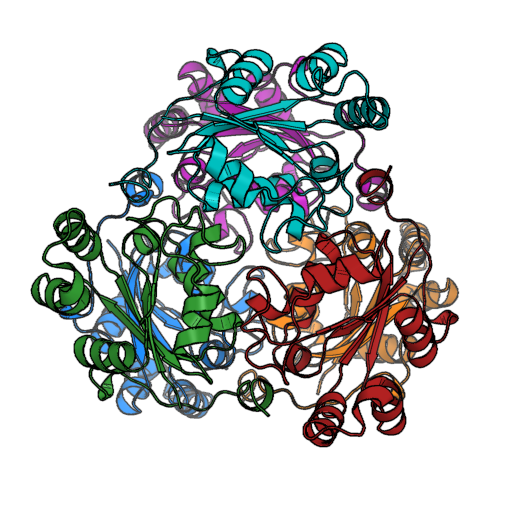6 1.00 18.64 128 ASN E O 1
ATOM 5623 N N . LEU E 1 129 ? 30.976 34.535 -1.715 1.00 19.03 129 LEU E N 1
ATOM 5624 C CA . LEU E 1 129 ? 31.523 33.966 -2.924 1.00 19.72 129 LEU E CA 1
ATOM 5625 C C . LEU E 1 129 ? 31.488 34.963 -4.085 1.00 19.50 129 LEU E C 1
ATOM 5626 O O . LEU E 1 129 ? 32.469 35.074 -4.844 1.00 18.52 129 LEU E O 1
ATOM 5631 N N . TRP E 1 130 ? 30.392 35.734 -4.183 1.00 18.82 130 TRP E N 1
ATOM 5632 C CA . TRP E 1 130 ? 30.130 36.552 -5.384 1.00 18.06 130 TRP E CA 1
ATOM 5633 C C . TRP E 1 130 ? 30.573 38.006 -5.269 1.00 19.01 130 TRP E C 1
ATOM 5634 O O . TRP E 1 130 ? 30.895 38.623 -6.277 1.00 19.32 130 TRP E O 1
ATOM 5645 N N . PHE E 1 131 ? 30.541 38.582 -4.067 1.00 19.45 131 PHE E N 1
ATOM 5646 C CA . PHE E 1 131 ? 30.835 40.018 -3.881 1.00 20.35 131 PHE E CA 1
ATOM 5647 C C . PHE E 1 131 ? 32.006 40.160 -2.880 1.00 21.79 131 PHE E C 1
ATOM 5648 O O . PHE E 1 131 ? 32.148 39.336 -1.987 1.00 22.10 131 PHE E O 1
ATOM 5656 N N . ASN E 1 132 ? 32.827 41.192 -3.012 1.00 23.97 132 ASN E N 1
ATOM 5657 C CA . ASN E 1 132 ? 33.681 41.671 -1.875 1.00 26.27 132 ASN E CA 1
ATOM 5658 C C . ASN E 1 132 ? 32.853 42.777 -1.205 1.00 26.35 132 ASN E C 1
ATOM 5659 O O . ASN E 1 132 ? 32.040 43.363 -1.893 1.00 26.03 132 ASN E O 1
ATOM 5664 N N . GLU E 1 133 ? 33.116 43.022 0.069 1.00 20.00 133 GLU E N 1
ATOM 5665 C CA . GLU E 1 133 ? 32.384 43.984 0.844 1.00 20.00 133 GLU E CA 1
ATOM 5666 C C . GLU E 1 133 ? 32.343 45.387 0.362 1.00 20.00 133 GLU E C 1
ATOM 5667 O O . GLU E 1 133 ? 31.427 46.095 0.630 1.00 26.25 133 GLU E O 1
ATOM 5670 N N . ASN E 1 134 ? 33.377 45.740 -0.349 1.00 26.24 134 ASN E N 1
ATOM 5671 C CA . ASN E 1 134 ? 33.513 47.037 -0.973 1.00 27.58 134 ASN E CA 1
ATOM 5672 C C . ASN E 1 134 ? 32.605 47.114 -2.197 1.00 26.11 134 ASN E C 1
ATOM 5673 O O . ASN E 1 134 ? 32.481 48.170 -2.793 1.00 24.94 134 ASN E O 1
ATOM 5678 N N . GLU E 1 135 ? 31.985 45.992 -2.574 1.00 25.37 135 GLU E N 1
ATOM 5679 C CA . GLU E 1 135 ? 31.008 46.011 -3.675 1.00 25.38 135 GLU E CA 1
ATOM 5680 C C . GLU E 1 135 ? 29.586 46.195 -3.142 1.00 24.65 135 GLU E C 1
ATOM 5681 O O . GLU E 1 135 ? 28.657 46.396 -3.890 1.00 24.61 135 GLU E O 1
ATOM 5687 N N . ILE E 1 136 ? 29.426 46.070 -1.835 1.00 24.43 136 ILE E N 1
ATOM 5688 C CA . ILE E 1 136 ? 28.112 46.085 -1.220 1.00 23.44 136 ILE E CA 1
ATOM 5689 C C . ILE E 1 136 ? 27.963 47.442 -0.566 1.00 23.59 136 ILE E C 1
ATOM 5690 O O . ILE E 1 136 ? 28.747 47.824 0.284 1.00 24.66 136 ILE E O 1
ATOM 5695 N N . THR E 1 137 ? 26.968 48.191 -0.985 1.00 23.80 137 THR E N 1
ATOM 5696 C CA . THR E 1 137 ? 26.729 49.508 -0.402 1.00 24.54 137 THR E CA 1
ATOM 5697 C C . THR E 1 137 ? 25.892 49.445 0.889 1.00 24.85 137 THR E C 1
ATOM 5698 O O . THR E 1 137 ? 25.378 48.397 1.277 1.00 25.36 137 THR E O 1
ATOM 5702 N N . SER E 1 138 ? 25.779 50.594 1.533 1.00 25.20 138 SER E N 1
ATOM 5703 C CA . SER E 1 138 ? 25.072 50.767 2.798 1.00 25.53 138 SER E CA 1
ATOM 5704 C C . SER E 1 138 ? 24.294 52.102 2.731 1.00 24.38 138 SER E C 1
ATOM 5705 O O . SER E 1 138 ? 24.910 53.171 2.528 1.00 24.96 138 SER E O 1
ATOM 5708 N N . TYR E 1 139 ? 22.968 52.064 2.896 1.00 22.37 139 TYR E N 1
ATOM 5709 C CA . TYR E 1 139 ? 22.190 53.274 2.780 1.00 20.17 139 TYR E CA 1
ATOM 5710 C C . TYR E 1 139 ? 20.796 53.088 3.345 1.00 20.17 139 TYR E C 1
ATOM 5711 O O . TYR E 1 139 ? 20.275 51.978 3.359 1.00 20.16 139 TYR E O 1
ATOM 5720 N N . ALA E 1 140 ? 20.202 54.195 3.797 1.00 19.48 140 ALA E N 1
ATOM 5721 C CA . ALA E 1 140 ? 18.873 54.233 4.391 1.00 19.90 140 ALA E CA 1
ATOM 5722 C C . ALA E 1 140 ? 17.869 54.615 3.295 1.00 19.19 140 ALA E C 1
ATOM 5723 O O . ALA E 1 140 ? 18.009 55.643 2.693 1.00 18.63 140 ALA E O 1
ATOM 5725 N N . SER E 1 141 ? 16.860 53.801 3.050 1.00 20.19 141 SER E N 1
ATOM 5726 C CA . SER E 1 141 ? 15.767 54.156 2.118 1.00 20.77 141 SER E CA 1
ATOM 5727 C C . SER E 1 141 ? 14.687 54.955 2.824 1.00 20.55 141 SER E C 1
ATOM 5728 O O . SER E 1 141 ? 14.363 54.684 3.972 1.00 19.38 141 SER E O 1
ATOM 5731 N N . PRO E 1 142 ? 14.123 55.942 2.136 1.00 20.89 142 PRO E N 1
ATOM 5732 C CA . PRO E 1 142 ? 13.105 56.734 2.819 1.00 21.05 142 PRO E CA 1
ATOM 5733 C C . PRO E 1 142 ? 11.957 55.827 3.235 1.00 21.72 142 PRO E C 1
ATOM 5734 O O . PRO E 1 142 ? 11.230 56.155 4.196 1.00 20.48 142 PRO E O 1
ATOM 5738 N N . ARG E 1 143 ? 11.808 54.712 2.509 1.00 21.67 143 ARG E N 1
ATOM 5739 C CA . ARG E 1 143 ? 10.659 53.841 2.685 1.00 23.44 143 ARG E CA 1
ATOM 5740 C C . ARG E 1 143 ? 10.751 52.994 3.911 1.00 25.17 143 ARG E C 1
ATOM 5741 O O . ARG E 1 143 ? 9.735 52.435 4.345 1.00 27.45 143 ARG E O 1
ATOM 5749 N N . ASP E 1 144 ? 11.938 52.897 4.508 1.00 25.73 144 ASP E N 1
ATOM 5750 C CA . ASP E 1 144 ? 12.112 51.919 5.558 1.00 26.91 144 ASP E CA 1
ATOM 5751 C C . ASP E 1 144 ? 11.210 52.184 6.748 1.00 27.67 144 ASP E C 1
ATOM 5752 O O . ASP E 1 144 ? 10.716 51.227 7.414 1.00 29.41 144 ASP E O 1
ATOM 5757 N N . ALA E 1 145 ? 10.933 53.464 7.004 1.00 27.87 145 ALA E N 1
ATOM 5758 C CA . ALA E 1 145 ? 10.216 53.833 8.240 1.00 27.53 145 ALA E CA 1
ATOM 5759 C C . ALA E 1 145 ? 8.874 53.180 8.181 1.00 27.73 145 ALA E C 1
ATOM 5760 O O . ALA E 1 145 ? 8.248 52.988 9.216 1.00 28.24 145 ALA E O 1
ATOM 5762 N N . TRP E 1 146 ? 8.485 52.803 6.952 1.00 27.81 146 TRP E N 1
ATOM 5763 C CA . TRP E 1 146 ? 7.135 52.335 6.614 1.00 27.55 146 TRP E CA 1
ATOM 5764 C C . TRP E 1 146 ? 7.073 50.838 6.295 1.00 28.83 146 TRP E C 1
ATOM 5765 O O . TRP E 1 146 ? 5.959 50.235 6.207 1.00 28.84 146 TRP E O 1
ATOM 5776 N N . LEU E 1 147 ? 8.235 50.203 6.133 1.00 29.40 147 LEU E N 1
ATOM 5777 C CA . LEU E 1 147 ? 8.187 48.748 5.886 1.00 29.97 147 LEU E CA 1
ATOM 5778 C C . LEU E 1 147 ? 8.108 47.950 7.188 1.00 31.01 147 LEU E C 1
ATOM 5779 O O . LEU E 1 147 ? 7.600 46.805 7.229 1.00 30.99 147 LEU E O 1
ATOM 5784 N N . TYR E 1 148 ? 8.592 48.589 8.254 1.00 32.90 148 TYR E N 1
ATOM 5785 C CA . TYR E 1 148 ? 8.809 47.933 9.547 1.00 34.25 148 TYR E CA 1
ATOM 5786 C C . TYR E 1 148 ? 8.158 48.653 10.673 1.00 34.91 148 TYR E C 1
ATOM 5787 O O . TYR E 1 148 ? 7.949 49.884 10.592 1.00 35.24 148 TYR E O 1
ATOM 5796 N N . GLU E 1 149 ? 7.751 47.917 11.694 1.00 20.00 149 GLU E N 1
ATOM 5797 C CA . GLU E 1 149 ? 7.651 48.513 13.025 1.00 20.00 149 GLU E CA 1
ATOM 5798 C C . GLU E 1 149 ? 9.021 48.864 13.537 1.00 20.00 149 GLU E C 1
ATOM 5799 O O . GLU E 1 149 ? 9.418 50.013 13.522 1.00 36.40 149 GLU E O 1
ATOM 5801 N N . MET F 1 1 ? 29.903 47.501 -31.642 1.00 27.43 1 MET F N 1
ATOM 5802 C CA . MET F 1 1 ? 28.682 48.344 -31.662 1.00 26.46 1 MET F CA 1
ATOM 5803 C C . MET F 1 1 ? 28.851 49.642 -30.820 1.00 25.03 1 MET F C 1
ATOM 5804 O O . MET F 1 1 ? 29.690 49.695 -29.921 1.00 25.38 1 MET F O 1
ATOM 5809 N N . GLU F 1 2 ? 28.093 50.689 -31.161 1.00 22.98 2 GLU F N 1
ATOM 5810 C CA . GLU F 1 2 ? 28.101 51.926 -30.412 1.00 21.03 2 GLU F CA 1
ATOM 5811 C C . GLU F 1 2 ? 27.640 51.717 -28.968 1.00 20.96 2 GLU F C 1
ATOM 5812 O O . GLU F 1 2 ? 26.629 51.028 -28.700 1.00 21.35 2 GLU F O 1
ATOM 5818 N N . ARG F 1 3 ? 28.389 52.325 -28.049 1.00 19.73 3 ARG F N 1
ATOM 5819 C CA . ARG F 1 3 ? 28.111 52.269 -26.626 1.00 19.12 3 ARG F CA 1
ATOM 5820 C C . ARG F 1 3 ? 27.881 53.660 -26.049 1.00 18.52 3 ARG F C 1
ATOM 5821 O O . ARG F 1 3 ? 28.451 54.651 -26.537 1.00 18.61 3 ARG F O 1
ATOM 5829 N N . THR F 1 4 ? 27.108 53.716 -24.963 1.00 17.29 4 THR F N 1
ATOM 5830 C CA . THR F 1 4 ? 26.986 54.917 -24.176 1.00 16.12 4 THR F CA 1
ATOM 5831 C C . THR F 1 4 ? 27.022 54.657 -2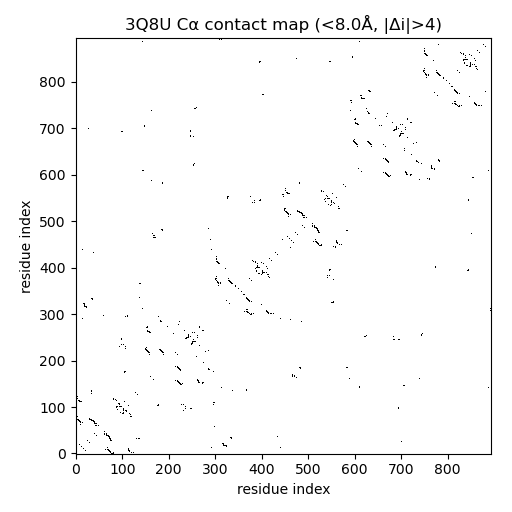2.663 1.00 16.75 4 THR F C 1
ATOM 5832 O O . THR F 1 4 ? 26.768 53.522 -22.211 1.00 16.98 4 THR F O 1
ATOM 5836 N N . PHE F 1 5 ? 27.302 55.704 -21.884 1.00 14.68 5 PHE F N 1
ATOM 5837 C CA . PHE F 1 5 ? 27.164 55.590 -20.417 1.00 14.65 5 PHE F CA 1
ATOM 5838 C C . PHE F 1 5 ? 25.823 56.143 -19.919 1.00 13.96 5 PHE F C 1
ATOM 5839 O O . PHE F 1 5 ? 25.448 57.260 -20.264 1.00 13.43 5 PHE F O 1
ATOM 5847 N N . LEU F 1 6 ? 25.147 55.355 -19.077 1.00 13.52 6 LEU F N 1
ATOM 5848 C CA . LEU F 1 6 ? 23.835 55.742 -18.541 1.00 13.15 6 LEU F CA 1
ATOM 5849 C C . LEU F 1 6 ? 23.980 55.593 -17.060 1.00 13.12 6 LEU F C 1
ATOM 5850 O O . LEU F 1 6 ? 24.687 54.699 -16.584 1.00 13.70 6 LEU F O 1
ATOM 5855 N N . MET F 1 7 ? 23.351 56.460 -16.306 1.00 12.77 7 MET F N 1
ATOM 5856 C CA . MET F 1 7 ? 23.415 56.276 -14.891 1.00 13.71 7 MET F CA 1
ATOM 5857 C C . MET F 1 7 ? 22.060 56.509 -14.290 1.00 1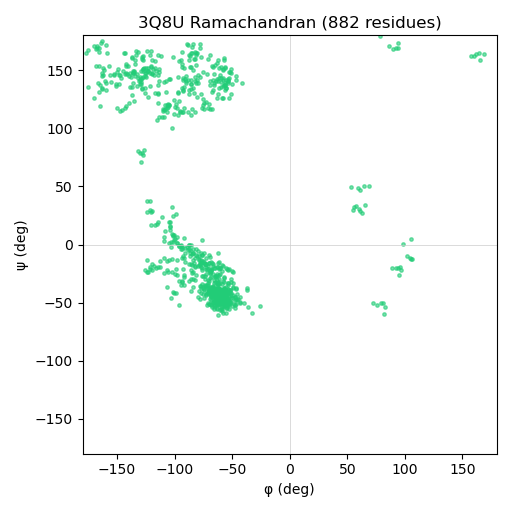3.39 7 MET F C 1
ATOM 5858 O O . MET F 1 7 ? 21.466 57.539 -14.561 1.00 14.52 7 MET F O 1
ATOM 5863 N N . ILE F 1 8 ? 21.564 55.573 -13.482 1.00 12.35 8 ILE F N 1
ATOM 5864 C CA . ILE F 1 8 ? 20.268 55.795 -12.813 1.00 12.51 8 ILE F CA 1
ATOM 5865 C C . ILE F 1 8 ? 20.644 56.528 -11.539 1.00 13.22 8 ILE F C 1
ATOM 5866 O O . ILE F 1 8 ? 21.565 56.104 -10.827 1.00 14.43 8 ILE F O 1
ATOM 5871 N N . LYS F 1 9 ? 19.978 57.642 -11.275 1.00 12.98 9 LYS F N 1
ATOM 5872 C CA . LYS F 1 9 ? 20.484 58.561 -10.283 1.00 12.95 9 LYS F CA 1
ATOM 5873 C C . LYS F 1 9 ? 19.936 58.223 -8.863 1.00 13.95 9 LYS F C 1
ATOM 5874 O O . LYS F 1 9 ? 19.024 57.391 -8.715 1.00 13.15 9 LYS F O 1
ATOM 5880 N N . PRO F 1 10 ? 20.448 58.907 -7.819 1.00 13.66 10 PRO F N 1
ATOM 5881 C CA . PRO F 1 10 ? 20.039 58.463 -6.483 1.00 13.12 10 PRO F CA 1
ATOM 5882 C C . PRO F 1 10 ? 18.570 58.643 -6.225 1.00 12.84 10 PRO F C 1
ATOM 5883 O O . PRO F 1 10 ? 18.042 57.909 -5.427 1.00 13.07 10 PRO F O 1
ATOM 5887 N N . ASP F 1 11 ? 17.909 59.611 -6.880 1.00 13.12 11 ASP F N 1
ATOM 5888 C CA . ASP F 1 11 ? 16.468 59.777 -6.669 1.00 11.98 11 ASP F CA 1
ATOM 5889 C C . ASP F 1 11 ? 15.670 58.543 -7.113 1.00 11.79 11 ASP F C 1
ATOM 5890 O O . ASP F 1 11 ? 14.767 58.113 -6.411 1.00 10.73 11 ASP F O 1
ATOM 5895 N N . ALA F 1 12 ? 16.005 57.969 -8.279 1.00 11.10 12 ALA F N 1
ATOM 5896 C CA . ALA F 1 12 ? 15.254 56.813 -8.779 1.00 10.78 12 ALA F CA 1
ATOM 5897 C C . ALA F 1 12 ? 15.544 55.554 -7.939 1.00 10.88 12 ALA F C 1
ATOM 5898 O O . ALA F 1 12 ? 14.670 54.716 -7.697 1.00 12.37 12 ALA F O 1
ATOM 5900 N N . VAL F 1 13 ? 16.770 55.454 -7.442 1.00 11.45 13 VAL F N 1
ATOM 5901 C CA . VAL F 1 13 ? 17.149 54.394 -6.501 1.00 11.80 13 VAL F CA 1
ATOM 5902 C C . VAL F 1 13 ? 16.277 54.475 -5.245 1.00 12.16 13 VAL F C 1
ATOM 5903 O O . VAL F 1 13 ? 15.628 53.494 -4.855 1.00 12.85 13 VAL F O 1
ATOM 5907 N N . GLN F 1 14 ? 16.180 55.671 -4.687 1.00 11.37 14 GLN F N 1
ATOM 5908 C CA . GLN F 1 14 ? 15.471 55.878 -3.443 1.00 11.82 14 GLN F CA 1
ATOM 5909 C C . GLN F 1 14 ? 13.958 55.915 -3.640 1.00 11.75 14 GLN F C 1
ATOM 5910 O O . GLN F 1 14 ? 13.196 55.826 -2.669 1.00 12.16 14 GLN F O 1
ATOM 5916 N N . ARG F 1 15 ? 13.517 56.126 -4.872 1.00 10.93 15 ARG F N 1
ATOM 5917 C CA . ARG F 1 15 ? 12.093 55.943 -5.164 1.00 10.94 15 ARG F CA 1
ATOM 5918 C C . ARG F 1 15 ? 11.714 54.516 -5.552 1.00 10.27 15 ARG F C 1
ATOM 5919 O O . ARG F 1 15 ? 10.533 54.274 -5.822 1.00 10.13 15 ARG F O 1
ATOM 5927 N N . ASN F 1 16 ? 12.685 53.597 -5.594 1.00 9.67 16 ASN F N 1
ATOM 5928 C CA . ASN F 1 16 ? 12.445 52.221 -6.046 1.00 10.78 16 ASN F CA 1
ATOM 5929 C C . ASN F 1 16 ? 12.054 52.050 -7.542 1.00 11.38 16 ASN F C 1
ATOM 5930 O O . ASN F 1 16 ? 11.275 51.180 -7.901 1.00 11.59 16 ASN F O 1
ATOM 5935 N N . LEU F 1 17 ? 12.604 52.898 -8.415 1.00 12.20 17 LEU F N 1
ATOM 5936 C CA . LEU F 1 17 ? 12.346 52.817 -9.859 1.00 11.78 17 LEU F CA 1
ATOM 5937 C C . LEU F 1 17 ? 13.485 52.216 -10.707 1.00 11.41 17 LEU F C 1
ATOM 5938 O O . LEU F 1 17 ? 13.488 52.388 -11.939 1.00 11.29 17 LEU F O 1
ATOM 5943 N N . ILE F 1 18 ? 14.450 51.536 -10.081 1.00 9.50 18 ILE F N 1
ATOM 5944 C CA . ILE F 1 18 ? 15.541 50.925 -10.841 1.00 10.03 18 ILE F CA 1
ATOM 5945 C C . ILE F 1 18 ? 15.018 49.966 -11.965 1.00 11.75 18 ILE F C 1
ATOM 5946 O O . ILE F 1 18 ? 15.377 50.144 -13.162 1.00 11.59 18 ILE F O 1
ATOM 5951 N N . GLY F 1 19 ? 14.153 48.998 -11.584 1.00 10.41 19 GLY F N 1
ATOM 5952 C CA . GLY F 1 19 ? 13.627 48.028 -12.535 1.00 10.98 19 GLY F CA 1
ATOM 5953 C C . GLY F 1 19 ? 12.877 48.656 -13.671 1.00 10.37 19 GLY F C 1
ATOM 5954 O O . GLY F 1 19 ? 13.087 48.309 -14.819 1.00 10.23 19 GLY F O 1
ATOM 5955 N N . GLU F 1 20 ? 12.018 49.605 -13.325 1.00 10.36 20 GLU F N 1
ATOM 5956 C CA . GLU F 1 20 ? 11.229 50.352 -14.286 1.00 11.72 20 GLU F CA 1
ATOM 5957 C C . GLU F 1 20 ? 12.108 51.155 -15.312 1.00 10.79 20 GLU F C 1
ATOM 5958 O O . GLU F 1 20 ? 11.846 51.105 -16.520 1.00 11.14 20 GLU F O 1
ATOM 5964 N N . VAL F 1 21 ? 13.139 51.842 -14.835 1.00 10.18 21 VAL F N 1
ATOM 5965 C CA . VAL F 1 21 ? 14.070 52.505 -15.734 1.00 10.41 21 VAL F CA 1
ATOM 5966 C C . VAL F 1 21 ? 14.819 51.525 -16.637 1.00 10.55 21 VAL F C 1
ATOM 5967 O O . VAL F 1 21 ? 14.909 51.745 -17.827 1.00 9.54 21 VAL F O 1
ATOM 5971 N N . ILE F 1 22 ? 15.303 50.419 -16.071 1.00 10.98 22 ILE F N 1
ATOM 5972 C CA . ILE F 1 22 ? 15.969 49.405 -16.861 1.00 10.63 22 ILE F CA 1
ATOM 5973 C C . ILE F 1 22 ? 15.044 48.792 -17.921 1.00 11.38 22 ILE F C 1
ATOM 5974 O O . ILE F 1 22 ? 15.475 48.546 -19.047 1.00 12.30 22 ILE F O 1
ATOM 5979 N N . SER F 1 23 ? 13.771 48.586 -17.598 1.00 11.44 23 SER F N 1
ATOM 5980 C CA . SER F 1 23 ? 12.844 48.035 -18.570 1.00 12.13 23 SER F CA 1
ATOM 5981 C C . SER F 1 23 ? 12.608 48.977 -19.720 1.00 11.82 23 SER F C 1
ATOM 5982 O O . SER F 1 23 ? 12.361 48.506 -20.807 1.00 11.57 23 SER F O 1
ATOM 5985 N N . ARG F 1 24 ? 12.637 50.296 -19.480 1.00 11.12 24 ARG F N 1
ATOM 5986 C CA . ARG F 1 24 ? 12.457 51.231 -20.599 1.00 12.24 24 ARG F CA 1
ATOM 5987 C C . ARG F 1 24 ? 13.650 51.158 -21.553 1.00 12.47 24 ARG F C 1
ATOM 5988 O O . ARG F 1 24 ? 13.497 51.245 -22.796 1.00 13.37 24 ARG F O 1
ATOM 5996 N N . ILE F 1 25 ? 14.824 50.974 -20.985 1.00 12.14 25 ILE F N 1
ATOM 5997 C CA . ILE F 1 25 ? 16.042 50.855 -21.772 1.00 10.72 25 ILE F CA 1
ATOM 5998 C C . ILE F 1 25 ? 16.024 49.568 -22.564 1.00 11.47 25 ILE F C 1
ATOM 5999 O O . ILE F 1 25 ? 16.234 49.602 -23.788 1.00 12.26 25 ILE F O 1
ATOM 6004 N N . GLU F 1 26 ? 15.776 48.442 -21.877 1.00 11.03 26 GLU F N 1
ATOM 6005 C CA . GLU F 1 26 ? 15.717 47.134 -22.512 1.00 10.87 26 GLU F CA 1
ATOM 6006 C C . GLU F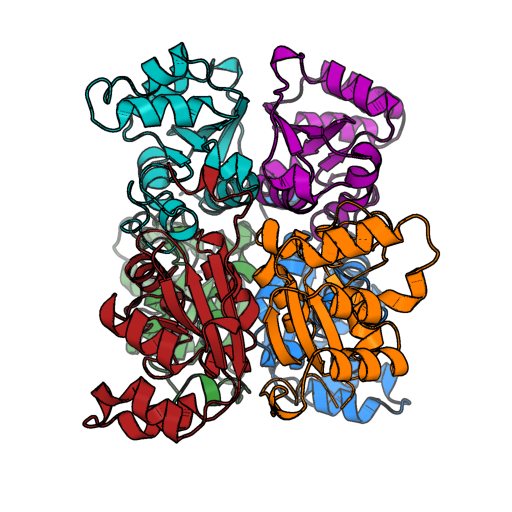 1 26 ? 14.661 47.022 -23.622 1.00 11.35 26 GLU F C 1
ATOM 6007 O O . GLU F 1 26 ? 14.892 46.386 -24.665 1.00 10.68 26 GLU F O 1
ATOM 6013 N N . ARG F 1 27 ? 13.479 47.572 -23.373 1.00 11.70 27 ARG F N 1
ATOM 6014 C CA . ARG F 1 27 ? 12.351 47.365 -24.310 1.00 12.41 27 ARG F CA 1
ATOM 6015 C C . ARG F 1 27 ? 12.562 48.162 -25.606 1.00 11.17 27 ARG F C 1
ATOM 6016 O O . ARG F 1 27 ? 11.963 47.885 -26.623 1.00 12.00 27 ARG F O 1
ATOM 6024 N N . LYS F 1 28 ? 13.453 49.125 -25.551 1.00 10.98 28 LYS F N 1
ATOM 6025 C CA . LYS F 1 28 ? 13.839 49.936 -26.715 1.00 10.96 28 LYS F CA 1
ATOM 6026 C C . LYS F 1 28 ? 14.830 49.195 -27.645 1.00 11.26 28 LYS F C 1
ATOM 6027 O O . LYS F 1 28 ? 15.056 49.618 -28.754 1.00 13.30 28 LYS F O 1
ATOM 6033 N N . GLY F 1 29 ? 15.419 48.091 -27.190 1.00 11.44 29 GLY F N 1
ATOM 6034 C CA . GLY F 1 29 ? 16.349 47.325 -28.007 1.00 12.44 29 GLY F CA 1
ATOM 6035 C C . GLY F 1 29 ? 17.796 47.530 -27.611 1.00 12.73 29 GLY F C 1
ATOM 6036 O O . GLY F 1 29 ? 18.644 46.791 -28.065 1.00 13.60 29 GLY F O 1
ATOM 6037 N N . LEU F 1 30 ? 18.082 48.517 -26.767 1.00 12.60 30 LEU F N 1
ATOM 6038 C CA . LEU F 1 30 ? 19.430 48.685 -26.233 1.00 13.11 30 LEU F CA 1
ATOM 6039 C C . LEU F 1 30 ? 19.907 47.499 -25.348 1.00 13.54 30 LEU F C 1
ATOM 6040 O O . LEU F 1 30 ? 19.142 46.899 -24.573 1.00 11.78 30 LEU F O 1
ATOM 6045 N N . LYS F 1 31 ? 21.182 47.147 -25.491 1.00 13.32 31 LYS F N 1
ATOM 6046 C CA . LYS F 1 31 ? 21.730 46.021 -24.740 1.00 13.77 31 LYS F CA 1
ATOM 6047 C C . LYS F 1 31 ? 22.633 46.485 -23.575 1.00 13.95 31 LYS F C 1
ATOM 6048 O O . LYS F 1 31 ? 23.652 47.165 -23.769 1.00 15.13 31 LYS F O 1
ATOM 6054 N N . LEU F 1 32 ? 22.243 46.097 -22.376 1.00 14.19 32 LEU F N 1
ATOM 6055 C CA . LEU F 1 32 ? 23.004 46.306 -21.136 1.00 14.73 32 LEU F CA 1
ATOM 6056 C C . LEU F 1 32 ? 24.209 45.387 -21.160 1.00 14.84 32 LEU F C 1
ATOM 6057 O O . LEU F 1 32 ? 24.067 44.167 -21.186 1.00 14.99 32 LEU F O 1
ATOM 6062 N N . VAL F 1 33 ? 25.393 45.985 -21.152 1.00 14.57 33 VAL F N 1
ATOM 6063 C CA . VAL F 1 33 ? 26.605 45.264 -21.435 1.00 14.24 33 VAL F CA 1
ATOM 6064 C C . VAL F 1 33 ? 27.491 45.515 -20.201 1.00 14.88 33 VAL F C 1
ATOM 6065 O O . VAL F 1 33 ? 28.306 44.681 -19.826 1.00 14.99 33 VAL F O 1
ATOM 6069 N N . GLY F 1 34 ? 27.229 46.610 -19.486 1.00 14.43 34 GLY F N 1
ATOM 6070 C CA . GLY F 1 34 ? 27.864 46.811 -18.162 1.00 13.75 34 GLY F CA 1
ATOM 6071 C C . GLY F 1 34 ? 26.884 47.393 -17.168 1.00 13.07 34 GLY F C 1
ATOM 6072 O O . GLY F 1 34 ? 26.022 48.184 -17.538 1.00 13.66 34 GLY F O 1
ATOM 6073 N N . GLY F 1 35 ? 26.979 47.003 -15.905 1.00 13.14 35 GLY F N 1
ATOM 6074 C CA . GLY F 1 35 ? 26.047 47.570 -14.906 1.00 12.10 35 GLY F CA 1
ATOM 6075 C C . GLY F 1 35 ? 26.567 47.344 -13.514 1.00 12.10 35 GLY F C 1
ATOM 6076 O O . GLY F 1 35 ? 27.006 46.238 -13.195 1.00 11.59 35 GLY F O 1
ATOM 6077 N N . LYS F 1 36 ? 26.534 48.371 -12.669 1.00 11.88 36 LYS F N 1
ATOM 6078 C CA . LYS F 1 36 ? 26.860 48.150 -11.259 1.00 12.53 36 LYS F CA 1
ATOM 6079 C C . LYS F 1 36 ? 26.246 49.160 -10.342 1.00 12.62 36 LYS F C 1
ATOM 6080 O O . LYS F 1 36 ? 26.210 50.323 -10.693 1.00 13.46 36 LYS F O 1
ATOM 6086 N N . LEU F 1 37 ? 25.750 48.722 -9.184 1.00 13.11 37 LEU F N 1
ATOM 6087 C CA . LEU F 1 37 ? 25.237 49.636 -8.158 1.00 14.16 37 LEU F CA 1
ATOM 6088 C C . LEU F 1 37 ? 26.439 50.101 -7.292 1.00 14.97 37 LEU F C 1
ATOM 6089 O O . LEU F 1 37 ? 27.293 49.295 -6.904 1.00 14.03 37 LEU F O 1
ATOM 6094 N N . MET F 1 38 ? 26.528 51.383 -7.025 1.00 15.39 38 MET F N 1
ATOM 6095 C CA . MET F 1 38 ? 27.745 51.935 -6.430 1.00 16.75 38 MET F CA 1
ATOM 6096 C C . MET F 1 38 ? 27.467 53.284 -5.861 1.00 17.50 38 MET F C 1
ATOM 6097 O O . MET F 1 38 ? 26.625 54.044 -6.372 1.00 16.33 38 MET F O 1
ATOM 6102 N N . GLN F 1 39 ? 28.177 53.572 -4.787 1.00 18.41 39 GLN F N 1
ATOM 6103 C CA . GLN F 1 39 ? 28.129 54.876 -4.151 1.00 20.22 39 GLN F CA 1
ATOM 6104 C C . GLN F 1 39 ? 29.056 55.774 -5.000 1.00 19.97 39 GLN F C 1
ATOM 6105 O O . GLN F 1 39 ? 30.058 55.294 -5.472 1.00 20.55 39 GLN F O 1
ATOM 6111 N N . VAL F 1 40 ? 28.746 57.040 -5.247 1.00 20.61 40 VAL F N 1
ATOM 6112 C CA . VAL F 1 40 ? 29.671 57.843 -6.084 1.00 20.82 40 VAL F CA 1
ATOM 6113 C C . VAL F 1 40 ? 30.640 58.634 -5.219 1.00 22.12 40 VAL F C 1
ATOM 6114 O O . VAL F 1 40 ? 30.207 59.557 -4.521 1.00 22.10 40 VAL F O 1
ATOM 6118 N N . PRO F 1 41 ? 31.953 58.313 -5.299 1.00 23.71 41 PRO F N 1
ATOM 6119 C CA . PRO F 1 41 ? 32.987 59.129 -4.649 1.00 25.21 41 PRO F CA 1
ATOM 6120 C C . PRO F 1 41 ? 32.938 60.551 -5.134 1.00 26.30 41 PRO F C 1
ATOM 6121 O O . PRO F 1 41 ? 32.760 60.765 -6.326 1.00 26.83 41 PRO F O 1
ATOM 6125 N N . MET F 1 42 ? 33.047 61.497 -4.199 1.00 27.78 42 MET F N 1
ATOM 6126 C CA . MET F 1 42 ? 33.199 62.937 -4.458 1.00 29.98 42 MET F CA 1
ATOM 6127 C C . MET F 1 42 ? 34.079 63.215 -5.707 1.00 29.99 42 MET F C 1
ATOM 6128 O O . MET F 1 42 ? 33.660 63.893 -6.652 1.00 30.11 42 MET F O 1
ATOM 6133 N N . GLU F 1 43 ? 35.277 62.642 -5.722 1.00 30.08 43 GLU F N 1
ATOM 6134 C CA . GLU F 1 43 ? 36.226 62.899 -6.803 1.00 30.85 43 GLU F CA 1
ATOM 6135 C C . GLU F 1 43 ? 35.618 62.514 -8.140 1.00 29.70 43 GLU F C 1
ATOM 6136 O O . GLU F 1 43 ? 35.701 63.269 -9.115 1.00 29.41 43 GLU F O 1
ATOM 6142 N N . LEU F 1 44 ? 34.985 61.336 -8.164 1.00 28.58 44 LEU F N 1
ATOM 6143 C CA . LEU F 1 44 ? 34.367 60.798 -9.394 1.00 26.82 44 LEU F CA 1
ATOM 6144 C C . LEU F 1 44 ? 33.174 61.651 -9.826 1.00 25.53 44 LEU F C 1
ATOM 6145 O O . LEU F 1 44 ? 32.980 61.888 -11.007 1.00 25.88 44 LEU F O 1
ATOM 6150 N N . ALA F 1 45 ? 32.400 62.115 -8.854 1.00 24.80 45 ALA F N 1
ATOM 6151 C CA . ALA F 1 45 ? 31.310 63.056 -9.092 1.00 24.39 45 ALA F CA 1
ATOM 6152 C C . ALA F 1 45 ? 31.758 64.358 -9.739 1.00 25.24 45 ALA F C 1
ATOM 6153 O O . ALA F 1 45 ? 31.060 64.875 -10.606 1.00 25.76 45 ALA F O 1
ATOM 6155 N N . GLU F 1 46 ? 32.876 64.922 -9.260 1.00 26.40 46 GLU F N 1
ATOM 6156 C CA . GLU F 1 46 ? 33.390 66.210 -9.768 1.00 26.93 46 GLU F CA 1
ATOM 6157 C C . GLU F 1 46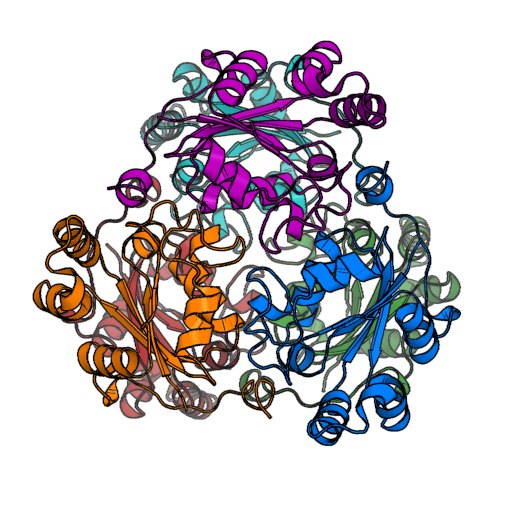 ? 34.024 66.025 -11.102 1.00 26.56 46 GLU F C 1
ATOM 6158 O O . GLU F 1 46 ? 33.783 66.833 -12.004 1.00 26.79 46 GLU F O 1
ATOM 6164 N N . THR F 1 47 ? 34.806 64.957 -11.250 1.00 26.09 47 THR F N 1
ATOM 6165 C CA . THR F 1 47 ? 35.315 64.685 -12.578 1.00 26.51 47 THR F CA 1
ATOM 6166 C C . THR F 1 47 ? 34.286 64.253 -13.617 1.00 26.72 47 THR F C 1
ATOM 6167 O O . THR F 1 47 ? 34.541 64.427 -14.807 1.00 27.95 47 THR F O 1
ATOM 6171 N N . HIS F 1 48 ? 33.123 63.728 -13.193 1.00 25.61 48 HIS F N 1
ATOM 6172 C CA . HIS F 1 48 ? 32.053 63.385 -14.154 1.00 23.42 48 HIS F CA 1
ATOM 6173 C C . HIS F 1 48 ? 31.309 64.638 -14.612 1.00 22.69 48 HIS F C 1
ATOM 6174 O O . HIS F 1 48 ? 30.929 64.773 -15.773 1.00 21.32 48 HIS F O 1
ATOM 6181 N N . TYR F 1 49 ? 31.118 65.568 -13.688 1.00 22.11 49 TYR F N 1
ATOM 6182 C CA . TYR F 1 49 ? 30.293 66.735 -13.938 1.00 22.52 49 TYR F CA 1
ATOM 6183 C C . TYR F 1 49 ? 31.144 68.015 -14.013 1.00 22.95 49 TYR F C 1
ATOM 6184 O O . TYR F 1 49 ? 30.629 69.108 -13.794 1.00 22.84 49 TYR F O 1
ATOM 6193 N N . GLY F 1 50 ? 32.433 67.867 -14.339 1.00 24.72 50 GLY F N 1
ATOM 6194 C CA . GLY F 1 50 ? 33.392 68.994 -14.403 1.00 26.19 50 GLY F CA 1
ATOM 6195 C C . GLY F 1 50 ? 32.958 70.170 -15.285 1.00 27.53 50 GLY F C 1
ATOM 6196 O O . GLY F 1 50 ? 33.114 71.326 -14.878 1.00 28.31 50 GLY F O 1
ATOM 6197 N N . GLU F 1 51 ? 32.390 69.867 -16.460 1.00 27.30 51 GLU F N 1
ATOM 6198 C CA . GLU F 1 51 ? 31.827 70.841 -17.393 1.00 28.47 51 GLU F CA 1
ATOM 6199 C C . GLU F 1 51 ? 30.842 71.845 -16.764 1.00 28.74 51 GLU F C 1
ATOM 6200 O O . GLU F 1 51 ? 30.644 72.959 -17.286 1.00 28.09 51 GLU F O 1
ATOM 6206 N N . HIS F 1 52 ? 30.256 71.459 -15.629 1.00 29.11 52 HIS F N 1
ATOM 6207 C CA . HIS F 1 52 ? 29.336 72.342 -14.899 1.00 29.46 52 HIS F CA 1
ATOM 6208 C C . HIS F 1 52 ? 29.998 72.990 -13.671 1.00 30.47 52 HIS F C 1
ATOM 6209 O O . HIS F 1 52 ? 29.293 73.633 -12.875 1.00 29.88 52 HIS F O 1
ATOM 6216 N N . GLN F 1 53 ? 31.339 72.831 -13.534 1.00 32.06 53 GLN F N 1
ATOM 6217 C CA . GLN F 1 53 ? 32.149 73.384 -12.389 1.00 33.49 53 GLN F CA 1
ATOM 6218 C C . GLN F 1 53 ? 31.688 74.763 -11.905 1.00 33.97 53 GLN F C 1
ATOM 6219 O O . GLN F 1 53 ? 31.735 75.053 -10.688 1.00 35.02 53 GLN F O 1
ATOM 6225 N N . GLY F 1 54 ? 31.265 75.637 -12.816 1.00 33.16 54 GLY F N 1
ATOM 6226 C CA . GLY F 1 54 ? 31.011 76.999 -12.368 1.00 33.80 54 GLY F CA 1
ATOM 6227 C C . GLY F 1 54 ? 29.625 77.417 -11.884 1.00 33.52 54 GLY F C 1
ATOM 6228 O O . GLY F 1 54 ? 29.479 78.462 -11.268 1.00 34.04 54 GLY F O 1
ATOM 6229 N N . LYS F 1 55 ? 28.606 76.616 -12.165 1.00 32.70 55 LYS F N 1
ATOM 6230 C CA . LYS F 1 55 ? 27.241 77.129 -12.287 1.00 31.48 55 LYS F CA 1
ATOM 6231 C C . LYS F 1 55 ? 26.430 77.180 -10.995 1.00 30.85 55 LYS F C 1
ATOM 6232 O O . LYS F 1 55 ? 26.861 76.670 -9.967 1.00 31.56 55 LYS F O 1
ATOM 6238 N N . PRO F 1 56 ? 25.234 77.803 -11.038 1.00 30.72 56 PRO F N 1
ATOM 6239 C CA . PRO F 1 56 ? 24.410 77.889 -9.815 1.00 29.93 56 PRO F CA 1
ATOM 6240 C C . PRO F 1 56 ? 24.148 76.538 -9.117 1.00 29.57 56 PRO F C 1
ATOM 6241 O O . PRO F 1 56 ? 24.249 76.411 -7.889 1.00 30.19 56 PRO F O 1
ATOM 6245 N N . PHE F 1 57 ? 23.829 75.538 -9.911 1.00 28.64 57 PHE F N 1
ATOM 6246 C CA . PHE F 1 57 ? 23.317 74.317 -9.392 1.00 28.00 57 PHE F CA 1
ATOM 6247 C C . PHE F 1 57 ? 24.430 73.293 -9.163 1.00 27.65 57 PHE F C 1
ATOM 6248 O O . PHE F 1 57 ? 24.183 72.219 -8.607 1.00 27.71 57 PHE F O 1
ATOM 6256 N N . TYR F 1 58 ? 25.656 73.635 -9.548 1.00 27.52 58 TYR F N 1
ATOM 6257 C CA . TYR F 1 58 ? 26.744 72.668 -9.480 1.00 27.02 58 TYR F CA 1
ATOM 6258 C C . TYR F 1 58 ? 26.861 72.024 -8.111 1.00 27.81 58 TYR F C 1
ATOM 6259 O O . TYR F 1 58 ? 27.152 70.819 -7.992 1.00 28.72 58 TYR F O 1
ATOM 6268 N N . ASN F 1 59 ? 26.665 72.826 -7.077 1.00 28.29 59 ASN F N 1
ATOM 6269 C CA . ASN F 1 59 ? 26.967 72.396 -5.722 1.00 28.83 59 ASN F CA 1
ATOM 6270 C C . ASN F 1 59 ? 25.924 71.417 -5.212 1.00 28.20 59 ASN F C 1
ATOM 6271 O O . ASN F 1 59 ? 26.253 70.352 -4.687 1.00 28.63 59 ASN F O 1
ATOM 6276 N N . ASP F 1 60 ? 24.663 71.766 -5.426 1.00 28.38 60 ASP F N 1
ATOM 6277 C CA . ASP F 1 60 ? 23.552 70.863 -5.202 1.00 27.86 60 ASP F CA 1
ATOM 6278 C C . ASP F 1 60 ? 23.673 69.578 -6.087 1.00 26.61 60 ASP F C 1
ATOM 6279 O O . ASP F 1 60 ? 23.415 68.445 -5.613 1.00 26.38 60 ASP F O 1
ATOM 6284 N N . LEU F 1 61 ? 24.090 69.761 -7.345 1.00 25.27 61 LEU F N 1
ATOM 6285 C CA . LEU F 1 61 ? 24.371 68.642 -8.260 1.00 24.72 61 LEU F CA 1
ATOM 6286 C C . LEU F 1 61 ? 25.336 67.596 -7.679 1.00 24.33 61 LEU F C 1
ATOM 6287 O O . LEU F 1 61 ? 25.053 66.384 -7.706 1.00 24.07 61 LEU F O 1
ATOM 6292 N N . ILE F 1 62 ? 26.484 68.048 -7.185 1.00 23.68 62 ILE F N 1
ATOM 6293 C CA . ILE F 1 62 ? 27.461 67.111 -6.566 1.00 22.98 62 ILE F CA 1
ATOM 6294 C C . ILE F 1 62 ? 26.983 66.465 -5.269 1.00 22.15 62 ILE F C 1
ATOM 6295 O O . ILE F 1 62 ? 27.268 65.299 -4.990 1.00 21.75 62 ILE F O 1
ATOM 6300 N N . SER F 1 63 ? 26.295 67.234 -4.446 1.00 22.60 63 SER F N 1
ATOM 6301 C CA . SER F 1 63 ? 25.801 66.674 -3.189 1.00 22.89 63 SER F CA 1
ATOM 6302 C C . SER F 1 63 ? 24.749 65.644 -3.546 1.00 22.29 63 SER F C 1
ATOM 6303 O O . SER F 1 63 ? 24.717 64.555 -2.969 1.00 22.77 63 SER F O 1
ATOM 6306 N N . PHE F 1 64 ? 23.881 65.998 -4.494 1.00 21.99 64 PHE F N 1
ATOM 6307 C CA . PHE F 1 64 ? 22.791 65.114 -4.833 1.00 21.10 64 PHE F CA 1
ATOM 6308 C C . PHE F 1 64 ? 23.326 63.794 -5.382 1.00 20.88 64 PHE F C 1
ATOM 6309 O O . PHE F 1 64 ? 22.894 62.717 -4.925 1.00 22.80 64 PHE F O 1
ATOM 6317 N N . ILE F 1 65 ? 24.285 63.837 -6.299 1.00 19.69 65 ILE F N 1
ATOM 6318 C CA . ILE F 1 65 ? 24.745 62.600 -6.947 1.00 19.25 65 ILE F CA 1
ATOM 6319 C C . ILE F 1 65 ? 25.510 61.702 -5.962 1.00 19.81 65 ILE F C 1
ATOM 6320 O O . ILE F 1 65 ? 25.573 60.455 -6.132 1.00 19.17 65 ILE F O 1
ATOM 6325 N N . THR F 1 66 ? 26.072 62.314 -4.915 1.00 19.37 66 THR F N 1
ATOM 6326 C CA . THR F 1 66 ? 26.862 61.548 -3.939 1.00 19.87 66 THR F CA 1
ATOM 6327 C C . THR F 1 66 ? 26.043 61.179 -2.700 1.00 19.37 66 THR F C 1
ATOM 6328 O O . THR F 1 66 ? 26.586 60.686 -1.722 1.00 20.29 66 THR F O 1
ATOM 6332 N N . SER F 1 67 ? 24.742 61.458 -2.713 1.00 18.71 67 SER F N 1
ATOM 6333 C CA . SER F 1 67 ? 23.943 61.275 -1.500 1.00 18.23 67 SER F CA 1
ATOM 6334 C C . SER F 1 67 ? 23.474 59.834 -1.245 1.00 18.38 67 SER F C 1
ATOM 6335 O O . SER F 1 67 ? 23.078 59.491 -0.104 1.00 20.12 67 SER F O 1
ATOM 6338 N N . ALA F 1 68 ? 23.490 58.992 -2.273 1.00 16.66 68 ALA F N 1
ATOM 6339 C CA . ALA F 1 68 ? 23.053 57.595 -2.138 1.00 15.63 68 ALA F CA 1
ATOM 6340 C C . ALA F 1 68 ? 23.453 56.916 -3.428 1.00 14.58 68 ALA F C 1
ATOM 6341 O O . ALA F 1 68 ? 23.914 57.590 -4.317 1.00 14.86 68 ALA F O 1
ATOM 6343 N N . PRO F 1 69 ? 23.337 55.580 -3.510 1.00 14.01 69 PRO F N 1
ATOM 6344 C CA . PRO F 1 69 ? 23.894 54.866 -4.653 1.00 13.22 69 PRO F CA 1
ATOM 6345 C C . PRO F 1 69 ? 23.262 55.176 -6.011 1.00 12.72 69 PRO F C 1
ATOM 6346 O O . PRO F 1 69 ? 22.129 55.623 -6.087 1.00 11.86 69 PRO F O 1
ATOM 6350 N N . VAL F 1 70 ? 24.039 54.973 -7.065 1.00 12.14 70 VAL F N 1
ATOM 6351 C CA . VAL F 1 70 ? 23.531 55.101 -8.425 1.00 11.99 70 VAL F CA 1
ATOM 6352 C C . VAL F 1 70 ? 23.606 53.714 -9.039 1.00 12.01 70 VAL F C 1
ATOM 6353 O O . VAL F 1 70 ? 24.309 52.867 -8.538 1.00 11.29 70 VAL F O 1
ATOM 6357 N N . PHE F 1 71 ? 22.901 53.483 -10.131 1.00 12.09 71 PHE F N 1
ATOM 6358 C CA . PHE F 1 71 ? 23.221 52.318 -10.941 1.00 11.07 71 PHE F CA 1
ATOM 6359 C C . PHE F 1 71 ? 23.936 52.793 -12.223 1.00 11.36 71 PHE F C 1
ATOM 6360 O O . PHE F 1 71 ? 23.341 53.464 -13.094 1.00 12.63 71 PHE F O 1
ATOM 6368 N N . ALA F 1 72 ? 25.198 52.422 -12.354 1.00 11.05 72 ALA F N 1
ATOM 6369 C CA . ALA F 1 72 ? 26.057 52.876 -13.456 1.00 11.56 72 ALA F CA 1
ATOM 6370 C C . ALA F 1 72 ? 25.973 51.870 -14.622 1.00 11.81 72 ALA F C 1
ATOM 6371 O O . ALA F 1 72 ? 26.042 50.687 -14.385 1.00 12.43 72 ALA F O 1
ATOM 6373 N N . MET F 1 73 ? 25.841 52.324 -15.870 1.00 12.00 73 MET F N 1
ATOM 6374 C CA . MET F 1 73 ? 25.586 51.382 -16.967 1.00 11.86 73 MET F CA 1
ATOM 6375 C C . MET F 1 73 ? 26.356 51.685 -18.227 1.00 11.94 73 MET F C 1
ATOM 6376 O O . MET F 1 73 ? 26.568 52.816 -18.549 1.00 11.19 73 MET F O 1
ATOM 6381 N N . VAL F 1 74 ? 26.712 50.643 -18.954 1.00 12.34 74 VAL F N 1
ATOM 6382 C CA . VAL F 1 74 ? 27.204 50.784 -20.275 1.00 13.44 74 VAL F CA 1
ATOM 6383 C C . VAL F 1 74 ? 26.162 50.062 -21.088 1.00 13.82 74 VAL F C 1
ATOM 6384 O O . VAL F 1 74 ? 25.830 48.937 -20.764 1.00 14.38 74 VAL F O 1
ATOM 6388 N N . VAL F 1 75 ? 25.681 50.706 -22.144 1.00 13.33 75 VAL F N 1
ATOM 6389 C CA . VAL F 1 75 ? 24.582 50.207 -22.941 1.00 13.89 75 VAL F CA 1
ATOM 6390 C C . VAL F 1 75 ? 25.015 50.269 -24.420 1.00 14.07 75 VAL F C 1
ATOM 6391 O O . VAL F 1 75 ? 25.586 51.217 -24.872 1.00 12.90 75 VAL F O 1
ATOM 6395 N N . GLU F 1 76 ? 24.690 49.244 -25.169 1.00 15.67 76 GLU F N 1
ATOM 6396 C CA . GLU F 1 76 ? 25.220 49.067 -26.508 1.00 17.87 76 GLU F CA 1
ATOM 6397 C C . GLU F 1 76 ? 24.055 48.968 -27.463 1.00 17.67 76 GLU F C 1
ATOM 6398 O O . GLU F 1 76 ? 22.979 48.525 -27.063 1.00 18.05 76 GLU F O 1
ATOM 6404 N N . GLY F 1 77 ? 24.260 49.428 -28.695 1.00 18.18 77 GLY F N 1
ATOM 6405 C CA . GLY F 1 77 ? 23.239 49.347 -29.775 1.00 18.25 77 GLY F CA 1
ATOM 6406 C C . GLY F 1 77 ? 23.525 50.354 -30.882 1.00 18.78 77 GLY F C 1
ATOM 6407 O O . GLY F 1 77 ? 24.291 51.313 -30.672 1.00 19.00 77 GLY F O 1
ATOM 6408 N N . GLU F 1 78 ? 22.931 50.157 -32.065 1.00 19.21 78 GLU F N 1
ATOM 6409 C CA . GLU F 1 78 ? 23.119 51.112 -33.161 1.00 19.01 78 GLU F CA 1
ATOM 6410 C C . GLU F 1 78 ? 22.660 52.513 -32.707 1.00 18.58 78 GLU F C 1
ATOM 6411 O O . GLU F 1 78 ? 21.517 52.680 -32.193 1.00 16.80 78 GLU F O 1
ATOM 6417 N N . ASP F 1 79 ? 23.568 53.497 -32.846 1.00 17.52 79 ASP F N 1
ATOM 6418 C CA . ASP F 1 79 ? 23.259 54.878 -32.510 1.00 16.92 79 ASP F CA 1
ATOM 6419 C C . ASP F 1 79 ? 22.878 54.979 -31.024 1.00 16.45 79 ASP F C 1
ATOM 6420 O O . ASP F 1 79 ? 22.119 55.874 -30.607 1.00 16.65 79 ASP F O 1
ATOM 6425 N N . ALA F 1 80 ? 23.451 54.101 -30.205 1.00 15.99 80 ALA F N 1
ATOM 6426 C CA . ALA F 1 80 ? 23.052 54.046 -28.765 1.00 15.00 80 ALA F CA 1
ATOM 6427 C C . ALA F 1 80 ? 23.071 55.360 -28.065 1.00 14.45 80 ALA F C 1
ATOM 6428 O O . ALA F 1 80 ? 22.251 55.555 -27.171 1.00 15.04 80 ALA F O 1
ATOM 6430 N N . VAL F 1 81 ? 23.945 56.302 -28.465 1.00 14.63 81 VAL F N 1
ATOM 6431 C CA . VAL F 1 81 ? 24.039 57.580 -27.704 1.00 13.61 81 VAL F CA 1
ATOM 6432 C C . VAL F 1 81 ? 22.803 58.437 -27.956 1.00 14.39 81 VAL F C 1
ATOM 6433 O O . VAL F 1 81 ? 22.135 58.884 -27.035 1.00 13.56 81 VAL F O 1
ATOM 6437 N N . ASN F 1 82 ? 22.480 58.652 -29.228 1.00 15.24 82 ASN F N 1
ATOM 6438 C CA . ASN F 1 82 ? 21.335 59.495 -29.555 1.00 16.36 82 ASN F CA 1
ATOM 6439 C C . ASN F 1 82 ? 20.001 58.815 -29.206 1.00 15.15 82 ASN F C 1
ATOM 6440 O O . ASN F 1 82 ? 19.051 59.472 -28.745 1.00 15.39 82 ASN F O 1
ATOM 6445 N N . VAL F 1 83 ? 19.970 57.492 -29.378 1.00 13.97 83 VAL F N 1
ATOM 6446 C CA . VAL F 1 83 ? 18.810 56.697 -29.010 1.00 13.79 83 VAL F CA 1
ATOM 6447 C C . VAL F 1 83 ? 18.516 56.767 -27.480 1.00 14.67 83 VAL F C 1
ATOM 6448 O O . VAL F 1 83 ? 17.352 56.937 -27.087 1.00 15.26 83 VAL F O 1
ATOM 6452 N N . SER F 1 84 ? 19.552 56.649 -26.638 1.00 13.72 84 SER F N 1
ATOM 6453 C CA . SER F 1 84 ? 19.367 56.867 -25.193 1.00 13.67 84 SER F CA 1
ATOM 6454 C C . SER F 1 84 ? 18.866 58.235 -24.815 1.00 14.24 84 SER F C 1
ATOM 6455 O O . SER F 1 84 ? 17.907 58.345 -24.008 1.00 14.01 84 SER F O 1
ATOM 6458 N N . ARG F 1 85 ? 19.508 59.292 -25.347 1.00 14.03 85 ARG F N 1
ATOM 6459 C CA . ARG F 1 85 ? 19.022 60.642 -25.041 1.00 14.61 85 ARG F CA 1
ATOM 6460 C C . ARG F 1 85 ? 17.569 60.809 -25.438 1.00 13.69 85 ARG F C 1
ATOM 6461 O O . ARG F 1 85 ? 16.800 61.485 -24.757 1.00 15.25 85 ARG F O 1
ATOM 6469 N N . HIS F 1 86 ? 17.173 60.212 -26.545 1.00 13.24 86 HIS F N 1
ATOM 6470 C CA . HIS F 1 86 ? 15.789 60.324 -27.028 1.00 13.13 86 HIS F CA 1
ATOM 6471 C C . HIS F 1 86 ? 14.728 59.767 -26.015 1.00 13.14 86 HIS F C 1
ATOM 6472 O O . HIS F 1 86 ? 13.747 60.463 -25.691 1.00 13.64 86 HIS F O 1
ATOM 6479 N N . ILE F 1 87 ? 14.933 58.539 -25.524 1.00 12.05 87 ILE F N 1
ATOM 6480 C CA . ILE F 1 87 ? 14.041 57.929 -24.493 1.00 12.16 87 ILE F CA 1
ATOM 6481 C C . ILE F 1 87 ? 14.196 58.532 -23.104 1.00 11.52 87 ILE F C 1
ATOM 6482 O O . ILE F 1 87 ? 13.293 58.500 -22.302 1.00 11.42 87 ILE F O 1
ATOM 6487 N N . ILE F 1 88 ? 15.323 59.165 -22.857 1.00 11.86 88 ILE F N 1
ATOM 6488 C CA . ILE F 1 88 ? 15.558 59.753 -21.560 1.00 11.57 88 ILE F CA 1
ATOM 6489 C C . ILE F 1 88 ? 14.761 61.042 -21.488 1.00 11.89 88 ILE F C 1
ATOM 6490 O O . ILE F 1 88 ? 14.088 61.323 -20.467 1.00 10.49 88 ILE F O 1
ATOM 6495 N N . GLY F 1 89 ? 14.794 61.794 -22.610 1.00 11.67 89 GLY F N 1
ATOM 6496 C CA . GLY F 1 89 ? 14.013 63.035 -22.726 1.00 12.38 89 GLY F CA 1
ATOM 6497 C C . GLY F 1 89 ? 14.813 64.252 -22.233 1.00 14.04 89 GLY F C 1
ATOM 6498 O O . GLY F 1 89 ? 15.871 64.054 -21.636 1.00 14.01 89 GLY F O 1
ATOM 6499 N N . SER F 1 90 ? 14.305 65.481 -22.510 1.00 14.43 90 SER F N 1
ATOM 6500 C CA . SER F 1 90 ? 14.869 66.756 -22.080 1.00 14.87 90 SER F CA 1
ATOM 6501 C C . SER F 1 90 ? 15.264 66.828 -20.597 1.00 15.32 90 SER F C 1
ATOM 6502 O O . SER F 1 90 ? 14.525 66.349 -19.741 1.00 15.57 90 SER F O 1
ATOM 6505 N N . THR F 1 91 ? 16.390 67.496 -20.317 1.00 15.95 91 THR F N 1
ATOM 6506 C CA . THR F 1 91 ? 16.893 67.766 -18.950 1.00 16.58 91 THR F CA 1
ATOM 6507 C C . THR F 1 91 ? 15.835 68.132 -17.929 1.00 17.39 91 THR F C 1
ATOM 6508 O O . THR F 1 91 ? 15.819 67.556 -16.827 1.00 18.34 91 THR F O 1
ATOM 6512 N N . ASN F 1 92 ? 14.984 69.103 -18.279 1.00 17.02 92 ASN F N 1
ATOM 6513 C CA . ASN F 1 92 ? 13.908 69.565 -17.430 1.00 17.75 92 ASN F CA 1
ATOM 6514 C C . ASN F 1 92 ? 12.682 68.704 -17.700 1.00 18.04 92 ASN F C 1
ATOM 6515 O O . ASN F 1 92 ? 12.093 68.786 -18.802 1.00 18.03 92 ASN F O 1
ATOM 6520 N N . PRO F 1 93 ? 12.260 67.914 -16.690 1.00 17.93 93 PRO F N 1
ATOM 6521 C CA . PRO F 1 93 ? 11.155 67.019 -16.832 1.00 17.58 93 PRO F CA 1
ATOM 6522 C C . PRO F 1 93 ? 9.851 67.649 -17.306 1.00 18.33 93 PRO F C 1
ATOM 6523 O O . PRO F 1 93 ? 8.992 66.934 -17.812 1.00 18.72 93 PRO F O 1
ATOM 6527 N N . SER F 1 94 ? 9.652 68.956 -17.170 1.00 17.99 94 SER F N 1
ATOM 6528 C CA . SER F 1 94 ? 8.388 69.495 -17.720 1.00 18.78 94 SER F CA 1
ATOM 6529 C C . SER F 1 94 ? 8.473 69.862 -19.201 1.00 17.32 94 SER F C 1
ATOM 6530 O O . SER F 1 94 ? 7.456 70.190 -19.808 1.00 17.50 94 SER F O 1
ATOM 6533 N N . GLU F 1 95 ? 9.668 69.751 -19.771 1.00 16.18 95 GLU F N 1
ATOM 6534 C CA . GLU F 1 95 ? 9.892 69.914 -21.215 1.00 16.78 95 GLU F CA 1
ATOM 6535 C C . GLU F 1 95 ? 10.067 68.539 -21.904 1.00 15.87 95 GLU F C 1
ATOM 6536 O O . GLU F 1 95 ? 9.798 68.418 -23.094 1.00 16.42 95 GLU F O 1
ATOM 6542 N N . ALA F 1 96 ? 10.477 67.525 -21.137 1.00 14.65 96 ALA F N 1
ATOM 6543 C CA . ALA F 1 96 ? 10.795 66.198 -21.662 1.00 12.67 96 ALA F CA 1
ATOM 6544 C C . ALA F 1 96 ? 9.535 65.557 -22.106 1.00 12.79 96 ALA F C 1
ATOM 6545 O O . ALA F 1 96 ? 8.465 65.682 -21.424 1.00 12.56 96 ALA F O 1
ATOM 6547 N N . SER F 1 97 ? 9.593 64.900 -23.269 1.00 11.28 97 SER F N 1
ATOM 6548 C CA . SER F 1 97 ? 8.336 64.450 -23.833 1.00 10.83 97 SER F CA 1
ATOM 6549 C C . SER F 1 97 ? 7.636 63.481 -22.870 1.00 10.81 97 SER F C 1
ATOM 6550 O O . SER F 1 97 ? 8.311 62.728 -22.151 1.00 10.70 97 SER F O 1
ATOM 6553 N N . PRO F 1 98 ? 6.293 63.523 -22.833 1.00 10.77 98 PRO F N 1
ATOM 6554 C CA . PRO F 1 98 ? 5.551 62.539 -22.058 1.00 10.00 98 PRO F CA 1
ATOM 6555 C C . PRO F 1 98 ? 5.869 61.233 -22.720 1.00 11.03 98 PRO F C 1
ATOM 6556 O O . PRO F 1 98 ? 5.994 61.214 -23.963 1.00 12.86 98 PRO F O 1
ATOM 6560 N N . GLY F 1 99 ? 6.026 60.154 -21.956 1.00 8.87 99 GLY F N 1
ATOM 6561 C CA . GLY F 1 99 ? 6.549 58.922 -22.558 1.00 8.55 99 GLY F CA 1
ATOM 6562 C C . GLY F 1 99 ? 8.060 58.685 -22.391 1.00 7.86 99 GLY F C 1
ATOM 6563 O O . GLY F 1 99 ? 8.502 57.543 -22.438 1.00 6.86 99 GLY F O 1
ATOM 6564 N N . SER F 1 100 ? 8.841 59.741 -22.139 1.00 7.72 100 SER F N 1
ATOM 6565 C CA . SER F 1 100 ? 10.270 59.593 -21.933 1.00 8.28 100 SER F CA 1
ATOM 6566 C C . SER F 1 100 ? 10.534 59.285 -20.468 1.00 8.70 100 SER F C 1
ATOM 6567 O O . SER F 1 100 ? 9.684 59.502 -19.634 1.00 10.33 100 SER F O 1
ATOM 6570 N N . ILE F 1 101 ? 11.706 58.766 -20.144 1.00 9.14 101 ILE F N 1
ATOM 6571 C CA . ILE F 1 101 ? 12.041 58.543 -18.766 1.00 10.05 101 ILE F CA 1
ATOM 6572 C C . ILE F 1 101 ? 11.852 59.799 -17.855 1.00 11.43 101 ILE F C 1
ATOM 6573 O O . ILE F 1 101 ? 11.159 59.734 -16.806 1.00 11.30 101 ILE F O 1
ATOM 6578 N N . ARG F 1 102 ? 12.376 60.957 -18.258 1.00 11.05 102 ARG F N 1
ATOM 6579 C CA . ARG F 1 102 ? 12.247 62.134 -17.379 1.00 11.70 102 ARG F CA 1
ATOM 6580 C C . ARG F 1 102 ? 10.823 62.719 -17.446 1.00 11.50 102 ARG F C 1
ATOM 6581 O O . ARG F 1 102 ? 10.273 63.191 -16.441 1.00 12.28 102 ARG F O 1
ATOM 6589 N N . GLY F 1 103 ? 10.212 62.639 -18.620 1.00 11.46 103 GLY F N 1
ATOM 6590 C CA . GLY F 1 103 ? 8.842 63.058 -18.839 1.00 10.46 103 GLY F CA 1
ATOM 6591 C C . GLY F 1 103 ? 7.883 62.356 -17.926 1.00 10.69 103 GLY F C 1
ATOM 6592 O O . GLY F 1 103 ? 6.957 62.975 -17.422 1.00 12.09 103 GLY F O 1
ATOM 6593 N N . ASP F 1 104 ? 8.091 61.075 -17.671 1.00 11.10 104 ASP F N 1
ATOM 6594 C CA . ASP F 1 104 ? 7.078 60.269 -16.947 1.00 11.94 104 ASP F CA 1
ATOM 6595 C C . ASP F 1 104 ? 7.361 60.236 -15.427 1.00 12.02 104 ASP F C 1
ATOM 6596 O O . ASP F 1 104 ? 6.418 60.224 -14.632 1.00 11.50 104 ASP F O 1
ATOM 6601 N N . LEU F 1 105 ? 8.642 60.301 -15.059 1.00 11.29 105 LEU F N 1
ATOM 6602 C CA . LEU F 1 105 ? 9.099 59.907 -13.722 1.00 12.61 105 LEU F CA 1
ATOM 6603 C C . LEU F 1 105 ? 9.775 61.052 -12.934 1.00 13.29 105 LEU F C 1
ATOM 6604 O O . LEU F 1 105 ? 9.847 60.968 -11.707 1.00 13.63 105 LEU F O 1
ATOM 6609 N N . GLY F 1 106 ? 10.283 62.084 -13.637 1.00 13.03 106 GLY F N 1
ATOM 6610 C CA . GLY F 1 106 ? 10.980 63.235 -13.048 1.00 13.24 106 GLY F CA 1
ATOM 6611 C C . GLY F 1 106 ? 10.029 64.389 -12.765 1.00 14.33 106 GLY F C 1
ATOM 6612 O O . GLY F 1 106 ? 9.041 64.595 -13.496 1.00 14.79 106 GLY F O 1
ATOM 6613 N N . LEU F 1 107 ? 10.266 65.101 -11.667 1.00 13.94 107 LEU F N 1
ATOM 6614 C CA . LEU F 1 107 ? 9.422 66.207 -11.291 1.00 15.22 107 LEU F CA 1
ATOM 6615 C C . LEU F 1 107 ? 10.065 67.564 -11.602 1.00 15.94 107 LEU F C 1
ATOM 6616 O O . LEU F 1 107 ? 9.397 68.477 -12.156 1.00 16.21 107 LEU F O 1
ATOM 6621 N N . THR F 1 108 ? 11.350 67.664 -11.225 1.00 15.52 108 THR F N 1
ATOM 6622 C CA . THR F 1 108 ? 12.150 68.870 -11.301 1.00 15.62 108 THR F CA 1
ATOM 6623 C C . THR F 1 108 ? 13.482 68.632 -12.028 1.00 16.25 108 THR F C 1
ATOM 6624 O O . THR F 1 108 ? 13.990 67.514 -12.112 1.00 14.71 108 THR F O 1
ATOM 6628 N N . VAL F 1 109 ? 14.066 69.723 -12.513 1.00 16.15 109 VAL F N 1
ATOM 6629 C CA . VAL F 1 109 ? 15.269 69.618 -13.290 1.00 15.92 109 VAL F CA 1
ATOM 6630 C C . VAL F 1 109 ? 16.432 69.028 -12.492 1.00 16.18 109 VAL F C 1
ATOM 6631 O O . VAL F 1 109 ? 17.228 68.290 -13.039 1.00 17.06 109 VAL F O 1
ATOM 6635 N N . GLY F 1 110 ? 16.517 69.296 -11.184 1.00 16.65 110 GLY F N 1
ATOM 6636 C CA . GLY F 1 110 ? 17.634 68.791 -10.371 1.00 16.12 110 GLY F CA 1
ATOM 6637 C C . GLY F 1 110 ? 17.544 67.315 -9.949 1.00 16.73 110 GLY F C 1
ATOM 6638 O O . GLY F 1 110 ? 18.553 66.716 -9.487 1.00 17.68 110 GLY F O 1
ATOM 6639 N N . ARG F 1 111 ? 16.348 66.737 -10.069 1.00 15.45 111 ARG F N 1
ATOM 6640 C CA . ARG F 1 111 ? 16.120 65.320 -9.715 1.00 14.68 111 ARG F CA 1
ATOM 6641 C C . ARG F 1 111 ? 15.384 64.654 -10.888 1.00 13.63 111 ARG F C 1
ATOM 6642 O O . ARG F 1 111 ? 14.187 64.472 -10.838 1.00 12.14 111 ARG F O 1
ATOM 6650 N N . ASN F 1 112 ? 16.132 64.314 -11.937 1.00 12.82 112 ASN F N 1
ATOM 6651 C CA . ASN F 1 112 ? 15.573 63.915 -13.203 1.00 12.81 112 ASN F CA 1
ATOM 6652 C C . ASN F 1 112 ? 16.058 62.511 -13.548 1.00 12.94 112 ASN F C 1
ATOM 6653 O O . ASN F 1 112 ? 16.392 62.218 -14.714 1.00 12.22 112 ASN F O 1
ATOM 6658 N N . ILE F 1 113 ? 16.168 61.649 -12.515 1.00 11.83 113 ILE F N 1
ATOM 6659 C CA . ILE F 1 113 ? 16.142 60.222 -12.714 1.00 10.49 113 ILE F CA 1
ATOM 6660 C C . ILE F 1 113 ? 17.374 59.578 -13.357 1.00 11.23 113 ILE F C 1
ATOM 6661 O O . ILE F 1 113 ? 17.868 58.557 -12.847 1.00 12.48 113 ILE F O 1
ATOM 6666 N N . ILE F 1 114 ? 17.844 60.094 -14.476 1.00 10.08 114 ILE F N 1
ATOM 6667 C CA . ILE F 1 114 ? 18.850 59.323 -15.202 1.00 11.04 114 ILE F CA 1
ATOM 6668 C C . ILE F 1 114 ? 19.777 60.276 -15.901 1.00 11.65 114 ILE F C 1
ATOM 6669 O O . ILE F 1 114 ? 19.377 61.360 -16.268 1.00 11.25 114 ILE F O 1
ATOM 6674 N N . HIS F 1 115 ? 21.038 59.887 -15.983 1.00 12.30 115 HIS F N 1
ATOM 6675 C CA . HIS F 1 115 ? 22.011 60.590 -16.781 1.00 13.15 115 HIS F CA 1
ATOM 6676 C C . HIS F 1 115 ? 22.253 59.736 -18.036 1.00 13.34 115 HIS F C 1
ATOM 6677 O O . HIS F 1 115 ? 22.333 58.494 -17.939 1.00 13.15 115 HIS F O 1
ATOM 6684 N N . GLY F 1 116 ? 22.432 60.385 -19.194 1.00 13.41 116 GLY F N 1
ATOM 6685 C CA . GLY F 1 116 ? 22.985 59.699 -20.357 1.00 13.33 116 GLY F CA 1
ATOM 6686 C C . GLY F 1 116 ? 24.049 60.535 -21.049 1.00 14.60 116 GLY F C 1
ATOM 6687 O O . GLY F 1 116 ? 23.959 61.756 -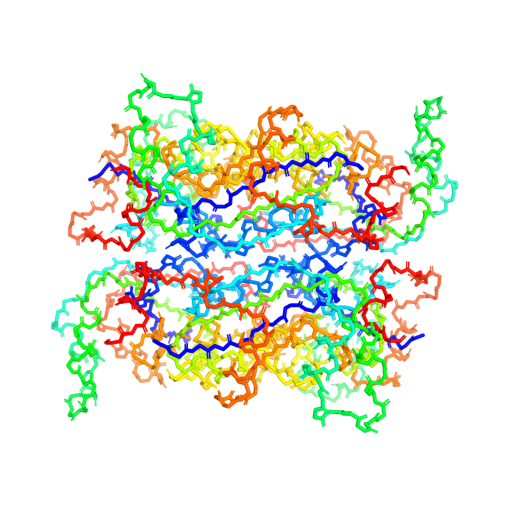21.059 1.00 14.54 116 GLY F O 1
ATOM 6688 N N . SER F 1 117 ? 25.040 59.895 -21.678 1.00 14.68 117 SER F N 1
ATOM 6689 C CA . SER F 1 117 ? 26.092 60.656 -22.341 1.00 14.94 117 SER F CA 1
ATOM 6690 C C . SER F 1 117 ? 25.511 61.532 -23.455 1.00 14.98 117 SER F C 1
ATOM 6691 O O . SER F 1 117 ? 24.555 61.138 -24.163 1.00 12.61 117 SER F O 1
ATOM 6694 N N . ASP F 1 118 ? 26.082 62.724 -23.618 1.00 15.12 118 ASP F N 1
ATOM 6695 C CA . ASP F 1 118 ? 25.502 63.685 -24.546 1.00 17.94 118 ASP F CA 1
ATOM 6696 C C . ASP F 1 118 ? 26.024 63.552 -25.977 1.00 17.64 118 ASP F C 1
ATOM 6697 O O . ASP F 1 118 ? 25.542 64.235 -26.843 1.00 19.11 118 ASP F O 1
ATOM 6702 N N . SER F 1 119 ? 26.984 62.681 -26.221 1.00 19.12 119 SER F N 1
ATOM 6703 C CA . SER F 1 119 ? 27.710 62.647 -27.505 1.00 19.76 119 SER F CA 1
ATOM 6704 C C . SER F 1 119 ? 28.656 61.494 -27.430 1.00 20.28 119 SER F C 1
ATOM 6705 O O . SER F 1 119 ? 28.900 60.958 -26.318 1.00 20.99 119 SER F O 1
ATOM 6708 N N . LEU F 1 120 ? 29.181 61.104 -28.602 1.00 21.25 120 LEU F N 1
ATOM 6709 C CA . LEU F 1 120 ? 30.190 60.054 -28.728 1.00 22.00 120 LEU F CA 1
ATOM 6710 C C . LEU F 1 120 ? 31.452 60.324 -27.893 1.00 22.79 120 LEU F C 1
ATOM 6711 O O . LEU F 1 120 ? 32.013 59.416 -27.273 1.00 23.18 120 LEU F O 1
ATOM 6716 N N . GLU F 1 121 ? 31.915 61.570 -27.921 1.00 24.23 121 GLU F N 1
ATOM 6717 C CA . GLU F 1 121 ? 33.050 61.993 -27.143 1.00 25.33 121 GLU F CA 1
ATOM 6718 C C . GLU F 1 121 ? 32.773 61.880 -25.643 1.00 24.26 121 GLU F C 1
ATOM 6719 O O . GLU F 1 121 ? 33.575 61.312 -24.915 1.00 24.22 121 GLU F O 1
ATOM 6725 N N . SER F 1 122 ? 31.648 62.399 -25.149 1.00 23.37 122 SER F N 1
ATOM 6726 C CA . SER F 1 122 ? 31.433 62.212 -23.708 1.00 22.73 122 SER F CA 1
ATOM 6727 C C . SER F 1 122 ? 31.128 60.754 -23.349 1.00 21.82 122 SER F C 1
ATOM 6728 O O . SER F 1 122 ? 31.557 60.278 -22.300 1.00 21.96 122 SER F O 1
ATOM 6731 N N . ALA F 1 123 ? 30.486 60.023 -24.247 1.00 20.94 123 ALA F N 1
ATOM 6732 C CA . ALA F 1 123 ? 30.258 58.592 -24.026 1.00 21.50 123 ALA F CA 1
ATOM 6733 C C . ALA F 1 123 ? 31.534 57.841 -23.743 1.00 22.27 123 ALA F C 1
ATOM 6734 O O . ALA F 1 123 ? 31.636 57.145 -22.719 1.00 22.61 123 ALA F O 1
ATOM 6736 N N . GLU F 1 124 ? 32.529 57.960 -24.638 1.00 23.44 124 GLU F N 1
ATOM 6737 C CA . GLU F 1 124 ? 33.812 57.250 -24.394 1.00 23.29 124 GLU F CA 1
ATOM 6738 C C . GLU F 1 124 ? 34.600 57.773 -23.197 1.00 22.21 124 GLU F C 1
ATOM 6739 O O . GLU F 1 124 ? 35.230 57.001 -22.478 1.00 21.70 124 GLU F O 1
ATOM 6745 N N . ARG F 1 125 ? 34.568 59.080 -22.979 1.00 21.26 125 ARG F N 1
ATOM 6746 C CA . ARG F 1 125 ? 35.169 59.632 -21.764 1.00 21.09 125 ARG F CA 1
ATOM 6747 C C . ARG F 1 125 ? 34.470 59.098 -20.476 1.00 20.42 125 ARG F C 1
ATOM 6748 O O . ARG F 1 125 ? 35.128 58.616 -19.570 1.00 21.14 125 ARG F O 1
ATOM 6756 N N . GLU F 1 126 ? 33.140 59.192 -20.414 1.00 19.28 126 GLU F N 1
ATOM 6757 C CA . GLU F 1 126 ? 32.363 58.732 -19.233 1.00 17.91 126 GLU F CA 1
ATOM 6758 C C . GLU F 1 126 ? 32.477 57.222 -19.028 1.00 17.35 126 GLU F C 1
ATOM 6759 O O . GLU F 1 126 ? 32.608 56.758 -17.886 1.00 16.76 126 GLU F O 1
ATOM 6765 N N . ILE F 1 127 ? 32.491 56.449 -20.113 1.00 17.15 127 ILE F N 1
ATOM 6766 C CA . ILE F 1 127 ? 32.631 54.988 -19.903 1.00 18.21 127 ILE F CA 1
ATOM 6767 C C . ILE F 1 127 ? 33.942 54.610 -19.214 1.00 19.83 127 ILE F C 1
ATOM 6768 O O . ILE F 1 127 ? 33.924 53.848 -18.254 1.00 20.10 127 ILE F O 1
ATOM 6773 N N . ASN F 1 128 ? 35.065 55.168 -19.678 1.00 21.39 128 ASN F N 1
ATOM 6774 C CA . ASN F 1 128 ? 36.403 54.813 -19.151 1.00 22.81 128 ASN F CA 1
ATOM 6775 C C . ASN F 1 128 ? 36.628 55.288 -17.739 1.00 22.93 128 ASN F C 1
ATOM 6776 O O . ASN F 1 128 ? 37.414 54.710 -16.962 1.00 23.91 128 ASN F O 1
ATOM 6781 N N . LEU F 1 129 ? 35.938 56.371 -17.437 1.00 22.00 129 LEU F N 1
ATOM 6782 C CA . LEU F 1 129 ? 35.884 56.916 -16.122 1.00 21.96 129 LEU F CA 1
ATOM 6783 C C . LEU F 1 129 ? 35.164 56.026 -15.083 1.00 21.97 129 LEU F C 1
ATOM 6784 O O . LEU F 1 129 ? 35.615 55.929 -13.896 1.00 22.64 129 LEU F O 1
ATOM 6789 N N . TRP F 1 130 ? 34.055 55.379 -15.477 1.00 20.48 130 TRP F N 1
ATOM 6790 C CA . TRP F 1 130 ? 33.259 54.646 -14.488 1.00 18.75 130 TRP F CA 1
ATOM 6791 C C . TRP F 1 130 ? 33.514 53.150 -14.486 1.00 19.02 130 TRP F C 1
ATOM 6792 O O . TRP F 1 130 ? 33.293 52.462 -13.486 1.00 19.13 130 TRP F O 1
ATOM 6803 N N . PHE F 1 131 ? 33.949 52.639 -15.616 1.00 19.86 131 PHE F N 1
ATOM 6804 C CA . PHE F 1 131 ? 34.164 51.219 -15.782 1.00 21.23 131 PHE F CA 1
ATOM 6805 C C . PHE F 1 131 ? 35.613 50.900 -16.254 1.00 23.81 131 PHE F C 1
ATOM 6806 O O . PHE F 1 131 ? 36.205 51.678 -16.986 1.00 24.97 131 PHE F O 1
ATOM 6814 N N . ASN F 1 132 ? 36.177 49.762 -15.851 1.00 25.33 132 ASN F N 1
ATOM 6815 C CA . ASN F 1 132 ? 37.381 49.260 -16.501 1.00 27.55 132 ASN F CA 1
ATOM 6816 C C . ASN F 1 132 ? 36.868 48.254 -17.520 1.00 28.25 132 ASN F C 1
ATOM 6817 O O . ASN F 1 132 ? 35.795 47.695 -17.301 1.00 28.42 132 ASN F O 1
ATOM 6822 N N . GLU F 1 133 ? 37.623 47.955 -18.536 1.00 20.00 133 GLU F N 1
ATOM 6823 C CA . GLU F 1 133 ? 37.089 47.261 -19.666 1.00 20.00 133 GLU F CA 1
ATOM 6824 C C . GLU F 1 133 ? 36.718 45.828 -19.276 1.00 20.00 133 GLU F C 1
ATOM 6825 O O . GLU F 1 133 ? 35.882 45.214 -19.906 1.00 28.93 133 GLU F O 1
ATOM 6828 N N . ASN F 1 134 ? 37.302 45.324 -18.209 1.00 27.85 134 ASN F N 1
ATOM 6829 C CA . ASN F 1 134 ? 37.035 43.967 -17.773 1.00 28.50 134 ASN F CA 1
ATOM 6830 C C . ASN F 1 134 ? 35.677 43.855 -17.099 1.00 27.69 134 ASN F C 1
ATOM 6831 O O . ASN F 1 134 ? 35.160 42.753 -16.924 1.00 27.11 134 ASN F O 1
ATOM 6836 N N . GLU F 1 135 ? 35.107 45.018 -16.747 1.00 27.33 135 GLU F N 1
ATOM 6837 C CA . GLU F 1 135 ? 33.782 45.126 -16.146 1.00 26.69 135 GLU F CA 1
ATOM 6838 C C . GLU F 1 135 ? 32.716 45.220 -17.189 1.00 26.37 135 GLU F C 1
ATOM 6839 O O . GLU F 1 135 ? 31.518 45.288 -16.847 1.00 27.18 135 GLU F O 1
ATOM 6845 N N . ILE F 1 136 ? 33.126 45.268 -18.449 1.00 25.06 136 ILE F N 1
ATOM 6846 C CA . ILE F 1 136 ? 32.175 45.356 -19.542 1.00 24.63 136 ILE F CA 1
ATOM 6847 C C . ILE F 1 136 ? 32.153 44.008 -20.264 1.00 24.93 136 ILE F C 1
ATOM 6848 O O . ILE F 1 136 ? 33.144 43.561 -20.815 1.00 25.14 136 ILE F O 1
ATOM 6853 N N . THR F 1 137 ? 30.997 43.362 -20.222 1.00 25.41 137 THR F N 1
ATOM 6854 C CA . THR F 1 137 ? 30.754 42.085 -20.898 1.00 25.11 137 THR F CA 1
ATOM 6855 C C . THR F 1 137 ? 30.533 42.302 -22.398 1.00 24.71 137 THR F C 1
ATOM 6856 O O . THR F 1 137 ? 30.213 43.390 -22.842 1.00 25.30 137 THR F O 1
ATOM 6860 N N . SER F 1 138 ? 30.680 41.254 -23.181 1.00 24.71 138 SER F N 1
ATOM 6861 C CA . SER F 1 138 ? 30.262 41.336 -24.560 1.00 25.62 138 SER F CA 1
ATOM 6862 C C . SER F 1 138 ? 29.539 40.047 -24.854 1.00 24.37 138 SER F C 1
ATOM 6863 O O . SER F 1 138 ? 29.939 38.984 -24.373 1.00 25.33 138 SER F O 1
ATOM 6866 N N . TYR F 1 139 ? 28.443 40.119 -25.586 1.00 22.70 139 TYR F N 1
ATOM 6867 C CA . TYR F 1 139 ? 27.673 38.891 -25.841 1.00 21.12 139 TYR F CA 1
ATOM 6868 C C . TYR F 1 139 ? 26.695 39.201 -26.902 1.00 21.00 139 TYR F C 1
ATOM 6869 O O . TYR F 1 139 ? 26.320 40.382 -27.073 1.00 21.59 139 TYR F O 1
ATOM 6878 N N . ALA F 1 140 ? 26.325 38.151 -27.630 1.00 20.12 140 ALA F N 1
ATOM 6879 C CA . ALA F 1 140 ? 25.267 38.197 -28.613 1.00 20.30 140 ALA F CA 1
ATOM 6880 C C . ALA F 1 140 ? 23.933 37.842 -27.928 1.00 19.83 140 ALA F C 1
ATOM 6881 O O . ALA F 1 140 ? 23.831 36.915 -27.105 1.00 17.93 140 ALA F O 1
ATOM 6883 N N . SER F 1 141 ? 22.908 38.583 -28.302 1.00 20.07 141 SER F N 1
ATOM 6884 C CA . SER F 1 141 ? 21.572 38.320 -27.811 1.00 20.43 141 SER F CA 1
ATOM 6885 C C . SER F 1 141 ? 20.773 37.867 -29.003 1.00 20.14 141 SER F C 1
ATOM 6886 O O . SER F 1 141 ? 21.040 38.274 -30.126 1.00 19.49 141 SER F O 1
ATOM 6889 N N . PRO F 1 142 ? 19.802 36.995 -28.761 1.00 21.21 142 PRO F N 1
ATOM 6890 C CA . PRO F 1 142 ? 18.952 36.398 -29.791 1.00 21.26 142 PRO F CA 1
ATOM 6891 C C . PRO F 1 142 ? 18.066 37.394 -30.585 1.00 21.14 142 PRO F C 1
ATOM 6892 O O . PRO F 1 142 ? 17.752 37.132 -31.767 1.00 21.10 142 PRO F O 1
ATOM 6896 N N . ARG F 1 143 ? 17.707 38.532 -29.982 1.00 20.88 143 ARG F N 1
ATOM 6897 C CA . ARG F 1 143 ? 16.951 39.541 -30.705 1.00 20.51 143 ARG F CA 1
ATOM 6898 C C . ARG F 1 143 ? 17.848 40.434 -31.588 1.00 21.29 143 ARG F C 1
ATOM 6899 O O . ARG F 1 143 ? 17.335 41.215 -32.400 1.00 20.59 143 ARG F O 1
ATOM 6907 N N . ASP F 1 144 ? 19.173 40.323 -31.457 1.00 21.83 144 ASP F N 1
ATOM 6908 C CA . ASP F 1 144 ? 20.051 41.137 -32.318 1.00 23.78 144 ASP F CA 1
ATOM 6909 C C . ASP F 1 144 ? 19.649 41.047 -33.826 1.00 23.73 144 ASP F C 1
ATOM 6910 O O . ASP F 1 144 ? 19.575 42.082 -34.511 1.00 24.13 144 ASP F O 1
ATOM 6915 N N . ALA F 1 145 ? 19.341 39.840 -34.318 1.00 23.11 145 ALA F N 1
ATOM 6916 C CA . ALA F 1 145 ? 19.003 39.654 -35.736 1.00 24.12 145 ALA F CA 1
ATOM 6917 C C . ALA F 1 145 ? 17.552 40.127 -36.094 1.00 24.45 145 ALA F C 1
ATOM 6918 O O . ALA F 1 145 ? 17.087 40.009 -37.243 1.00 24.85 145 ALA F O 1
ATOM 6920 N N . TRP F 1 146 ? 16.853 40.691 -35.110 1.00 24.61 146 TRP F N 1
ATOM 6921 C CA . TRP F 1 146 ? 15.487 41.221 -35.318 1.00 23.84 146 TRP F CA 1
ATOM 6922 C C . TRP F 1 146 ? 15.413 42.749 -35.063 1.00 24.52 146 TRP F C 1
ATOM 6923 O O . TRP F 1 146 ? 14.463 43.441 -35.518 1.00 22.59 146 TRP F O 1
ATOM 6934 N N . LEU F 1 147 ? 16.432 43.263 -34.355 1.00 24.62 147 LEU F N 1
ATOM 6935 C CA . LEU F 1 147 ? 16.645 44.714 -34.242 1.00 25.70 147 LEU F CA 1
ATOM 6936 C C . LEU F 1 147 ? 17.233 45.360 -35.495 1.00 26.83 147 LEU F C 1
ATOM 6937 O O . LEU F 1 147 ? 16.869 46.486 -35.813 1.00 27.00 147 LEU F O 1
ATOM 6942 N N . TYR F 1 148 ? 18.146 44.667 -36.184 1.00 28.51 148 TYR F N 1
ATOM 6943 C CA . TYR F 1 148 ? 18.950 45.257 -37.264 1.00 30.85 148 TYR F CA 1
ATOM 6944 C C . TYR F 1 148 ? 18.859 44.504 -38.577 1.00 31.98 148 TYR F C 1
ATOM 6945 O O . TYR F 1 148 ? 18.612 43.292 -38.575 1.00 32.84 148 TYR F O 1
ATOM 6954 N N . GLU F 1 149 ? 19.048 45.221 -39.680 1.00 20.00 149 GLU F N 1
ATOM 6955 C CA . GLU F 1 149 ? 19.230 44.612 -40.996 1.00 20.00 149 GLU F CA 1
ATOM 6956 C C . GLU F 1 149 ? 20.604 44.025 -41.239 1.00 20.00 149 GLU F C 1
ATOM 6957 O O . GLU F 1 149 ? 21.371 43.810 -40.328 1.00 34.95 149 GLU F O 1
#

Secondary structure (DSSP, 8-state):
--EEEEEE-HHHHHTT-HHHHHHHHHHTT-EEEEEEEE---HHHHHHHTGGGTTSTTHHHHHHHHTSS-EEEEEEESTTHHHHHHHHH--SSTTTSPTTSHHHHH--BTTB-SEEE-SSHHHHHHHHHHH--GGG------TTHHHH--/--EEEEEE-HHHHHTT-HHHHHHHHHHTT-EEEEEEEE---HHHHHHHTGGGTTSTTHHHHHHHHTSS-EEEEEEESTTHHHHHHHHH--SSTTTSPTTSHHHHH--BTTB-SEEE-SSHHHHHHHHHHH--GGG------TTHHHH--/--EEEEEE-HHHHHTT-HHHHHHHHHHTT-EEEEEEEE---HHHHHHHTGGGTTSTTHHHHHHHHTSS-EEEEEEE-TTHHHHHHHHH--SSTTTSPTTSHHHHH--BTTB-SEEE-SSHHHHHHHHHHH--GGGS-----TTHHHH--/--EEEEEE-HHHHHTT-HHHHHHHHHHTTPEEEEEEEEPPPHHHHHHHTGGGSSSTTHHHHHHHHTSS-EEEEEEE-TTHHHHHHHHH--SSTTTSPTTSHHHHH--BTTB-SEEE-SSHHHHHHHHHHH--GGGS-----TTHHHH--/--EEEEEE-HHHHHTT-HHHHHHHHHHTT-EEEEEEEEPPPHHHHHHHTGGGTTSTTHHHHHHHHTSS-EEEEEEESTTHHHHHHHHH--SSTTTSPTTSHHHHH--BTTB-SEEE-SSHHHHHHHHHHH--GGGS-----TTHHHH--/--EEEEEE-HHHHHTT-HHHHHHHHHHTT-EEEEEEEE---HHHHHHHSGGGTTSTTHHHHHHHHTSS-EEEEEEESTTHHHHHHHHH--SSTTTSPTTSHHHHH--BTTB-SEEE-SSHHHHHHHHHHH--GGG------TTHHHH--

InterPro domains:
  IPR001564 Nucleoside diphosphate kinase [MF_00451] (1-136)
  IPR001564 Nucleoside diphosphate kinase [PR01243] (4-26)
  IPR001564 Nucleoside diphosphate kinase [PR01243] (48-67)
  IPR001564 Nucleoside diphosphate kinase [PR01243] (68-85)
  IPR001564 Nucleoside diphosphate kinase [PR01243] (89-105)
  IPR001564 Nucleoside diphosphate kinase [PR01243] (112-131)
  IPR023005 Nucleoside diphosphate kinase, active site [PS00469] (112-120)
  IPR034907 Nucleoside diphosphate kinase-like domain [PF00334] (2-136)
  IPR034907 Nucleoside diphosphate kinase-like domain [SM00562] (1-138)
  IPR036850 Nucleoside diphosphate kinase-like domain superfamily [G3DSA:3.30.70.141] (1-149)
  IPR036850 Nucleoside diphosphate kinase-like domain superfamily [SSF54919] (1-149)

Nearest PDB structures (foldseek):
  3q83-assembly1_A  TM=1.003E+00  e=1.616E-28  Staphylococcus aureus subsp. aureus COL
  4fkx-assembly1_A  TM=9.890E-01  e=6.467E-21  Trypanosoma brucei brucei TREU927
  8qvz-assembly1_C  TM=9.906E-01  e=8.841E-21  Homo sapiens
  1w7w-assembly1_A  TM=9.801E-01  e=7.329E-21  Pisum sativum
  5iol-assembly1_F  TM=9.784E-01  e=1.993E-20  Schistosoma mansoni

B-factor: mean 18.35, std 7.65, range [2.0, 55.16]

Sequence (894 aa):
MERTFLMIKPDAVQRNLIGEVISRIERKGLKLVGGKLMQVPMELAETHYGEHQGKPFYNDLISFITSAPVFAMVVEGEDAVNVSRHIIGSTNPSEASPGSIRGDLGLTVGRNIIHGSDSLESAEREINLWFNENEITSYASPRDAWLYEMERTFLMIKPDAVQRNLIGEVISRIERKGLKLVGGKLMQVPMELAETHYGEHQGKPFYNDLISFITSAPVFAMVVEGEDAVNVSRHIIGSTNPSEASPGSIRGDLGLTVGRNIIHGSDSLESAEREINLWFNENEITSYASPRDAWLYEMERTFLMIKPDAVQRNLIGEVISRIERKGLKLVGGKLMQVPMELAETHYGEHQGKPFYNDLISFITSAPVFAMVVEGEDAVNVSRHIIGSTNPSEASPGSIRGDLGLTVGRNIIHGSDSLESAEREINLWFNENEITSYASPRDAWLYEMERTFLMIKPDAVQRNLIGEVISRIERKGLKLVGGKLMQVPMELAETHYGEHQGKPFYNDLISFITSAPVFAMVVEGEDAVNVSRHIIGSTNPSEASPGSIRGDLGLTVGRNIIHGSDSLESAEREINLWFNENEITSYASPRDAWLYEMERTFLMIKPDAVQRNLIGEVISRIERKGLKLVGGKLMQVPMELAETHYGEHQGKPFYNDLISFITSAPVFAMVVEGEDAVNVSRHIIGSTNPSEASPGSIRGDLGLTVGRNIIHGSDSLESAEREINLWFNENEITSYASPRDAWLYEMERTFLMIKPDAVQRNLIGEVISRIERKGLKLVGGKLMQVPMELAETHYGEHQGKPFYNDLISFITSAPVFAMVVEGEDAVNVSRHIIGSTNPSEASPGSIRGDLGLTVGRNIIHGSDSLESAEREINLWFNENEITSYASPRDAWLYE

Foldseek 3Di:
DAKKKKKFAVLCVVVVCPVVVVCLCVVLVKAWFFKDKDADDLVLQCVLCVVCVVDPCVVVLSCRRRVHIMMMTMIDDVVVQVSLCLQQADLALVRGDPNHQQVPPNHGSSGRGMDIQNDSVSRVVVCVSPDDPVSGHDDDDPCPVVVDD/DAKWKKKFAVLCVVVVCVVVVVVLCVVLVKAWQFKDKDAADLVLQCVLPVVCVVPPCSVVLSCRRRVHIMMITMIDDVVHQVSLDLLLADLALVRGDPNHQQVPPNHGSSGRGMDMQNDSVSRVVSCVSPDDPVRGHDDDDPCVVVVDD/DQKKKKKFAVLCVVVVCVVVVVVLCVVLPKAWFFKDKDQADLVLQCVLVVVCVVPPCVVVLSCRRNVHIMMITMIDDDVVQVSLCLLQADLALVRGDPNHQQVPPNHGNSNRGMDIQNDSVSRVVSCVSPDDCVRGHDDDDPCVVVVDD/DAKWKKKFAVLCVVVVCPVVVVVLCVVLPKAWFFKDKDQADLVLQCVLPVVCVVDPCSVVLSCRRRVHIMMMTMIDDDVVQVSLCLLQADLALVRGDPNHQQVPPNDGSSGRGMDIQNDRVSRVVVCVSPDDVVRTHDDDDPCPVVVDD/DAKKKKKFAVLCVVVVCPVVVVVLCVVLPKAWFFKDKDADDLVLQCVLPVVCVPDPCVVVLSCRRRVHIMIITMIDDDVVQVSLCLLQADLALVRGDCNHQQVPPNDGSSRRGMDIQNDSVSRVVNCVSPDDPVRTHDDDDPCPVPVDD/DDKKKKKFAVVCVVVVCPVVVVCLCVVLPKAWQFKDKDQADLVLQCVLPVVCVPDDCSVVLSCRRRVHIMMITMIDDVVVQVSLDLQLADLALVRGDCNHQQVPPNDGNSNRGMDIQNDSVSGVVNDVSPDPVVRGHDDDDPCPVVRDD